Protein 8C73 (pdb70)

Structure (mmCIF, N/CA/C/O backbone):
data_8C73
#
_entry.id   8C73
#
_cell.length_a   64.519
_cell.length_b   66.501
_cell.length_c   205.245
_cell.angle_alpha   90.00
_cell.angle_beta   90.00
_cell.angle_gamma   90.00
#
_symmetry.space_group_name_H-M   'P 21 21 21'
#
loop_
_entity.id
_entity.type
_entity.pdbx_description
1 polymer 'Probable transcriptional regulator'
2 non-polymer "5'-DEOXYADENOSINE"
3 non-polymer COBALAMIN
4 water water
#
loop_
_atom_site.group_PDB
_atom_site.id
_atom_site.type_symbol
_atom_site.label_atom_id
_atom_site.label_alt_id
_atom_site.label_comp_id
_atom_site.label_asym_id
_atom_site.label_entity_id
_atom_site.label_seq_id
_atom_site.pdbx_PDB_ins_code
_atom_site.Cartn_x
_atom_site.Cartn_y
_atom_site.Cartn_z
_atom_site.occupancy
_atom_site.B_iso_or_equiv
_atom_site.auth_seq_id
_atom_site.auth_comp_id
_atom_site.auth_asym_id
_atom_site.auth_atom_id
_atom_site.pdbx_PDB_model_num
ATOM 1 N N . GLU A 1 4 ? 14.359 -7.406 41.450 1.00 52.78 81 GLU A N 1
ATOM 2 C CA . GLU A 1 4 ? 13.436 -6.842 42.476 1.00 63.30 81 GLU A CA 1
ATOM 3 C C . GLU A 1 4 ? 12.364 -7.866 42.861 1.00 63.56 81 GLU A C 1
ATOM 4 O O . GLU A 1 4 ? 11.657 -8.393 41.997 1.00 60.27 81 GLU A O 1
ATOM 10 N N . ASP A 1 5 ? 12.236 -8.116 44.180 1.00 48.75 82 ASP A N 1
ATOM 11 C CA . ASP A 1 5 ? 11.310 -9.119 44.673 1.00 35.76 82 ASP A CA 1
ATOM 12 C C . ASP A 1 5 ? 9.969 -8.427 44.902 1.00 30.20 82 ASP A C 1
ATOM 13 O O . ASP A 1 5 ? 9.744 -7.826 45.959 1.00 30.66 82 ASP A O 1
ATOM 18 N N . LEU A 1 6 ? 9.106 -8.488 43.886 1.00 28.74 83 LEU A N 1
ATOM 19 C CA . LEU A 1 6 ? 7.815 -7.800 43.988 1.00 27.24 83 LEU A CA 1
ATOM 20 C C . LEU A 1 6 ? 6.924 -8.497 45.004 1.00 26.09 83 LEU A C 1
ATOM 21 O O . LEU A 1 6 ? 6.126 -7.828 45.637 1.00 23.61 83 LEU A O 1
ATOM 26 N N . GLY A 1 7 ? 7.066 -9.815 45.172 1.00 28.65 84 GLY A N 1
ATOM 27 C CA . GLY A 1 7 ? 6.184 -10.551 46.082 1.00 25.03 84 GLY A CA 1
ATOM 28 C C . GLY A 1 7 ? 6.437 -10.186 47.546 1.00 25.37 84 GLY A C 1
ATOM 29 O O . GLY A 1 7 ? 5.514 -9.872 48.310 1.00 25.51 84 GLY A O 1
ATOM 30 N N . THR A 1 8 ? 7.711 -10.229 47.966 1.00 27.18 85 THR A N 1
ATOM 31 C CA . THR A 1 8 ? 8.048 -9.763 49.306 1.00 27.58 85 THR A CA 1
ATOM 32 C C . THR A 1 8 ? 7.730 -8.273 49.486 1.00 26.91 85 THR A C 1
ATOM 33 O O . THR A 1 8 ? 7.188 -7.880 50.538 1.00 25.95 85 THR A O 1
ATOM 37 N N . GLY A 1 9 ? 8.027 -7.459 48.458 1.00 23.27 86 GLY A N 1
ATOM 38 C CA . GLY A 1 9 ? 7.794 -6.023 48.504 1.00 26.06 86 GLY A CA 1
ATOM 39 C C . GLY A 1 9 ? 6.287 -5.734 48.666 1.00 25.21 86 GLY A C 1
ATOM 40 O O . GLY A 1 9 ? 5.883 -4.904 49.480 1.00 22.66 86 GLY A O 1
ATOM 41 N N . LEU A 1 10 ? 5.462 -6.467 47.911 1.00 23.62 87 LEU A N 1
ATOM 42 C CA . LEU A 1 10 ? 4.018 -6.227 47.968 1.00 22.52 87 LEU A CA 1
ATOM 43 C C . LEU A 1 10 ? 3.424 -6.682 49.316 1.00 21.01 87 LEU A C 1
ATOM 44 O O . LEU A 1 10 ? 2.638 -5.970 49.952 1.00 21.38 87 LEU A O 1
ATOM 49 N N . LEU A 1 11 ? 3.847 -7.847 49.799 1.00 22.04 88 LEU A N 1
ATOM 50 C CA . LEU A 1 11 ? 3.349 -8.312 51.090 1.00 25.38 88 LEU A CA 1
ATOM 51 C C . LEU A 1 11 ? 3.784 -7.361 52.205 1.00 26.74 88 LEU A C 1
ATOM 52 O O . LEU A 1 11 ? 2.989 -7.054 53.102 1.00 26.47 88 LEU A O 1
ATOM 57 N N . GLU A 1 12 ? 5.052 -6.909 52.170 1.00 24.25 89 GLU A N 1
ATOM 58 C CA . GLU A 1 12 ? 5.512 -5.975 53.187 1.00 25.42 89 GLU A CA 1
ATOM 59 C C . GLU A 1 12 ? 4.734 -4.662 53.164 1.00 24.29 89 GLU A C 1
ATOM 60 O O . GLU A 1 12 ? 4.364 -4.163 54.228 1.00 25.04 89 GLU A O 1
ATOM 66 N N . ALA A 1 13 ? 4.506 -4.119 51.958 1.00 21.56 90 ALA A N 1
ATOM 67 C CA . ALA A 1 13 ? 3.719 -2.891 51.834 1.00 20.13 90 ALA A CA 1
ATOM 68 C C . ALA A 1 13 ? 2.324 -3.093 52.436 1.00 19.93 90 ALA A C 1
ATOM 69 O O . ALA A 1 13 ? 1.850 -2.233 53.173 1.00 22.87 90 ALA A O 1
ATOM 71 N N . LEU A 1 14 ? 1.666 -4.209 52.133 1.00 22.82 91 LEU A N 1
ATOM 72 C CA . LEU A 1 14 ? 0.317 -4.431 52.663 1.00 21.82 91 LEU A CA 1
ATOM 73 C C . LEU A 1 14 ? 0.315 -4.564 54.189 1.00 25.38 91 LEU A C 1
ATOM 74 O O . LEU A 1 14 ? -0.534 -3.959 54.851 1.00 29.56 91 LEU A O 1
ATOM 79 N N . LEU A 1 15 ? 1.316 -5.254 54.748 1.00 25.05 92 LEU A N 1
ATOM 80 C CA . LEU A 1 15 ? 1.354 -5.459 56.193 1.00 27.52 92 LEU A CA 1
ATOM 81 C C . LEU A 1 15 ? 1.647 -4.149 56.935 1.00 28.06 92 LEU A C 1
ATOM 82 O O . LEU A 1 15 ? 1.317 -4.022 58.116 1.00 29.66 92 LEU A O 1
ATOM 87 N N . ARG A 1 16 ? 2.233 -3.151 56.268 1.00 23.69 93 ARG A N 1
ATOM 88 C CA . ARG A 1 16 ? 2.424 -1.891 56.971 1.00 26.21 93 ARG A CA 1
ATOM 89 C C . ARG A 1 16 ? 1.324 -0.870 56.650 1.00 26.04 93 ARG A C 1
ATOM 90 O O . ARG A 1 16 ? 1.456 0.302 57.021 1.00 27.46 93 ARG A O 1
ATOM 98 N N . GLY A 1 17 ? 0.292 -1.311 55.909 1.00 24.58 94 GLY A N 1
ATOM 99 C CA . GLY A 1 17 ? -0.800 -0.425 55.530 1.00 23.73 94 GLY A CA 1
ATOM 100 C C . GLY A 1 17 ? -0.429 0.589 54.453 1.00 28.01 94 GLY A C 1
ATOM 101 O O . GLY A 1 17 ? -1.133 1.601 54.289 1.00 28.75 94 GLY A O 1
ATOM 102 N N . ASP A 1 18 ? 0.641 0.306 53.684 1.00 25.17 95 ASP A N 1
ATOM 103 C CA . ASP A 1 18 ? 1.083 1.225 52.647 1.00 26.39 95 ASP A CA 1
ATOM 104 C C . ASP A 1 18 ? 0.396 0.887 51.328 1.00 25.06 95 ASP A C 1
ATOM 105 O O . ASP A 1 18 ? 0.981 0.320 50.429 1.00 23.29 95 ASP A O 1
ATOM 110 N N . LEU A 1 19 ? -0.854 1.290 51.203 1.00 24.03 96 LEU A N 1
ATOM 111 C CA . LEU A 1 19 ? -1.651 0.898 50.043 1.00 26.68 96 LEU A CA 1
ATOM 112 C C . LEU A 1 19 ? -1.167 1.572 48.762 1.00 26.31 96 LEU A C 1
ATOM 113 O O . LEU A 1 19 ? -1.318 0.993 47.686 1.00 28.96 96 LEU A O 1
ATOM 118 N N . ALA A 1 20 ? -0.628 2.793 48.849 1.00 29.89 97 ALA A N 1
ATOM 119 C CA . ALA A 1 20 ? -0.100 3.434 47.650 1.00 33.09 97 ALA A CA 1
ATOM 120 C C . ALA A 1 20 ? 1.129 2.690 47.119 1.00 29.28 97 ALA A C 1
ATOM 121 O O . ALA A 1 20 ? 1.256 2.478 45.918 1.00 30.35 97 ALA A O 1
ATOM 123 N N . GLY A 1 21 ? 2.042 2.307 48.011 1.00 27.02 98 GLY A N 1
ATOM 124 C CA . GLY A 1 21 ? 3.181 1.506 47.586 1.00 25.86 98 GLY A CA 1
ATOM 125 C C . GLY A 1 21 ? 2.705 0.170 47.015 1.00 26.13 98 GLY A C 1
ATOM 126 O O . GLY A 1 21 ? 3.256 -0.344 46.035 1.00 23.16 98 GLY A O 1
ATOM 127 N N . ALA A 1 22 ? 1.738 -0.445 47.696 1.00 22.57 99 ALA A N 1
ATOM 128 C CA . ALA A 1 22 ? 1.233 -1.738 47.224 1.00 21.21 99 ALA A CA 1
ATOM 129 C C . ALA A 1 22 ? 0.649 -1.593 45.819 1.00 22.02 99 ALA A C 1
ATOM 130 O O . ALA A 1 22 ? 0.889 -2.425 44.957 1.00 22.67 99 ALA A O 1
ATOM 132 N N . GLU A 1 23 ? -0.117 -0.524 45.573 1.00 21.77 100 GLU A N 1
ATOM 133 C CA . GLU A 1 23 ? -0.750 -0.410 44.268 1.00 24.32 100 GLU A CA 1
ATOM 134 C C . GLU A 1 23 ? 0.310 -0.203 43.177 1.00 24.06 100 GLU A C 1
ATOM 135 O O . GLU A 1 23 ? 0.203 -0.758 42.087 1.00 23.26 100 GLU A O 1
ATOM 141 N N . ALA A 1 24 ? 1.332 0.593 43.485 1.00 22.36 101 ALA A N 1
ATOM 142 C CA . ALA A 1 24 ? 2.413 0.806 42.519 1.00 24.23 101 ALA A CA 1
ATOM 143 C C . ALA A 1 24 ? 3.153 -0.495 42.222 1.00 24.13 101 ALA A C 1
ATOM 144 O O . ALA A 1 24 ? 3.506 -0.774 41.076 1.00 23.09 101 ALA A O 1
ATOM 146 N N . LEU A 1 25 ? 3.434 -1.296 43.256 1.00 22.43 102 LEU A N 1
ATOM 147 C CA . LEU A 1 25 ? 4.135 -2.563 43.054 1.00 22.81 102 LEU A CA 1
ATOM 148 C C . LEU A 1 25 ? 3.310 -3.548 42.230 1.00 23.34 102 LEU A C 1
ATOM 149 O O . LEU A 1 25 ? 3.866 -4.248 41.374 1.00 21.90 102 LEU A O 1
ATOM 154 N N . PHE A 1 26 ? 1.994 -3.623 42.496 1.00 21.80 103 PHE A N 1
ATOM 155 C CA . PHE A 1 26 ? 1.165 -4.540 41.709 1.00 23.94 103 PHE A CA 1
ATOM 156 C C . PHE A 1 26 ? 1.229 -4.147 40.220 1.00 23.34 103 PHE A C 1
ATOM 157 O O . PHE A 1 26 ? 1.261 -5.024 39.343 1.00 21.40 103 PHE A O 1
ATOM 165 N N . ARG A 1 27 ? 1.188 -2.821 39.932 1.00 23.01 104 ARG A N 1
ATOM 166 C CA . ARG A 1 27 ? 1.200 -2.351 38.556 1.00 24.52 104 ARG A CA 1
ATOM 167 C C . ARG A 1 27 ? 2.547 -2.664 37.890 1.00 24.86 104 ARG A C 1
ATOM 168 O O . ARG A 1 27 ? 2.587 -2.935 36.689 1.00 23.57 104 ARG A O 1
ATOM 176 N N . ARG A 1 28 ? 3.655 -2.613 38.649 1.00 21.92 105 ARG A N 1
ATOM 177 C CA . ARG A 1 28 ? 4.915 -3.054 38.064 1.00 23.29 105 ARG A CA 1
ATOM 178 C C . ARG A 1 28 ? 4.822 -4.525 37.666 1.00 25.21 105 ARG A C 1
ATOM 179 O O . ARG A 1 28 ? 5.321 -4.936 36.625 1.00 24.24 105 ARG A O 1
ATOM 187 N N . GLY A 1 29 ? 4.177 -5.347 38.516 1.00 23.42 106 GLY A N 1
ATOM 188 C CA . GLY A 1 29 ? 4.030 -6.754 38.182 1.00 21.60 106 GLY A CA 1
ATOM 189 C C . GLY A 1 29 ? 3.127 -6.961 36.973 1.00 23.96 106 GLY A C 1
ATOM 190 O O . GLY A 1 29 ? 3.412 -7.806 36.124 1.00 24.10 106 GLY A O 1
ATOM 191 N N . LEU A 1 30 ? 2.067 -6.145 36.874 1.00 22.24 107 LEU A N 1
ATOM 192 C CA . LEU A 1 30 ? 1.166 -6.242 35.722 1.00 23.39 107 LEU A CA 1
ATOM 193 C C . LEU A 1 30 ? 1.959 -5.934 34.447 1.00 24.71 107 LEU A C 1
ATOM 194 O O . LEU A 1 30 ? 1.832 -6.606 33.445 1.00 24.18 107 LEU A O 1
ATOM 199 N N . ARG A 1 31 ? 2.804 -4.909 34.496 1.00 25.14 108 ARG A N 1
ATOM 200 C CA . ARG A 1 31 ? 3.553 -4.533 33.300 1.00 25.66 108 ARG A CA 1
ATOM 201 C C . ARG A 1 31 ? 4.625 -5.551 32.948 1.00 28.11 108 ARG A C 1
ATOM 202 O O . ARG A 1 31 ? 4.952 -5.742 31.782 1.00 27.83 108 ARG A O 1
ATOM 210 N N . PHE A 1 32 ? 5.211 -6.188 33.952 1.00 24.26 109 PHE A N 1
ATOM 211 C CA . PHE A 1 32 ? 6.267 -7.135 33.651 1.00 26.99 109 PHE A CA 1
ATOM 212 C C . PHE A 1 32 ? 5.684 -8.478 33.223 1.00 27.06 109 PHE A C 1
ATOM 213 O O . PHE A 1 32 ? 6.100 -9.052 32.218 1.00 27.77 109 PHE A O 1
ATOM 221 N N . TRP A 1 33 ? 4.727 -9.010 33.985 1.00 23.89 110 TRP A N 1
ATOM 222 C CA . TRP A 1 33 ? 4.295 -10.377 33.707 1.00 24.09 110 TRP A CA 1
ATOM 223 C C . TRP A 1 33 ? 3.088 -10.413 32.773 1.00 24.66 110 TRP A C 1
ATOM 224 O O . TRP A 1 33 ? 2.743 -11.482 32.273 1.00 25.22 110 TRP A O 1
ATOM 235 N N . GLY A 1 34 ? 2.410 -9.271 32.610 1.00 24.03 111 GLY A N 1
ATOM 236 C CA . GLY A 1 34 ? 1.171 -9.277 31.841 1.00 23.53 111 GLY A CA 1
ATOM 237 C C . GLY A 1 34 ? -0.003 -9.650 32.749 1.00 23.45 111 GLY A C 1
ATOM 238 O O . GLY A 1 34 ? 0.175 -10.053 33.903 1.00 22.67 111 GLY A O 1
ATOM 239 N N . PRO A 1 35 ? -1.228 -9.582 32.224 1.00 25.84 112 PRO A N 1
ATOM 240 C CA . PRO A 1 35 ? -2.432 -9.747 33.048 1.00 30.10 112 PRO A CA 1
ATOM 241 C C . PRO A 1 35 ? -2.580 -11.139 33.660 1.00 32.92 112 PRO A C 1
ATOM 242 O O . PRO A 1 35 ? -2.703 -11.263 34.887 1.00 33.35 112 PRO A O 1
ATOM 246 N N . GLU A 1 36 ? -2.498 -12.197 32.835 1.00 28.07 113 GLU A N 1
ATOM 247 C CA . GLU A 1 36 ? -2.585 -13.545 33.380 1.00 28.87 113 GLU A CA 1
ATOM 248 C C . GLU A 1 36 ? -1.369 -13.805 34.264 1.00 29.89 113 GLU A C 1
ATOM 249 O O . GLU A 1 36 ? -1.500 -14.422 35.322 1.00 26.56 113 GLU A O 1
ATOM 255 N N . GLY A 1 37 ? -0.194 -13.316 33.826 1.00 25.84 114 GLY A N 1
ATOM 256 C CA . GLY A 1 37 ? 1.052 -13.602 34.502 1.00 24.21 114 GLY A CA 1
ATOM 257 C C . GLY A 1 37 ? 1.113 -12.954 35.890 1.00 23.99 114 GLY A C 1
ATOM 258 O O . GLY A 1 37 ? 1.704 -13.541 36.795 1.00 24.52 114 GLY A O 1
ATOM 259 N N . VAL A 1 38 ? 0.598 -11.718 36.041 1.00 21.72 115 VAL A N 1
ATOM 260 C CA . VAL A 1 38 ? 0.715 -11.085 37.344 1.00 22.44 115 VAL A CA 1
ATOM 261 C C . VAL A 1 38 ? -0.093 -11.889 38.364 1.00 22.43 115 VAL A C 1
ATOM 262 O O . VAL A 1 38 ? 0.240 -11.929 39.539 1.00 21.60 115 VAL A O 1
ATOM 266 N N . LEU A 1 39 ? -1.188 -12.500 37.916 1.00 21.07 116 LEU A N 1
ATOM 267 C CA . LEU A 1 39 ? -1.997 -13.300 38.840 1.00 22.21 116 LEU A CA 1
ATOM 268 C C . LEU A 1 39 ? -1.219 -14.546 39.258 1.00 22.65 116 LEU A C 1
ATOM 269 O O . LEU A 1 39 ? -1.173 -14.897 40.454 1.00 24.04 116 LEU A O 1
ATOM 274 N N . GLU A 1 40 ? -0.546 -15.172 38.302 1.00 23.69 117 GLU A N 1
ATOM 275 C CA . GLU A 1 40 ? 0.199 -16.398 38.575 1.00 27.39 117 GLU A CA 1
ATOM 276 C C . GLU A 1 40 ? 1.440 -16.111 39.411 1.00 26.50 117 GLU A C 1
ATOM 277 O O . GLU A 1 40 ? 1.784 -16.890 40.284 1.00 27.55 117 GLU A O 1
ATOM 283 N N . HIS A 1 41 ? 2.170 -15.026 39.111 1.00 21.67 118 HIS A N 1
ATOM 284 C CA . HIS A 1 41 ? 3.488 -14.835 39.700 1.00 26.50 118 HIS A CA 1
ATOM 285 C C . HIS A 1 41 ? 3.470 -13.852 40.868 1.00 24.67 118 HIS A C 1
ATOM 286 O O . HIS A 1 41 ? 4.469 -13.780 41.572 1.00 25.80 118 HIS A O 1
ATOM 293 N N . LEU A 1 42 ? 2.359 -13.124 41.079 1.00 21.65 119 LEU A N 1
ATOM 294 C CA . LEU A 1 42 ? 2.403 -12.155 42.153 1.00 21.22 119 LEU A CA 1
ATOM 295 C C . LEU A 1 42 ? 1.184 -12.300 43.056 1.00 22.21 119 LEU A C 1
ATOM 296 O O . LEU A 1 42 ? 1.346 -12.475 44.265 1.00 21.75 119 LEU A O 1
ATOM 301 N N . LEU A 1 43 ? -0.015 -12.109 42.490 1.00 20.39 120 LEU A N 1
ATOM 302 C CA . LEU A 1 43 ? -1.245 -12.156 43.296 1.00 21.37 120 LEU A CA 1
ATOM 303 C C . LEU A 1 43 ? -1.409 -13.485 44.039 1.00 21.56 120 LEU A C 1
ATOM 304 O O . LEU A 1 43 ? -1.622 -13.498 45.256 1.00 20.50 120 LEU A O 1
ATOM 309 N N . LEU A 1 44 ? -1.330 -14.620 43.320 1.00 20.14 121 LEU A N 1
ATOM 310 C CA . LEU A 1 44 ? -1.526 -15.899 43.988 1.00 21.68 121 LEU A CA 1
ATOM 311 C C . LEU A 1 44 ? -0.407 -16.203 44.981 1.00 22.33 121 LEU A C 1
ATOM 312 O O . LEU A 1 44 ? -0.708 -16.565 46.126 1.00 20.72 121 LEU A O 1
ATOM 317 N N . PRO A 1 45 ? 0.896 -16.036 44.664 1.00 23.42 122 PRO A N 1
ATOM 318 C CA . PRO A 1 45 ? 1.923 -16.270 45.674 1.00 22.03 122 PRO A CA 1
ATOM 319 C C . PRO A 1 45 ? 1.760 -15.430 46.941 1.00 25.26 122 PRO A C 1
ATOM 320 O O . PRO A 1 45 ? 1.974 -15.947 48.046 1.00 24.06 122 PRO A O 1
ATOM 324 N N . VAL A 1 46 ? 1.353 -14.162 46.813 1.00 19.64 123 VAL A N 1
ATOM 325 C CA . VAL A 1 46 ? 1.177 -13.331 47.998 1.00 21.09 123 VAL A CA 1
ATOM 326 C C . VAL A 1 46 ? -0.010 -13.841 48.827 1.00 21.68 123 VAL A C 1
ATOM 327 O O . VAL A 1 46 ? 0.090 -13.940 50.058 1.00 21.98 123 VAL A O 1
ATOM 331 N N . LEU A 1 47 ? -1.157 -14.115 48.177 1.00 19.69 124 LEU A N 1
ATOM 332 C CA . LEU A 1 47 ? -2.292 -14.664 48.937 1.00 20.42 124 LEU A CA 1
ATOM 333 C C . LEU A 1 47 ? -1.903 -15.974 49.640 1.00 22.82 124 LEU A C 1
ATOM 334 O O . LEU A 1 47 ? -2.343 -16.233 50.766 1.00 21.84 124 LEU A O 1
ATOM 339 N N . ARG A 1 48 ? -1.134 -16.829 48.966 1.00 19.44 125 ARG A N 1
ATOM 340 C CA . ARG A 1 48 ? -0.731 -18.084 49.599 1.00 21.38 125 ARG A CA 1
ATOM 341 C C . ARG A 1 48 ? 0.154 -17.819 50.816 1.00 22.19 125 ARG A C 1
ATOM 342 O O . ARG A 1 48 ? -0.065 -18.423 51.882 1.00 24.78 125 ARG A O 1
ATOM 350 N N . GLU A 1 49 ? 1.067 -16.862 50.684 1.00 22.46 126 GLU A N 1
ATOM 351 C CA . GLU A 1 49 ? 1.983 -16.540 51.775 1.00 24.60 126 GLU A CA 1
ATOM 352 C C . GLU A 1 49 ? 1.233 -15.920 52.961 1.00 25.89 126 GLU A C 1
ATOM 353 O O . GLU A 1 49 ? 1.530 -16.227 54.106 1.00 23.32 126 GLU A O 1
ATOM 359 N N . VAL A 1 50 ? 0.255 -15.049 52.673 1.00 22.91 127 VAL A N 1
ATOM 360 C CA . VAL A 1 50 ? -0.593 -14.525 53.740 1.00 23.71 127 VAL A CA 1
ATOM 361 C C . VAL A 1 50 ? -1.259 -15.653 54.513 1.00 22.21 127 VAL A C 1
ATOM 362 O O . VAL A 1 50 ? -1.312 -15.637 55.750 1.00 22.81 127 VAL A O 1
ATOM 366 N N . GLY A 1 51 ? -1.821 -16.604 53.785 1.00 22.14 128 GLY A N 1
ATOM 367 C CA . GLY A 1 51 ? -2.442 -17.745 54.427 1.00 22.78 128 GLY A CA 1
ATOM 368 C C . GLY A 1 51 ? -1.451 -18.542 55.271 1.00 23.87 128 GLY A C 1
ATOM 369 O O . GLY A 1 51 ? -1.764 -18.941 56.388 1.00 22.30 128 GLY A O 1
ATOM 370 N N . GLU A 1 52 ? -0.261 -18.756 54.733 1.00 21.51 129 GLU A N 1
ATOM 371 C CA . GLU A 1 52 ? 0.728 -19.541 55.469 1.00 22.91 129 GLU A CA 1
ATOM 372 C C . GLU A 1 52 ? 1.196 -18.795 56.720 1.00 23.65 129 GLU A C 1
ATOM 373 O O . GLU A 1 52 ? 1.399 -19.441 57.750 1.00 24.38 129 GLU A O 1
ATOM 379 N N . ALA A 1 53 ? 1.398 -17.472 56.623 1.00 23.02 130 ALA A N 1
ATOM 380 C CA . ALA A 1 53 ? 1.783 -16.675 57.784 1.00 22.19 130 ALA A CA 1
ATOM 381 C C . ALA A 1 53 ? 0.699 -16.740 58.863 1.00 23.88 130 ALA A C 1
ATOM 382 O O . ALA A 1 53 ? 1.001 -16.854 60.057 1.00 21.13 130 ALA A O 1
ATOM 384 N N . TRP A 1 54 ? -0.563 -16.693 58.454 1.00 22.77 131 TRP A N 1
ATOM 385 C CA . TRP A 1 54 ? -1.635 -16.777 59.445 1.00 21.71 131 TRP A CA 1
ATOM 386 C C . TRP A 1 54 ? -1.578 -18.164 60.093 1.00 26.62 131 TRP A C 1
ATOM 387 O O . TRP A 1 54 ? -1.681 -18.295 61.332 1.00 25.84 131 TRP A O 1
ATOM 398 N N . HIS A 1 55 ? -1.452 -19.214 59.264 1.00 20.47 132 HIS A N 1
ATOM 399 C CA . HIS A 1 55 ? -1.534 -20.571 59.794 1.00 25.29 132 HIS A CA 1
ATOM 400 C C . HIS A 1 55 ? -0.387 -20.823 60.774 1.00 28.23 132 HIS A C 1
ATOM 401 O O . HIS A 1 55 ? -0.540 -21.642 61.680 1.00 25.40 132 HIS A O 1
ATOM 408 N N . ARG A 1 56 ? 0.768 -20.173 60.543 1.00 24.17 133 ARG A N 1
ATOM 409 C CA . ARG A 1 56 ? 1.956 -20.400 61.358 1.00 26.76 133 ARG A CA 1
ATOM 410 C C . ARG A 1 56 ? 1.811 -19.604 62.657 1.00 27.56 133 ARG A C 1
ATOM 411 O O . ARG A 1 56 ? 2.713 -19.669 63.488 1.00 25.09 133 ARG A O 1
ATOM 419 N N . GLY A 1 57 ? 0.745 -18.797 62.780 1.00 24.53 134 GLY A N 1
ATOM 420 C CA . GLY A 1 57 ? 0.540 -17.979 63.961 1.00 25.52 134 GLY A CA 1
ATOM 421 C C . GLY A 1 57 ? 1.276 -16.637 63.919 1.00 24.00 134 GLY A C 1
ATOM 422 O O . GLY A 1 57 ? 1.231 -15.897 64.898 1.00 25.98 134 GLY A O 1
ATOM 423 N N A GLU A 1 58 ? 1.875 -16.304 62.770 0.50 24.73 135 GLU A N 1
ATOM 424 N N B GLU A 1 58 ? 1.869 -16.305 62.757 0.50 24.59 135 GLU A N 1
ATOM 425 C CA A GLU A 1 58 ? 2.751 -15.144 62.727 0.50 26.20 135 GLU A CA 1
ATOM 426 C CA B GLU A 1 58 ? 2.785 -15.174 62.635 0.50 26.15 135 GLU A CA 1
ATOM 427 C C A GLU A 1 58 ? 1.964 -13.842 62.605 0.50 27.96 135 GLU A C 1
ATOM 428 C C B GLU A 1 58 ? 2.043 -13.844 62.484 0.50 27.88 135 GLU A C 1
ATOM 429 O O A GLU A 1 58 ? 2.377 -12.825 63.159 0.50 30.18 135 GLU A O 1
ATOM 430 O O B GLU A 1 58 ? 2.560 -12.809 62.896 0.50 28.08 135 GLU A O 1
ATOM 441 N N . ILE A 1 59 ? 0.885 -13.855 61.813 1.00 25.81 136 ILE A N 1
ATOM 442 C CA . ILE A 1 59 ? 0.071 -12.637 61.649 1.00 25.98 136 ILE A CA 1
ATOM 443 C C . ILE A 1 59 ? -1.335 -12.956 62.137 1.00 26.97 136 ILE A C 1
ATOM 444 O O . ILE A 1 59 ? -1.756 -14.110 62.102 1.00 29.11 136 ILE A O 1
ATOM 449 N N . GLY A 1 60 ? -2.074 -11.915 62.551 1.00 26.13 137 GLY A N 1
ATOM 450 C CA . GLY A 1 60 ? -3.456 -12.131 62.953 1.00 25.60 137 GLY A CA 1
ATOM 451 C C . GLY A 1 60 ? -4.409 -11.920 61.772 1.00 22.77 137 GLY A C 1
ATOM 452 O O . GLY A 1 60 ? -4.008 -11.642 60.637 1.00 23.52 137 GLY A O 1
ATOM 453 N N . VAL A 1 61 ? -5.698 -12.138 62.046 1.00 22.88 138 VAL A N 1
ATOM 454 C CA . VAL A 1 61 ? -6.750 -12.110 61.042 1.00 21.77 138 VAL A CA 1
ATOM 455 C C . VAL A 1 61 ? -6.864 -10.740 60.361 1.00 22.71 138 VAL A C 1
ATOM 456 O O . VAL A 1 61 ? -7.142 -10.670 59.155 1.00 22.09 138 VAL A O 1
ATOM 460 N N . ALA A 1 62 ? -6.726 -9.649 61.127 1.00 24.01 139 ALA A N 1
ATOM 461 C CA . ALA A 1 62 ? -6.861 -8.309 60.558 1.00 24.67 139 ALA A CA 1
ATOM 462 C C . ALA A 1 62 ? -5.849 -8.065 59.438 1.00 23.44 139 ALA A C 1
ATOM 463 O O . ALA A 1 62 ? -6.199 -7.477 58.425 1.00 23.35 139 ALA A O 1
ATOM 465 N N A GLU A 1 63 ? -4.616 -8.572 59.624 0.50 24.50 140 GLU A N 1
ATOM 466 N N B GLU A 1 63 ? -4.600 -8.529 59.635 0.50 25.01 140 GLU A N 1
ATOM 467 C CA A GLU A 1 63 ? -3.542 -8.402 58.652 0.50 25.89 140 GLU A CA 1
ATOM 468 C CA B GLU A 1 63 ? -3.564 -8.393 58.618 0.50 26.91 140 GLU A CA 1
ATOM 469 C C A GLU A 1 63 ? -3.834 -9.182 57.369 0.50 24.06 140 GLU A C 1
ATOM 470 C C B GLU A 1 63 ? -3.919 -9.161 57.352 0.50 24.79 140 GLU A C 1
ATOM 471 O O A GLU A 1 63 ? -3.645 -8.681 56.259 0.50 24.85 140 GLU A O 1
ATOM 472 O O B GLU A 1 63 ? -3.833 -8.635 56.244 0.50 25.50 140 GLU A O 1
ATOM 483 N N . GLU A 1 64 ? -4.263 -10.443 57.496 1.00 21.36 141 GLU A N 1
ATOM 484 C CA . GLU A 1 64 ? -4.713 -11.181 56.323 1.00 22.10 141 GLU A CA 1
ATOM 485 C C . GLU A 1 64 ? -5.835 -10.404 55.602 1.00 23.65 141 GLU A C 1
ATOM 486 O O . GLU A 1 64 ? -5.814 -10.235 54.378 1.00 25.48 141 GLU A O 1
ATOM 492 N N . HIS A 1 65 ? -6.877 -9.996 56.347 1.00 21.81 142 HIS A N 1
ATOM 493 C CA . HIS A 1 65 ? -8.011 -9.325 55.727 1.00 20.17 142 HIS A CA 1
ATOM 494 C C . HIS A 1 65 ? -7.536 -8.103 54.931 1.00 21.05 142 HIS A C 1
ATOM 495 O O . HIS A 1 65 ? -8.000 -7.875 53.819 1.00 24.02 142 HIS A O 1
ATOM 502 N N . LEU A 1 66 ? -6.631 -7.304 55.489 1.00 20.80 143 LEU A N 1
ATOM 503 C CA . LEU A 1 66 ? -6.128 -6.112 54.798 1.00 23.33 143 LEU A CA 1
ATOM 504 C C . LEU A 1 66 ? -5.515 -6.506 53.441 1.00 25.59 143 LEU A C 1
ATOM 505 O O . LEU A 1 66 ? -5.891 -5.959 52.394 1.00 25.51 143 LEU A O 1
ATOM 510 N N . ALA A 1 67 ? -4.647 -7.532 53.440 1.00 24.74 144 ALA A N 1
ATOM 511 C CA . ALA A 1 67 ? -3.984 -7.924 52.208 1.00 22.69 144 ALA A CA 1
ATOM 512 C C . ALA A 1 67 ? -4.959 -8.533 51.205 1.00 22.51 144 ALA A C 1
ATOM 513 O O . ALA A 1 67 ? -4.916 -8.241 50.006 1.00 23.41 144 ALA A O 1
ATOM 515 N N A SER A 1 68 ? -5.854 -9.397 51.697 0.50 20.95 145 SER A N 1
ATOM 516 N N B SER A 1 68 ? -5.859 -9.414 51.663 0.50 21.21 145 SER A N 1
ATOM 517 C CA A SER A 1 68 ? -6.751 -10.129 50.826 0.50 20.61 145 SER A CA 1
ATOM 518 C CA B SER A 1 68 ? -6.698 -10.092 50.694 0.50 21.30 145 SER A CA 1
ATOM 519 C C A SER A 1 68 ? -7.745 -9.180 50.165 0.50 21.97 145 SER A C 1
ATOM 520 C C B SER A 1 68 ? -7.744 -9.146 50.121 0.50 22.22 145 SER A C 1
ATOM 521 O O A SER A 1 68 ? -8.085 -9.358 48.997 0.50 21.60 145 SER A O 1
ATOM 522 O O B SER A 1 68 ? -8.140 -9.317 48.971 0.50 22.27 145 SER A O 1
ATOM 527 N N . THR A 1 69 ? -8.207 -8.190 50.941 1.00 20.51 146 THR A N 1
ATOM 528 C CA . THR A 1 69 ? -9.205 -7.243 50.459 1.00 23.17 146 THR A CA 1
ATOM 529 C C . THR A 1 69 ? -8.617 -6.407 49.335 1.00 22.84 146 THR A C 1
ATOM 530 O O . THR A 1 69 ? -9.275 -6.130 48.328 1.00 24.49 146 THR A O 1
ATOM 534 N N . PHE A 1 70 ? -7.398 -5.959 49.543 1.00 20.65 147 PHE A N 1
ATOM 535 C CA . PHE A 1 70 ? -6.667 -5.228 48.514 1.00 21.52 147 PHE A CA 1
ATOM 536 C C . PHE A 1 70 ? -6.504 -6.084 47.251 1.00 23.09 147 PHE A C 1
ATOM 537 O O . PHE A 1 70 ? -6.760 -5.614 46.131 1.00 21.85 147 PHE A O 1
ATOM 545 N N . LEU A 1 71 ? -6.072 -7.332 47.381 1.00 19.90 148 LEU A N 1
ATOM 546 C CA . LEU A 1 71 ? -5.799 -8.121 46.148 1.00 20.89 148 LEU A CA 1
ATOM 547 C C . LEU A 1 71 ? -7.099 -8.433 45.388 1.00 22.55 148 LEU A C 1
ATOM 548 O O . LEU A 1 71 ? -7.095 -8.423 44.176 1.00 23.77 148 LEU A O 1
ATOM 553 N N A ARG A 1 72 ? -8.191 -8.655 46.119 0.60 21.03 149 ARG A N 1
ATOM 554 N N B ARG A 1 72 ? -8.192 -8.651 46.119 0.40 22.02 149 ARG A N 1
ATOM 555 C CA A ARG A 1 72 ? -9.502 -8.892 45.459 0.60 24.89 149 ARG A CA 1
ATOM 556 C CA B ARG A 1 72 ? -9.495 -8.890 45.449 0.40 25.15 149 ARG A CA 1
ATOM 557 C C A ARG A 1 72 ? -9.877 -7.659 44.631 0.60 22.46 149 ARG A C 1
ATOM 558 C C B ARG A 1 72 ? -9.868 -7.657 44.623 0.40 22.97 149 ARG A C 1
ATOM 559 O O A ARG A 1 72 ? -10.321 -7.826 43.495 0.60 22.25 149 ARG A O 1
ATOM 560 O O B ARG A 1 72 ? -10.305 -7.822 43.479 0.40 22.65 149 ARG A O 1
ATOM 575 N N . ALA A 1 73 ? -9.603 -6.464 45.161 1.00 21.82 150 ALA A N 1
ATOM 576 C CA . ALA A 1 73 ? -9.906 -5.212 44.431 1.00 21.32 150 ALA A CA 1
ATOM 577 C C . ALA A 1 73 ? -9.076 -5.130 43.144 1.00 23.38 150 ALA A C 1
ATOM 578 O O . ALA A 1 73 ? -9.594 -4.681 42.138 1.00 24.38 150 ALA A O 1
ATOM 580 N N . ARG A 1 74 ? -7.809 -5.532 43.225 1.00 21.39 151 ARG A N 1
ATOM 581 C CA . ARG A 1 74 ? -6.971 -5.490 42.029 1.00 21.58 151 ARG A CA 1
ATOM 582 C C . ARG A 1 74 ? -7.470 -6.486 40.975 1.00 24.91 151 ARG A C 1
ATOM 583 O O . ARG A 1 74 ? -7.443 -6.188 39.762 1.00 26.59 151 ARG A O 1
ATOM 591 N N . LEU A 1 75 ? -7.901 -7.686 41.392 1.00 22.30 152 LEU A N 1
ATOM 592 C CA . LEU A 1 75 ? -8.416 -8.620 40.395 1.00 20.86 152 LEU A CA 1
ATOM 593 C C . LEU A 1 75 ? -9.764 -8.136 39.833 1.00 22.70 152 LEU A C 1
ATOM 594 O O . LEU A 1 75 ? -10.041 -8.287 38.632 1.00 23.96 152 LEU A O 1
ATOM 599 N N . GLN A 1 76 ? -10.621 -7.584 40.695 1.00 23.35 153 GLN A N 1
ATOM 600 C CA . GLN A 1 76 ? -11.875 -7.028 40.177 1.00 26.05 153 GLN A CA 1
ATOM 601 C C . GLN A 1 76 ? -11.652 -5.928 39.130 1.00 26.47 153 GLN A C 1
ATOM 602 O O . GLN A 1 76 ? -12.394 -5.836 38.128 1.00 26.04 153 GLN A O 1
ATOM 608 N N . GLU A 1 77 ? -10.665 -5.060 39.364 1.00 26.96 154 GLU A N 1
ATOM 609 C CA . GLU A 1 77 ? -10.264 -4.046 38.398 1.00 28.53 154 GLU A CA 1
ATOM 610 C C . GLU A 1 77 ? -9.911 -4.694 37.062 1.00 27.30 154 GLU A C 1
ATOM 611 O O . GLU A 1 77 ? -10.351 -4.258 35.996 1.00 24.50 154 GLU A O 1
ATOM 617 N N . LEU A 1 78 ? -9.068 -5.728 37.081 1.00 25.91 155 LEU A N 1
ATOM 618 C CA . LEU A 1 78 ? -8.708 -6.402 35.842 1.00 24.42 155 LEU A CA 1
ATOM 619 C C . LEU A 1 78 ? -9.936 -7.009 35.154 1.00 25.89 155 LEU A C 1
ATOM 620 O O . LEU A 1 78 ? -10.051 -6.985 33.920 1.00 23.20 155 LEU A O 1
ATOM 625 N N . LEU A 1 79 ? -10.800 -7.641 35.948 1.00 23.66 156 LEU A N 1
ATOM 626 C CA . LEU A 1 79 ? -11.966 -8.319 35.411 1.00 25.79 156 LEU A CA 1
ATOM 627 C C . LEU A 1 79 ? -12.867 -7.330 34.654 1.00 22.21 156 LEU A C 1
ATOM 628 O O . LEU A 1 79 ? -13.358 -7.641 33.555 1.00 24.00 156 LEU A O 1
ATOM 633 N N . ASP A 1 80 ? -13.091 -6.153 35.226 1.00 23.54 157 ASP A N 1
ATOM 634 C CA . ASP A 1 80 ? -13.926 -5.127 34.576 1.00 27.18 157 ASP A CA 1
ATOM 635 C C . ASP A 1 80 ? -13.312 -4.572 33.281 1.00 27.21 157 ASP A C 1
ATOM 636 O O . ASP A 1 80 ? -14.031 -4.044 32.429 1.00 28.49 157 ASP A O 1
ATOM 641 N N . LEU A 1 81 ? -11.991 -4.646 33.137 1.00 21.98 158 LEU A N 1
ATOM 642 C CA . LEU A 1 81 ? -11.336 -4.217 31.902 1.00 22.00 158 LEU A CA 1
ATOM 643 C C . LEU A 1 81 ? -11.316 -5.281 30.807 1.00 22.59 158 LEU A C 1
ATOM 644 O O . LEU A 1 81 ? -11.033 -4.955 29.661 1.00 23.88 158 LEU A O 1
ATOM 649 N N . ALA A 1 82 ? -11.617 -6.548 31.114 1.00 21.77 159 ALA A N 1
ATOM 650 C CA . ALA A 1 82 ? -11.673 -7.562 30.066 1.00 20.77 159 ALA A CA 1
ATOM 651 C C . ALA A 1 82 ? -12.920 -7.343 29.193 1.00 23.99 159 ALA A C 1
ATOM 652 O O . ALA A 1 82 ? -13.859 -6.653 29.594 1.00 25.91 159 ALA A O 1
ATOM 654 N N . GLY A 1 83 ? -12.914 -7.833 27.954 1.00 25.03 160 GLY A N 1
ATOM 655 C CA . GLY A 1 83 ? -14.158 -7.855 27.173 1.00 34.45 160 GLY A CA 1
ATOM 656 C C . GLY A 1 83 ? -15.371 -8.490 27.882 1.00 41.43 160 GLY A C 1
ATOM 657 O O . GLY A 1 83 ? -15.227 -9.299 28.806 1.00 34.17 160 GLY A O 1
ATOM 658 N N . PHE A 1 84 ? -16.589 -8.140 27.434 1.00 40.03 161 PHE A N 1
ATOM 659 C CA . PHE A 1 84 ? -17.813 -8.814 27.896 1.00 39.72 161 PHE A CA 1
ATOM 660 C C . PHE A 1 84 ? -18.763 -8.949 26.725 1.00 37.25 161 PHE A C 1
ATOM 661 O O . PHE A 1 84 ? -19.613 -8.100 26.508 1.00 49.29 161 PHE A O 1
ATOM 669 N N . PRO A 1 85 ? -18.621 -10.025 25.944 1.00 37.47 162 PRO A N 1
ATOM 670 C CA . PRO A 1 85 ? -19.449 -10.235 24.762 1.00 38.72 162 PRO A CA 1
ATOM 671 C C . PRO A 1 85 ? -20.937 -10.266 25.104 1.00 40.67 162 PRO A C 1
ATOM 672 O O . PRO A 1 85 ? -21.352 -10.597 26.221 1.00 36.28 162 PRO A O 1
ATOM 676 N N . PRO A 1 86 ? -21.779 -9.923 24.116 1.00 42.75 163 PRO A N 1
ATOM 677 C CA . PRO A 1 86 ? -23.178 -10.340 24.141 1.00 42.26 163 PRO A CA 1
ATOM 678 C C . PRO A 1 86 ? -23.267 -11.865 24.039 1.00 41.43 163 PRO A C 1
ATOM 679 O O . PRO A 1 86 ? -22.284 -12.574 23.752 1.00 41.23 163 PRO A O 1
ATOM 683 N N . GLY A 1 87 ? -24.477 -12.367 24.263 1.00 39.29 164 GLY A N 1
ATOM 684 C CA . GLY A 1 87 ? -24.708 -13.791 24.096 1.00 38.66 164 GLY A CA 1
ATOM 685 C C . GLY A 1 87 ? -24.924 -14.481 25.441 1.00 38.28 164 GLY A C 1
ATOM 686 O O . GLY A 1 87 ? -24.827 -13.848 26.503 1.00 36.39 164 GLY A O 1
ATOM 687 N N . PRO A 1 88 ? -25.269 -15.783 25.428 1.00 37.75 165 PRO A N 1
ATOM 688 C CA . PRO A 1 88 ? -25.665 -16.476 26.658 1.00 35.54 165 PRO A CA 1
ATOM 689 C C . PRO A 1 88 ? -24.496 -16.594 27.627 1.00 30.20 165 PRO A C 1
ATOM 690 O O . PRO A 1 88 ? -23.410 -17.020 27.260 1.00 34.12 165 PRO A O 1
ATOM 694 N N . PRO A 1 89 ? -24.727 -16.200 28.885 1.00 31.03 166 PRO A N 1
ATOM 695 C CA . PRO A 1 89 ? -23.658 -16.092 29.866 1.00 28.51 166 PRO A CA 1
ATOM 696 C C . PRO A 1 89 ? -23.213 -17.427 30.445 1.00 29.38 166 PRO A C 1
ATOM 697 O O . PRO A 1 89 ? -23.825 -18.481 30.275 1.00 27.43 166 PRO A O 1
ATOM 701 N N . VAL A 1 90 ? -22.084 -17.368 31.139 1.00 23.64 167 VAL A N 1
ATOM 702 C CA . VAL A 1 90 ? -21.648 -18.465 31.997 1.00 25.18 167 VAL A CA 1
ATOM 703 C C . VAL A 1 90 ? -21.640 -17.906 33.420 1.00 25.59 167 VAL A C 1
ATOM 704 O O . VAL A 1 90 ? -21.074 -16.832 33.664 1.00 27.44 167 VAL A O 1
ATOM 708 N N . LEU A 1 91 ? -22.313 -18.592 34.350 1.00 21.29 168 LEU A N 1
ATOM 709 C CA . LEU A 1 91 ? -22.394 -18.044 35.706 1.00 21.40 168 LEU A CA 1
ATOM 710 C C . LEU A 1 91 ? -21.272 -18.660 36.539 1.00 21.73 168 LEU A C 1
ATOM 711 O O . LEU A 1 91 ? -21.040 -19.875 36.492 1.00 21.06 168 LEU A O 1
ATOM 716 N N . VAL A 1 92 ? -20.583 -17.804 37.303 1.00 19.77 169 VAL A N 1
ATOM 717 C CA . VAL A 1 92 ? -19.405 -18.257 38.051 1.00 19.12 169 VAL A CA 1
ATOM 718 C C . VAL A 1 92 ? -19.605 -17.889 39.521 1.00 20.80 169 VAL A C 1
ATOM 719 O O . VAL A 1 92 ? -19.906 -16.721 39.832 1.00 19.86 169 VAL A O 1
ATOM 723 N N . THR A 1 93 ? -19.480 -18.898 40.421 1.00 20.31 170 THR A N 1
ATOM 724 C CA . THR A 1 93 ? -19.715 -18.651 41.834 1.00 19.75 170 THR A CA 1
ATOM 725 C C . THR A 1 93 ? -18.945 -19.704 42.621 1.00 20.07 170 THR A C 1
ATOM 726 O O . THR A 1 93 ? -18.076 -20.382 42.066 1.00 21.33 170 THR A O 1
ATOM 730 N N . THR A 1 94 ? -19.260 -19.813 43.927 1.00 19.95 171 THR A N 1
ATOM 731 C CA . THR A 1 94 ? -18.666 -20.855 44.739 1.00 19.73 171 THR A CA 1
ATOM 732 C C . THR A 1 94 ? -19.815 -21.630 45.379 1.00 23.21 171 THR A C 1
ATOM 733 O O . THR A 1 94 ? -20.946 -21.132 45.455 1.00 23.28 171 THR A O 1
ATOM 737 N N . PRO A 1 95 ? -19.573 -22.870 45.849 1.00 23.78 172 PRO A N 1
ATOM 738 C CA . PRO A 1 95 ? -20.649 -23.633 46.480 1.00 22.41 172 PRO A CA 1
ATOM 739 C C . PRO A 1 95 ? -21.172 -22.958 47.738 1.00 23.61 172 PRO A C 1
ATOM 740 O O . PRO A 1 95 ? -20.497 -22.174 48.412 1.00 22.61 172 PRO A O 1
ATOM 744 N N . PRO A 1 96 ? -22.387 -23.316 48.172 1.00 25.48 173 PRO A N 1
ATOM 745 C CA . PRO A 1 96 ? -22.912 -22.811 49.451 1.00 25.36 173 PRO A CA 1
ATOM 746 C C . PRO A 1 96 ? -21.928 -23.189 50.560 1.00 25.75 173 PRO A C 1
ATOM 747 O O . PRO A 1 96 ? -21.419 -24.326 50.623 1.00 26.61 173 PRO A O 1
ATOM 751 N N . GLY A 1 97 ? -21.613 -22.198 51.409 1.00 22.51 174 GLY A N 1
ATOM 752 C CA . GLY A 1 97 ? -20.669 -22.456 52.482 1.00 24.17 174 GLY A CA 1
ATOM 753 C C . GLY A 1 97 ? -19.223 -22.033 52.164 1.00 24.94 174 GLY A C 1
ATOM 754 O O . GLY A 1 97 ? -18.385 -22.014 53.065 1.00 27.49 174 GLY A O 1
ATOM 755 N N . GLU A 1 98 ? -18.929 -21.749 50.897 1.00 22.89 175 GLU A N 1
ATOM 756 C CA . GLU A 1 98 ? -17.580 -21.388 50.470 1.00 21.88 175 GLU A CA 1
ATOM 757 C C . GLU A 1 98 ? -17.473 -19.867 50.374 1.00 23.20 175 GLU A C 1
ATOM 758 O O . GLU A 1 98 ? -18.053 -19.257 49.470 1.00 22.89 175 GLU A O 1
ATOM 764 N N A ARG A 1 99 ? -16.700 -19.270 51.282 0.50 22.36 176 ARG A N 1
ATOM 765 N N B ARG A 1 99 ? -16.726 -19.266 51.305 0.50 22.21 176 ARG A N 1
ATOM 766 C CA A ARG A 1 99 ? -16.610 -17.788 51.334 0.50 22.69 176 ARG A CA 1
ATOM 767 C CA B ARG A 1 99 ? -16.604 -17.816 51.366 0.50 22.41 176 ARG A CA 1
ATOM 768 C C A ARG A 1 99 ? -15.366 -17.280 50.590 0.50 22.86 176 ARG A C 1
ATOM 769 C C B ARG A 1 99 ? -15.374 -17.289 50.617 0.50 22.70 176 ARG A C 1
ATOM 770 O O A ARG A 1 99 ? -15.211 -16.059 50.481 0.50 21.73 176 ARG A O 1
ATOM 771 O O B ARG A 1 99 ? -15.218 -16.065 50.499 0.50 21.70 176 ARG A O 1
ATOM 786 N N . HIS A 1 100 ? -14.502 -18.193 50.151 1.00 21.01 177 HIS A N 1
ATOM 787 C CA . HIS A 1 100 ? -13.301 -17.770 49.438 1.00 23.80 177 HIS A CA 1
ATOM 788 C C . HIS A 1 100 ? -13.647 -17.511 47.978 1.00 25.37 177 HIS A C 1
ATOM 789 O O . HIS A 1 100 ? -14.079 -18.434 47.280 1.00 25.63 177 HIS A O 1
ATOM 796 N N . GLU A 1 101 ? -13.438 -16.274 47.516 1.00 21.72 178 GLU A N 1
ATOM 797 C CA . GLU A 1 101 ? -14.079 -15.926 46.250 1.00 22.59 178 GLU A CA 1
ATOM 798 C C . GLU A 1 101 ? -13.075 -15.730 45.114 1.00 23.98 178 GLU A C 1
ATOM 799 O O . GLU A 1 101 ? -13.476 -15.693 43.936 1.00 20.81 178 GLU A O 1
ATOM 805 N N . ILE A 1 102 ? -11.779 -15.606 45.430 1.00 21.86 179 ILE A N 1
ATOM 806 C CA . ILE A 1 102 ? -10.816 -15.249 44.377 1.00 23.84 179 ILE A CA 1
ATOM 807 C C . ILE A 1 102 ? -10.674 -16.310 43.274 1.00 23.23 179 ILE A C 1
ATOM 808 O O . ILE A 1 102 ? -10.442 -15.974 42.104 1.00 23.45 179 ILE A O 1
ATOM 813 N N . GLY A 1 103 ? -10.775 -17.597 43.634 1.00 22.52 180 GLY A N 1
ATOM 814 C CA . GLY A 1 103 ? -10.763 -18.666 42.637 1.00 20.70 180 GLY A CA 1
ATOM 815 C C . GLY A 1 103 ? -11.885 -18.479 41.608 1.00 23.53 180 GLY A C 1
ATOM 816 O O . GLY A 1 103 ? -11.653 -18.616 40.397 1.00 23.14 180 GLY A O 1
ATOM 817 N N . ALA A 1 104 ? -13.103 -18.173 42.077 1.00 20.89 181 ALA A N 1
ATOM 818 C CA . ALA A 1 104 ? -14.217 -17.938 41.152 1.00 23.60 181 ALA A CA 1
ATOM 819 C C . ALA A 1 104 ? -13.938 -16.699 40.297 1.00 23.54 181 ALA A C 1
ATOM 820 O O . ALA A 1 104 ? -14.266 -16.674 39.121 1.00 22.71 181 ALA A O 1
ATOM 822 N N . MET A 1 105 ? -13.376 -15.637 40.894 1.00 21.96 182 MET A N 1
ATOM 823 C CA . MET A 1 105 ? -13.011 -14.453 40.129 1.00 22.47 182 MET A CA 1
ATOM 824 C C . MET A 1 105 ? -11.991 -14.781 39.056 1.00 20.91 182 MET A C 1
ATOM 825 O O . MET A 1 105 ? -12.085 -14.234 37.963 1.00 21.97 182 MET A O 1
ATOM 830 N N . LEU A 1 106 ? -10.955 -15.569 39.404 1.00 22.39 183 LEU A N 1
ATOM 831 C CA . LEU A 1 106 ? -9.964 -15.977 38.403 1.00 22.25 183 LEU A CA 1
ATOM 832 C C . LEU A 1 106 ? -10.614 -16.746 37.258 1.00 22.25 183 LEU A C 1
ATOM 833 O O . LEU A 1 106 ? -10.248 -16.597 36.086 1.00 21.07 183 LEU A O 1
ATOM 838 N N . ALA A 1 107 ? -11.577 -17.610 37.587 1.00 22.44 184 ALA A N 1
ATOM 839 C CA . ALA A 1 107 ? -12.227 -18.389 36.537 1.00 22.17 184 ALA A CA 1
ATOM 840 C C . ALA A 1 107 ? -12.994 -17.452 35.611 1.00 22.79 184 ALA A C 1
ATOM 841 O O . ALA A 1 107 ? -12.905 -17.575 34.391 1.00 24.90 184 ALA A O 1
ATOM 843 N N . ALA A 1 108 ? -13.741 -16.502 36.185 1.00 23.19 185 ALA A N 1
ATOM 844 C CA . ALA A 1 108 ? -14.450 -15.543 35.362 1.00 21.49 185 ALA A CA 1
ATOM 845 C C . ALA A 1 108 ? -13.454 -14.765 34.484 1.00 22.69 185 ALA A C 1
ATOM 846 O O . ALA A 1 108 ? -13.746 -14.451 33.323 1.00 22.80 185 ALA A O 1
ATOM 848 N N . TYR A 1 109 ? -12.294 -14.415 35.062 1.00 20.67 186 TYR A N 1
ATOM 849 C CA . TYR A 1 109 ? -11.366 -13.576 34.328 1.00 22.91 186 TYR A CA 1
ATOM 850 C C . TYR A 1 109 ? -10.803 -14.310 33.106 1.00 22.15 186 TYR A C 1
ATOM 851 O O . TYR A 1 109 ? -10.774 -13.786 31.976 1.00 23.53 186 TYR A O 1
ATOM 860 N N . HIS A 1 110 ? -10.362 -15.531 33.314 1.00 22.76 187 HIS A N 1
ATOM 861 C CA . HIS A 1 110 ? -9.808 -16.360 32.253 1.00 24.94 187 HIS A CA 1
ATOM 862 C C . HIS A 1 110 ? -10.856 -16.568 31.164 1.00 24.95 187 HIS A C 1
ATOM 863 O O . HIS A 1 110 ? -10.514 -16.545 29.983 1.00 27.69 187 HIS A O 1
ATOM 870 N N . LEU A 1 111 ? -12.115 -16.786 31.560 1.00 24.62 188 LEU A N 1
ATOM 871 C CA . LEU A 1 111 ? -13.194 -16.902 30.579 1.00 24.48 188 LEU A CA 1
ATOM 872 C C . LEU A 1 111 ? -13.388 -15.615 29.773 1.00 24.14 188 LEU A C 1
ATOM 873 O O . LEU A 1 111 ? -13.470 -15.673 28.539 1.00 24.28 188 LEU A O 1
ATOM 878 N N . ARG A 1 112 ? -13.443 -14.459 30.443 1.00 23.98 189 ARG A N 1
ATOM 879 C CA . ARG A 1 112 ? -13.712 -13.206 29.742 1.00 25.75 189 ARG A CA 1
ATOM 880 C C . ARG A 1 112 ? -12.541 -12.853 28.827 1.00 27.13 189 ARG A C 1
ATOM 881 O O . ARG A 1 112 ? -12.753 -12.294 27.745 1.00 27.84 189 ARG A O 1
ATOM 889 N N . ARG A 1 113 ? -11.336 -13.212 29.248 1.00 22.72 190 ARG A N 1
ATOM 890 C CA . ARG A 1 113 ? -10.180 -12.874 28.402 1.00 25.36 190 ARG A CA 1
ATOM 891 C C . ARG A 1 113 ? -10.204 -13.692 27.112 1.00 29.01 190 ARG A C 1
ATOM 892 O O . ARG A 1 113 ? -9.522 -13.326 26.146 1.00 26.05 190 ARG A O 1
ATOM 900 N N . LYS A 1 114 ? -10.977 -14.797 27.088 1.00 27.92 191 LYS A N 1
ATOM 901 C CA . LYS A 1 114 ? -11.175 -15.552 25.845 1.00 30.44 191 LYS A CA 1
ATOM 902 C C . LYS A 1 114 ? -12.546 -15.317 25.218 1.00 30.47 191 LYS A C 1
ATOM 903 O O . LYS A 1 114 ? -13.000 -16.078 24.357 1.00 34.32 191 LYS A O 1
ATOM 909 N N . GLY A 1 115 ? -13.189 -14.214 25.559 1.00 31.99 192 GLY A N 1
ATOM 910 C CA . GLY A 1 115 ? -14.406 -13.828 24.852 1.00 38.15 192 GLY A CA 1
ATOM 911 C C . GLY A 1 115 ? -15.632 -14.635 25.281 1.00 40.52 192 GLY A C 1
ATOM 912 O O . GLY A 1 115 ? -16.565 -14.772 24.510 1.00 43.15 192 GLY A O 1
ATOM 913 N N . VAL A 1 116 ? -15.634 -15.156 26.512 1.00 32.58 193 VAL A N 1
ATOM 914 C CA . VAL A 1 116 ? -16.809 -15.825 27.060 1.00 30.10 193 VAL A CA 1
ATOM 915 C C . VAL A 1 116 ? -17.465 -14.884 28.060 1.00 31.72 193 VAL A C 1
ATOM 916 O O . VAL A 1 116 ? -16.804 -14.348 28.969 1.00 28.05 193 VAL A O 1
ATOM 920 N N . PRO A 1 117 ? -18.774 -14.606 27.922 1.00 27.68 194 PRO A N 1
ATOM 921 C CA . PRO A 1 117 ? -19.440 -13.706 28.840 1.00 28.54 194 PRO A CA 1
ATOM 922 C C . PRO A 1 117 ? -19.673 -14.357 30.199 1.00 29.22 194 PRO A C 1
ATOM 923 O O . PRO A 1 117 ? -20.779 -14.788 30.539 1.00 33.85 194 PRO A O 1
ATOM 927 N N . ALA A 1 118 ? -18.624 -14.382 31.012 1.00 27.38 195 ALA A N 1
ATOM 928 C CA . ALA A 1 118 ? -18.720 -14.949 32.355 1.00 24.95 195 ALA A CA 1
ATOM 929 C C . ALA A 1 118 ? -19.291 -13.906 33.309 1.00 30.17 195 ALA A C 1
ATOM 930 O O . ALA A 1 118 ? -18.721 -12.832 33.472 1.00 32.68 195 ALA A O 1
ATOM 932 N N . LEU A 1 119 ? -20.428 -14.216 33.942 1.00 24.31 196 LEU A N 1
ATOM 933 C CA . LEU A 1 119 ? -21.013 -13.368 34.979 1.00 26.17 196 LEU A CA 1
ATOM 934 C C . LEU A 1 119 ? -20.503 -13.884 36.316 1.00 27.15 196 LEU A C 1
ATOM 935 O O . LEU A 1 119 ? -20.834 -15.005 36.715 1.00 23.57 196 LEU A O 1
ATOM 940 N N . TYR A 1 120 ? -19.743 -13.055 37.031 1.00 27.65 197 TYR A N 1
ATOM 941 C CA . TYR A 1 120 ? -19.279 -13.430 38.355 1.00 23.41 197 TYR A CA 1
ATOM 942 C C . TYR A 1 120 ? -20.332 -13.000 39.370 1.00 22.96 197 TYR A C 1
ATOM 943 O O . TYR A 1 120 ? -20.635 -11.802 39.544 1.00 25.12 197 TYR A O 1
ATOM 952 N N . LEU A 1 121 ? -20.899 -13.965 40.075 1.00 21.92 198 LEU A N 1
ATOM 953 C CA . LEU A 1 121 ? -22.020 -13.658 40.969 1.00 22.11 198 LEU A CA 1
ATOM 954 C C . LEU A 1 121 ? -21.548 -13.211 42.340 1.00 24.36 198 LEU A C 1
ATOM 955 O O . LEU A 1 121 ? -22.363 -12.691 43.102 1.00 29.79 198 LEU A O 1
ATOM 960 N N . GLY A 1 122 ? -20.271 -13.454 42.662 1.00 22.62 199 GLY A N 1
ATOM 961 C CA . GLY A 1 122 ? -19.848 -13.397 44.049 1.00 23.13 199 GLY A CA 1
ATOM 962 C C . GLY A 1 122 ? -19.902 -14.822 44.593 1.00 23.38 199 GLY A C 1
ATOM 963 O O . GLY A 1 122 ? -20.288 -15.752 43.878 1.00 24.58 199 GLY A O 1
ATOM 964 N N . PRO A 1 123 ? -19.472 -15.043 45.844 1.00 23.97 200 PRO A N 1
ATOM 965 C CA . PRO A 1 123 ? -19.474 -16.400 46.391 1.00 22.88 200 PRO A CA 1
ATOM 966 C C . PRO A 1 123 ? -20.783 -16.828 47.061 1.00 24.03 200 PRO A C 1
ATOM 967 O O . PRO A 1 123 ? -21.670 -16.001 47.338 1.00 24.37 200 PRO A O 1
ATOM 971 N N . ASP A 1 124 ? -20.854 -18.145 47.322 1.00 23.24 201 ASP A N 1
ATOM 972 C CA . ASP A 1 124 ? -21.742 -18.761 48.304 1.00 23.00 201 ASP A CA 1
ATOM 973 C C . ASP A 1 124 ? -23.206 -18.657 47.847 1.00 25.65 201 ASP A C 1
ATOM 974 O O . ASP A 1 124 ? -24.036 -17.947 48.474 1.00 25.81 201 ASP A O 1
ATOM 979 N N . THR A 1 125 ? -23.503 -19.284 46.697 1.00 25.17 202 THR A N 1
ATOM 980 C CA . THR A 1 125 ? -24.835 -19.160 46.108 1.00 23.33 202 THR A CA 1
ATOM 981 C C . THR A 1 125 ? -25.610 -20.465 46.321 1.00 22.55 202 THR A C 1
ATOM 982 O O . THR A 1 125 ? -25.145 -21.541 45.927 1.00 23.81 202 THR A O 1
ATOM 986 N N . PRO A 1 126 ? -26.788 -20.423 46.990 1.00 23.44 203 PRO A N 1
ATOM 987 C CA . PRO A 1 126 ? -27.597 -21.639 47.163 1.00 21.77 203 PRO A CA 1
ATOM 988 C C . PRO A 1 126 ? -27.907 -22.229 45.785 1.00 21.43 203 PRO A C 1
ATOM 989 O O . PRO A 1 126 ? -28.240 -21.505 44.840 1.00 21.94 203 PRO A O 1
ATOM 993 N N . LEU A 1 127 ? -27.866 -23.566 45.696 1.00 21.90 204 LEU A N 1
ATOM 994 C CA . LEU A 1 127 ? -28.005 -24.246 44.410 1.00 20.93 204 LEU A CA 1
ATOM 995 C C . LEU A 1 127 ? -29.370 -24.022 43.760 1.00 21.81 204 LEU A C 1
ATOM 996 O O . LEU A 1 127 ? -29.450 -23.876 42.540 1.00 22.70 204 LEU A O 1
ATOM 1001 N N . PRO A 1 128 ? -30.512 -24.048 44.494 1.00 23.51 205 PRO A N 1
ATOM 1002 C CA . PRO A 1 128 ? -31.791 -23.774 43.831 1.00 24.36 205 PRO A CA 1
ATOM 1003 C C . PRO A 1 128 ? -31.803 -22.403 43.136 1.00 25.53 205 PRO A C 1
ATOM 1004 O O . PRO A 1 128 ? -32.242 -22.282 42.016 1.00 21.90 205 PRO A O 1
ATOM 1008 N N . ASP A 1 129 ? -31.285 -21.375 43.800 1.00 23.72 206 ASP A N 1
ATOM 1009 C CA . ASP A 1 129 ? -31.291 -20.019 43.256 1.00 27.03 206 ASP A CA 1
ATOM 1010 C C . ASP A 1 129 ? -30.330 -19.919 42.067 1.00 24.24 206 ASP A C 1
ATOM 1011 O O . ASP A 1 129 ? -30.623 -19.256 41.070 1.00 22.86 206 ASP A O 1
ATOM 1016 N N . LEU A 1 130 ? -29.191 -20.603 42.142 1.00 20.31 207 LEU A N 1
ATOM 1017 C CA . LEU A 1 130 ? -28.271 -20.629 41.019 1.00 20.66 207 LEU A CA 1
ATOM 1018 C C . LEU A 1 130 ? -28.878 -21.293 39.776 1.00 21.51 207 LEU A C 1
ATOM 1019 O O . LEU A 1 130 ? -28.705 -20.791 38.676 1.00 21.29 207 LEU A O 1
ATOM 1024 N N . ARG A 1 131 ? -29.565 -22.435 39.955 1.00 22.64 208 ARG A N 1
ATOM 1025 C CA . ARG A 1 131 ? -30.199 -23.135 38.840 1.00 21.12 208 ARG A CA 1
ATOM 1026 C C . ARG A 1 131 ? -31.285 -22.254 38.209 1.00 21.40 208 ARG A C 1
ATOM 1027 O O . ARG A 1 131 ? -31.418 -22.207 36.986 1.00 23.30 208 ARG A O 1
ATOM 1035 N N . ALA A 1 132 ? -32.105 -21.623 39.056 1.00 21.61 209 ALA A N 1
ATOM 1036 C CA . ALA A 1 132 ? -33.178 -20.764 38.562 1.00 20.82 209 ALA A CA 1
ATOM 1037 C C . ALA A 1 132 ? -32.604 -19.659 37.673 1.00 21.86 209 ALA A C 1
ATOM 1038 O O . ALA A 1 132 ? -33.144 -19.361 36.603 1.00 23.91 209 ALA A O 1
ATOM 1040 N N . LEU A 1 133 ? -31.521 -19.038 38.130 1.00 21.88 210 LEU A N 1
ATOM 1041 C CA . LEU A 1 133 ? -30.987 -17.931 37.341 1.00 23.58 210 LEU A CA 1
ATOM 1042 C C . LEU A 1 133 ? -30.334 -18.455 36.059 1.00 20.26 210 LEU A C 1
ATOM 1043 O O . LEU A 1 133 ? -30.483 -17.859 34.993 1.00 24.74 210 LEU A O 1
ATOM 1048 N N . ALA A 1 134 ? -29.586 -19.543 36.145 1.00 20.46 211 ALA A N 1
ATOM 1049 C CA . ALA A 1 134 ? -28.951 -20.095 34.951 1.00 20.90 211 ALA A CA 1
ATOM 1050 C C . ALA A 1 134 ? -30.008 -20.434 33.889 1.00 24.86 211 ALA A C 1
ATOM 1051 O O . ALA A 1 134 ? -29.826 -20.188 32.703 1.00 23.41 211 ALA A O 1
ATOM 1053 N N . ARG A 1 135 ? -31.135 -20.987 34.332 1.00 22.35 212 ARG A N 1
ATOM 1054 C CA . ARG A 1 135 ? -32.169 -21.341 33.365 1.00 24.05 212 ARG A CA 1
ATOM 1055 C C . ARG A 1 135 ? -32.851 -20.097 32.807 1.00 22.36 212 ARG A C 1
ATOM 1056 O O . ARG A 1 135 ? -33.073 -20.010 31.592 1.00 24.52 212 ARG A O 1
ATOM 1064 N N . ARG A 1 136 ? -33.107 -19.115 33.661 1.00 22.59 213 ARG A N 1
ATOM 1065 C CA . ARG A 1 136 ? -33.793 -17.914 33.182 1.00 25.99 213 ARG A CA 1
ATOM 1066 C C . ARG A 1 136 ? -32.925 -17.173 32.166 1.00 29.83 213 ARG A C 1
ATOM 1067 O O . ARG A 1 136 ? -33.440 -16.661 31.163 1.00 28.31 213 ARG A O 1
ATOM 1075 N N . LEU A 1 137 ? -31.620 -17.066 32.438 1.00 25.16 214 LEU A N 1
ATOM 1076 C CA . LEU A 1 137 ? -30.752 -16.367 31.488 1.00 26.47 214 LEU A CA 1
ATOM 1077 C C . LEU A 1 137 ? -30.306 -17.236 30.327 1.00 24.60 214 LEU A C 1
ATOM 1078 O O . LEU A 1 137 ? -29.608 -16.713 29.459 1.00 26.20 214 LEU A O 1
ATOM 1083 N N . GLY A 1 138 ? -30.643 -18.541 30.317 1.00 25.36 215 GLY A N 1
ATOM 1084 C CA . GLY A 1 138 ? -30.210 -19.402 29.227 1.00 27.53 215 GLY A CA 1
ATOM 1085 C C . GLY A 1 138 ? -28.699 -19.625 29.267 1.00 27.88 215 GLY A C 1
ATOM 1086 O O . GLY A 1 138 ? -28.052 -19.725 28.230 1.00 27.16 215 GLY A O 1
ATOM 1087 N N . ALA A 1 139 ? -28.127 -19.690 30.477 1.00 25.30 216 ALA A N 1
ATOM 1088 C CA . ALA A 1 139 ? -26.696 -19.854 30.651 1.00 23.55 216 ALA A CA 1
ATOM 1089 C C . ALA A 1 139 ? -26.237 -21.151 30.004 1.00 27.48 216 ALA A C 1
ATOM 1090 O O . ALA A 1 139 ? -26.867 -22.212 30.091 1.00 27.76 216 ALA A O 1
ATOM 1092 N N . GLY A 1 140 ? -25.120 -21.074 29.292 1.00 28.15 217 GLY A N 1
ATOM 1093 C CA . GLY A 1 140 ? -24.589 -22.301 28.727 1.00 27.75 217 GLY A CA 1
ATOM 1094 C C . GLY A 1 140 ? -23.791 -23.125 29.733 1.00 28.48 217 GLY A C 1
ATOM 1095 O O . GLY A 1 140 ? -23.549 -24.310 29.511 1.00 27.50 217 GLY A O 1
ATOM 1096 N N . ALA A 1 141 ? -23.384 -22.519 30.842 1.00 25.14 218 ALA A N 1
ATOM 1097 C CA . ALA A 1 141 ? -22.589 -23.292 31.788 1.00 23.73 218 ALA A CA 1
ATOM 1098 C C . ALA A 1 141 ? -22.635 -22.608 33.144 1.00 24.30 218 ALA A C 1
ATOM 1099 O O . ALA A 1 141 ? -22.934 -21.414 33.236 1.00 20.50 218 ALA A O 1
ATOM 1101 N N . VAL A 1 142 ? -22.335 -23.410 34.164 1.00 21.64 219 VAL A N 1
ATOM 1102 C CA . VAL A 1 142 ? -22.104 -22.882 35.505 1.00 23.90 219 VAL A CA 1
ATOM 1103 C C . VAL A 1 142 ? -20.713 -23.339 35.916 1.00 22.26 219 VAL A C 1
ATOM 1104 O O . VAL A 1 142 ? -20.340 -24.496 35.661 1.00 25.24 219 VAL A O 1
ATOM 1108 N N . VAL A 1 143 ? -19.929 -22.422 36.516 1.00 22.70 220 VAL A N 1
ATOM 1109 C CA . VAL A 1 143 ? -18.575 -22.780 36.947 1.00 20.32 220 VAL A CA 1
ATOM 1110 C C . VAL A 1 143 ? -18.509 -22.505 38.437 1.00 21.75 220 VAL A C 1
ATOM 1111 O O . VAL A 1 143 ? -18.869 -21.404 38.887 1.00 21.76 220 VAL A O 1
ATOM 1115 N N . LEU A 1 144 ? -18.052 -23.522 39.192 1.00 21.76 221 LEU A N 1
ATOM 1116 C CA . LEU A 1 144 ? -17.885 -23.372 40.623 1.00 22.33 221 LEU A CA 1
ATOM 1117 C C . LEU A 1 144 ? -16.418 -23.524 41.013 1.00 22.60 221 LEU A C 1
ATOM 1118 O O . LEU A 1 144 ? -15.729 -24.415 40.534 1.00 22.56 221 LEU A O 1
ATOM 1123 N N . SER A 1 145 ? -16.001 -22.667 41.942 1.00 23.07 222 SER A N 1
ATOM 1124 C CA . SER A 1 145 ? -14.692 -22.739 42.571 1.00 24.46 222 SER A CA 1
ATOM 1125 C C . SER A 1 145 ? -14.850 -23.209 44.009 1.00 23.69 222 SER A C 1
ATOM 1126 O O . SER A 1 145 ? -15.523 -22.563 44.808 1.00 23.25 222 SER A O 1
ATOM 1129 N N . ALA A 1 146 ? -14.196 -24.319 44.353 1.00 23.51 223 ALA A N 1
ATOM 1130 C CA . ALA A 1 146 ? -14.202 -24.857 45.700 1.00 24.17 223 ALA A CA 1
ATOM 1131 C C . ALA A 1 146 ? -12.783 -24.776 46.255 1.00 27.29 223 ALA A C 1
ATOM 1132 O O . ALA A 1 146 ? -11.889 -25.486 45.793 1.00 28.13 223 ALA A O 1
ATOM 1134 N N . VAL A 1 147 ? -12.604 -23.916 47.258 1.00 26.89 224 VAL A N 1
ATOM 1135 C CA . VAL A 1 147 ? -11.292 -23.769 47.877 1.00 28.68 224 VAL A CA 1
ATOM 1136 C C . VAL A 1 147 ? -11.113 -24.775 49.010 1.00 29.53 224 VAL A C 1
ATOM 1137 O O . VAL A 1 147 ? -10.054 -25.383 49.158 1.00 29.17 224 VAL A O 1
ATOM 1141 N N A LEU A 1 148 ? -12.152 -24.928 49.830 0.50 30.06 225 LEU A N 1
ATOM 1142 N N B LEU A 1 148 ? -12.172 -24.916 49.815 0.50 29.75 225 LEU A N 1
ATOM 1143 C CA A LEU A 1 148 ? -12.138 -25.953 50.861 0.50 31.25 225 LEU A CA 1
ATOM 1144 C CA B LEU A 1 148 ? -12.256 -25.910 50.876 0.50 31.11 225 LEU A CA 1
ATOM 1145 C C A LEU A 1 148 ? -13.008 -27.111 50.394 0.50 28.96 225 LEU A C 1
ATOM 1146 C C B LEU A 1 148 ? -12.985 -27.132 50.332 0.50 29.09 225 LEU A C 1
ATOM 1147 O O A LEU A 1 148 ? -13.889 -26.939 49.562 0.50 28.28 225 LEU A O 1
ATOM 1148 O O B LEU A 1 148 ? -13.764 -27.025 49.391 0.50 29.77 225 LEU A O 1
ATOM 1157 N N . SER A 1 149 ? -12.728 -28.298 50.938 1.00 29.48 226 SER A N 1
ATOM 1158 C CA . SER A 1 149 ? -13.448 -29.498 50.542 1.00 28.70 226 SER A CA 1
ATOM 1159 C C . SER A 1 149 ? -14.758 -29.699 51.315 1.00 26.97 226 SER A C 1
ATOM 1160 O O . SER A 1 149 ? -15.662 -30.364 50.800 1.00 29.15 226 SER A O 1
ATOM 1163 N N . GLU A 1 150 ? -14.876 -29.135 52.518 1.00 24.68 227 GLU A N 1
ATOM 1164 C CA . GLU A 1 150 ? -16.018 -29.363 53.387 1.00 30.23 227 GLU A CA 1
ATOM 1165 C C . GLU A 1 150 ? -17.322 -28.905 52.735 1.00 30.93 227 GLU A C 1
ATOM 1166 O O . GLU A 1 150 ? -18.311 -29.623 52.818 1.00 27.97 227 GLU A O 1
ATOM 1172 N N . PRO A 1 151 ? -17.413 -27.709 52.087 1.00 27.22 228 PRO A N 1
ATOM 1173 C CA . PRO A 1 151 ? -18.683 -27.332 51.453 1.00 26.76 228 PRO A CA 1
ATOM 1174 C C . PRO A 1 151 ? -19.171 -28.340 50.410 1.00 28.06 228 PRO A C 1
ATOM 1175 O O . PRO A 1 151 ? -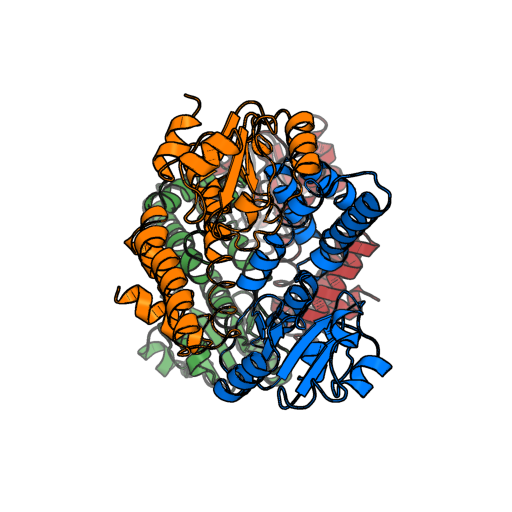20.377 -28.523 50.240 1.00 26.22 228 PRO A O 1
ATOM 1179 N N . LEU A 1 152 ? -18.236 -28.971 49.695 1.00 23.24 229 LEU A N 1
ATOM 1180 C CA . LEU A 1 152 ? -18.608 -29.964 48.703 1.00 27.15 229 LEU A CA 1
ATOM 1181 C C . LEU A 1 152 ? -19.079 -31.228 49.417 1.00 29.19 229 LEU A C 1
ATOM 1182 O O . LEU A 1 152 ? -20.061 -31.838 48.983 1.00 26.78 229 LEU A O 1
ATOM 1187 N N . ARG A 1 153 ? -18.373 -31.619 50.487 1.00 28.07 230 ARG A N 1
ATOM 1188 C CA . ARG A 1 153 ? -18.745 -32.824 51.221 1.00 31.96 230 ARG A CA 1
ATOM 1189 C C . ARG A 1 153 ? -20.163 -32.718 51.805 1.00 32.25 230 ARG A C 1
ATOM 1190 O O . ARG A 1 153 ? -20.840 -33.735 51.959 1.00 35.61 230 ARG A O 1
ATOM 1198 N N . ALA A 1 154 ? -20.606 -31.500 52.180 1.00 32.11 231 ALA A N 1
ATOM 1199 C CA . ALA A 1 154 ? -21.938 -31.247 52.707 1.00 29.48 231 ALA A CA 1
ATOM 1200 C C . ALA A 1 154 ? -23.025 -31.487 51.663 1.00 31.37 231 ALA A C 1
ATOM 1201 O O . ALA A 1 154 ? -24.203 -31.617 52.037 1.00 32.61 231 ALA A O 1
ATOM 1203 N N . LEU A 1 155 ? -22.673 -31.460 50.366 1.00 27.43 232 LEU A N 1
ATOM 1204 C CA . LEU A 1 155 ? -23.723 -31.519 49.346 1.00 25.60 232 LEU A CA 1
ATOM 1205 C C . LEU A 1 155 ? -24.141 -32.965 49.109 1.00 27.54 232 LEU A C 1
ATOM 1206 O O . LEU A 1 155 ? -23.318 -33.883 49.159 1.00 27.41 232 LEU A O 1
ATOM 1211 N N . PRO A 1 156 ? -25.438 -33.221 48.813 1.00 29.76 233 PRO A N 1
ATOM 1212 C CA . PRO A 1 156 ? -25.860 -34.593 48.523 1.00 32.14 233 PRO A CA 1
ATOM 1213 C C . PRO A 1 156 ? -25.322 -35.072 47.176 1.00 29.63 233 PRO A C 1
ATOM 1214 O O . PRO A 1 156 ? -25.004 -34.281 46.268 1.00 29.68 233 PRO A O 1
ATOM 1218 N N . ASP A 1 157 ? -25.255 -36.395 47.015 1.00 30.73 234 ASP A N 1
ATOM 1219 C CA . ASP A 1 157 ? -24.932 -36.929 45.698 1.00 29.24 234 ASP A CA 1
ATOM 1220 C C . ASP A 1 157 ? -25.779 -36.278 44.607 1.00 28.95 234 ASP A C 1
ATOM 1221 O O . ASP A 1 157 ? -26.982 -36.055 44.794 1.00 29.42 234 ASP A O 1
ATOM 1226 N N . GLY A 1 158 ? -25.137 -36.011 43.459 1.00 26.07 235 GLY A N 1
ATOM 1227 C CA . GLY A 1 158 ? -25.791 -35.464 42.284 1.00 30.65 235 GLY A CA 1
ATOM 1228 C C . GLY A 1 158 ? -26.191 -33.986 42.397 1.00 27.90 235 GLY A C 1
ATOM 1229 O O . GLY A 1 158 ? -26.869 -33.486 41.505 1.00 31.54 235 GLY A O 1
ATOM 1230 N N . ALA A 1 159 ? -25.753 -33.280 43.448 1.00 26.51 236 ALA A N 1
ATOM 1231 C CA . ALA A 1 159 ? -26.294 -31.951 43.758 1.00 25.08 236 ALA A CA 1
ATOM 1232 C C . ALA A 1 159 ? -26.059 -30.955 42.616 1.00 25.41 236 ALA A C 1
ATOM 1233 O O . ALA A 1 159 ? -26.831 -29.995 42.473 1.00 29.17 236 ALA A O 1
ATOM 1235 N N . LEU A 1 160 ? -24.969 -31.142 41.849 1.00 23.54 237 LEU A N 1
ATOM 1236 C CA . LEU A 1 160 ? -24.573 -30.137 40.862 1.00 25.71 237 LEU A CA 1
ATOM 1237 C C . LEU A 1 160 ? -25.032 -30.450 39.435 1.00 28.66 237 LEU A C 1
ATOM 1238 O O . LEU A 1 160 ? -24.862 -29.628 38.541 1.00 26.99 237 LEU A O 1
ATOM 1243 N N A LYS A 1 161 ? -25.654 -31.612 39.199 0.50 31.57 238 LYS A N 1
ATOM 1244 N N B LYS A 1 161 ? -25.674 -31.606 39.217 0.50 31.20 238 LYS A N 1
ATOM 1245 C CA A LYS A 1 161 ? -25.803 -32.059 37.818 0.50 32.83 238 LYS A CA 1
ATOM 1246 C CA B LYS A 1 161 ? -25.840 -32.099 37.855 0.50 32.63 238 LYS A CA 1
ATOM 1247 C C A LYS A 1 161 ? -26.827 -31.230 37.039 0.50 30.37 238 LYS A C 1
ATOM 1248 C C B LYS A 1 161 ? -26.841 -31.266 37.051 0.50 30.13 238 LYS A C 1
ATOM 1249 O O A LYS A 1 161 ? -26.698 -31.105 35.828 0.50 33.79 238 LYS A O 1
ATOM 1250 O O B LYS A 1 161 ? -26.707 -31.174 35.839 0.50 33.60 238 LYS A O 1
ATOM 1261 N N . ASP A 1 162 ? -27.820 -30.644 37.718 1.00 29.17 239 ASP A N 1
ATOM 1262 C CA . ASP A 1 162 ? -28.925 -29.978 37.025 1.00 33.51 239 ASP A CA 1
ATOM 1263 C C . ASP A 1 162 ? -28.716 -28.470 36.863 1.00 32.04 239 ASP A C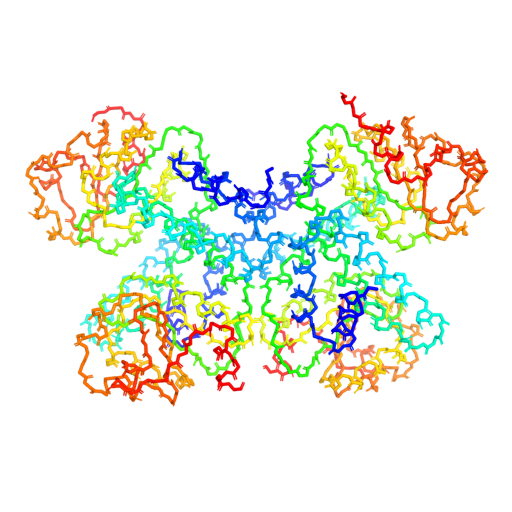 1
ATOM 1264 O O . ASP A 1 162 ? -29.614 -27.789 36.379 1.00 29.20 239 ASP A O 1
ATOM 1269 N N . LEU A 1 163 ? -27.537 -27.927 37.234 1.00 28.50 240 LEU A N 1
ATOM 1270 C CA . LEU A 1 163 ? -27.408 -26.473 37.314 1.00 23.80 240 LEU A CA 1
ATOM 1271 C C . LEU A 1 163 ? -27.407 -25.805 35.938 1.00 27.73 240 LEU A C 1
ATOM 1272 O O . LEU A 1 163 ? -27.892 -24.682 35.809 1.00 30.44 240 LEU A O 1
ATOM 1277 N N . ALA A 1 164 ? -26.856 -26.466 34.923 1.00 25.37 241 ALA A N 1
ATOM 1278 C CA . ALA A 1 164 ? -26.765 -25.907 33.583 1.00 28.60 241 ALA A CA 1
ATOM 1279 C C . ALA A 1 164 ? -26.420 -27.018 32.589 1.00 31.31 241 ALA A C 1
ATOM 1280 O O . ALA A 1 164 ? -26.118 -28.141 32.982 1.00 27.00 241 ALA A O 1
ATOM 1282 N N . PRO A 1 165 ? -26.420 -26.733 31.267 1.00 31.89 242 PRO A N 1
ATOM 1283 C CA . PRO A 1 165 ? -26.019 -27.743 30.289 1.00 34.01 242 PRO A CA 1
ATOM 1284 C C . PRO A 1 165 ? -24.619 -28.283 30.541 1.00 33.73 242 PRO A C 1
ATOM 1285 O O . PRO A 1 165 ? -24.384 -29.479 30.379 1.00 36.06 242 PRO A O 1
ATOM 1289 N N . ARG A 1 166 ? -23.688 -27.420 30.982 1.00 28.18 243 ARG A N 1
ATOM 1290 C CA . ARG A 1 166 ? -22.382 -27.884 31.435 1.00 30.00 243 ARG A CA 1
ATOM 1291 C C . ARG A 1 166 ? -22.165 -27.313 32.838 1.00 28.38 243 ARG A C 1
ATOM 1292 O O . ARG A 1 166 ? -22.477 -26.160 33.093 1.00 28.98 243 ARG A O 1
ATOM 1300 N N . VAL A 1 167 ? -21.638 -28.144 33.737 1.00 23.29 244 VAL A N 1
ATOM 1301 C CA . VAL A 1 167 ? -21.325 -27.701 35.087 1.00 25.72 244 VAL A CA 1
ATOM 1302 C C . VAL A 1 167 ? -19.879 -28.070 35.368 1.00 23.95 244 VAL A C 1
ATOM 1303 O O . VAL A 1 167 ? -19.521 -29.237 35.336 1.00 27.84 244 VAL A O 1
ATOM 1307 N N . PHE A 1 168 ? -19.055 -27.064 35.665 1.00 23.38 245 PHE A N 1
ATOM 1308 C CA . PHE A 1 168 ? -17.634 -27.259 35.864 1.00 23.36 245 PHE A CA 1
ATOM 1309 C C . PHE A 1 168 ? -17.281 -26.958 37.315 1.00 25.67 245 PHE A C 1
ATOM 1310 O O . PHE A 1 168 ? -17.705 -25.941 37.862 1.00 25.79 245 PHE A O 1
ATOM 1318 N N . LEU A 1 169 ? -16.434 -27.809 37.894 1.00 22.95 246 LEU A N 1
ATOM 1319 C CA . LEU A 1 169 ? -16.033 -27.660 39.279 1.00 25.49 246 LEU A CA 1
ATOM 1320 C C . LEU A 1 169 ? -14.516 -27.755 39.316 1.00 26.48 246 LEU A C 1
ATOM 1321 O O . LEU A 1 169 ? -13.940 -28.667 38.741 1.00 26.79 246 LEU A O 1
ATOM 1326 N N . GLY A 1 170 ? -13.877 -26.779 39.981 1.00 24.23 247 GLY A N 1
ATOM 1327 C CA . GLY A 1 170 ? -12.442 -26.883 40.212 1.00 24.70 247 GLY A CA 1
ATOM 1328 C C . GLY A 1 170 ? -12.067 -26.179 41.511 1.00 26.78 247 GLY A C 1
ATOM 1329 O O . GLY A 1 170 ? -12.950 -25.794 42.292 1.00 27.29 247 GLY A O 1
ATOM 1330 N N . GLY A 1 171 ? -10.752 -26.003 41.711 1.00 26.17 248 GLY A N 1
ATOM 1331 C CA . GLY A 1 171 ? -10.199 -25.418 42.922 1.00 26.34 248 GLY A CA 1
ATOM 1332 C C . GLY A 1 171 ? -9.541 -26.474 43.806 1.00 28.75 248 GLY A C 1
ATOM 1333 O O . GLY A 1 171 ? -9.728 -27.678 43.631 1.00 27.12 248 GLY A O 1
ATOM 1334 N N . GLN A 1 172 ? -8.831 -25.999 44.831 1.00 28.06 249 GLN A N 1
ATOM 1335 C CA . GLN A 1 172 ? -8.093 -26.885 45.719 1.00 31.13 249 GLN A CA 1
ATOM 1336 C C . GLN A 1 172 ? -9.012 -27.835 46.469 1.00 28.76 249 GLN A C 1
ATOM 1337 O O . GLN A 1 172 ? -8.606 -28.937 46.818 1.00 30.03 249 GLN A O 1
ATOM 1343 N N . GLY A 1 173 ? -10.248 -27.412 46.740 1.00 26.22 250 GLY A N 1
ATOM 1344 C CA . GLY A 1 173 ? -11.149 -28.253 47.492 1.00 24.92 250 GLY A CA 1
ATOM 1345 C C . GLY A 1 173 ? -11.803 -29.328 46.633 1.00 28.04 250 GLY A C 1
ATOM 1346 O O . GLY A 1 173 ? -12.485 -30.199 47.174 1.00 30.11 250 GLY A O 1
ATOM 1347 N N . ALA A 1 174 ? -11.627 -29.252 45.307 1.00 26.41 251 ALA A N 1
ATOM 1348 C CA . ALA A 1 174 ? -12.323 -30.170 44.410 1.00 27.83 251 ALA A CA 1
ATOM 1349 C C . ALA A 1 174 ? -11.327 -31.193 43.889 1.00 32.75 251 ALA A C 1
ATOM 1350 O O . ALA A 1 174 ? -10.123 -30.966 43.853 1.00 29.55 251 ALA A O 1
ATOM 1352 N N . GLY A 1 175 ? -11.872 -32.323 43.468 1.00 33.70 252 GLY A N 1
ATOM 1353 C CA . GLY A 1 175 ? -11.071 -33.363 42.858 1.00 30.52 252 GLY A CA 1
ATOM 1354 C C . GLY A 1 175 ? -11.990 -34.175 41.962 1.00 31.66 252 GLY A C 1
ATOM 1355 O O . GLY A 1 175 ? -13.216 -33.998 41.973 1.00 30.67 252 GLY A O 1
ATOM 1356 N N . PRO A 1 176 ? -11.429 -35.042 41.109 1.00 31.35 253 PRO A N 1
ATOM 1357 C CA . PRO A 1 176 ? -12.252 -35.794 40.159 1.00 31.55 253 PRO A CA 1
ATOM 1358 C C . PRO A 1 176 ? -13.324 -36.681 40.792 1.00 32.68 253 PRO A C 1
ATOM 1359 O O . PRO A 1 176 ? -14.432 -36.756 40.259 1.00 31.88 253 PRO A O 1
ATOM 1363 N N . GLU A 1 177 ? -13.032 -37.302 41.948 1.00 32.32 254 GLU A N 1
ATOM 1364 C CA . GLU A 1 177 ? -14.013 -38.202 42.546 1.00 36.47 254 GLU A CA 1
ATOM 1365 C C . GLU A 1 177 ? -15.188 -37.403 43.114 1.00 35.79 254 GLU A C 1
ATOM 1366 O O . GLU A 1 177 ? -16.344 -37.792 42.989 1.00 34.51 254 GLU A O 1
ATOM 1372 N N . GLU A 1 178 ? -14.885 -36.268 43.764 1.00 31.37 255 GLU A N 1
ATOM 1373 C CA . GLU A 1 178 ? -15.939 -35.429 44.305 1.00 31.70 255 GLU A CA 1
ATOM 1374 C C . GLU A 1 178 ? -16.796 -34.853 43.175 1.00 30.75 255 GLU A C 1
ATOM 1375 O O . GLU A 1 178 ? -18.023 -34.774 43.300 1.00 33.89 255 GLU A O 1
ATOM 1381 N N . ALA A 1 179 ? -16.160 -34.405 42.091 1.00 27.56 256 ALA A N 1
ATOM 1382 C CA . ALA A 1 179 ? -16.897 -33.911 40.936 1.00 28.16 256 ALA A CA 1
ATOM 1383 C C . ALA A 1 179 ? -17.827 -34.994 40.394 1.00 30.71 256 ALA A C 1
ATOM 1384 O O . ALA A 1 179 ? -18.970 -34.709 40.035 1.00 30.02 256 ALA A O 1
ATOM 1386 N N . ARG A 1 180 ? -17.325 -36.231 40.318 1.00 31.06 257 ARG A N 1
ATOM 1387 C CA . ARG A 1 180 ? -18.166 -37.341 39.859 1.00 31.81 257 ARG A CA 1
ATOM 1388 C C . ARG A 1 180 ? -19.366 -37.587 40.789 1.00 28.64 257 ARG A C 1
ATOM 1389 O O . ARG A 1 180 ? -20.483 -37.788 40.315 1.00 32.10 257 ARG A O 1
ATOM 1397 N N . ARG A 1 181 ? -19.149 -37.595 42.104 1.00 27.28 258 ARG A N 1
ATOM 1398 C CA . ARG A 1 181 ? -20.220 -37.812 43.052 1.00 29.71 258 ARG A CA 1
ATOM 1399 C C . ARG A 1 181 ? -21.291 -36.723 42.883 1.00 30.88 258 ARG A C 1
ATOM 1400 O O . ARG A 1 181 ? -22.481 -37.000 42.951 1.00 31.32 258 ARG A O 1
ATOM 1408 N N . LEU A 1 182 ? -20.870 -35.470 42.656 1.00 26.66 259 LEU A N 1
ATOM 1409 C CA . LEU A 1 182 ? -21.812 -34.352 42.595 1.00 23.86 259 LEU A CA 1
ATOM 1410 C C . LEU A 1 182 ? -22.372 -34.112 41.195 1.00 25.25 259 LEU A C 1
ATOM 1411 O O . LEU A 1 182 ? -23.277 -33.317 41.015 1.00 28.82 259 LEU A O 1
ATOM 1416 N N . GLY A 1 183 ? -21.841 -34.792 40.180 1.00 29.18 260 GLY A N 1
ATOM 1417 C CA . GLY A 1 183 ? -22.393 -34.658 38.839 1.00 31.22 260 GLY A CA 1
ATOM 1418 C C . GLY A 1 183 ? -21.830 -33.490 38.037 1.00 32.32 260 GLY A C 1
ATOM 1419 O O . GLY A 1 183 ? -22.507 -32.985 37.149 1.00 32.54 260 GLY A O 1
ATOM 1420 N N . ALA A 1 184 ? -20.604 -33.042 38.369 1.00 29.61 261 ALA A N 1
ATOM 1421 C CA . ALA A 1 184 ? -19.992 -31.952 37.625 1.00 28.51 261 ALA A CA 1
ATOM 1422 C C . ALA A 1 184 ? -18.813 -32.500 36.823 1.00 29.83 261 ALA A C 1
ATOM 1423 O O . ALA A 1 184 ? -18.318 -33.576 37.103 1.00 29.95 261 ALA A O 1
ATOM 1425 N N . GLU A 1 185 ? -18.369 -31.744 35.830 1.00 26.37 262 GLU A N 1
ATOM 1426 C CA . GLU A 1 185 ? -17.100 -32.007 35.147 1.00 29.04 262 GLU A CA 1
ATOM 1427 C C . GLU A 1 185 ? -15.964 -31.349 35.917 1.00 29.06 262 GLU A C 1
ATOM 1428 O O . GLU A 1 185 ? -15.981 -30.137 36.160 1.00 28.21 262 GLU A O 1
ATOM 1434 N N . TYR A 1 186 ? -14.974 -32.150 36.305 1.00 27.22 263 TYR A N 1
ATOM 1435 C CA . TYR A 1 186 ? -13.819 -31.633 37.037 1.00 27.93 263 TYR A CA 1
ATOM 1436 C C . TYR A 1 186 ? -12.863 -30.967 36.058 1.00 29.71 263 TYR A C 1
ATOM 1437 O O . TYR A 1 186 ? -12.560 -31.514 35.011 1.00 32.55 263 TYR A O 1
ATOM 1446 N N A MET A 1 187 ? -12.373 -29.780 36.423 0.50 29.84 264 MET A N 1
ATOM 1447 N N B MET A 1 187 ? -12.370 -29.781 36.425 0.50 30.16 264 MET A N 1
ATOM 1448 C CA A MET A 1 187 ? -11.437 -29.049 35.580 0.50 32.98 264 MET A CA 1
ATOM 1449 C CA B MET A 1 187 ? -11.444 -29.033 35.583 0.50 33.56 264 MET A CA 1
ATOM 1450 C C A MET A 1 187 ? -10.260 -28.615 36.445 0.50 34.51 264 MET A C 1
ATOM 1451 C C B MET A 1 187 ? -10.260 -28.611 36.445 0.50 34.85 264 MET A C 1
ATOM 1452 O O A MET A 1 187 ? -10.458 -27.992 37.484 0.50 34.54 264 MET A O 1
ATOM 1453 O O B MET A 1 187 ? -10.451 -27.991 37.488 0.50 34.80 264 MET A O 1
ATOM 1462 N N . GLU A 1 188 ? -9.046 -28.943 35.998 1.00 42.50 265 GLU A N 1
ATOM 1463 C CA . GLU A 1 188 ? -7.824 -28.660 36.757 1.00 48.88 265 GLU A CA 1
ATOM 1464 C C . GLU A 1 188 ? -7.284 -27.246 36.508 1.00 48.46 265 GLU A C 1
ATOM 1465 O O . GLU A 1 188 ? -6.887 -26.566 37.458 1.00 60.77 265 GLU A O 1
ATOM 1471 N N A ASP A 1 189 ? -7.287 -26.808 35.245 0.50 41.41 266 ASP A N 1
ATOM 1472 N N B ASP A 1 189 ? -7.285 -26.813 35.239 0.50 40.64 266 ASP A N 1
ATOM 1473 C CA A ASP A 1 189 ? -6.555 -25.616 34.846 0.50 50.76 266 ASP A CA 1
ATOM 1474 C CA B ASP A 1 189 ? -6.554 -25.625 34.823 0.50 49.49 266 ASP A CA 1
ATOM 1475 C C A ASP A 1 189 ? -7.541 -24.572 34.334 0.50 45.84 266 ASP A C 1
ATOM 1476 C C B ASP A 1 189 ? -7.538 -24.572 34.324 0.50 45.15 266 ASP A C 1
ATOM 1477 O O A ASP A 1 189 ? -8.473 -24.900 33.601 0.50 45.88 266 ASP A O 1
ATOM 1478 O O B ASP A 1 189 ? -8.465 -24.896 33.585 0.50 45.32 266 ASP A O 1
ATOM 1487 N N . LEU A 1 190 ? -7.315 -23.312 34.727 1.00 38.74 267 LEU A N 1
ATOM 1488 C CA . LEU A 1 190 ? -8.174 -22.207 34.331 1.00 36.72 267 LEU A CA 1
ATOM 1489 C C . LEU A 1 190 ? -8.155 -22.028 32.819 1.00 45.41 267 LEU A C 1
ATOM 1490 O O . LEU A 1 190 ? -9.196 -21.721 32.228 1.00 45.55 267 LEU A O 1
ATOM 1495 N N . LYS A 1 191 ? -6.969 -22.199 32.215 1.00 53.43 268 LYS A N 1
ATOM 1496 C CA . LYS A 1 191 ? -6.758 -22.059 30.779 1.00 66.23 268 LYS A CA 1
ATOM 1497 C C . LYS A 1 191 ? -7.615 -23.054 29.991 1.00 68.98 268 LYS A C 1
ATOM 1498 O O . LYS A 1 191 ? -7.976 -22.811 28.839 1.00 77.54 268 LYS A O 1
ATOM 1500 N N . GLY A 1 192 ? -7.924 -24.199 30.601 1.00 69.49 269 GLY A N 1
ATOM 1501 C CA . GLY A 1 192 ? -8.738 -25.206 29.936 1.00 62.68 269 GLY A CA 1
ATOM 1502 C C . GLY A 1 192 ? -10.244 -24.925 29.968 1.00 64.89 269 GLY A C 1
ATOM 1503 O O . GLY A 1 192 ? -11.010 -25.647 29.327 1.00 56.92 269 GLY A O 1
ATOM 1504 N N . LEU A 1 193 ? -10.676 -23.881 30.696 1.00 55.81 270 LEU A N 1
ATOM 1505 C CA . LEU A 1 193 ? -12.103 -23.657 30.840 1.00 51.04 270 LEU A CA 1
ATOM 1506 C C . LEU A 1 193 ? -12.701 -23.175 29.530 1.00 39.99 270 LEU A C 1
ATOM 1507 O O . LEU A 1 193 ? -13.668 -23.746 29.051 1.00 40.21 270 LEU A O 1
ATOM 1512 N N . ALA A 1 194 ? -12.138 -22.087 28.977 1.00 41.90 271 ALA A N 1
ATOM 1513 C CA . ALA A 1 194 ? -12.664 -21.517 27.749 1.00 46.11 271 ALA A CA 1
ATOM 1514 C C . ALA A 1 194 ? -12.624 -22.571 26.646 1.00 42.16 271 ALA A C 1
ATOM 1515 O O . ALA A 1 194 ? -13.575 -22.694 25.888 1.00 49.62 271 ALA A O 1
ATOM 1517 N N . GLU A 1 195 ? -11.516 -23.315 26.596 1.00 50.48 272 GLU A N 1
ATOM 1518 C CA . GLU A 1 195 ? -11.322 -24.379 25.622 1.00 54.96 272 GLU A CA 1
ATOM 1519 C C . GLU A 1 195 ? -12.438 -25.405 25.741 1.00 50.91 272 GLU A C 1
ATOM 1520 O O . GLU A 1 195 ? -13.056 -25.769 24.745 1.00 49.70 272 GLU A O 1
ATOM 1526 N N . ALA A 1 196 ? -12.637 -25.893 26.966 1.00 42.83 273 ALA A N 1
ATOM 1527 C CA . ALA A 1 196 ? -13.662 -26.887 27.228 1.00 43.88 273 ALA A CA 1
ATOM 1528 C C . ALA A 1 196 ? -15.036 -26.403 26.758 1.00 50.81 273 ALA A C 1
ATOM 1529 O O . ALA A 1 196 ? -15.885 -27.215 26.378 1.00 57.73 273 ALA A O 1
ATOM 1531 N N . LEU A 1 197 ? -15.254 -25.086 26.739 1.00 45.80 274 LEU A N 1
ATOM 1532 C CA . LEU A 1 197 ? -16.450 -24.575 26.077 1.00 55.48 274 LEU A CA 1
ATOM 1533 C C . LEU A 1 197 ? -16.099 -24.322 24.606 1.00 68.19 274 LEU A C 1
ATOM 1534 O O . LEU A 1 197 ? -16.454 -25.178 23.783 1.00 78.91 274 LEU A O 1
ATOM 1539 N N . TRP A 1 198 ? -15.250 -23.427 24.277 0.00 30.00 275 TRP A N 1
ATOM 1540 C CA . TRP A 1 198 ? -14.634 -23.221 22.936 0.00 30.00 275 TRP A CA 1
ATOM 1541 C C . TRP A 1 198 ? -13.932 -21.835 22.891 0.00 30.00 275 TRP A C 1
ATOM 1542 O O . TRP A 1 198 ? -14.439 -20.922 22.226 0.00 30.00 275 TRP A O 1
ATOM 1544 N N . GLU B 1 4 ? -36.508 5.648 42.132 1.00 86.86 81 GLU B N 1
ATOM 1545 C CA . GLU B 1 4 ? -35.741 6.388 41.092 1.00 75.83 81 GLU B CA 1
ATOM 1546 C C . GLU B 1 4 ? -35.892 5.666 39.760 1.00 71.03 81 GLU B C 1
ATOM 1547 O O . GLU B 1 4 ? -35.876 4.433 39.701 1.00 68.44 81 GLU B O 1
ATOM 1553 N N . ASP B 1 5 ? -36.028 6.453 38.690 1.00 59.37 82 ASP B N 1
ATOM 1554 C CA . ASP B 1 5 ? -36.183 5.873 37.369 1.00 60.44 82 ASP B CA 1
ATOM 1555 C C . ASP B 1 5 ? -34.882 5.199 36.944 1.00 53.37 82 ASP B C 1
ATOM 1556 O O . ASP B 1 5 ? -34.899 4.067 36.446 1.00 45.28 82 ASP B O 1
ATOM 1561 N N . LEU B 1 6 ? -33.755 5.897 37.151 1.00 50.11 83 LEU B N 1
ATOM 1562 C CA . LEU B 1 6 ? -32.459 5.344 36.780 1.00 45.19 83 LEU B CA 1
ATOM 1563 C C . LEU B 1 6 ? -32.135 4.115 37.638 1.00 37.21 83 LEU B C 1
ATOM 1564 O O . LEU B 1 6 ? -31.543 3.159 37.136 1.00 36.27 83 LEU B O 1
ATOM 1569 N N . GLY B 1 7 ? -32.532 4.153 38.921 1.00 36.06 84 GLY B N 1
ATOM 1570 C CA . GLY B 1 7 ? -32.339 3.049 39.863 1.00 36.57 84 GLY B CA 1
ATOM 1571 C C . GLY B 1 7 ? -33.062 1.772 39.416 1.00 38.79 84 GLY B C 1
ATOM 1572 O O . GLY B 1 7 ? -32.492 0.672 39.372 1.00 33.11 84 GLY B O 1
ATOM 1573 N N . THR B 1 8 ? -34.326 1.933 39.017 1.00 39.47 85 THR B N 1
ATOM 1574 C CA . THR B 1 8 ? -35.089 0.814 38.476 1.00 37.41 85 THR B CA 1
ATOM 1575 C C . THR B 1 8 ? -34.437 0.272 37.206 1.00 29.14 85 THR B C 1
ATOM 1576 O O . THR B 1 8 ? -34.381 -0.935 36.994 1.00 27.87 85 THR B O 1
ATOM 1580 N N . GLY B 1 9 ? -33.977 1.164 36.322 1.00 28.73 86 GLY B N 1
ATOM 1581 C CA . GLY B 1 9 ? -33.365 0.708 35.085 1.00 28.91 86 GLY B CA 1
ATOM 1582 C C . GLY B 1 9 ? -32.064 -0.068 35.334 1.00 26.88 86 GLY B C 1
ATOM 1583 O O . GLY B 1 9 ? -31.764 -1.028 34.632 1.00 27.49 86 GLY B O 1
ATOM 1584 N N . LEU B 1 10 ? -31.258 0.405 36.302 1.00 25.85 87 LEU B N 1
ATOM 1585 C CA . LEU B 1 10 ? -30.016 -0.276 36.633 1.00 27.67 87 LEU B CA 1
ATOM 1586 C C . LEU B 1 10 ? -30.325 -1.696 37.108 1.00 28.51 87 LEU B C 1
ATOM 1587 O O . LEU B 1 10 ? -29.706 -2.655 36.636 1.00 27.47 87 LEU B O 1
ATOM 1592 N N . LEU B 1 11 ? -31.244 -1.810 38.065 1.00 27.42 88 LEU B N 1
ATOM 1593 C CA . LEU B 1 11 ? -31.562 -3.127 38.615 1.00 31.51 88 LEU B CA 1
ATOM 1594 C C . LEU B 1 11 ? -32.114 -4.026 37.510 1.00 29.57 88 LEU B C 1
ATOM 1595 O O . LEU B 1 11 ? -31.730 -5.178 37.389 1.00 28.50 88 LEU B O 1
ATOM 1600 N N . GLU B 1 12 ? -32.984 -3.483 36.657 1.00 30.95 89 GLU B N 1
ATOM 1601 C CA . GLU B 1 12 ? -33.483 -4.283 35.540 1.00 29.65 89 GLU B CA 1
ATOM 1602 C C . GLU B 1 12 ? -32.360 -4.786 34.635 1.00 27.98 89 GLU B C 1
ATOM 1603 O O . GLU B 1 12 ? -32.396 -5.938 34.189 1.00 30.27 89 GLU B O 1
ATOM 1609 N N . ALA B 1 13 ? -31.379 -3.915 34.309 1.00 25.10 90 ALA B N 1
ATOM 1610 C CA . ALA B 1 13 ? -30.240 -4.357 33.528 1.00 30.37 90 ALA B CA 1
ATOM 1611 C C . ALA B 1 13 ? -29.474 -5.453 34.275 1.00 31.28 90 ALA B C 1
ATOM 1612 O O . ALA B 1 13 ? -29.079 -6.440 33.663 1.00 33.83 90 ALA B O 1
ATOM 1614 N N . LEU B 1 14 ? -29.275 -5.285 35.592 1.00 27.74 91 LEU B N 1
ATOM 1615 C CA . LEU B 1 14 ? -28.517 -6.317 36.317 1.00 27.29 91 LEU B CA 1
ATOM 1616 C C . LEU B 1 14 ? -29.271 -7.660 36.281 1.00 30.95 91 LEU B C 1
ATOM 1617 O O . LEU B 1 14 ? -28.659 -8.696 36.004 1.00 35.11 91 LEU B O 1
ATOM 1622 N N . LEU B 1 15 ? -30.595 -7.621 36.472 1.00 30.80 92 LEU B N 1
ATOM 1623 C CA . LEU B 1 15 ? -31.382 -8.858 36.456 1.00 35.80 92 LEU B CA 1
ATOM 1624 C C . LEU B 1 15 ? -31.388 -9.582 35.097 1.00 37.13 92 LEU B C 1
ATOM 1625 O O . LEU B 1 15 ? -31.677 -10.768 35.054 1.00 37.76 92 LEU B O 1
ATOM 1630 N N . ARG B 1 16 ? -31.162 -8.871 33.982 1.00 33.05 93 ARG B N 1
ATOM 1631 C CA . ARG B 1 16 ? -31.022 -9.441 32.644 1.00 33.55 93 ARG B CA 1
ATOM 1632 C C . ARG B 1 16 ? -29.603 -9.975 32.395 1.00 35.45 93 ARG B C 1
ATOM 1633 O O . ARG B 1 16 ? -29.325 -10.473 31.305 1.00 33.01 93 ARG B O 1
ATOM 1641 N N . GLY B 1 17 ? -28.680 -9.815 33.350 1.00 35.85 94 GLY B N 1
ATOM 1642 C CA . GLY B 1 17 ? -27.284 -10.166 33.107 1.00 32.54 94 GLY B CA 1
ATOM 1643 C C . GLY B 1 17 ? -26.586 -9.233 32.118 1.00 35.81 94 GLY B C 1
ATOM 1644 O O . GLY B 1 17 ? -25.523 -9.568 31.573 1.00 34.97 94 GLY B O 1
ATOM 1645 N N . ASP B 1 18 ? -27.193 -8.060 31.872 1.00 34.29 95 ASP B N 1
ATOM 1646 C CA . ASP B 1 18 ? -26.634 -7.079 30.941 1.00 36.05 95 ASP B CA 1
ATOM 1647 C C . ASP B 1 18 ? -25.634 -6.202 31.693 1.00 31.99 95 ASP B C 1
ATOM 1648 O O . ASP B 1 18 ? -25.922 -5.041 32.017 1.00 32.79 95 ASP B O 1
ATOM 1653 N N . LEU B 1 19 ? -24.444 -6.764 31.955 1.00 30.97 96 LEU B N 1
ATOM 1654 C CA . LEU B 1 19 ? -23.477 -6.025 32.768 1.00 32.83 96 LEU B CA 1
ATOM 1655 C C . LEU B 1 19 ? -23.022 -4.772 32.017 1.00 32.23 96 LEU B C 1
ATOM 1656 O O . LEU B 1 19 ? -22.767 -3.739 32.638 1.00 33.81 96 LEU B O 1
ATOM 1661 N N . ALA B 1 20 ? -22.923 -4.857 30.681 1.00 30.12 97 ALA B N 1
ATOM 1662 C CA . ALA B 1 20 ? -22.514 -3.687 29.908 1.00 37.61 97 ALA B CA 1
ATOM 1663 C C . ALA B 1 20 ? -23.557 -2.573 30.023 1.00 33.67 97 ALA B C 1
ATOM 1664 O O . ALA B 1 20 ? -23.200 -1.408 30.147 1.00 34.95 97 ALA B O 1
ATOM 1666 N N . GLY B 1 21 ? -24.848 -2.926 29.946 1.00 31.15 98 GLY B N 1
ATOM 1667 C CA . GLY B 1 21 ? -25.904 -1.924 30.063 1.00 30.20 98 GLY B CA 1
ATOM 1668 C C . GLY B 1 21 ? -25.977 -1.352 31.481 1.00 32.42 98 GLY B C 1
ATOM 1669 O O . GLY B 1 21 ? -26.219 -0.154 31.665 1.00 31.04 98 GLY B O 1
ATOM 1670 N N . ALA B 1 22 ? -25.730 -2.206 32.482 1.00 26.68 99 ALA B N 1
ATOM 1671 C CA . ALA B 1 22 ? -25.713 -1.758 33.864 1.00 26.90 99 ALA B CA 1
ATOM 1672 C C . ALA B 1 22 ? -24.568 -0.782 34.093 1.00 26.75 99 ALA B C 1
ATOM 1673 O O . ALA B 1 22 ? -24.778 0.227 34.746 1.00 25.57 99 ALA B O 1
ATOM 1675 N N A GLU B 1 23 ? -23.373 -1.087 33.568 0.50 27.80 100 GLU B N 1
ATOM 1676 N N B GLU B 1 23 ? -23.379 -1.106 33.572 0.50 28.29 100 GLU B N 1
ATOM 1677 C CA A GLU B 1 23 ? -22.255 -0.170 33.749 0.50 29.52 100 GLU B CA 1
ATOM 1678 C CA B GLU B 1 23 ? -22.236 -0.213 33.700 0.50 30.63 100 GLU B CA 1
ATOM 1679 C C A GLU B 1 23 ? -22.562 1.179 33.088 0.50 31.65 100 GLU B C 1
ATOM 1680 C C B GLU B 1 23 ? -22.547 1.153 33.079 0.50 32.05 100 GLU B C 1
ATOM 1681 O O A GLU B 1 23 ? -22.288 2.223 33.672 0.50 30.93 100 GLU B O 1
ATOM 1682 O O B GLU B 1 23 ? -22.269 2.184 33.686 0.50 30.49 100 GLU B O 1
ATOM 1693 N N . ALA B 1 24 ? -23.155 1.150 31.884 1.00 31.82 101 ALA B N 1
ATOM 1694 C CA . ALA B 1 24 ? -23.487 2.395 31.188 1.00 34.81 101 ALA B CA 1
ATOM 1695 C C . ALA B 1 24 ? -24.447 3.244 32.022 1.00 35.00 101 ALA B C 1
ATOM 1696 O O . ALA B 1 24 ? -24.287 4.461 32.117 1.00 33.22 101 ALA B O 1
ATOM 1698 N N . LEU B 1 25 ? -25.447 2.606 32.649 1.00 30.77 102 LEU B N 1
ATOM 1699 C CA . LEU B 1 25 ? -26.375 3.354 33.486 1.00 28.77 102 LEU B CA 1
ATOM 1700 C C . LEU B 1 25 ? -25.676 3.895 34.717 1.00 26.96 102 LEU B C 1
ATOM 1701 O O . LEU B 1 25 ? -25.973 4.994 35.150 1.00 27.49 102 LEU B O 1
ATOM 1706 N N . PHE B 1 26 ? -24.786 3.101 35.324 1.00 23.97 103 PHE B N 1
ATOM 1707 C CA . PHE B 1 26 ? -24.120 3.607 36.506 1.00 25.99 103 PHE B CA 1
ATOM 1708 C C . PHE B 1 26 ? -23.233 4.809 36.137 1.00 25.34 103 PHE B C 1
ATOM 1709 O O . PHE B 1 26 ? -23.201 5.795 36.879 1.00 29.57 103 PHE B O 1
ATOM 1717 N N . ARG B 1 27 ? -22.478 4.687 35.045 1.00 26.34 104 ARG B N 1
ATOM 1718 C CA . ARG B 1 27 ? -21.584 5.771 34.587 1.00 26.02 104 ARG B CA 1
ATOM 1719 C C . ARG B 1 27 ? -22.376 7.053 34.267 1.00 27.82 104 ARG B C 1
ATOM 1720 O O . ARG B 1 27 ? -21.920 8.159 34.557 1.00 29.57 104 ARG B O 1
ATOM 1728 N N . ARG B 1 28 ? -23.588 6.894 33.725 1.00 28.59 105 ARG B N 1
ATOM 1729 C CA . ARG B 1 28 ? -24.451 8.040 33.470 1.00 33.13 105 ARG B CA 1
ATOM 1730 C C . ARG B 1 28 ? -24.875 8.699 34.777 1.00 32.56 105 ARG B C 1
ATOM 1731 O O . ARG B 1 28 ? -24.906 9.926 34.888 1.00 31.18 105 ARG B O 1
ATOM 1739 N N . GLY B 1 29 ? -25.226 7.902 35.785 1.00 27.83 106 GLY B N 1
ATOM 1740 C CA . GLY B 1 29 ? -25.532 8.464 37.085 1.00 27.30 106 GLY B CA 1
ATOM 1741 C C . GLY B 1 29 ? -24.326 9.164 37.693 1.00 30.42 106 GLY B C 1
ATOM 1742 O O . GLY B 1 29 ? -24.475 10.179 38.367 1.00 31.51 106 GLY B O 1
ATOM 1743 N N . LEU B 1 30 ? -23.122 8.600 37.487 1.00 30.64 107 LEU B N 1
ATOM 1744 C CA . LEU B 1 30 ? -21.916 9.239 38.015 1.00 31.86 107 LEU B CA 1
ATOM 1745 C C . LEU B 1 30 ? -21.711 10.593 37.315 1.00 34.79 107 LEU B C 1
ATOM 1746 O O . LEU B 1 30 ? -21.373 11.565 37.974 1.00 36.95 107 LEU B O 1
ATOM 1751 N N . ARG B 1 31 ? -21.857 10.642 35.984 1.00 30.98 108 ARG B N 1
ATOM 1752 C CA . ARG B 1 31 ? -21.702 11.896 35.255 1.00 35.98 108 ARG B CA 1
ATOM 1753 C C . ARG B 1 31 ? -22.750 12.913 35.704 1.00 37.30 108 ARG B C 1
ATOM 1754 O O . ARG B 1 31 ? -22.450 14.111 35.827 1.00 39.26 108 ARG B O 1
ATOM 1762 N N . PHE B 1 32 ? -23.976 12.450 35.962 1.00 35.77 109 PHE B N 1
ATOM 1763 C CA . PHE B 1 32 ? -25.060 13.374 36.276 1.00 38.16 109 PHE B CA 1
ATOM 1764 C C . PHE B 1 32 ? -25.015 13.862 37.728 1.00 42.18 109 PHE B C 1
ATOM 1765 O O . PHE B 1 32 ? -25.201 15.051 37.990 1.00 39.25 109 PHE B O 1
ATOM 1773 N N . TRP B 1 33 ? -24.783 12.952 38.683 1.00 35.63 110 TRP B N 1
ATOM 1774 C CA . TRP B 1 33 ? -24.843 13.294 40.093 1.00 35.67 110 TRP B CA 1
ATOM 1775 C C . TRP B 1 33 ? -23.476 13.435 40.745 1.00 34.53 110 TRP B C 1
ATOM 1776 O O . TRP B 1 33 ? -23.411 13.972 41.843 1.00 37.73 110 TRP B O 1
ATOM 1787 N N . GLY B 1 34 ? -22.415 12.927 40.123 1.00 30.57 111 GLY B N 1
ATOM 1788 C CA . GLY B 1 34 ? -21.137 12.913 40.819 1.00 34.03 111 GLY B CA 1
ATOM 1789 C C . GLY B 1 34 ? -21.070 11.735 41.799 1.00 35.43 111 GLY B C 1
ATOM 1790 O O . GLY B 1 34 ? -22.036 10.984 41.979 1.00 33.36 111 GLY B O 1
ATOM 1791 N N . PRO B 1 35 ? -19.919 11.536 42.461 1.00 36.57 112 PRO B N 1
ATOM 1792 C CA . PRO B 1 35 ? -19.744 10.378 43.348 1.00 39.57 112 PRO B CA 1
ATOM 1793 C C . PRO B 1 35 ? -20.677 10.280 44.554 1.00 40.58 112 PRO B C 1
ATOM 1794 O O . PRO B 1 35 ? -21.292 9.229 44.762 1.00 39.65 112 PRO B O 1
ATOM 1798 N N . GLU B 1 36 ? -20.787 11.354 45.349 1.00 35.50 113 GLU B N 1
ATOM 1799 C CA . GLU B 1 36 ? -21.678 11.318 46.499 1.00 42.48 113 GLU B CA 1
ATOM 1800 C C . GLU B 1 36 ? -23.116 11.162 46.033 1.00 44.02 113 GLU B C 1
ATOM 1801 O O . GLU B 1 36 ? -23.906 10.424 46.644 1.00 42.74 113 GLU B O 1
ATOM 1807 N N . GLY B 1 37 ? -23.455 11.893 44.961 1.00 36.88 114 GLY B N 1
ATOM 1808 C CA . GLY B 1 37 ? -24.808 11.852 44.447 1.00 36.92 114 GLY B CA 1
ATOM 1809 C C . GLY B 1 37 ? -25.172 10.434 44.018 1.00 40.65 114 GLY B C 1
ATOM 1810 O O . GLY B 1 37 ? -26.274 9.962 44.292 1.00 36.96 114 GLY B O 1
ATOM 1811 N N . VAL B 1 38 ? -24.240 9.750 43.329 1.00 33.45 115 VAL B N 1
ATOM 1812 C CA . VAL B 1 38 ? -24.602 8.478 42.748 1.00 29.63 115 VAL B CA 1
ATOM 1813 C C . VAL B 1 38 ? -24.765 7.426 43.849 1.00 26.22 115 VAL B C 1
ATOM 1814 O O . VAL B 1 38 ? -25.538 6.479 43.704 1.00 28.65 115 VAL B O 1
ATOM 1818 N N . LEU B 1 39 ? -24.030 7.581 44.954 1.00 29.04 116 LEU B N 1
ATOM 1819 C CA . LEU B 1 39 ? -24.213 6.647 46.064 1.00 29.26 116 LEU B CA 1
ATOM 1820 C C . LEU B 1 39 ? -25.604 6.812 46.677 1.00 34.05 116 LEU B C 1
ATOM 1821 O O . LEU B 1 39 ? -26.336 5.835 46.822 1.00 27.35 116 LEU B O 1
ATOM 1826 N N . GLU B 1 40 ? -25.999 8.054 46.973 1.00 31.28 117 GLU B N 1
ATOM 1827 C CA . GLU B 1 40 ? -27.257 8.258 47.683 1.00 32.95 117 GLU B CA 1
ATOM 1828 C C . GLU B 1 40 ? -28.452 8.021 46.762 1.00 32.68 117 GLU B C 1
ATOM 1829 O O . GLU B 1 40 ? -29.495 7.557 47.219 1.00 32.75 117 GLU B O 1
ATOM 1831 N N . HIS B 1 41 ? -28.331 8.352 45.475 1.00 34.30 118 HIS B N 1
ATOM 1832 C CA . HIS B 1 41 ? -29.507 8.262 44.622 1.00 43.55 118 HIS B CA 1
ATOM 1833 C C . HIS B 1 41 ? -29.529 6.996 43.772 1.00 40.05 118 HIS B C 1
ATOM 1834 O O . HIS B 1 41 ? -30.530 6.725 43.124 1.00 41.34 118 HIS B O 1
ATOM 1841 N N . LEU B 1 42 ? -28.431 6.221 43.746 1.00 34.78 119 LEU B N 1
ATOM 1842 C CA . LEU B 1 42 ? -28.435 5.084 42.838 1.00 28.50 119 LEU B CA 1
ATOM 1843 C C . LEU B 1 42 ? -27.956 3.796 43.526 1.00 32.30 119 LEU B C 1
ATOM 1844 O O . LEU B 1 42 ? -28.707 2.815 43.627 1.00 29.85 119 LEU B O 1
ATOM 1849 N N . LEU B 1 43 ? -26.714 3.797 44.044 1.00 28.77 120 LEU B N 1
ATOM 1850 C CA . LEU B 1 43 ? -26.156 2.570 44.608 1.00 26.51 120 LEU B CA 1
ATOM 1851 C C . LEU B 1 43 ? -26.940 2.129 45.837 1.00 24.33 120 LEU B C 1
ATOM 1852 O O . LEU B 1 43 ? -27.337 0.971 45.929 1.00 28.15 120 LEU B O 1
ATOM 1857 N N . LEU B 1 44 ? -27.174 3.044 46.788 1.00 26.18 121 LEU B N 1
ATOM 1858 C CA . LEU B 1 44 ? -27.823 2.667 48.040 1.00 27.46 121 LEU B CA 1
ATOM 1859 C C . LEU B 1 44 ? -29.281 2.275 47.816 1.00 26.43 121 LEU B C 1
ATOM 1860 O O . LEU B 1 44 ? -29.736 1.287 48.372 1.00 25.19 121 LEU B O 1
ATOM 1865 N N . PRO B 1 45 ? -30.091 3.039 47.053 1.00 27.65 122 PRO B N 1
ATOM 1866 C CA . PRO B 1 45 ? -31.477 2.621 46.806 1.00 27.27 122 PRO B CA 1
ATOM 1867 C C . PRO B 1 45 ? -31.584 1.266 46.104 1.00 25.18 122 PRO B C 1
ATOM 1868 O O . PRO B 1 45 ? -32.497 0.521 46.424 1.00 27.15 122 PRO B O 1
ATOM 1872 N N . VAL B 1 46 ? -30.661 0.929 45.189 1.00 25.77 123 VAL B N 1
ATOM 1873 C CA . VAL B 1 46 ? -30.704 -0.376 44.524 1.00 26.71 123 VAL B CA 1
ATOM 1874 C C . VAL B 1 46 ? -30.435 -1.511 45.527 1.00 24.77 123 VAL B C 1
ATOM 1875 O O . VAL B 1 46 ? -31.147 -2.511 45.541 1.00 25.10 123 VAL B O 1
ATOM 1879 N N . LEU B 1 47 ? -29.429 -1.351 46.415 1.00 22.00 124 LEU B N 1
ATOM 1880 C CA . LEU B 1 47 ? -29.161 -2.377 47.420 1.00 23.83 124 LEU B CA 1
ATOM 1881 C C . LEU B 1 47 ? -30.349 -2.561 48.348 1.00 25.34 124 LEU B C 1
ATOM 1882 O O . LEU B 1 47 ? -30.710 -3.681 48.707 1.00 24.80 124 LEU B O 1
ATOM 1887 N N . ARG B 1 48 ? -30.969 -1.459 48.784 1.00 24.28 125 ARG B N 1
ATOM 1888 C CA . ARG B 1 48 ? -32.093 -1.598 49.698 1.00 24.57 125 ARG B CA 1
ATOM 1889 C C . ARG B 1 48 ? -33.214 -2.350 48.992 1.00 24.47 125 ARG B C 1
ATOM 1890 O O . ARG B 1 48 ? -33.836 -3.223 49.593 1.00 26.43 125 ARG B O 1
ATOM 1898 N N . GLU B 1 49 ? -33.457 -2.014 47.725 1.00 25.49 126 GLU B N 1
ATOM 1899 C CA . GLU B 1 49 ? -34.568 -2.632 46.994 1.00 27.30 126 GLU B CA 1
ATOM 1900 C C . GLU B 1 49 ? -34.296 -4.115 46.783 1.00 26.81 126 GLU B C 1
ATOM 1901 O O . GLU B 1 49 ? -35.186 -4.952 46.917 1.00 28.34 126 GLU B O 1
ATOM 1907 N N . VAL B 1 50 ? -33.075 -4.444 46.376 1.00 27.41 127 VAL B N 1
ATOM 1908 C CA . VAL B 1 50 ? -32.705 -5.841 46.205 1.00 26.82 127 VAL B CA 1
ATOM 1909 C C . VAL B 1 50 ? -33.027 -6.633 47.477 1.00 26.50 127 VAL B C 1
ATOM 1910 O O . VAL B 1 50 ? -33.515 -7.765 47.428 1.00 26.70 127 VAL B O 1
ATOM 1914 N N . GLY B 1 51 ? -32.734 -6.047 48.640 1.00 25.32 128 GLY B N 1
ATOM 1915 C CA . GLY B 1 51 ? -32.976 -6.747 49.882 1.00 25.47 128 GLY B CA 1
ATOM 1916 C C . GLY B 1 51 ? -34.460 -6.955 50.122 1.00 24.37 128 GLY B C 1
ATOM 1917 O O . GLY B 1 51 ? -34.881 -8.026 50.535 1.00 26.06 128 GLY B O 1
ATOM 1918 N N . GLU B 1 52 ? -35.250 -5.896 49.898 1.00 27.27 129 GLU B N 1
ATOM 1919 C CA . GLU B 1 52 ? -36.689 -6.005 50.140 1.00 27.49 129 GLU B CA 1
ATOM 1920 C C . GLU B 1 52 ? -37.315 -6.986 49.153 1.00 25.36 129 GLU B C 1
ATOM 1921 O O . GLU B 1 52 ? -38.170 -7.803 49.538 1.00 29.59 129 GLU B O 1
ATOM 1927 N N . ALA B 1 53 ? -36.904 -6.929 47.891 1.00 26.42 130 ALA B N 1
ATOM 1928 C CA . ALA B 1 53 ? -37.450 -7.817 46.869 1.00 26.07 130 ALA B CA 1
ATOM 1929 C C . ALA B 1 53 ? -37.093 -9.279 47.178 1.00 27.98 130 ALA B C 1
ATOM 1930 O O . ALA B 1 53 ? -37.900 -10.185 46.972 1.00 29.77 130 ALA B O 1
ATOM 1932 N N . TRP B 1 54 ? -35.875 -9.531 47.698 1.00 26.67 131 TRP B N 1
ATOM 1933 C CA . TRP B 1 54 ? -35.573 -10.896 48.129 1.00 24.39 131 TRP B CA 1
ATOM 1934 C C . TRP B 1 54 ? -36.514 -11.287 49.279 1.00 26.27 131 TRP B C 1
ATOM 1935 O O . TRP B 1 54 ? -37.059 -12.379 49.304 1.00 25.71 131 TRP B O 1
ATOM 1946 N N . HIS B 1 55 ? -36.667 -10.413 50.276 1.00 26.56 132 HIS B N 1
ATOM 1947 C CA . HIS B 1 55 ? -37.498 -10.744 51.435 1.00 28.08 132 HIS B CA 1
ATOM 1948 C C . HIS B 1 55 ? -38.937 -11.048 50.998 1.00 29.39 132 HIS B C 1
ATOM 1949 O O . HIS B 1 55 ? -39.554 -11.924 51.582 1.00 32.23 132 HIS B O 1
ATOM 1956 N N . ARG B 1 56 ? -39.433 -10.360 49.971 1.00 30.92 133 ARG B N 1
ATOM 1957 C CA . ARG B 1 56 ? -40.780 -10.597 49.443 1.00 31.28 133 ARG B CA 1
ATOM 1958 C C . ARG B 1 56 ? -40.814 -11.784 48.491 1.00 38.80 133 ARG B C 1
ATOM 1959 O O . ARG B 1 56 ? -41.883 -12.126 47.997 1.00 39.50 133 ARG B O 1
ATOM 1967 N N . GLY B 1 57 ? -39.664 -12.426 48.235 1.00 37.65 134 GLY B N 1
ATOM 1968 C CA . GLY B 1 57 ? -39.700 -13.597 47.374 1.00 33.50 134 GLY B CA 1
ATOM 1969 C C . GLY B 1 57 ? -39.813 -13.247 45.893 1.00 33.29 134 GLY B C 1
ATOM 1970 O O . GLY B 1 57 ? -40.117 -14.122 45.083 1.00 34.19 134 GLY B O 1
ATOM 1971 N N . GLU B 1 58 ? -39.526 -11.990 45.525 1.00 30.23 135 GLU B N 1
ATOM 1972 C CA . GLU B 1 58 ? -39.625 -11.579 44.127 1.00 33.29 135 GLU B CA 1
ATOM 1973 C C . GLU B 1 58 ? -38.337 -11.826 43.339 1.00 33.51 135 GLU B C 1
ATOM 1974 O O . GLU B 1 58 ? -38.378 -11.900 42.110 1.00 35.72 135 GLU B O 1
ATOM 1980 N N . ILE B 1 59 ? -37.198 -11.870 44.031 1.00 29.72 136 ILE B N 1
ATOM 1981 C CA . ILE B 1 59 ? -35.958 -12.290 43.380 1.00 29.38 136 ILE B CA 1
ATOM 1982 C C . ILE B 1 59 ? -35.282 -13.351 44.234 1.00 27.07 136 ILE B C 1
ATOM 1983 O O . ILE B 1 59 ? -35.522 -13.441 45.450 1.00 29.21 136 ILE B O 1
ATOM 1988 N N . GLY B 1 60 ? -34.370 -14.092 43.580 1.00 28.58 137 GLY B N 1
ATOM 1989 C CA . GLY B 1 60 ? -33.634 -15.154 44.248 1.00 27.07 137 GLY B CA 1
ATOM 1990 C C . GLY B 1 60 ? -32.279 -14.642 44.738 1.00 26.93 137 GLY B C 1
ATOM 1991 O O . GLY B 1 60 ? -31.858 -13.494 44.473 1.00 25.57 137 GLY B O 1
ATOM 1992 N N . VAL B 1 61 ? -31.597 -15.521 45.455 1.00 23.93 138 VAL B N 1
ATOM 1993 C CA . VAL B 1 61 ? -30.325 -15.163 46.053 1.00 27.54 138 VAL B CA 1
ATOM 1994 C C . VAL B 1 61 ? -29.287 -14.896 44.960 1.00 26.75 138 VAL B C 1
ATOM 1995 O O . VAL B 1 61 ? -28.427 -14.015 45.131 1.00 25.74 138 VAL B O 1
ATOM 1999 N N . ALA B 1 62 ? -29.308 -15.676 43.853 1.00 25.41 139 ALA B N 1
ATOM 2000 C CA . ALA B 1 62 ? -28.269 -15.475 42.841 1.00 25.26 139 ALA B CA 1
ATOM 2001 C C . ALA B 1 62 ? -28.377 -14.079 42.226 1.00 26.22 139 ALA B C 1
ATOM 2002 O O . ALA B 1 62 ? -27.364 -13.467 41.869 1.00 25.17 139 ALA B O 1
ATOM 2004 N N A GLU B 1 63 ? -29.616 -13.582 42.108 0.50 24.70 140 GLU B N 1
ATOM 2005 N N B GLU B 1 63 ? -29.616 -13.585 42.091 0.50 25.15 140 GLU B N 1
ATOM 2006 C CA A GLU B 1 63 ? -29.864 -12.257 41.542 0.50 25.78 140 GLU B CA 1
ATOM 2007 C CA B GLU B 1 63 ? -29.836 -12.247 41.545 0.50 26.65 140 GLU B CA 1
ATOM 2008 C C A GLU B 1 63 ? -29.374 -11.139 42.467 0.50 23.89 140 GLU B C 1
ATOM 2009 C C B GLU B 1 63 ? -29.329 -11.149 42.478 0.50 24.44 140 GLU B C 1
ATOM 2010 O O A GLU B 1 63 ? -28.779 -10.158 42.004 0.50 25.48 140 GLU B O 1
ATOM 2011 O O B GLU B 1 63 ? -28.692 -10.191 42.026 0.50 25.88 140 GLU B O 1
ATOM 2022 N N . GLU B 1 64 ? -29.618 -11.273 43.775 1.00 23.08 141 GLU B N 1
ATOM 2023 C CA . GLU B 1 64 ? -29.082 -10.314 44.732 1.00 24.04 141 GLU B CA 1
ATOM 2024 C C . GLU B 1 64 ? -27.554 -10.351 44.648 1.00 24.89 141 GLU B C 1
ATOM 2025 O O . GLU B 1 64 ? -26.926 -9.311 44.614 1.00 24.05 141 GLU B O 1
ATOM 2031 N N . HIS B 1 65 ? -26.978 -11.572 44.630 1.00 21.66 142 HIS B N 1
ATOM 2032 C CA . HIS B 1 65 ? -25.530 -11.696 44.604 1.00 24.17 142 HIS B CA 1
ATOM 2033 C C . HIS B 1 65 ? -24.956 -10.939 43.406 1.00 24.63 142 HIS B C 1
ATOM 2034 O O . HIS B 1 65 ? -24.047 -10.143 43.566 1.00 23.00 142 HIS B O 1
ATOM 2041 N N A LEU B 1 66 ? -25.510 -11.183 42.216 0.50 24.41 143 LEU B N 1
ATOM 2042 N N B LEU B 1 66 ? -25.521 -11.172 42.219 0.50 24.16 143 LEU B N 1
ATOM 2043 C CA A LEU B 1 66 ? -25.060 -10.502 41.010 0.50 26.22 143 LEU B CA 1
ATOM 2044 C CA B LEU B 1 66 ? -25.068 -10.514 40.999 0.50 25.75 143 LEU B CA 1
ATOM 2045 C C A LEU B 1 66 ? -25.082 -8.986 41.222 0.50 26.36 143 LEU B C 1
ATOM 2046 C C B LEU B 1 66 ? -25.108 -8.991 41.165 0.50 26.06 143 LEU B C 1
ATOM 2047 O O A LEU B 1 66 ? -24.086 -8.296 40.959 0.50 24.75 143 LEU B O 1
ATOM 2048 O O B LEU B 1 66 ? -24.138 -8.299 40.819 0.50 24.69 143 LEU B O 1
ATOM 2057 N N . ALA B 1 67 ? -26.219 -8.469 41.719 1.00 24.53 144 ALA B N 1
ATOM 2058 C CA . ALA B 1 67 ? -26.358 -7.026 41.893 1.00 26.50 144 ALA B CA 1
ATOM 2059 C C . ALA B 1 67 ? -25.372 -6.486 42.935 1.00 23.11 144 ALA B C 1
ATOM 2060 O O . ALA B 1 67 ? -24.734 -5.447 42.716 1.00 24.10 144 ALA B O 1
ATOM 2062 N N . SER B 1 68 ? -25.290 -7.130 44.098 1.00 23.05 145 SER B N 1
ATOM 2063 C CA A SER B 1 68 ? -24.436 -6.658 45.179 0.50 25.14 145 SER B CA 1
ATOM 2064 C CA B SER B 1 68 ? -24.449 -6.566 45.135 0.50 26.13 145 SER B CA 1
ATOM 2065 C C . SER B 1 68 ? -22.966 -6.683 44.789 1.00 24.61 145 SER B C 1
ATOM 2066 O O . SER B 1 68 ? -22.200 -5.790 45.130 1.00 24.85 145 SER B O 1
ATOM 2071 N N . THR B 1 69 ? -22.567 -7.744 44.085 1.00 25.04 146 THR B N 1
ATOM 2072 C CA . THR B 1 69 ? -21.185 -7.886 43.638 1.00 22.80 146 THR B CA 1
ATOM 2073 C C . THR B 1 69 ? -20.825 -6.779 42.656 1.00 23.53 146 THR B C 1
ATOM 2074 O O . THR B 1 69 ? -19.715 -6.227 42.673 1.00 23.13 146 THR B O 1
ATOM 2078 N N . PHE B 1 70 ? -21.758 -6.459 41.756 1.00 22.72 147 PHE B N 1
ATOM 2079 C CA . PHE B 1 70 ? -21.571 -5.375 40.811 1.00 22.84 147 PHE B CA 1
ATOM 2080 C C . PHE B 1 70 ? -21.405 -4.054 41.551 1.00 20.83 147 PHE B C 1
ATOM 2081 O O . PHE B 1 70 ? -20.459 -3.297 41.285 1.00 22.41 147 PHE B O 1
ATOM 2089 N N . LEU B 1 71 ? -22.280 -3.778 42.517 1.00 21.95 148 LEU B N 1
ATOM 2090 C CA . LEU B 1 71 ? -22.250 -2.461 43.210 1.00 21.99 148 LEU B CA 1
ATOM 2091 C C . LEU B 1 71 ? -21.010 -2.315 44.102 1.00 22.68 148 LEU B C 1
ATOM 2092 O O . LEU B 1 71 ? -20.463 -1.235 44.190 1.00 21.81 148 LEU B O 1
ATOM 2097 N N A ARG B 1 72 ? -20.561 -3.419 44.702 0.50 25.20 149 ARG B N 1
ATOM 2098 N N B ARG B 1 72 ? -20.561 -3.419 44.701 0.50 25.94 149 ARG B N 1
ATOM 2099 C CA A ARG B 1 72 ? -19.332 -3.377 45.536 0.50 25.21 149 ARG B CA 1
ATOM 2100 C CA B ARG B 1 72 ? -19.331 -3.370 45.533 0.50 26.72 149 ARG B CA 1
ATOM 2101 C C A ARG B 1 72 ? -18.150 -2.991 44.643 0.50 24.01 149 ARG B C 1
ATOM 2102 C C B ARG B 1 72 ? -18.152 -2.984 44.639 0.50 24.65 149 ARG B C 1
ATOM 2103 O O A ARG B 1 72 ? -17.316 -2.194 45.070 0.50 24.71 149 ARG B O 1
ATOM 2104 O O B ARG B 1 72 ? -17.319 -2.183 45.062 0.50 24.96 149 ARG B O 1
ATOM 2119 N N . ALA B 1 73 ? -18.104 -3.543 43.429 1.00 22.44 150 ALA B N 1
ATOM 2120 C CA . ALA B 1 73 ? -17.017 -3.213 42.485 1.00 24.47 150 ALA B CA 1
ATOM 2121 C C . ALA B 1 73 ? -17.084 -1.728 42.126 1.00 25.08 150 ALA B C 1
ATOM 2122 O O . ALA B 1 73 ? -16.040 -1.095 41.991 1.00 25.76 150 ALA B O 1
ATOM 2124 N N . ARG B 1 74 ? -18.296 -1.221 41.973 1.00 23.29 151 ARG B N 1
ATOM 2125 C CA . ARG B 1 74 ? -18.445 0.221 41.674 1.00 25.97 151 ARG B CA 1
ATOM 2126 C C . ARG B 1 74 ? -17.947 1.031 42.878 1.00 24.74 151 ARG B C 1
ATOM 2127 O O . ARG B 1 74 ? -17.292 2.042 42.671 1.00 26.10 151 ARG B O 1
ATOM 2135 N N . LEU B 1 75 ? -18.305 0.602 44.083 1.00 25.45 152 LEU B N 1
ATOM 2136 C CA . LEU B 1 75 ? -17.898 1.401 45.233 1.00 23.88 152 LEU B CA 1
ATOM 2137 C C . LEU B 1 75 ? -16.386 1.289 45.434 1.00 25.27 152 LEU B C 1
ATOM 2138 O O . LEU B 1 75 ? -15.734 2.264 45.820 1.00 26.97 152 LEU B O 1
ATOM 2143 N N . GLN B 1 76 ? -15.831 0.103 45.164 1.00 23.30 153 GLN B N 1
ATOM 2144 C CA . GLN B 1 76 ? -14.381 -0.071 45.240 1.00 28.87 153 GLN B CA 1
ATOM 2145 C C . GLN B 1 76 ? -13.686 0.908 44.305 1.00 28.74 153 GLN B C 1
ATOM 2146 O O . GLN B 1 76 ? -12.677 1.514 44.677 1.00 29.07 153 GLN B O 1
ATOM 2152 N N . GLU B 1 77 ? -14.267 1.126 43.121 1.00 27.49 154 GLU B N 1
ATOM 2153 C CA . GLU B 1 77 ? -13.670 2.072 42.183 1.00 34.18 154 GLU B CA 1
ATOM 2154 C C . GLU B 1 77 ? -13.662 3.473 42.768 1.00 31.43 154 GLU B C 1
ATOM 2155 O O . GLU B 1 77 ? -12.675 4.198 42.631 1.00 30.60 154 GLU B O 1
ATOM 2161 N N . LEU B 1 78 ? -14.756 3.848 43.443 1.00 28.95 155 LEU B N 1
ATOM 2162 C CA . LEU B 1 78 ? -14.869 5.178 44.041 1.00 28.73 155 LEU B CA 1
ATOM 2163 C C . LEU B 1 78 ? -13.911 5.320 45.219 1.00 26.50 155 LEU B C 1
ATOM 2164 O O . LEU B 1 78 ? -13.312 6.383 45.369 1.00 27.06 155 LEU B O 1
ATOM 2169 N N . LEU B 1 79 ? -13.729 4.239 45.997 1.00 24.98 156 LEU B N 1
ATOM 2170 C CA . LEU B 1 79 ? -12.754 4.233 47.082 1.00 29.99 156 LEU B CA 1
ATOM 2171 C C . LEU B 1 79 ? -11.346 4.512 46.566 1.00 27.40 156 LEU B C 1
ATOM 2172 O O . LEU B 1 79 ? -10.599 5.271 47.190 1.00 30.95 156 LEU B O 1
ATOM 2177 N N . ASP B 1 80 ? -10.987 3.893 45.449 1.00 30.68 157 ASP B N 1
ATOM 2178 C CA . ASP B 1 80 ? -9.676 4.064 44.839 1.00 35.55 157 ASP B CA 1
ATOM 2179 C C . ASP B 1 80 ? -9.519 5.461 44.254 1.00 43.49 157 ASP B C 1
ATOM 2180 O O . ASP B 1 80 ? -8.440 6.048 44.322 1.00 48.95 157 ASP B O 1
ATOM 2185 N N . LEU B 1 81 ? -10.611 5.982 43.692 1.00 37.21 158 LEU B N 1
ATOM 2186 C CA . LEU B 1 81 ? -10.673 7.333 43.162 1.00 39.36 158 LEU B CA 1
ATOM 2187 C C . LEU B 1 81 ? -10.571 8.361 44.287 1.00 47.67 158 LEU B C 1
ATOM 2188 O O . LEU B 1 81 ? -9.976 9.419 44.075 1.00 48.42 158 LEU B O 1
ATOM 2193 N N . ALA B 1 82 ? -11.121 8.059 45.481 1.00 41.11 159 ALA B N 1
ATOM 2194 C CA . ALA B 1 82 ? -11.087 8.997 46.604 1.00 40.19 159 ALA B CA 1
ATOM 2195 C C . ALA B 1 82 ? -9.661 9.211 47.120 1.00 49.41 159 ALA B C 1
ATOM 2196 O O . ALA B 1 82 ? -9.381 10.192 47.825 1.00 48.53 159 ALA B O 1
ATOM 2198 N N . GLY B 1 83 ? -8.760 8.291 46.775 1.00 45.24 160 GLY B N 1
ATOM 2199 C CA . GLY B 1 83 ? -7.390 8.442 47.215 1.00 51.84 160 GLY B CA 1
ATOM 2200 C C . GLY B 1 83 ? -7.189 7.832 48.596 1.00 58.20 160 GLY B C 1
ATOM 2201 O O . GLY B 1 83 ? -8.109 7.787 49.410 1.00 50.35 160 GLY B O 1
ATOM 2202 N N . PHE B 1 84 ? -5.966 7.361 48.840 1.00 57.60 161 PHE B N 1
ATOM 2203 C CA . PHE B 1 84 ? -5.578 6.923 50.173 1.00 51.46 161 PHE B CA 1
ATOM 2204 C C . PHE B 1 84 ? -4.381 7.737 50.639 1.00 44.51 161 PHE B C 1
ATOM 2205 O O . PHE B 1 84 ? -3.257 7.524 50.170 1.00 40.63 161 PHE B O 1
ATOM 2213 N N . PRO B 1 85 ? -4.599 8.709 51.540 1.00 44.13 162 PRO B N 1
ATOM 2214 C CA . PRO B 1 85 ? -3.515 9.567 51.992 1.00 51.66 162 PRO B CA 1
ATOM 2215 C C . PRO B 1 85 ? -2.569 8.776 52.891 1.00 45.14 162 PRO B C 1
ATOM 2216 O O . PRO B 1 85 ? -2.912 7.709 53.405 1.00 46.18 162 PRO B O 1
ATOM 2220 N N . PRO B 1 86 ? -1.325 9.237 53.083 1.00 35.33 163 PRO B N 1
ATOM 2221 C CA . PRO B 1 86 ? -0.461 8.589 54.060 1.00 32.41 163 PRO B CA 1
ATOM 2222 C C . PRO B 1 86 ? -0.794 9.182 55.434 1.00 32.11 163 PRO B C 1
ATOM 2223 O O . PRO B 1 86 ? -1.723 9.985 55.589 1.00 36.85 163 PRO B O 1
ATOM 2227 N N . GLY B 1 87 ? -0.049 8.809 56.446 1.00 40.14 164 GLY B N 1
ATOM 2228 C CA . GLY B 1 87 ? -0.425 9.305 57.759 1.00 36.61 164 GLY B CA 1
ATOM 2229 C C . GLY B 1 87 ? -1.069 8.195 58.583 1.00 34.44 164 GLY B C 1
ATOM 2230 O O . GLY B 1 87 ? -1.490 7.166 58.028 1.00 30.71 164 GLY B O 1
ATOM 2231 N N . PRO B 1 88 ? -1.140 8.372 59.921 1.00 30.49 165 PRO B N 1
ATOM 2232 C CA . PRO B 1 88 ? -1.615 7.310 60.813 1.00 30.10 165 PRO B CA 1
ATOM 2233 C C . PRO B 1 88 ? -3.041 6.915 60.418 1.00 29.20 165 PRO B C 1
ATOM 2234 O O . PRO B 1 88 ? -3.924 7.764 60.290 1.00 29.35 165 PRO B O 1
ATOM 2238 N N . PRO B 1 89 ? -3.309 5.610 60.218 1.00 27.75 166 PRO B N 1
ATOM 2239 C CA . PRO B 1 89 ? -4.559 5.201 59.580 1.00 24.90 166 PRO B CA 1
ATOM 2240 C C . PRO B 1 89 ? -5.751 5.087 60.535 1.00 24.80 166 PRO B C 1
ATOM 2241 O O . PRO B 1 89 ? -5.607 5.140 61.745 1.00 26.76 166 PRO B O 1
ATOM 2245 N N . VAL B 1 90 ? -6.947 5.068 59.936 1.00 22.82 167 VAL B N 1
ATOM 2246 C CA . VAL B 1 90 ? -8.179 4.662 60.612 1.00 24.11 167 VAL B CA 1
ATOM 2247 C C . VAL B 1 90 ? -8.594 3.303 60.033 1.00 23.74 167 VAL B C 1
ATOM 2248 O O . VAL B 1 90 ? -8.746 3.163 58.818 1.00 26.87 167 VAL B O 1
ATOM 2252 N N . LEU B 1 91 ? -8.780 2.309 60.899 1.00 21.87 168 LEU B N 1
ATOM 2253 C CA . LEU B 1 91 ? -9.122 0.978 60.410 1.00 21.91 168 LEU B CA 1
ATOM 2254 C C . LEU B 1 91 ? -10.638 0.864 60.346 1.00 23.35 168 LEU B C 1
ATOM 2255 O O . LEU B 1 91 ? -11.317 1.185 61.331 1.00 23.51 168 LEU B O 1
ATOM 2260 N N . VAL B 1 92 ? -11.147 0.369 59.207 1.00 20.78 169 VAL B N 1
ATOM 2261 C CA . VAL B 1 92 ? -12.595 0.299 59.006 1.00 21.15 169 VAL B CA 1
ATOM 2262 C C . VAL B 1 92 ? -12.972 -1.152 58.706 1.00 22.11 169 VAL B C 1
ATOM 2263 O O . VAL B 1 92 ? -12.424 -1.762 57.782 1.00 22.04 169 VAL B O 1
ATOM 2267 N N . THR B 1 93 ? -13.940 -1.695 59.455 1.00 18.14 170 THR B N 1
ATOM 2268 C CA . THR B 1 93 ? -14.350 -3.082 59.267 1.00 21.12 170 THR B CA 1
ATOM 2269 C C . THR B 1 93 ? -15.743 -3.254 59.864 1.00 19.65 170 THR B C 1
ATOM 2270 O O . THR B 1 93 ? -16.500 -2.279 59.984 1.00 19.27 170 THR B O 1
ATOM 2274 N N . THR B 1 94 ? -16.138 -4.518 60.054 1.00 20.39 171 THR B N 1
ATOM 2275 C CA . THR B 1 94 ? -17.437 -4.792 60.644 1.00 20.94 171 THR B CA 1
ATOM 2276 C C . THR B 1 94 ? -17.174 -5.705 61.843 1.00 22.58 171 THR B C 1
ATOM 2277 O O . THR B 1 94 ? -16.131 -6.398 61.920 1.00 22.86 171 THR B O 1
ATOM 2281 N N . PRO B 1 95 ? -18.137 -5.814 62.781 1.00 21.28 172 PRO B N 1
ATOM 2282 C CA . PRO B 1 95 ? -17.958 -6.676 63.946 1.00 22.87 172 PRO B CA 1
ATOM 2283 C C . PRO B 1 95 ? -17.852 -8.146 63.549 1.00 20.67 172 PRO B C 1
ATOM 2284 O O . PRO B 1 95 ? -18.287 -8.557 62.476 1.00 23.79 172 PRO B O 1
ATOM 2288 N N . PRO B 1 96 ? -17.301 -9.007 64.427 1.00 22.34 173 PRO B N 1
ATOM 2289 C CA . PRO B 1 96 ? -17.284 -10.449 64.175 1.00 25.01 173 PRO B CA 1
ATOM 2290 C C . PRO B 1 96 ? -18.685 -10.992 63.869 1.00 24.14 173 PRO B C 1
ATOM 2291 O O . PRO B 1 96 ? -19.648 -10.688 64.597 1.00 24.02 173 PRO B O 1
ATOM 2295 N N . GLY B 1 97 ? -18.801 -11.740 62.756 1.00 21.89 174 GLY B N 1
ATOM 2296 C CA . GLY B 1 97 ? -20.081 -12.309 62.373 1.00 22.62 174 GLY B CA 1
ATOM 2297 C C . GLY B 1 97 ? -20.931 -11.398 61.475 1.00 24.89 174 GLY B C 1
ATOM 2298 O O . GLY B 1 97 ? -22.029 -11.786 61.046 1.00 26.29 174 GLY B O 1
ATOM 2299 N N . GLU B 1 98 ? -20.447 -10.185 61.195 1.00 21.41 175 GLU B N 1
ATOM 2300 C CA . GLU B 1 98 ? -21.158 -9.282 60.298 1.00 19.53 175 GLU B CA 1
ATOM 2301 C C . GLU B 1 98 ? -20.507 -9.457 58.919 1.00 19.78 175 GLU B C 1
ATOM 2302 O O . GLU B 1 98 ? -19.386 -8.967 58.691 1.00 23.02 175 GLU B O 1
ATOM 2308 N N . ARG B 1 99 ? -21.252 -10.045 57.980 1.00 19.63 176 ARG B N 1
ATOM 2309 C CA . ARG B 1 99 ? -20.741 -10.226 56.624 1.00 22.44 176 ARG B CA 1
ATOM 2310 C C . ARG B 1 99 ? -21.205 -9.197 55.591 1.00 21.94 176 ARG B C 1
ATOM 2311 O O . ARG B 1 99 ? -20.766 -9.274 54.427 1.00 21.37 176 ARG B O 1
ATOM 2319 N N . HIS B 1 100 ? -22.059 -8.239 55.983 1.00 21.07 177 HIS B N 1
ATOM 2320 C CA . HIS B 1 100 ? -22.393 -7.168 55.047 1.00 21.36 177 HIS B CA 1
ATOM 2321 C C . HIS B 1 100 ? -21.291 -6.113 55.092 1.00 19.46 177 HIS B C 1
ATOM 2322 O O . HIS B 1 100 ? -21.085 -5.478 56.121 1.00 22.99 177 HIS B O 1
ATOM 2329 N N . GLU B 1 101 ? -20.633 -5.893 53.958 1.00 19.33 178 GLU B N 1
ATOM 2330 C CA . GLU B 1 101 ? -19.429 -5.066 54.019 1.00 21.52 178 GLU B CA 1
ATOM 2331 C C . GLU B 1 101 ? -19.625 -3.675 53.432 1.00 23.48 178 GLU B C 1
ATOM 2332 O O . GLU B 1 101 ? -18.728 -2.815 53.569 1.00 21.41 178 GLU B O 1
ATOM 2338 N N . ILE B 1 102 ? -20.723 -3.445 52.692 1.00 21.67 179 ILE B N 1
ATOM 2339 C CA . ILE B 1 102 ? -20.776 -2.192 51.949 1.00 23.29 179 ILE B CA 1
ATOM 2340 C C . ILE B 1 102 ? -20.902 -0.953 52.841 1.00 23.80 179 ILE B C 1
ATOM 2341 O O . ILE B 1 102 ? -20.380 0.111 52.506 1.00 22.42 179 ILE B O 1
ATOM 2346 N N . GLY B 1 103 ? -21.505 -1.106 54.027 1.00 22.74 180 GLY B N 1
ATOM 2347 C CA . GLY B 1 103 ? -21.579 0.016 54.965 1.00 23.58 180 GLY B CA 1
ATOM 2348 C C . GLY B 1 103 ? -20.176 0.415 55.442 1.00 21.18 180 GLY B C 1
ATOM 2349 O O . GLY B 1 103 ? -19.846 1.590 55.498 1.00 21.90 180 GLY B O 1
ATOM 2350 N N . ALA B 1 104 ? -19.339 -0.583 55.700 1.00 20.23 181 ALA B N 1
ATOM 2351 C CA . ALA B 1 104 ? -17.942 -0.310 56.042 1.00 20.94 181 ALA B CA 1
ATOM 2352 C C . ALA B 1 104 ? -17.240 0.410 54.886 1.00 19.43 181 ALA B C 1
ATOM 2353 O O . ALA B 1 104 ? -16.495 1.368 55.106 1.00 19.55 181 ALA B O 1
ATOM 2355 N N . MET B 1 105 ? -17.463 -0.059 53.645 1.00 20.79 182 MET B N 1
ATOM 2356 C CA . MET B 1 105 ? -16.800 0.555 52.484 1.00 21.80 182 MET B CA 1
ATOM 2357 C C . MET B 1 105 ? -17.234 2.008 52.336 1.00 23.31 182 MET B C 1
ATOM 2358 O O . MET B 1 105 ? -16.409 2.882 52.029 1.00 23.25 182 MET B O 1
ATOM 2363 N N . LEU B 1 106 ? -18.530 2.257 52.558 1.00 22.72 183 LEU B N 1
ATOM 2364 C CA A LEU B 1 106 ? -19.068 3.607 52.479 0.50 24.91 183 LEU B CA 1
ATOM 2365 C CA B LEU B 1 106 ? -19.066 3.614 52.474 0.50 24.49 183 LEU B CA 1
ATOM 2366 C C . LEU B 1 106 ? -18.445 4.512 53.543 1.00 23.49 183 LEU B C 1
ATOM 2367 O O . LEU B 1 106 ? -18.131 5.677 53.278 1.00 23.62 183 LEU B O 1
ATOM 2376 N N . ALA B 1 107 ? -18.308 3.992 54.777 1.00 23.16 184 ALA B N 1
ATOM 2377 C CA . ALA B 1 107 ? -17.653 4.768 55.818 1.00 26.08 184 ALA B CA 1
ATOM 2378 C C . ALA B 1 107 ? -16.219 5.133 55.406 1.00 24.97 184 ALA B C 1
ATOM 2379 O O . ALA B 1 107 ? -15.790 6.291 55.536 1.00 25.64 184 ALA B O 1
ATOM 2381 N N . ALA B 1 108 ? -15.464 4.156 54.896 1.00 24.56 185 ALA B N 1
ATOM 2382 C CA . ALA B 1 108 ? -14.108 4.392 54.428 1.00 24.37 185 ALA B CA 1
ATOM 2383 C C . ALA B 1 108 ? -14.105 5.433 53.310 1.00 26.58 185 ALA B C 1
ATOM 2384 O O . ALA B 1 108 ? -13.238 6.305 53.247 1.00 25.65 185 ALA B O 1
ATOM 2386 N N . TYR B 1 109 ? -15.076 5.347 52.402 1.00 22.42 186 TYR B N 1
ATOM 2387 C CA . TYR B 1 109 ? -15.108 6.287 51.309 1.00 27.25 186 TYR B CA 1
ATOM 2388 C C . TYR B 1 109 ? -15.293 7.710 51.828 1.00 26.91 186 TYR B C 1
ATOM 2389 O O . TYR B 1 109 ? -14.578 8.607 51.414 1.00 28.68 186 TYR B O 1
ATOM 2398 N N . HIS B 1 110 ? -16.273 7.919 52.706 1.00 25.40 187 HIS B N 1
ATOM 2399 C CA . HIS B 1 110 ? -16.563 9.254 53.223 1.00 29.29 187 HIS B CA 1
ATOM 2400 C C . HIS B 1 110 ? -15.357 9.796 53.995 1.00 28.84 187 HIS B C 1
ATOM 2401 O O . HIS B 1 110 ? -15.040 10.970 53.877 1.00 30.46 187 HIS B O 1
ATOM 2408 N N . LEU B 1 111 ? -14.687 8.938 54.772 1.00 26.66 188 LEU B N 1
ATOM 2409 C CA . LEU B 1 111 ? -13.497 9.372 55.490 1.00 27.63 188 LEU B CA 1
ATOM 2410 C C . LEU B 1 111 ? -12.420 9.796 54.483 1.00 32.97 188 LEU B C 1
ATOM 2411 O O . LEU B 1 111 ? -11.824 10.864 54.616 1.00 36.00 188 LEU B O 1
ATOM 2416 N N . ARG B 1 112 ? -12.154 8.953 53.487 1.00 27.07 189 ARG B N 1
ATOM 2417 C CA . ARG B 1 112 ? -11.096 9.249 52.527 1.00 30.06 189 ARG B CA 1
ATOM 2418 C C . ARG B 1 112 ? -11.403 10.550 51.791 1.00 38.66 189 ARG B C 1
ATOM 2419 O O . ARG B 1 112 ? -10.485 11.318 51.503 1.00 38.17 189 ARG B O 1
ATOM 2427 N N . ARG B 1 113 ? -12.691 10.820 51.534 1.00 32.81 190 ARG B N 1
ATOM 2428 C CA . ARG B 1 113 ? -13.051 12.085 50.896 1.00 38.16 190 ARG B CA 1
ATOM 2429 C C . ARG B 1 113 ? -12.629 13.288 51.733 1.00 38.03 190 ARG B C 1
ATOM 2430 O O . ARG B 1 113 ? -12.455 14.355 51.171 1.00 46.75 190 ARG B O 1
ATOM 2438 N N . LYS B 1 114 ? -12.500 13.128 53.050 1.00 40.10 191 LYS B N 1
ATOM 2439 C CA . LYS B 1 114 ? -12.044 14.182 53.940 1.00 42.60 191 LYS B CA 1
ATOM 2440 C C . LYS B 1 114 ? -10.549 14.054 54.264 1.00 47.89 191 LYS B C 1
ATOM 2441 O O . LYS B 1 114 ? -10.095 14.575 55.289 1.00 56.01 191 LYS B O 1
ATOM 2447 N N . GLY B 1 115 ? -9.785 13.342 53.431 1.00 41.33 192 GLY B N 1
ATOM 2448 C CA . GLY B 1 115 ? -8.354 13.206 53.680 1.00 44.94 192 GLY B CA 1
ATOM 2449 C C . GLY B 1 115 ? -7.940 12.243 54.797 1.00 42.67 192 GLY B C 1
ATOM 2450 O O . GLY B 1 115 ? -6.746 12.162 55.117 1.00 42.67 192 GLY B O 1
ATOM 2451 N N . VAL B 1 116 ? -8.873 11.462 55.352 1.00 36.12 193 VAL B N 1
ATOM 2452 C CA . VAL B 1 116 ? -8.521 10.517 56.410 1.00 33.90 193 VAL B CA 1
ATOM 2453 C C . VAL B 1 116 ? -7.996 9.233 55.769 1.00 32.28 193 VAL B C 1
ATOM 2454 O O . VAL B 1 116 ? -8.600 8.712 54.827 1.00 31.60 193 VAL B O 1
ATOM 2458 N N . PRO B 1 117 ? -6.832 8.693 56.204 1.00 31.78 194 PRO B N 1
ATOM 2459 C CA . PRO B 1 117 ? -6.342 7.427 55.669 1.00 30.46 194 PRO B CA 1
ATOM 2460 C C . PRO B 1 117 ? -7.137 6.226 56.202 1.00 28.12 194 PRO B C 1
ATOM 2461 O O . PRO B 1 117 ? -6.693 5.468 57.070 1.00 30.04 194 PRO B O 1
ATOM 2465 N N . ALA B 1 118 ? -8.340 6.060 55.655 1.00 27.44 195 ALA B N 1
ATOM 2466 C CA . ALA B 1 118 ? -9.240 5.012 56.133 1.00 27.41 195 ALA B CA 1
ATOM 2467 C C . ALA B 1 118 ? -8.870 3.702 55.450 1.00 27.58 195 ALA B C 1
ATOM 2468 O O . ALA B 1 118 ? -9.121 3.524 54.258 1.00 31.89 195 ALA B O 1
ATOM 2470 N N . LEU B 1 119 ? -8.224 2.804 56.201 1.00 25.31 196 LEU B N 1
ATOM 2471 C CA . LEU B 1 119 ? -7.786 1.518 55.669 1.00 24.56 196 LEU B CA 1
ATOM 2472 C C . LEU B 1 119 ? -8.970 0.566 55.782 1.00 23.78 196 LEU B C 1
ATOM 2473 O O . LEU B 1 119 ? -9.391 0.223 56.871 1.00 27.21 196 LEU B O 1
ATOM 2478 N N . TYR B 1 120 ? -9.516 0.148 54.653 1.00 25.15 197 TYR B N 1
ATOM 2479 C CA . TYR B 1 120 ? -10.663 -0.759 54.662 1.00 22.96 197 TYR B CA 1
ATOM 2480 C C . TYR B 1 120 ? -10.203 -2.217 54.727 1.00 24.67 197 TYR B C 1
ATOM 2481 O O . TYR B 1 120 ? -9.501 -2.687 53.829 1.00 26.57 197 TYR B O 1
ATOM 2490 N N . LEU B 1 121 ? -10.571 -2.950 55.791 1.00 22.13 198 LEU B N 1
ATOM 2491 C CA . LEU B 1 121 ? -10.022 -4.297 55.984 1.00 23.10 198 LEU B CA 1
ATOM 2492 C C . LEU B 1 121 ? -10.872 -5.373 55.320 1.00 26.47 198 LEU B C 1
ATOM 2493 O O . LEU B 1 121 ? -10.437 -6.509 55.284 1.00 31.63 198 LEU B O 1
ATOM 2498 N N . GLY B 1 122 ? -12.059 -5.026 54.815 1.00 23.79 199 GLY B N 1
ATOM 2499 C CA . GLY B 1 122 ? -13.080 -6.017 54.530 1.00 21.40 199 GLY B CA 1
ATOM 2500 C C . GLY B 1 122 ? -13.836 -6.311 55.828 1.00 20.49 199 GLY B C 1
ATOM 2501 O O . GLY B 1 122 ? -13.560 -5.716 56.885 1.00 22.30 199 GLY B O 1
ATOM 2502 N N . PRO B 1 123 ? -14.852 -7.186 55.771 1.00 21.08 200 PRO B N 1
ATOM 2503 C CA . PRO B 1 123 ? -15.716 -7.443 56.924 1.00 21.93 200 PRO B CA 1
ATOM 2504 C C . PRO B 1 123 ? -15.212 -8.496 57.901 1.00 24.98 200 PRO B C 1
ATOM 2505 O O . PRO B 1 123 ? -14.300 -9.265 57.575 1.00 22.60 200 PRO B O 1
ATOM 2509 N N . ASP B 1 124 ? -15.817 -8.490 59.104 1.00 23.88 201 ASP B N 1
ATOM 2510 C CA . ASP B 1 124 ? -15.855 -9.650 59.998 1.00 25.00 201 ASP B CA 1
ATOM 2511 C C . ASP B 1 124 ? -14.469 -9.924 60.614 1.00 24.55 201 ASP B C 1
ATOM 2512 O O . ASP B 1 124 ? -13.781 -10.898 60.268 1.00 25.43 201 ASP B O 1
ATOM 2517 N N . THR B 1 125 ? -14.016 -9.004 61.455 1.00 22.98 202 THR B N 1
ATOM 2518 C CA . THR B 1 125 ? -12.675 -9.067 62.009 1.00 23.11 202 THR B CA 1
ATOM 2519 C C . THR B 1 125 ? -12.781 -9.347 63.500 1.00 23.29 202 THR B C 1
ATOM 2520 O O . THR B 1 125 ? -13.379 -8.564 64.229 1.00 23.49 202 THR B O 1
ATOM 2524 N N . PRO B 1 126 ? -12.125 -10.414 64.000 1.00 21.63 203 PRO B N 1
ATOM 2525 C CA . PRO B 1 126 ? -12.063 -10.639 65.436 1.00 21.60 203 PRO B CA 1
ATOM 2526 C C . PRO B 1 126 ? -11.456 -9.468 66.183 1.00 23.02 203 PRO B C 1
ATOM 2527 O O . PRO B 1 126 ? -10.501 -8.835 65.720 1.00 22.02 203 PRO B O 1
ATOM 2531 N N . LEU B 1 127 ? -12.048 -9.164 67.352 1.00 24.20 204 LEU B N 1
ATOM 2532 C CA . LEU B 1 127 ? -11.648 -7.975 68.089 1.00 22.50 204 LEU B CA 1
ATOM 2533 C C . LEU B 1 127 ? -10.193 -7.980 68.522 1.00 21.07 204 LEU B C 1
ATOM 2534 O O . LEU B 1 127 ? -9.557 -6.933 68.428 1.00 23.60 204 LEU B O 1
ATOM 2539 N N . PRO B 1 128 ? -9.622 -9.059 69.114 1.00 22.77 205 PRO B N 1
ATOM 2540 C CA . PRO B 1 128 ? -8.245 -8.961 69.572 1.00 24.60 205 PRO B CA 1
ATOM 2541 C C . PRO B 1 128 ? -7.293 -8.753 68.399 1.00 25.52 205 PRO B C 1
ATOM 2542 O O . PRO B 1 128 ? -6.326 -8.008 68.545 1.00 21.76 205 PRO B O 1
ATOM 2546 N N . ASP B 1 129 ? -7.629 -9.315 67.230 1.00 22.15 206 ASP B N 1
ATOM 2547 C CA . ASP B 1 129 ? -6.770 -9.156 66.054 1.00 23.98 206 ASP B CA 1
ATOM 2548 C C . ASP B 1 129 ? -6.866 -7.731 65.526 1.00 23.80 206 ASP B C 1
ATOM 2549 O O . ASP B 1 129 ? -5.872 -7.145 65.092 1.00 24.83 206 ASP B O 1
ATOM 2554 N N . LEU B 1 130 ? -8.060 -7.146 65.580 1.00 22.28 207 LEU B N 1
ATOM 2555 C CA . LEU B 1 130 ? -8.239 -5.735 65.151 1.00 23.33 207 LEU B CA 1
ATOM 2556 C C . LEU B 1 130 ? -7.432 -4.803 66.070 1.00 23.52 207 LEU B C 1
ATOM 2557 O O . LEU B 1 130 ? -6.760 -3.904 65.582 1.00 20.75 207 LEU B O 1
ATOM 2562 N N . ARG B 1 131 ? -7.526 -5.054 67.370 1.00 22.08 208 ARG B N 1
ATOM 2563 C CA . ARG B 1 131 ? -6.808 -4.202 68.349 1.00 24.22 208 ARG B CA 1
ATOM 2564 C C . ARG B 1 131 ? -5.297 -4.312 68.136 1.00 22.96 208 ARG B C 1
ATOM 2565 O O . ARG B 1 131 ? -4.613 -3.303 68.237 1.00 24.01 208 ARG B O 1
ATOM 2573 N N . ALA B 1 132 ? -4.828 -5.521 67.854 1.00 23.70 209 ALA B N 1
ATOM 2574 C CA . ALA B 1 132 ? -3.374 -5.731 67.673 1.00 25.39 209 ALA B CA 1
ATOM 2575 C C . ALA B 1 132 ? -2.911 -4.954 66.439 1.00 23.79 209 ALA B C 1
ATOM 2576 O O . ALA B 1 132 ? -1.854 -4.348 66.477 1.00 28.78 209 ALA B O 1
ATOM 2578 N N . LEU B 1 133 ? -3.703 -5.020 65.377 1.00 23.33 210 LEU B N 1
ATOM 2579 C CA . LEU B 1 133 ? -3.301 -4.303 64.158 1.00 21.52 210 LEU B CA 1
ATOM 2580 C C . LEU B 1 133 ? -3.356 -2.792 64.353 1.00 22.62 210 LEU B C 1
ATOM 2581 O O . LEU B 1 133 ? -2.443 -2.072 63.923 1.00 23.51 210 LEU B O 1
ATOM 2586 N N . ALA B 1 134 ? -4.410 -2.293 65.023 1.00 22.75 211 ALA B N 1
ATOM 2587 C CA . ALA B 1 134 ? -4.503 -0.875 65.331 1.00 22.27 211 ALA B CA 1
ATOM 2588 C C . ALA B 1 134 ? -3.287 -0.424 66.150 1.00 22.26 211 ALA B C 1
ATOM 2589 O O . ALA B 1 134 ? -2.712 0.643 65.897 1.00 25.23 211 ALA B O 1
ATOM 2591 N N . ARG B 1 135 ? -2.902 -1.221 67.153 1.00 23.13 212 ARG B N 1
ATOM 2592 C CA . ARG B 1 135 ? -1.767 -0.835 67.980 1.00 26.79 212 ARG B CA 1
ATOM 2593 C C . ARG B 1 135 ? -0.473 -0.788 67.162 1.00 28.20 212 ARG B C 1
ATOM 2594 O O . ARG B 1 135 ? 0.275 0.201 67.236 1.00 29.56 212 ARG B O 1
ATOM 2602 N N . ARG B 1 136 ? -0.221 -1.846 66.377 1.00 28.94 213 ARG B N 1
ATOM 2603 C CA . ARG B 1 136 ? 1.020 -1.922 65.611 1.00 29.30 213 ARG B CA 1
ATOM 2604 C C . ARG B 1 136 ? 1.136 -0.808 64.579 1.00 29.11 213 ARG B C 1
ATOM 2605 O O . ARG B 1 136 ? 2.228 -0.268 64.390 1.00 26.94 213 ARG B O 1
ATOM 2613 N N . LEU B 1 137 ? 0.046 -0.468 63.877 1.00 23.17 214 LEU B N 1
ATOM 2614 C CA . LEU B 1 137 ? 0.077 0.590 62.877 1.00 25.75 214 LEU B CA 1
ATOM 2615 C C . LEU B 1 137 ? -0.053 1.999 63.469 1.00 27.33 214 LEU B C 1
ATOM 2616 O O . LEU B 1 137 ? -0.041 2.959 62.702 1.00 29.39 214 LEU B O 1
ATOM 2621 N N . GLY B 1 138 ? -0.260 2.145 64.779 1.00 27.25 215 GLY B N 1
ATOM 2622 C CA . GLY B 1 138 ? -0.446 3.490 65.324 1.00 28.04 215 GLY B CA 1
ATOM 2623 C C . GLY B 1 138 ? -1.757 4.119 64.827 1.00 27.44 215 GLY B C 1
ATOM 2624 O O . GLY B 1 138 ? -1.831 5.317 64.563 1.00 27.37 215 GLY B O 1
ATOM 2625 N N . ALA B 1 139 ? -2.783 3.291 64.587 1.00 25.82 216 ALA B N 1
ATOM 2626 C CA . ALA B 1 139 ? -4.040 3.836 64.085 1.00 24.19 216 ALA B CA 1
ATOM 2627 C C . ALA B 1 139 ? -4.682 4.748 65.131 1.00 24.44 216 ALA B C 1
ATOM 2628 O O . ALA B 1 139 ? -4.779 4.391 66.304 1.00 28.28 216 ALA B O 1
ATOM 2630 N N . GLY B 1 140 ? -5.218 5.874 64.675 1.00 23.49 217 GLY B N 1
ATOM 2631 C CA . GLY B 1 140 ? -5.880 6.782 65.597 1.00 29.20 217 GLY B CA 1
ATOM 2632 C C . GLY B 1 140 ? -7.321 6.346 65.917 1.00 30.68 217 GLY B C 1
ATOM 2633 O O . GLY B 1 140 ? -7.857 6.725 66.958 1.00 27.49 217 GLY B O 1
ATOM 2634 N N . ALA B 1 141 ? -7.927 5.497 65.073 1.00 24.45 218 ALA B N 1
ATOM 2635 C CA . ALA B 1 141 ? -9.320 5.141 65.340 1.00 23.61 218 ALA B CA 1
ATOM 2636 C C . ALA B 1 141 ? -9.626 3.820 64.640 1.00 25.95 218 ALA B C 1
ATOM 2637 O O . ALA B 1 141 ? -8.926 3.402 63.689 1.00 24.45 218 ALA B O 1
ATOM 2639 N N . VAL B 1 142 ? -10.676 3.191 65.164 1.00 22.40 219 VAL B N 1
ATOM 2640 C CA . VAL B 1 142 ? -11.309 2.067 64.489 1.00 22.64 219 VAL B CA 1
ATOM 2641 C C . VAL B 1 142 ? -12.741 2.490 64.214 1.00 23.31 219 VAL B C 1
ATOM 2642 O O . VAL B 1 142 ? -13.358 3.108 65.085 1.00 24.24 219 VAL B O 1
ATOM 2646 N N . VAL B 1 143 ? -13.301 2.076 63.058 1.00 22.52 220 VAL B N 1
ATOM 2647 C CA . VAL B 1 143 ? -14.688 2.399 62.686 1.00 21.90 220 VAL B CA 1
ATOM 2648 C C . VAL B 1 143 ? -15.353 1.086 62.311 1.00 22.59 220 VAL B C 1
ATOM 2649 O O . VAL B 1 143 ? -14.807 0.314 61.512 1.00 23.85 220 VAL B O 1
ATOM 2653 N N . LEU B 1 144 ? -16.469 0.781 62.970 1.00 21.30 221 LEU B N 1
ATOM 2654 C CA . LEU B 1 144 ? -17.236 -0.435 62.674 1.00 20.14 221 LEU B CA 1
ATOM 2655 C C . LEU B 1 144 ? -18.611 -0.076 62.112 1.00 22.24 221 LEU B C 1
ATOM 2656 O O . LEU B 1 144 ? -19.341 0.755 62.671 1.00 22.16 221 LEU B O 1
ATOM 2661 N N . SER B 1 145 ? -19.015 -0.860 61.097 1.00 23.51 222 SER B N 1
ATOM 2662 C CA . SER B 1 145 ? -20.330 -0.785 60.494 1.00 23.02 222 SER B CA 1
ATOM 2663 C C . SER B 1 145 ? -21.096 -2.036 60.900 1.00 23.35 222 SER B C 1
ATOM 2664 O O . SER B 1 145 ? -20.649 -3.159 60.654 1.00 24.66 222 SER B O 1
ATOM 2667 N N . ALA B 1 146 ? -22.217 -1.844 61.602 1.00 20.16 223 ALA B N 1
ATOM 2668 C CA . ALA B 1 146 ? -23.084 -2.967 61.940 1.00 20.49 223 ALA B CA 1
ATOM 2669 C C . ALA B 1 146 ? -24.377 -2.822 61.150 1.00 24.96 223 ALA B C 1
ATOM 2670 O O . ALA B 1 146 ? -25.091 -1.844 61.329 1.00 26.91 223 ALA B O 1
ATOM 2672 N N . VAL B 1 147 ? -24.684 -3.837 60.355 1.00 23.74 224 VAL B N 1
ATOM 2673 C CA . VAL B 1 147 ? -25.871 -3.833 59.528 1.00 22.20 224 VAL B CA 1
ATOM 2674 C C . VAL B 1 147 ? -26.938 -4.638 60.256 1.00 25.84 224 VAL B C 1
ATOM 2675 O O . VAL B 1 147 ? -28.082 -4.183 60.388 1.00 26.74 224 VAL B O 1
ATOM 2679 N N . LEU B 1 148 ? -26.571 -5.832 60.737 1.00 22.00 225 LEU B N 1
ATOM 2680 C CA . LEU B 1 148 ? -27.401 -6.609 61.654 1.00 24.91 225 LEU B CA 1
ATOM 2681 C C . LEU B 1 148 ? -27.156 -6.170 63.096 1.00 25.15 225 LEU B C 1
ATOM 2682 O O . LEU B 1 148 ? -26.044 -5.748 63.456 1.00 23.54 225 LEU B O 1
ATOM 2687 N N . SER B 1 149 ? -28.177 -6.345 63.952 1.00 23.40 226 SER B N 1
ATOM 2688 C CA . SER B 1 149 ? -27.980 -6.068 65.377 1.00 24.00 226 SER B CA 1
ATOM 2689 C C . SER B 1 149 ? -27.406 -7.269 66.144 1.00 23.50 226 SER B C 1
ATOM 2690 O O . SER B 1 149 ? -26.763 -7.071 67.194 1.00 23.86 226 SER B O 1
ATOM 2693 N N . GLU B 1 150 ? -27.667 -8.493 65.687 1.00 24.05 227 GLU B N 1
ATOM 2694 C CA . GLU B 1 150 ? -27.264 -9.681 66.449 1.00 25.87 227 GLU B CA 1
ATOM 2695 C C . GLU B 1 150 ? -25.757 -9.765 66.725 1.00 23.45 227 GLU B C 1
ATOM 2696 O O . GLU B 1 150 ? -25.346 -10.081 67.852 1.00 22.32 227 GLU B O 1
ATOM 2702 N N . PRO B 1 151 ? -24.846 -9.498 65.754 1.00 23.65 228 PRO B N 1
ATOM 2703 C CA . PRO B 1 151 ? -23.422 -9.459 66.092 1.00 23.49 228 PRO B CA 1
ATOM 2704 C C . PRO B 1 151 ? -23.032 -8.523 67.233 1.00 25.23 228 PRO B C 1
ATOM 2705 O O . PRO B 1 151 ? -22.096 -8.843 67.960 1.00 24.50 228 PRO B O 1
ATOM 2709 N N . LEU B 1 152 ? -23.726 -7.382 67.421 1.00 20.06 229 LEU B N 1
ATOM 2710 C CA . LEU B 1 152 ? -23.422 -6.505 68.540 1.00 23.05 229 LEU B CA 1
ATOM 2711 C C . LEU B 1 152 ? -23.983 -7.089 69.843 1.00 22.75 229 LEU B C 1
ATOM 2712 O O . LEU B 1 152 ? -23.357 -6.999 70.896 1.00 21.57 229 LEU B O 1
ATOM 2717 N N . ARG B 1 153 ? -25.186 -7.640 69.773 1.00 23.96 230 ARG B N 1
ATOM 2718 C CA . ARG B 1 153 ? -25.803 -8.223 70.957 1.00 25.77 230 ARG B CA 1
ATOM 2719 C C . ARG B 1 153 ? -24.912 -9.334 71.506 1.00 26.97 230 ARG B C 1
ATOM 2720 O O . ARG B 1 153 ? -24.857 -9.541 72.726 1.00 27.47 230 ARG B O 1
ATOM 2728 N N . ALA B 1 154 ? -24.188 -10.029 70.610 1.00 26.92 231 ALA B N 1
ATOM 2729 C CA . ALA B 1 154 ? -23.398 -11.161 71.091 1.00 26.28 231 ALA B CA 1
ATOM 2730 C C . ALA B 1 154 ? -22.116 -10.733 71.809 1.00 22.43 231 ALA B C 1
ATOM 2731 O O . ALA B 1 154 ? -21.441 -11.607 72.360 1.00 26.79 231 ALA B O 1
ATOM 2733 N N . LEU B 1 155 ? -21.719 -9.470 71.731 1.00 22.22 232 LEU B N 1
ATOM 2734 C CA . LEU B 1 155 ? -20.450 -9.011 72.310 1.00 20.11 232 LEU B CA 1
ATOM 2735 C C . LEU B 1 155 ? -20.668 -8.649 73.775 1.00 24.03 232 LEU B C 1
ATOM 2736 O O . LEU B 1 155 ? -21.719 -8.160 74.172 1.00 24.12 232 LEU B O 1
ATOM 2741 N N . PRO B 1 156 ? -19.657 -8.915 74.619 1.00 23.30 233 PRO B N 1
ATOM 2742 C CA . PRO B 1 156 ? -19.739 -8.593 76.032 1.00 23.42 233 PRO B CA 1
ATOM 2743 C C . PRO B 1 156 ? -19.638 -7.087 76.255 1.00 24.23 233 PRO B C 1
ATOM 2744 O O . PRO B 1 156 ? -19.113 -6.348 75.431 1.00 22.48 233 PRO B O 1
ATOM 2748 N N . ASP B 1 157 ? -20.172 -6.645 77.401 1.00 22.78 234 ASP B N 1
ATOM 2749 C CA . ASP B 1 157 ? -20.080 -5.225 77.733 1.00 26.37 234 ASP B CA 1
ATOM 2750 C C . ASP B 1 157 ? -18.633 -4.723 77.642 1.00 26.46 234 ASP B C 1
ATOM 2751 O O . ASP B 1 157 ? -17.675 -5.389 78.067 1.00 26.07 234 ASP B O 1
ATOM 2756 N N . GLY B 1 158 ? -18.479 -3.535 77.048 1.00 24.20 235 GLY B N 1
ATOM 2757 C CA . GLY B 1 158 ? -17.207 -2.847 76.945 1.00 23.93 235 GLY B CA 1
ATOM 2758 C C . GLY B 1 158 ? -16.239 -3.470 75.914 1.00 22.42 235 GLY B C 1
ATOM 2759 O O . GLY B 1 158 ? -15.091 -3.056 75.866 1.00 23.41 235 GLY B O 1
ATOM 2760 N N . ALA B 1 159 ? -16.722 -4.375 75.053 1.00 23.19 236 ALA B N 1
ATOM 2761 C CA . ALA B 1 159 ? -15.859 -5.099 74.102 1.00 20.96 236 ALA B CA 1
ATOM 2762 C C . ALA B 1 159 ? -15.181 -4.183 73.107 1.00 22.64 236 ALA B C 1
ATOM 2763 O O . ALA B 1 159 ? -14.109 -4.520 72.579 1.00 25.17 236 ALA B O 1
ATOM 2765 N N . LEU B 1 160 ? -15.850 -3.079 72.766 1.00 21.90 237 LEU B N 1
ATOM 2766 C CA . LEU B 1 160 ? -15.316 -2.195 71.738 1.00 21.29 237 LEU B CA 1
ATOM 2767 C C . LEU B 1 160 ? -14.480 -1.056 72.308 1.00 27.97 237 LEU B C 1
ATOM 2768 O O . LEU B 1 160 ? -13.920 -0.290 71.542 1.00 30.10 237 LEU B O 1
ATOM 2773 N N . LYS B 1 161 ? -14.400 -0.911 73.625 1.00 25.14 238 LYS B N 1
ATOM 2774 C CA . LYS B 1 161 ? -13.918 0.340 74.194 1.00 26.90 238 LYS B CA 1
ATOM 2775 C C . LYS B 1 161 ? -12.439 0.620 73.926 1.00 31.50 238 LYS B C 1
ATOM 2776 O O . LYS B 1 161 ? -12.052 1.781 73.892 1.00 33.88 238 LYS B O 1
ATOM 2782 N N . ASP B 1 162 ? -11.604 -0.421 73.841 1.00 29.11 239 ASP B N 1
ATOM 2783 C CA . ASP B 1 162 ? -10.159 -0.203 73.831 1.00 33.61 239 ASP B CA 1
ATOM 2784 C C . ASP B 1 162 ? -9.503 -0.657 72.518 1.00 34.45 239 ASP B C 1
ATOM 2785 O O . ASP B 1 162 ? -8.302 -0.909 72.484 1.00 31.54 239 ASP B O 1
ATOM 2790 N N . LEU B 1 163 ? -10.265 -0.763 71.420 1.00 30.33 240 LEU B N 1
ATOM 2791 C CA . LEU B 1 163 ? -9.679 -1.273 70.180 1.00 25.79 240 LEU B CA 1
ATOM 2792 C C . LEU B 1 163 ? -8.636 -0.311 69.614 1.00 27.04 240 LEU B C 1
ATOM 2793 O O . LEU B 1 163 ? -7.732 -0.735 68.903 1.00 25.36 240 LEU B O 1
ATOM 2798 N N . ALA B 1 164 ? -8.795 0.989 69.884 1.00 26.37 241 ALA B N 1
ATOM 2799 C CA . ALA B 1 164 ? -7.951 2.049 69.355 1.00 26.42 241 ALA B CA 1
ATOM 2800 C C . ALA B 1 164 ? -8.204 3.275 70.236 1.00 27.25 241 ALA B C 1
ATOM 2801 O O . ALA B 1 164 ? -9.112 3.255 71.073 1.00 27.93 241 ALA B O 1
ATOM 2803 N N . PRO B 1 165 ? -7.443 4.374 70.091 1.00 26.80 242 PRO B N 1
ATOM 2804 C CA . PRO B 1 165 ? -7.706 5.561 70.910 1.00 29.24 242 PRO B CA 1
ATOM 2805 C C . PRO B 1 165 ? -9.152 6.053 70.835 1.00 31.71 242 PRO B C 1
ATOM 2806 O O . PRO B 1 165 ? -9.723 6.442 71.857 1.00 31.78 242 PRO B O 1
ATOM 2810 N N . ARG B 1 166 ? -9.748 6.032 69.633 1.00 29.30 243 ARG B N 1
ATOM 2811 C CA . ARG B 1 166 ? -11.175 6.323 69.478 1.00 27.05 243 ARG B CA 1
ATOM 2812 C C . ARG B 1 166 ? -11.788 5.141 68.717 1.00 27.35 243 ARG B C 1
ATOM 2813 O O . ARG B 1 166 ? -11.159 4.586 67.803 1.00 26.36 243 ARG B O 1
ATOM 2821 N N . VAL B 1 167 ? -13.010 4.772 69.093 1.00 25.01 244 VAL B N 1
ATOM 2822 C CA . VAL B 1 167 ? -13.724 3.672 68.449 1.00 25.41 244 VAL B CA 1
ATOM 2823 C C . VAL B 1 167 ? -15.116 4.178 68.100 1.00 25.16 244 VAL B C 1
ATOM 2824 O O . VAL B 1 167 ? -15.853 4.626 68.987 1.00 25.23 244 VAL B O 1
ATOM 2828 N N . PHE B 1 168 ? -15.473 4.081 66.818 1.00 22.55 245 PHE B N 1
ATOM 2829 C CA . PHE B 1 168 ? -16.740 4.604 66.327 1.00 23.51 245 PHE B CA 1
ATOM 2830 C C . PHE B 1 168 ? -17.598 3.453 65.821 1.00 26.82 245 PHE B C 1
ATOM 2831 O O . PHE B 1 168 ? -17.072 2.508 65.234 1.00 24.93 245 PHE B O 1
ATOM 2839 N N . LEU B 1 169 ? -18.923 3.565 66.037 1.00 23.09 246 LEU B N 1
ATOM 2840 C CA . LEU B 1 169 ? -19.844 2.494 65.637 1.00 22.35 246 LEU B CA 1
ATOM 2841 C C . LEU B 1 169 ? -21.086 3.121 65.009 1.00 23.53 246 LEU B C 1
ATOM 2842 O O . LEU B 1 169 ? -21.674 4.074 65.550 1.00 23.98 246 LEU B O 1
ATOM 2847 N N . GLY B 1 170 ? -21.477 2.591 63.853 1.00 22.77 247 GLY B N 1
ATOM 2848 C CA . GLY B 1 170 ? -22.703 3.073 63.232 1.00 23.35 247 GLY B CA 1
ATOM 2849 C C . GLY B 1 170 ? -23.303 1.971 62.364 1.00 23.94 247 GLY B C 1
ATOM 2850 O O . GLY B 1 170 ? -22.827 0.826 62.380 1.00 24.12 247 GLY B O 1
ATOM 2851 N N . GLY B 1 171 ? -24.271 2.348 61.540 1.00 23.49 248 GLY B N 1
ATOM 2852 C CA . GLY B 1 171 ? -24.986 1.356 60.736 1.00 22.94 248 GLY B CA 1
ATOM 2853 C C . GLY B 1 171 ? -26.364 1.063 61.319 1.00 23.13 248 GLY B C 1
ATOM 2854 O O . GLY B 1 171 ? -26.630 1.321 62.493 1.00 22.07 248 GLY B O 1
ATOM 2855 N N . GLN B 1 172 ? -27.227 0.477 60.482 1.00 24.36 249 GLN B N 1
ATOM 2856 C CA . GLN B 1 172 ? -28.598 0.220 60.885 1.00 28.37 249 GLN B CA 1
ATOM 2857 C C . GLN B 1 172 ? -28.695 -0.755 62.059 1.00 29.55 249 GLN B C 1
ATOM 2858 O O . GLN B 1 172 ? -29.663 -0.705 62.818 1.00 27.20 249 GLN B O 1
ATOM 2864 N N . GLY B 1 173 ? -27.711 -1.635 62.241 1.00 22.54 250 GLY B N 1
ATOM 2865 C CA . GLY B 1 173 ? -27.819 -2.553 63.363 1.00 23.90 250 GLY B CA 1
ATOM 2866 C C . GLY B 1 173 ? -27.298 -1.976 64.690 1.00 25.52 250 GLY B C 1
ATOM 2867 O O . GLY B 1 173 ? -27.467 -2.608 65.722 1.00 26.49 250 GLY B O 1
ATOM 2868 N N . ALA B 1 174 ? -26.714 -0.764 64.667 1.00 22.35 251 ALA B N 1
ATOM 2869 C CA . ALA B 1 174 ? -26.228 -0.105 65.864 1.00 22.34 251 ALA B CA 1
ATOM 2870 C C . ALA B 1 174 ? -27.265 0.920 66.359 1.00 24.51 251 ALA B C 1
ATOM 2871 O O . ALA B 1 174 ? -27.988 1.536 65.577 1.00 26.23 251 ALA B O 1
ATOM 2873 N N . GLY B 1 175 ? -27.217 1.193 67.653 1.00 26.30 252 GLY B N 1
ATOM 2874 C CA . GLY B 1 175 ? -27.994 2.292 68.229 1.00 25.62 252 GLY B CA 1
ATOM 2875 C C . GLY B 1 175 ? -27.188 2.888 69.373 1.00 27.87 252 GLY B C 1
ATOM 2876 O O . GLY B 1 175 ? -26.206 2.313 69.818 1.00 28.35 252 GLY B O 1
ATOM 2877 N N . PRO B 1 176 ? -27.598 4.057 69.895 1.00 24.88 253 PRO B N 1
ATOM 2878 C CA . PRO B 1 176 ? -26.869 4.727 70.965 1.00 26.61 253 PRO B CA 1
ATOM 2879 C C . PRO B 1 176 ? -26.675 3.873 72.225 1.00 24.07 253 PRO B C 1
ATOM 2880 O O . PRO B 1 176 ? -25.602 3.889 72.825 1.00 27.89 253 PRO B O 1
ATOM 2884 N N . GLU B 1 177 ? -27.701 3.139 72.617 1.00 25.90 254 GLU B N 1
ATOM 2885 C CA . GLU B 1 177 ? -27.656 2.384 73.862 1.00 28.92 254 GLU B CA 1
ATOM 2886 C C . GLU B 1 177 ? -26.702 1.189 73.743 1.00 29.18 254 GLU B C 1
ATOM 2887 O O . GLU B 1 177 ? -25.933 0.895 74.679 1.00 26.88 254 GLU B O 1
ATOM 2889 N N . GLU B 1 178 ? -26.747 0.498 72.593 1.00 26.15 255 GLU B N 1
ATOM 2890 C CA . GLU B 1 178 ? -25.804 -0.593 72.367 1.00 26.33 255 GLU B CA 1
ATOM 2891 C C . GLU B 1 178 ? -24.371 -0.077 72.246 1.00 27.96 255 GLU B C 1
ATOM 2892 O O . GLU B 1 178 ? -23.431 -0.696 72.762 1.00 24.13 255 GLU B O 1
ATOM 2898 N N . ALA B 1 179 ? -24.181 1.070 71.576 1.00 24.41 256 ALA B N 1
ATOM 2899 C CA . ALA B 1 179 ? -22.846 1.643 71.539 1.00 23.56 256 ALA B CA 1
ATOM 2900 C C . ALA B 1 179 ? -22.320 1.944 72.946 1.00 27.21 256 ALA B C 1
ATOM 2901 O O . ALA B 1 179 ? -21.170 1.633 73.280 1.00 25.83 256 ALA B O 1
ATOM 2903 N N . ARG B 1 180 ? -23.161 2.530 73.804 1.00 24.41 257 ARG B N 1
ATOM 2904 C CA . ARG B 1 180 ? -22.741 2.808 75.172 1.00 27.34 257 ARG B CA 1
ATOM 2905 C C . ARG B 1 180 ? -22.382 1.518 75.916 1.00 21.86 257 ARG B C 1
ATOM 2906 O O . ARG B 1 180 ? -21.359 1.467 76.599 1.00 26.80 257 ARG B O 1
ATOM 2914 N N . ARG B 1 181 ? -23.185 0.477 75.779 1.00 22.17 258 ARG B N 1
ATOM 2915 C CA . ARG B 1 181 ? -22.961 -0.793 76.454 1.00 21.41 258 ARG B CA 1
ATOM 2916 C C . ARG B 1 181 ? -21.596 -1.335 76.007 1.00 26.11 258 ARG B C 1
ATOM 2917 O O . ARG B 1 181 ? -20.836 -1.882 76.815 1.00 23.59 258 ARG B O 1
ATOM 2925 N N . LEU B 1 182 ? -21.274 -1.176 74.714 1.00 22.01 259 LEU B N 1
ATOM 2926 C CA . LEU B 1 182 ? -20.069 -1.776 74.155 1.00 23.67 259 LEU B CA 1
ATOM 2927 C C . LEU B 1 182 ? -18.826 -0.902 74.314 1.00 25.53 259 LEU B C 1
ATOM 2928 O O . LEU B 1 182 ? -17.700 -1.389 74.140 1.00 25.52 259 LEU B O 1
ATOM 2933 N N . GLY B 1 183 ? -19.015 0.371 74.668 1.00 25.22 260 GLY B N 1
ATOM 2934 C CA . GLY B 1 183 ? -17.936 1.314 74.901 1.00 24.31 260 GLY B CA 1
ATOM 2935 C C . GLY B 1 183 ? -17.464 2.036 73.641 1.00 26.16 260 GLY B C 1
ATOM 2936 O O . GLY B 1 183 ? -16.375 2.602 73.648 1.00 29.65 260 GLY B O 1
ATOM 2937 N N . ALA B 1 184 ? -18.304 2.084 72.599 1.00 23.98 261 ALA B N 1
ATOM 2938 C CA . ALA B 1 184 ? -17.949 2.769 71.354 1.00 22.38 261 ALA B CA 1
ATOM 2939 C C . ALA B 1 184 ? -18.663 4.127 71.277 1.00 21.92 261 ALA B C 1
ATOM 2940 O O . ALA B 1 184 ? -19.674 4.316 71.936 1.00 25.47 261 ALA B O 1
ATOM 2942 N N . GLU B 1 185 ? -18.122 5.052 70.482 1.00 21.75 262 GLU B N 1
ATOM 2943 C CA . GLU B 1 185 ? -18.835 6.303 70.216 1.00 24.87 262 GLU B CA 1
ATOM 2944 C C . GLU B 1 185 ? -19.819 6.064 69.084 1.00 25.02 262 GLU B C 1
ATOM 2945 O O . GLU B 1 185 ? -19.422 5.777 67.955 1.00 25.49 262 GLU B O 1
ATOM 2951 N N . TYR B 1 186 ? -21.108 6.203 69.388 1.00 24.05 263 TYR B N 1
ATOM 2952 C CA . TYR B 1 186 ? -22.100 5.998 68.341 1.00 23.27 263 TYR B CA 1
ATOM 2953 C C . TYR B 1 186 ? -22.094 7.180 67.370 1.00 25.15 263 TYR B C 1
ATOM 2954 O O . TYR B 1 186 ? -22.095 8.366 67.772 1.00 26.71 263 TYR B O 1
ATOM 2963 N N . MET B 1 187 ? -22.135 6.880 66.074 1.00 23.39 264 MET B N 1
ATOM 2964 C CA . MET B 1 187 ? -22.155 7.906 65.052 1.00 22.90 264 MET B CA 1
ATOM 2965 C C . MET B 1 187 ? -23.517 7.817 64.352 1.00 25.71 264 MET B C 1
ATOM 2966 O O . MET B 1 187 ? -23.879 6.798 63.768 1.00 24.94 264 MET B O 1
ATOM 2971 N N . GLU B 1 188 ? -24.294 8.903 64.468 1.00 26.45 265 GLU B N 1
ATOM 2972 C CA . GLU B 1 188 ? -25.654 8.937 63.915 1.00 29.17 265 GLU B CA 1
ATOM 2973 C C . GLU B 1 188 ? -25.646 8.741 62.402 1.00 28.60 265 GLU B C 1
ATOM 2974 O O . GLU B 1 188 ? -26.590 8.183 61.829 1.00 27.14 265 GLU B O 1
ATOM 2980 N N . ASP B 1 189 ? -24.634 9.311 61.741 1.00 26.37 266 ASP B N 1
ATOM 2981 C CA . ASP B 1 189 ? -24.591 9.245 60.291 1.00 25.54 266 ASP B CA 1
ATOM 2982 C C . ASP B 1 189 ? -23.172 9.472 59.818 1.00 26.92 266 ASP B C 1
ATOM 2983 O O . ASP B 1 189 ? -22.289 9.862 60.601 1.00 28.00 266 ASP B O 1
ATOM 2988 N N . LEU B 1 190 ? -22.979 9.229 58.519 1.00 29.77 267 LEU B N 1
ATOM 2989 C CA . LEU B 1 190 ? -21.661 9.246 57.906 1.00 35.26 267 LEU B CA 1
ATOM 2990 C C . LEU B 1 190 ? -21.018 10.621 58.009 1.00 39.54 267 LEU B C 1
ATOM 2991 O O . LEU B 1 190 ? -19.805 10.720 58.175 1.00 43.87 267 LEU B O 1
ATOM 2996 N N . LYS B 1 191 ? -21.815 11.696 57.958 1.00 40.73 268 LYS B N 1
ATOM 2997 C CA . LYS B 1 191 ? -21.210 13.016 58.078 1.00 43.23 268 LYS B CA 1
ATOM 2998 C C . LYS B 1 191 ? -20.809 13.324 59.522 1.00 42.55 268 LYS B C 1
ATOM 2999 O O . LYS B 1 191 ? -19.871 14.086 59.755 1.00 47.08 268 LYS B O 1
ATOM 3005 N N . GLY B 1 192 ? -21.539 12.780 60.507 1.00 33.66 269 GLY B N 1
ATOM 3006 C CA . GLY B 1 192 ? -21.125 12.889 61.894 1.00 32.07 269 GLY B CA 1
ATOM 3007 C C . GLY B 1 192 ? -19.794 12.146 62.116 1.00 35.84 269 GLY B C 1
ATOM 3008 O O . GLY B 1 192 ? -18.931 12.618 62.854 1.00 37.26 269 GLY B O 1
ATOM 3009 N N . LEU B 1 193 ? -19.617 10.997 61.437 1.00 33.32 270 LEU B N 1
ATOM 3010 C CA . LEU B 1 193 ? -18.373 10.234 61.522 1.00 30.89 270 LEU B CA 1
ATOM 3011 C C . LEU B 1 193 ? -17.238 11.033 60.880 1.00 37.81 270 LEU B C 1
ATOM 3012 O O . LEU B 1 193 ? -16.176 11.219 61.488 1.00 39.04 270 LEU B O 1
ATOM 3017 N N . ALA B 1 194 ? -17.455 11.470 59.634 1.00 36.97 271 A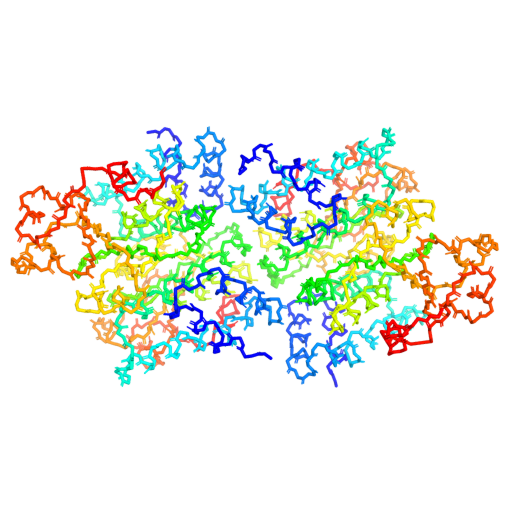LA B N 1
ATOM 3018 C CA . ALA B 1 194 ? -16.436 12.244 58.934 1.00 45.64 271 ALA B CA 1
ATOM 3019 C C . ALA B 1 194 ? -16.061 13.491 59.743 1.00 39.13 271 ALA B C 1
ATOM 3020 O O . ALA B 1 194 ? -14.876 13.810 59.886 1.00 51.71 271 ALA B O 1
ATOM 3022 N N . GLU B 1 195 ? -17.061 14.170 60.313 1.00 39.02 272 GLU B N 1
ATOM 3023 C CA . GLU B 1 195 ? -16.814 15.357 61.112 1.00 39.53 272 GLU B CA 1
ATOM 3024 C C . GLU B 1 195 ? -15.900 15.040 62.292 1.00 48.05 272 GLU B C 1
ATOM 3025 O O . GLU B 1 195 ? -14.933 15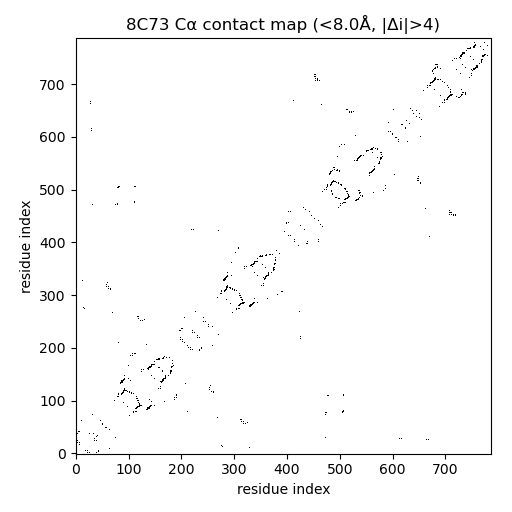.765 62.518 1.00 50.48 272 GLU B O 1
ATOM 3027 N N . ALA B 1 196 ? -16.231 13.986 63.059 1.00 43.05 273 ALA B N 1
ATOM 3028 C CA . ALA B 1 196 ? -15.545 13.708 64.314 1.00 44.80 273 ALA B CA 1
ATOM 3029 C C . ALA B 1 196 ? -14.061 13.402 64.096 1.00 39.60 273 ALA B C 1
ATOM 3030 O O . ALA B 1 196 ? -13.282 13.616 65.010 1.00 47.86 273 ALA B O 1
ATOM 3032 N N . LEU B 1 197 ? -13.672 12.902 62.903 1.00 46.68 274 LEU B N 1
ATOM 3033 C CA . LEU B 1 197 ? -12.334 12.367 62.650 1.00 39.46 274 LEU B CA 1
ATOM 3034 C C . LEU B 1 197 ? -11.507 13.250 61.716 1.00 44.64 274 LEU B C 1
ATOM 3035 O O . LEU B 1 197 ? -10.292 13.046 61.626 1.00 46.13 274 LEU B O 1
ATOM 3040 N N . TRP B 1 198 ? -12.133 14.201 60.996 1.00 47.98 275 TRP B N 1
ATOM 3041 C CA . TRP B 1 198 ? -11.383 15.121 60.140 1.00 48.23 275 TRP B CA 1
ATOM 3042 C C . TRP B 1 198 ? -10.329 15.793 61.035 1.00 53.29 275 TRP B C 1
ATOM 3043 O O . TRP B 1 198 ? -10.693 16.179 62.145 1.00 50.41 275 TRP B O 1
ATOM 3054 N N . LEU B 1 199 ? -9.039 15.795 60.628 1.00 46.75 276 LEU B N 1
ATOM 3055 C CA . LEU B 1 199 ? -7.928 16.344 61.414 1.00 53.75 276 LEU B CA 1
ATOM 3056 C C . LEU B 1 199 ? -7.955 17.873 61.476 1.00 51.35 276 LEU B C 1
ATOM 3057 O O . LEU B 1 199 ? -7.928 18.421 62.582 1.00 43.99 276 LEU B O 1
ATOM 3062 N N . PRO B 1 200 ? -7.887 18.603 60.325 1.00 55.22 277 PRO B N 1
ATOM 3063 C CA . PRO B 1 200 ? -7.610 20.047 60.331 1.00 53.70 277 PRO B CA 1
ATOM 3064 C C . PRO B 1 200 ? -8.842 20.967 60.419 1.00 55.01 277 PRO B C 1
ATOM 3065 O O . PRO B 1 200 ? -8.689 22.094 59.969 1.00 55.16 277 PRO B O 1
ATOM 3069 N N . VAL C 1 1 ? -9.164 17.389 42.028 1.00 42.37 78 VAL C N 1
ATOM 3070 C CA . VAL C 1 1 ? -9.526 18.000 40.711 1.00 47.52 78 VAL C CA 1
ATOM 3071 C C . VAL C 1 1 ? -10.880 17.440 40.263 1.00 41.38 78 VAL C C 1
ATOM 3072 O O . VAL C 1 1 ? -11.151 16.243 40.392 1.00 48.45 78 VAL C O 1
ATOM 3076 N N . ARG C 1 2 ? -11.686 18.314 39.678 1.00 38.76 79 ARG C N 1
ATOM 3077 C CA . ARG C 1 2 ? -13.002 17.920 39.200 1.00 46.24 79 ARG C CA 1
ATOM 3078 C C . ARG C 1 2 ? -12.843 17.110 37.919 1.00 44.00 79 ARG C C 1
ATOM 3079 O O . ARG C 1 2 ? -11.922 17.339 37.134 1.00 37.14 79 ARG C O 1
ATOM 3082 N N . PRO C 1 3 ? -13.765 16.168 37.631 1.00 41.75 80 PRO C N 1
ATOM 3083 C CA . PRO C 1 3 ? -13.738 15.479 36.343 1.00 41.98 80 PRO C CA 1
ATOM 3084 C C . PRO C 1 3 ? -13.731 16.451 35.162 1.00 40.01 80 PRO C C 1
ATOM 3085 O O . PRO C 1 3 ? -13.031 16.219 34.177 1.00 36.35 80 PRO C O 1
ATOM 3089 N N . GLU C 1 4 ? -14.511 17.543 35.237 1.00 36.46 81 GLU C N 1
ATOM 3090 C CA . GLU C 1 4 ? -14.538 18.447 34.097 1.00 41.71 81 GLU C CA 1
ATOM 3091 C C . GLU C 1 4 ? -13.184 19.150 33.903 1.00 40.78 81 GLU C C 1
ATOM 3092 O O . GLU C 1 4 ? -12.984 19.791 32.878 1.00 39.08 81 GLU C O 1
ATOM 3098 N N . ASP C 1 5 ? -12.272 19.065 34.885 1.00 39.37 82 ASP C N 1
ATOM 3099 C CA . ASP C 1 5 ? -10.974 19.714 34.743 1.00 39.90 82 ASP C CA 1
ATOM 3100 C C . ASP C 1 5 ? -9.842 18.732 34.438 1.00 35.26 82 ASP C C 1
ATOM 3101 O O . ASP C 1 5 ? -8.685 19.153 34.383 1.00 29.98 82 ASP C O 1
ATOM 3106 N N . LEU C 1 6 ? -10.144 17.432 34.312 1.00 27.97 83 LEU C N 1
ATOM 3107 C CA . LEU C 1 6 ? -9.085 16.459 34.052 1.00 26.15 83 LEU C CA 1
ATOM 3108 C C . LEU C 1 6 ? -8.436 16.695 32.684 1.00 25.63 83 LEU C C 1
ATOM 3109 O O . LEU C 1 6 ? -7.251 16.427 32.515 1.00 26.77 83 LEU C O 1
ATOM 3114 N N . GLY C 1 7 ? -9.215 17.126 31.677 1.00 25.83 84 GLY C N 1
ATOM 3115 C CA . GLY C 1 7 ? -8.610 17.324 30.363 1.00 26.33 84 GLY C CA 1
ATOM 3116 C C . GLY C 1 7 ? -7.554 18.430 30.365 1.00 26.94 84 GLY C C 1
ATOM 3117 O O . GLY C 1 7 ? -6.444 18.249 29.848 1.00 26.91 84 GLY C O 1
ATOM 3118 N N . THR C 1 8 ? -7.900 19.578 30.957 1.00 28.75 85 THR C N 1
ATOM 3119 C CA . THR C 1 8 ? -6.951 20.678 31.056 1.00 29.17 85 THR C CA 1
ATOM 3120 C C . THR C 1 8 ? -5.759 20.254 31.915 1.00 27.87 85 THR C C 1
ATOM 3121 O O . THR C 1 8 ? -4.611 20.548 31.575 1.00 26.98 85 THR C O 1
ATOM 3125 N N . GLY C 1 9 ? -6.051 19.556 33.027 1.00 24.66 86 GLY C N 1
ATOM 3126 C CA . GLY C 1 9 ? -4.979 19.072 33.904 1.00 23.13 86 GLY C CA 1
ATOM 3127 C C . GLY C 1 9 ? -4.041 18.105 33.186 1.00 22.28 86 GLY C C 1
ATOM 3128 O O . GLY C 1 9 ? -2.811 18.160 33.379 1.00 25.67 86 GLY C O 1
ATOM 3129 N N . LEU C 1 10 ? -4.613 17.166 32.411 1.00 21.21 87 LEU C N 1
ATOM 3130 C CA . LEU C 1 10 ? -3.784 16.190 31.706 1.00 21.80 87 LEU C CA 1
ATOM 3131 C C . LEU C 1 10 ? -2.874 16.897 30.698 1.00 24.24 87 LEU C C 1
ATOM 3132 O O . LEU C 1 10 ? -1.672 16.594 30.606 1.00 22.88 87 LEU C O 1
ATOM 3137 N N . LEU C 1 11 ? -3.442 17.845 29.937 1.00 23.35 88 LEU C N 1
ATOM 3138 C CA . LEU C 1 11 ? -2.623 18.524 28.936 1.00 26.34 88 LEU C CA 1
ATOM 3139 C C . LEU C 1 11 ? -1.520 19.355 29.613 1.00 25.34 88 LEU C C 1
ATOM 3140 O O . LEU C 1 11 ? -0.365 19.316 29.186 1.00 26.67 88 LEU C O 1
ATOM 3145 N N . GLU C 1 12 ? -1.831 20.019 30.737 1.00 25.39 89 GLU C N 1
ATOM 3146 C CA . GLU C 1 12 ? -0.806 20.775 31.466 1.00 24.85 89 GLU C CA 1
ATOM 3147 C C . GLU C 1 12 ? 0.289 19.844 31.998 1.00 24.23 89 GLU C C 1
ATOM 3148 O O . GLU C 1 12 ? 1.471 20.194 32.000 1.00 27.54 89 GLU C O 1
ATOM 3151 N N . ALA C 1 13 ? -0.103 18.666 32.494 1.00 22.73 90 ALA C N 1
ATOM 3152 C CA . ALA C 1 13 ? 0.886 17.707 32.951 1.00 23.54 90 ALA C CA 1
ATOM 3153 C C . ALA C 1 13 ? 1.808 17.310 31.792 1.00 25.02 90 ALA C C 1
ATOM 3154 O O . ALA C 1 13 ? 3.045 17.304 31.959 1.00 24.18 90 ALA C O 1
ATOM 3156 N N . LEU C 1 14 ? 1.221 16.990 30.627 1.00 21.52 91 LEU C N 1
ATOM 3157 C CA . LEU C 1 14 ? 2.058 16.583 29.491 1.00 23.57 91 LEU C CA 1
ATOM 3158 C C . LEU C 1 14 ? 2.962 17.740 29.029 1.00 30.45 91 LEU C C 1
ATOM 3159 O O . LEU C 1 14 ? 4.130 17.515 28.719 1.00 30.36 91 LEU C O 1
ATOM 3164 N N . LEU C 1 15 ? 2.443 18.971 29.057 1.00 33.20 92 LEU C N 1
ATOM 3165 C CA . LEU C 1 15 ? 3.204 20.118 28.573 1.00 33.87 92 LEU C CA 1
ATOM 3166 C C . LEU C 1 15 ? 4.382 20.448 29.492 1.00 34.31 92 LEU C C 1
ATOM 3167 O O . LEU C 1 15 ? 5.330 21.116 29.054 1.00 33.52 92 LEU C O 1
ATOM 3172 N N . ARG C 1 16 ? 4.363 19.990 30.753 1.00 27.40 93 ARG C N 1
ATOM 3173 C CA . ARG C 1 16 ? 5.521 20.183 31.621 1.00 28.03 93 ARG C CA 1
ATOM 3174 C C . ARG C 1 16 ? 6.394 18.937 31.708 1.00 26.52 93 ARG C C 1
ATOM 3175 O O . ARG C 1 16 ? 7.310 18.865 32.522 1.00 29.87 93 ARG C O 1
ATOM 3183 N N . GLY C 1 17 ? 6.102 17.958 30.861 1.00 25.13 94 GLY C N 1
ATOM 3184 C CA . GLY C 1 17 ? 6.898 16.740 30.763 1.00 28.97 94 GLY C CA 1
ATOM 3185 C C . GLY C 1 17 ? 6.673 15.821 31.954 1.00 33.94 94 GLY C C 1
ATOM 3186 O O . GLY C 1 17 ? 7.522 14.977 32.253 1.00 32.09 94 GLY C O 1
ATOM 3187 N N . ASP C 1 18 ? 5.550 16.022 32.672 1.00 28.89 95 ASP C N 1
ATOM 3188 C CA . ASP C 1 18 ? 5.301 15.201 33.849 1.00 25.91 95 ASP C CA 1
ATOM 3189 C C . ASP C 1 18 ? 4.444 13.995 33.458 1.00 25.37 95 ASP C C 1
ATOM 3190 O O . ASP C 1 18 ? 3.201 13.994 33.615 1.00 28.22 95 ASP C O 1
ATOM 3195 N N . LEU C 1 19 ? 5.104 12.959 32.963 1.00 22.55 96 LEU C N 1
ATOM 3196 C CA . LEU C 1 19 ? 4.331 11.846 32.429 1.00 24.73 96 LEU C CA 1
ATOM 3197 C C . LEU C 1 19 ? 3.802 10.964 33.567 1.00 25.56 96 LEU C C 1
ATOM 3198 O O . LEU C 1 19 ? 2.793 10.278 33.391 1.00 22.88 96 LEU C O 1
ATOM 3203 N N . ALA C 1 20 ? 4.454 10.958 34.738 1.00 21.65 97 ALA C N 1
ATOM 3204 C CA . ALA C 1 20 ? 3.901 10.152 35.833 1.00 26.32 97 ALA C CA 1
ATOM 3205 C C . ALA C 1 20 ? 2.584 10.748 36.341 1.00 24.98 97 ALA C C 1
ATOM 3206 O O . ALA C 1 20 ? 1.599 10.030 36.608 1.00 22.64 97 ALA C O 1
ATOM 3208 N N . GLY C 1 21 ? 2.551 12.069 36.440 1.00 22.42 98 GLY C N 1
ATOM 3209 C CA . GLY C 1 21 ? 1.332 12.746 36.858 1.00 23.15 98 GLY C CA 1
ATOM 3210 C C . GLY C 1 21 ? 0.263 12.627 35.766 1.00 23.07 98 GLY C C 1
ATOM 3211 O O . GLY C 1 21 ? -0.907 12.443 36.102 1.00 22.34 98 GLY C O 1
ATOM 3212 N N . ALA C 1 22 ? 0.671 12.701 34.477 1.00 21.01 99 ALA C N 1
ATOM 3213 C CA . ALA C 1 22 ? -0.294 12.485 33.395 1.00 20.43 99 ALA C CA 1
ATOM 3214 C C . ALA C 1 22 ? -0.906 11.086 33.500 1.00 20.10 99 ALA C C 1
ATOM 3215 O O . ALA C 1 22 ? -2.097 10.900 33.274 1.00 20.96 99 ALA C O 1
ATOM 321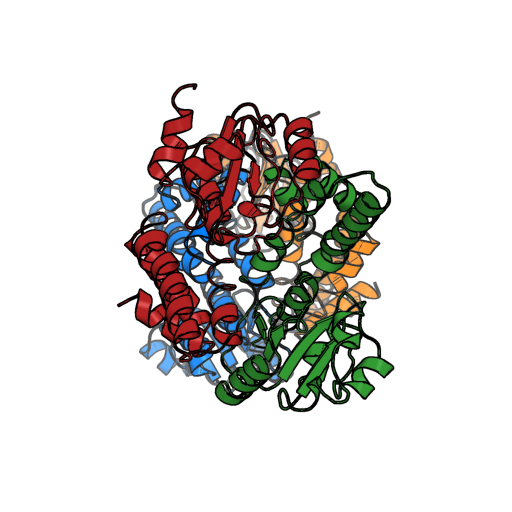7 N N . GLU C 1 23 ? -0.097 10.073 33.846 1.00 19.57 100 GLU C N 1
ATOM 3218 C CA . GLU C 1 23 ? -0.670 8.746 33.951 1.00 21.69 100 GLU C CA 1
ATOM 3219 C C . GLU C 1 23 ? -1.684 8.688 35.085 1.00 23.17 100 GLU C C 1
ATOM 3220 O O . GLU C 1 23 ? -2.684 7.995 34.960 1.00 21.34 100 GLU C O 1
ATOM 3226 N N . ALA C 1 24 ? -1.384 9.345 36.209 1.00 21.79 101 ALA C N 1
ATOM 3227 C CA . ALA C 1 24 ? -2.309 9.347 37.331 1.00 21.22 101 ALA C CA 1
ATOM 3228 C C . ALA C 1 24 ? -3.613 10.026 36.955 1.00 22.13 101 ALA C C 1
ATOM 3229 O O . ALA C 1 24 ? -4.694 9.561 37.341 1.00 20.85 101 ALA C O 1
ATOM 3231 N N . LEU C 1 25 ? -3.512 11.166 36.244 1.00 20.49 102 LEU C N 1
ATOM 3232 C CA . LEU C 1 25 ? -4.737 11.849 35.835 1.00 20.59 102 LEU C CA 1
ATOM 3233 C C . LEU C 1 25 ? -5.549 10.981 34.876 1.00 21.45 102 LEU C C 1
ATOM 3234 O O . LEU C 1 25 ? -6.782 10.924 34.975 1.00 20.83 102 LEU C O 1
ATOM 3239 N N . PHE C 1 26 ? -4.864 10.316 33.937 1.00 21.50 103 PHE C N 1
ATOM 3240 C CA . PHE C 1 26 ? -5.557 9.410 33.021 1.00 20.04 103 PHE C CA 1
ATOM 3241 C C . PHE C 1 26 ? -6.281 8.299 33.790 1.00 21.28 103 PHE C C 1
ATOM 3242 O O . PHE C 1 26 ? -7.433 7.974 33.470 1.00 20.88 103 PHE C O 1
ATOM 3250 N N A ARG C 1 27 ? -5.580 7.656 34.740 0.50 20.98 104 ARG C N 1
ATOM 3251 N N B ARG C 1 27 ? -5.602 7.702 34.785 0.50 20.91 104 ARG C N 1
ATOM 3252 C CA A ARG C 1 27 ? -6.164 6.558 35.506 0.50 20.96 104 ARG C CA 1
ATOM 3253 C CA B ARG C 1 27 ? -6.199 6.641 35.593 0.50 20.82 104 ARG C CA 1
ATOM 3254 C C A ARG C 1 27 ? -7.368 7.058 36.302 0.50 22.91 104 ARG C C 1
ATOM 3255 C C B ARG C 1 27 ? -7.410 7.171 36.363 0.50 23.27 104 ARG C C 1
ATOM 3256 O O A ARG C 1 27 ? -8.328 6.322 36.497 0.50 20.68 104 ARG C O 1
ATOM 3257 O O B ARG C 1 27 ? -8.404 6.469 36.511 0.50 20.46 104 ARG C O 1
ATOM 3272 N N A ARG C 1 28 ? -7.327 8.308 36.765 0.50 21.84 105 ARG C N 1
ATOM 3273 N N B ARG C 1 28 ? -7.341 8.407 36.841 0.50 22.55 105 ARG C N 1
ATOM 3274 C CA A ARG C 1 28 ? -8.505 8.870 37.480 0.50 21.38 105 ARG C CA 1
ATOM 3275 C CA B ARG C 1 28 ? -8.543 8.963 37.508 0.50 24.34 105 ARG C CA 1
ATOM 3276 C C A ARG C 1 28 ? -9.679 8.962 36.495 0.50 22.97 105 ARG C C 1
ATOM 3277 C C B ARG C 1 28 ? -9.696 8.976 36.497 0.50 24.22 105 ARG C C 1
ATOM 3278 O O A ARG C 1 28 ? -10.781 8.531 36.847 0.50 23.49 105 ARG C O 1
ATOM 3279 O O B ARG C 1 28 ? -10.806 8.580 36.856 0.50 24.00 105 ARG C O 1
ATOM 3294 N N . GLY C 1 29 ? -9.403 9.398 35.266 1.00 21.75 106 GLY C N 1
ATOM 3295 C CA . GLY C 1 29 ? -10.450 9.443 34.254 1.00 21.93 106 GLY C CA 1
ATOM 3296 C C . GLY C 1 29 ? -11.040 8.054 33.980 1.00 22.01 106 GLY C C 1
ATOM 3297 O O . GLY C 1 29 ? -12.257 7.894 33.773 1.00 23.05 106 GLY C O 1
ATOM 3298 N N . LEU C 1 30 ? -10.164 7.054 33.902 1.00 20.29 107 LEU C N 1
ATOM 3299 C CA . LEU C 1 30 ? -10.593 5.677 33.680 1.00 23.39 107 LEU C CA 1
ATOM 3300 C C . LEU C 1 30 ? -11.527 5.206 34.808 1.00 22.33 107 LEU C C 1
ATOM 3301 O O . LEU C 1 30 ? -12.509 4.512 34.557 1.00 20.99 107 LEU C O 1
ATOM 3306 N N . ARG C 1 31 ? -11.180 5.516 36.054 1.00 22.50 108 ARG C N 1
ATOM 3307 C CA . ARG C 1 31 ? -11.961 5.038 37.193 1.00 23.78 108 ARG C CA 1
ATOM 3308 C C . ARG C 1 31 ? -13.302 5.754 37.242 1.00 28.27 108 ARG C C 1
ATOM 3309 O O . ARG C 1 31 ? -14.282 5.177 37.704 1.00 29.24 108 ARG C O 1
ATOM 3317 N N . PHE C 1 32 ? -13.329 7.002 36.795 1.00 24.99 109 PHE C N 1
ATOM 3318 C CA . PHE C 1 32 ? -14.557 7.790 36.867 1.00 26.90 109 PHE C CA 1
ATOM 3319 C C . PHE C 1 32 ? -15.476 7.491 35.684 1.00 27.64 109 PHE C C 1
ATOM 3320 O O . PHE C 1 32 ? -16.675 7.255 35.851 1.00 28.49 109 PHE C O 1
ATOM 3328 N N . TRP C 1 33 ? -14.935 7.550 34.475 1.00 25.24 110 TRP C N 1
ATOM 3329 C CA A TRP C 1 33 ? -15.750 7.418 33.276 0.85 24.44 110 TRP C CA 1
ATOM 3330 C CA B TRP C 1 33 ? -15.750 7.420 33.274 0.15 25.21 110 TRP C CA 1
ATOM 3331 C C . TRP C 1 33 ? -15.866 5.978 32.779 1.00 24.91 110 TRP C C 1
ATOM 3332 O O . TRP C 1 33 ? -16.726 5.695 31.941 1.00 25.35 110 TRP C O 1
ATOM 3353 N N . GLY C 1 34 ? -15.002 5.077 33.265 1.00 21.27 111 GLY C N 1
ATOM 3354 C CA . GLY C 1 34 ? -14.937 3.724 32.723 1.00 23.46 111 GLY C CA 1
ATOM 3355 C C . GLY C 1 34 ? -14.054 3.702 31.474 1.00 24.73 111 GLY C C 1
ATOM 3356 O O . GLY C 1 34 ? -13.582 4.742 31.023 1.00 24.51 111 GLY C O 1
ATOM 3357 N N . PRO C 1 35 ? -13.768 2.512 30.926 1.00 25.77 112 PRO C N 1
ATOM 3358 C CA . PRO C 1 35 ? -12.869 2.387 29.777 1.00 24.46 112 PRO C CA 1
ATOM 3359 C C . PRO C 1 35 ? -13.309 3.096 28.495 1.00 27.28 112 PRO C C 1
ATOM 3360 O O . PRO C 1 35 ? -12.597 3.958 27.985 1.00 27.87 112 PRO C O 1
ATOM 3364 N N . GLU C 1 36 ? -14.511 2.784 27.991 1.00 27.38 113 GLU C N 1
ATOM 3365 C CA . GLU C 1 36 ? -15.024 3.503 26.830 1.00 28.71 113 GLU C CA 1
ATOM 3366 C C . GLU C 1 36 ? -15.179 4.993 27.140 1.00 25.93 113 GLU C C 1
ATOM 3367 O O . GLU C 1 36 ? -14.852 5.852 26.313 1.00 28.00 113 GLU C O 1
ATOM 3373 N N . GLY C 1 37 ? -15.636 5.308 28.355 1.00 26.54 114 GLY C N 1
ATOM 3374 C CA . GLY C 1 37 ? -15.926 6.688 28.696 1.00 26.51 114 GLY C CA 1
ATOM 3375 C C . GLY C 1 37 ? -14.666 7.543 28.781 1.00 23.11 114 GLY C C 1
ATOM 3376 O O . GLY C 1 37 ? -14.713 8.703 28.397 1.00 25.53 114 GLY C O 1
ATOM 3377 N N . VAL C 1 38 ? -13.550 6.989 29.305 1.00 22.71 115 VAL C N 1
ATOM 3378 C CA . VAL C 1 38 ? -12.374 7.852 29.418 1.00 21.98 115 VAL C CA 1
ATOM 3379 C C . VAL C 1 38 ? -11.832 8.149 28.013 1.00 25.43 115 VAL C C 1
ATOM 3380 O O . VAL C 1 38 ? -11.283 9.221 27.773 1.00 21.87 115 VAL C O 1
ATOM 3384 N N . LEU C 1 39 ? -12.018 7.223 27.073 1.00 22.59 116 LEU C N 1
ATOM 3385 C CA . LEU C 1 39 ? -11.588 7.495 25.709 1.00 26.38 116 LEU C CA 1
ATOM 3386 C C . LEU C 1 39 ? -12.452 8.617 25.118 1.00 28.85 116 LEU C C 1
ATOM 3387 O O . LEU C 1 39 ? -11.932 9.514 24.456 1.00 26.58 116 LEU C O 1
ATOM 3392 N N . GLU C 1 40 ? -13.762 8.541 25.349 1.00 28.50 117 GLU C N 1
ATOM 3393 C CA . GLU C 1 40 ? -14.688 9.526 24.821 1.00 32.27 117 GLU C CA 1
ATOM 3394 C C . GLU C 1 40 ? -14.538 10.879 25.531 1.00 29.29 117 GLU C C 1
ATOM 3395 O O . GLU C 1 40 ? -14.611 11.910 24.876 1.00 30.22 117 GLU C O 1
ATOM 3401 N N . HIS C 1 41 ? -14.345 10.890 26.852 1.00 25.79 118 HIS C N 1
ATOM 3402 C CA . HIS C 1 41 ? -14.446 12.132 27.614 1.00 27.28 118 HIS C CA 1
ATOM 3403 C C . HIS C 1 41 ? -13.084 12.726 27.936 1.00 27.38 118 HIS C C 1
ATOM 3404 O O . HIS C 1 41 ? -13.024 13.899 28.307 1.00 27.03 118 HIS C O 1
ATOM 3411 N N . LEU C 1 42 ? -11.994 11.962 27.755 1.00 23.56 119 LEU C N 1
ATOM 3412 C CA . LEU C 1 42 ? -10.697 12.529 28.111 1.00 22.88 119 LEU C CA 1
ATOM 3413 C C . LEU C 1 42 ? -9.705 12.407 26.947 1.00 23.26 119 LEU C C 1
ATOM 3414 O O . LEU C 1 42 ? -9.130 13.402 26.506 1.00 25.26 119 LEU C O 1
ATOM 3419 N N . LEU C 1 43 ? -9.475 11.178 26.438 1.00 22.12 120 LEU C N 1
ATOM 3420 C CA . LEU C 1 43 ? -8.457 10.993 25.401 1.00 22.10 120 LEU C CA 1
ATOM 3421 C C . LEU C 1 43 ? -8.809 11.798 24.141 1.00 25.30 120 LEU C C 1
ATOM 3422 O O . LEU C 1 43 ? -7.990 12.554 23.625 1.00 23.63 120 LEU C O 1
ATOM 3427 N N . LEU C 1 44 ? -10.023 11.609 23.602 1.00 23.29 121 LEU C N 1
ATOM 3428 C CA . LEU C 1 44 ? -10.400 12.298 22.367 1.00 25.38 121 LEU C CA 1
ATOM 3429 C C . LEU C 1 44 ? -10.431 13.817 22.530 1.00 24.66 121 LEU C C 1
ATOM 3430 O O . LEU C 1 44 ? -9.903 14.537 21.682 1.00 26.10 121 LEU C O 1
ATOM 3435 N N . PRO C 1 45 ? -11.021 14.405 23.595 1.00 25.15 122 PRO C N 1
ATOM 3436 C CA . PRO C 1 45 ? -10.997 15.856 23.719 1.00 26.84 122 PRO C CA 1
ATOM 3437 C C . PRO C 1 45 ? -9.601 16.455 23.879 1.00 27.84 122 PRO C C 1
ATOM 3438 O O . PRO C 1 45 ? -9.312 17.488 23.301 1.00 27.58 122 PRO C O 1
ATOM 3442 N N . VAL C 1 46 ? -8.709 15.757 24.591 1.00 24.04 123 VAL C N 1
ATOM 3443 C CA . VAL C 1 46 ? -7.340 16.265 24.691 1.00 24.68 123 VAL C CA 1
ATOM 3444 C C . VAL C 1 46 ? -6.687 16.220 23.318 1.00 24.30 123 VAL C C 1
ATOM 3445 O O . VAL C 1 46 ? -6.053 17.196 22.928 1.00 23.38 123 VAL C O 1
ATOM 3449 N N . LEU C 1 47 ? -6.867 15.102 22.581 1.00 22.00 124 LEU C N 1
ATOM 3450 C CA . LEU C 1 47 ? -6.231 15.032 21.264 1.00 25.66 124 LEU C CA 1
ATOM 3451 C C . LEU C 1 47 ? -6.755 16.145 20.340 1.00 27.53 124 LEU C C 1
ATOM 3452 O O . LEU C 1 47 ? -5.970 16.733 19.597 1.00 26.56 124 LEU C O 1
ATOM 3457 N N . ARG C 1 48 ? -8.063 16.399 20.379 1.00 26.07 125 ARG C N 1
ATOM 3458 C CA . ARG C 1 48 ? -8.632 17.469 19.559 1.00 29.69 125 ARG C CA 1
ATOM 3459 C C . ARG C 1 48 ? -8.056 18.841 19.926 1.00 27.41 125 ARG C C 1
ATOM 3460 O O . ARG C 1 48 ? -7.721 19.618 19.036 1.00 30.19 125 ARG C O 1
ATOM 3468 N N . GLU C 1 49 ? -7.907 19.115 21.228 1.00 26.36 126 GLU C N 1
ATOM 3469 C CA . GLU C 1 49 ? -7.370 20.377 21.695 1.00 29.40 126 GLU C CA 1
ATOM 3470 C C . GLU C 1 49 ? -5.876 20.501 21.359 1.00 28.23 126 GLU C C 1
ATOM 3471 O O . GLU C 1 49 ? -5.406 21.592 21.031 1.00 28.80 126 GLU C O 1
ATOM 3477 N N . VAL C 1 50 ? -5.117 19.391 21.426 1.00 26.05 127 VAL C N 1
ATOM 3478 C CA . VAL C 1 50 ? -3.734 19.419 20.979 1.00 25.72 127 VAL C CA 1
ATOM 3479 C C . VAL C 1 50 ? -3.689 19.873 19.518 1.00 30.06 127 VAL C C 1
ATOM 3480 O O . VAL C 1 50 ? -2.848 20.699 19.148 1.00 27.63 127 VAL C O 1
ATOM 3484 N N . GLY C 1 51 ? -4.591 19.337 18.680 1.00 28.24 128 GLY C N 1
ATOM 3485 C CA . GLY C 1 51 ? -4.577 19.758 17.281 1.00 29.31 128 GLY C CA 1
ATOM 3486 C C . GLY C 1 51 ? -4.898 21.258 17.131 1.00 31.39 128 GLY C C 1
ATOM 3487 O O . GLY C 1 51 ? -4.285 21.950 16.324 1.00 29.33 128 GLY C O 1
ATOM 3488 N N . GLU C 1 52 ? -5.859 21.755 17.910 1.00 28.94 129 GLU C N 1
ATOM 3489 C CA . GLU C 1 52 ? -6.273 23.150 17.816 1.00 30.61 129 GLU C CA 1
ATOM 3490 C C . GLU C 1 52 ? -5.171 24.069 18.341 1.00 30.04 129 GLU C C 1
ATOM 3491 O O . GLU C 1 52 ? -4.916 25.119 17.744 1.00 34.51 129 GLU C O 1
ATOM 3497 N N . ALA C 1 53 ? -4.521 23.684 19.447 1.00 26.73 130 ALA C N 1
ATOM 3498 C CA . ALA C 1 53 ? -3.407 24.444 20.001 1.00 27.86 130 ALA C CA 1
ATOM 3499 C C . ALA C 1 53 ? -2.285 24.540 18.967 1.00 32.65 130 ALA C C 1
ATOM 3500 O O . ALA C 1 53 ? -1.695 25.608 18.796 1.00 33.07 130 ALA C O 1
ATOM 3502 N N . TRP C 1 54 ? -1.955 23.409 18.325 1.00 26.43 131 TRP C N 1
ATOM 3503 C CA . TRP C 1 54 ? -0.936 23.411 17.281 1.00 27.60 131 TRP C CA 1
ATOM 3504 C C . TRP C 1 54 ? -1.325 24.325 16.120 1.00 32.84 131 TRP C C 1
ATOM 3505 O O . TRP C 1 54 ? -0.487 25.093 15.619 1.00 32.48 131 TRP C O 1
ATOM 3516 N N . HIS C 1 55 ? -2.578 24.240 15.681 1.00 30.30 132 HIS C N 1
ATOM 3517 C CA . HIS C 1 55 ? -3.027 25.042 14.549 1.00 34.00 132 HIS C CA 1
ATOM 3518 C C . HIS C 1 55 ? -2.974 26.540 14.870 1.00 38.22 132 HIS C C 1
ATOM 3519 O O . HIS C 1 55 ? -2.602 27.344 14.013 1.00 43.97 132 HIS C O 1
ATOM 3526 N N . ARG C 1 56 ? -3.328 26.912 16.106 1.00 37.87 133 ARG C N 1
ATOM 3527 C CA . ARG C 1 56 ? -3.284 28.304 16.560 1.00 40.70 133 ARG C CA 1
ATOM 3528 C C . ARG C 1 56 ? -1.850 28.770 16.792 1.00 40.43 133 ARG C C 1
ATOM 3529 O O . ARG C 1 56 ? -1.619 29.946 17.037 1.00 45.93 133 ARG C O 1
ATOM 3537 N N . GLY C 1 57 ? -0.880 27.853 16.748 1.00 39.66 134 GLY C N 1
ATOM 3538 C CA . GLY C 1 57 ? 0.510 28.210 16.990 1.00 38.24 134 GLY C CA 1
ATOM 3539 C C . GLY C 1 57 ? 0.844 28.334 18.476 1.00 40.09 134 GLY C C 1
ATOM 3540 O O . GLY C 1 57 ? 1.882 28.888 18.820 1.00 40.24 134 GLY C O 1
ATOM 3541 N N . GLU C 1 58 ? -0.007 27.797 19.359 1.00 34.69 135 GLU C N 1
ATOM 3542 C CA . GLU C 1 58 ? 0.248 27.872 20.791 1.00 34.82 135 GLU C CA 1
ATOM 3543 C C . GLU C 1 58 ? 1.249 26.822 21.284 1.00 35.81 135 GLU C C 1
ATOM 3544 O O . GLU C 1 58 ? 1.958 27.064 22.264 1.00 36.53 135 GLU C O 1
ATOM 3550 N N . ILE C 1 59 ? 1.289 25.657 20.628 1.00 31.30 136 ILE C N 1
ATOM 3551 C CA . ILE C 1 59 ? 2.287 24.634 20.949 1.00 28.77 136 ILE C CA 1
ATOM 3552 C C . ILE C 1 59 ? 2.908 24.222 19.627 1.00 27.66 136 ILE C C 1
ATOM 3553 O O . ILE C 1 59 ? 2.322 24.446 18.569 1.00 29.10 136 ILE C O 1
ATOM 3558 N N . GLY C 1 60 ? 4.027 23.514 19.700 1.00 24.80 137 GLY C N 1
ATOM 3559 C CA . GLY C 1 60 ? 4.662 23.064 18.484 1.00 25.51 137 GLY C CA 1
ATOM 3560 C C . GLY C 1 60 ? 4.452 21.564 18.262 1.00 26.07 137 GLY C C 1
ATOM 3561 O O . GLY C 1 60 ? 3.722 20.884 19.007 1.00 24.93 137 GLY C O 1
ATOM 3562 N N . VAL C 1 61 ? 5.118 21.063 17.229 1.00 25.21 138 VAL C N 1
ATOM 3563 C CA . VAL C 1 61 ? 4.917 19.682 16.825 1.00 25.36 138 VAL C CA 1
ATOM 3564 C C . VAL C 1 61 ? 5.445 18.708 17.889 1.00 24.93 138 VAL C C 1
ATOM 3565 O O . VAL C 1 61 ? 4.859 17.620 18.088 1.00 22.48 138 VAL C O 1
ATOM 3569 N N . ALA C 1 62 ? 6.554 19.061 18.573 1.00 24.20 139 ALA C N 1
ATOM 3570 C CA . ALA C 1 62 ? 7.112 18.124 19.539 1.00 22.62 139 ALA C CA 1
ATOM 3571 C C . ALA C 1 62 ? 6.179 17.952 20.747 1.00 21.96 139 ALA C C 1
ATOM 3572 O O . ALA C 1 62 ? 6.092 16.854 21.303 1.00 23.77 139 ALA C O 1
ATOM 3574 N N . GLU C 1 63 ? 5.458 19.016 21.112 1.00 22.61 140 GLU C N 1
ATOM 3575 C CA . GLU C 1 63 ? 4.487 18.955 22.195 1.00 25.05 140 GLU C CA 1
ATOM 3576 C C . GLU C 1 63 ? 3.332 18.030 21.822 1.00 24.53 140 GLU C C 1
ATOM 3577 O O . GLU C 1 63 ? 2.902 17.221 22.644 1.00 23.54 140 GLU C O 1
ATOM 3583 N N . GLU C 1 64 ? 2.817 18.172 20.590 1.00 22.76 141 GLU C N 1
ATOM 3584 C CA . GLU C 1 64 ? 1.782 17.246 20.127 1.00 21.89 141 GLU C CA 1
ATOM 3585 C C . GLU C 1 64 ? 2.313 15.800 20.116 1.00 21.61 141 GLU C C 1
ATOM 3586 O O . GLU C 1 64 ? 1.619 14.878 20.603 1.00 23.09 141 GLU C O 1
ATOM 3592 N N . HIS C 1 65 ? 3.513 15.587 19.556 1.00 21.83 142 HIS C N 1
ATOM 3593 C CA . HIS C 1 65 ? 4.118 14.275 19.509 1.00 24.40 142 HIS C CA 1
ATOM 3594 C C . HIS C 1 65 ? 4.145 13.642 20.905 1.00 25.53 142 HIS C C 1
ATOM 3595 O O . HIS C 1 65 ? 3.729 12.497 21.077 1.00 22.34 142 HIS C O 1
ATOM 3602 N N A LEU C 1 66 ? 4.641 14.388 21.910 0.50 23.70 143 LEU C N 1
ATOM 3603 N N B LEU C 1 66 ? 4.631 14.409 21.888 0.50 23.75 143 LEU C N 1
ATOM 3604 C CA A LEU C 1 66 ? 4.746 13.840 23.261 0.50 22.86 143 LEU C CA 1
ATOM 3605 C CA B LEU C 1 66 ? 4.752 13.907 23.247 0.50 23.33 143 LEU C CA 1
ATOM 3606 C C A LEU C 1 66 ? 3.356 13.420 23.750 0.50 23.01 143 LEU C C 1
ATOM 3607 C C B LEU C 1 66 ? 3.382 13.461 23.767 0.50 23.48 143 LEU C C 1
ATOM 3608 O O A LEU C 1 66 ? 3.189 12.316 24.280 0.50 23.62 143 LEU C O 1
ATOM 3609 O O B LEU C 1 66 ? 3.250 12.373 24.334 0.50 24.99 143 LEU C O 1
ATOM 3618 N N . ALA C 1 67 ? 2.348 14.273 23.523 1.00 20.61 144 ALA C N 1
ATOM 3619 C CA . ALA C 1 67 ? 0.998 13.982 23.994 1.00 22.68 144 ALA C CA 1
ATOM 3620 C C . ALA C 1 67 ? 0.349 12.818 23.263 1.00 24.70 144 ALA C C 1
ATOM 3621 O O . ALA C 1 67 ? -0.253 11.966 23.905 1.00 22.49 144 ALA C O 1
ATOM 3623 N N A SER C 1 68 ? 0.470 12.750 21.922 0.50 24.93 145 SER C N 1
ATOM 3624 N N B SER C 1 68 ? 0.489 12.765 21.923 0.50 24.50 145 SER C N 1
ATOM 3625 C CA A SER C 1 68 ? -0.206 11.659 21.234 0.50 22.84 145 SER C CA 1
ATOM 3626 C CA B SER C 1 68 ? -0.132 11.691 21.160 0.50 22.60 145 SER C CA 1
ATOM 3627 C C A SER C 1 68 ? 0.514 10.328 21.473 0.50 23.83 145 SER C C 1
ATOM 3628 C C B SER C 1 68 ? 0.520 10.350 21.487 0.50 23.54 145 SER C C 1
ATOM 3629 O O A SER C 1 68 ? -0.125 9.267 21.495 0.50 22.39 145 SER C O 1
ATOM 3630 O O B SER C 1 68 ? -0.155 9.317 21.579 0.50 22.60 145 SER C O 1
ATOM 3635 N N . THR C 1 69 ? 1.847 10.374 21.627 1.00 20.99 146 THR C N 1
ATOM 3636 C CA . THR C 1 69 ? 2.595 9.163 21.942 1.00 22.75 146 THR C CA 1
ATOM 3637 C C . THR C 1 69 ? 2.151 8.629 23.308 1.00 22.92 146 THR C C 1
ATOM 3638 O O . THR C 1 69 ? 1.921 7.435 23.495 1.00 23.13 146 THR C O 1
ATOM 3642 N N . PHE C 1 70 ? 2.041 9.532 24.286 1.00 20.32 147 PHE C N 1
ATOM 3643 C CA . PHE C 1 70 ? 1.525 9.151 25.593 1.00 20.48 147 PHE C CA 1
ATOM 3644 C C . PHE C 1 70 ? 0.117 8.551 25.490 1.00 21.93 147 PHE C C 1
ATOM 3645 O O . PHE C 1 70 ? -0.142 7.490 26.060 1.00 20.03 147 PHE C O 1
ATOM 3653 N N . LEU C 1 71 ? -0.779 9.202 24.743 1.00 19.40 148 LEU C N 1
ATOM 3654 C CA . LEU C 1 71 ? -2.167 8.748 24.763 1.00 21.00 148 LEU C CA 1
ATOM 3655 C C . LEU C 1 71 ? -2.324 7.440 24.002 1.00 22.04 148 LEU C C 1
ATOM 3656 O O . LEU C 1 71 ? -3.150 6.613 24.374 1.00 20.48 148 LEU C O 1
ATOM 3661 N N A ARG C 1 72 ? -1.497 7.229 22.971 0.50 21.97 149 ARG C N 1
ATOM 3662 N N B ARG C 1 72 ? -1.510 7.238 22.955 0.50 23.15 149 ARG C N 1
ATOM 3663 C CA A ARG C 1 72 ? -1.499 5.958 22.263 0.50 20.63 149 ARG C CA 1
ATOM 3664 C CA B ARG C 1 72 ? -1.471 5.956 22.266 0.50 22.83 149 ARG C CA 1
ATOM 3665 C C A ARG C 1 72 ? -1.066 4.824 23.203 0.50 23.51 149 ARG C C 1
ATOM 3666 C C B ARG C 1 72 ? -1.098 4.839 23.240 0.50 24.75 149 ARG C C 1
ATOM 3667 O O A ARG C 1 72 ? -1.627 3.732 23.166 0.50 22.31 149 ARG C O 1
ATOM 3668 O O B ARG C 1 72 ? -1.713 3.776 23.245 0.50 22.77 149 ARG C O 1
ATOM 3683 N N . ALA C 1 73 ? -0.108 5.097 24.105 1.00 21.70 150 ALA C N 1
ATOM 3684 C CA . ALA C 1 73 ? 0.322 4.085 25.059 1.00 21.45 150 ALA C CA 1
ATOM 3685 C C . ALA C 1 73 ? -0.805 3.752 26.052 1.00 22.20 150 ALA C C 1
ATOM 3686 O O . ALA C 1 73 ? -0.947 2.592 26.495 1.00 23.68 150 ALA C O 1
ATOM 3688 N N . ARG C 1 74 ? -1.572 4.761 26.452 1.00 21.44 151 ARG C N 1
ATOM 3689 C CA . ARG C 1 74 ? -2.666 4.525 27.401 1.00 22.34 151 ARG C CA 1
ATOM 3690 C C . ARG C 1 74 ? -3.774 3.694 26.754 1.00 23.84 151 ARG C C 1
ATOM 3691 O O . ARG C 1 74 ? -4.362 2.798 27.387 1.00 23.37 151 ARG C O 1
ATOM 3699 N N . LEU C 1 75 ? -4.049 3.967 25.477 1.00 20.78 152 LEU C N 1
ATOM 3700 C CA . LEU C 1 75 ? -5.036 3.150 24.761 1.00 22.77 152 LEU C CA 1
ATOM 3701 C C . LEU C 1 75 ? -4.526 1.723 24.533 1.00 23.45 152 LEU C C 1
ATOM 3702 O O . LEU C 1 75 ? -5.291 0.765 24.622 1.00 23.75 152 LEU C O 1
ATOM 3707 N N . GLN C 1 76 ? -3.238 1.585 24.208 1.00 25.25 153 GLN C N 1
ATOM 3708 C CA . GLN C 1 76 ? -2.670 0.262 24.030 1.00 26.47 153 GLN C CA 1
ATOM 3709 C C . GLN C 1 76 ? -2.823 -0.555 25.320 1.00 24.37 153 GLN C C 1
ATOM 3710 O O . GLN C 1 76 ? -3.085 -1.762 25.259 1.00 26.72 153 GLN C O 1
ATOM 3716 N N . GLU C 1 77 ? -2.572 0.072 26.475 1.00 28.24 154 GLU C N 1
ATOM 3717 C CA . GLU C 1 77 ? -2.736 -0.601 27.757 1.00 26.90 154 GLU C CA 1
ATOM 3718 C C . GLU C 1 77 ? -4.157 -1.162 27.893 1.00 26.77 154 GLU C C 1
ATOM 3719 O O . GLU C 1 77 ? -4.327 -2.328 28.289 1.00 25.05 154 GLU C O 1
ATOM 3725 N N . LEU C 1 78 ? -5.169 -0.339 27.562 1.00 21.95 155 LEU C N 1
ATOM 3726 C CA . LEU C 1 78 ? -6.540 -0.813 27.630 1.00 24.54 155 LEU C CA 1
ATOM 3727 C C . LEU C 1 78 ? -6.750 -1.951 26.636 1.00 23.40 155 LEU C C 1
ATOM 3728 O O . LEU C 1 78 ? -7.422 -2.937 26.969 1.00 22.79 155 LEU C O 1
ATOM 3733 N N . LEU C 1 79 ? -6.228 -1.809 25.417 1.00 23.26 156 LEU C N 1
ATOM 3734 C CA A LEU C 1 79 ? -6.361 -2.841 24.392 0.50 25.62 156 LEU C CA 1
ATOM 3735 C CA B LEU C 1 79 ? -6.397 -2.843 24.406 0.50 24.71 156 LEU C CA 1
ATOM 3736 C C . LEU C 1 79 ? -5.816 -4.173 24.898 1.00 25.35 156 LEU C C 1
ATOM 3737 O O . LEU C 1 79 ? -6.464 -5.211 24.753 1.00 25.90 156 LEU C O 1
ATOM 3746 N N . ASP C 1 80 ? -4.627 -4.143 25.508 1.00 25.79 157 ASP C N 1
ATOM 3747 C CA . ASP C 1 80 ? -3.989 -5.349 26.009 1.00 29.96 157 ASP C CA 1
ATOM 3748 C C . ASP C 1 80 ? -4.787 -6.021 27.131 1.00 27.38 157 ASP C C 1
ATOM 3749 O O . ASP C 1 80 ? -4.726 -7.244 27.283 1.00 30.81 157 ASP C O 1
ATOM 3754 N N . LEU C 1 81 ? -5.528 -5.238 27.907 1.00 26.03 158 LEU C N 1
ATOM 3755 C CA . LEU C 1 81 ? -6.310 -5.772 29.003 1.00 22.72 158 LEU C CA 1
ATOM 3756 C C . LEU C 1 81 ? -7.659 -6.345 28.555 1.00 22.92 158 LEU C C 1
ATOM 3757 O O . LEU C 1 81 ? -8.271 -7.089 29.311 1.00 23.69 158 LEU C O 1
ATOM 3762 N N A ALA C 1 82 ? -8.120 -6.003 27.348 0.50 21.60 159 ALA C N 1
ATOM 3763 N N B ALA C 1 82 ? -8.113 -6.023 27.338 0.50 22.80 159 ALA C N 1
ATOM 3764 C CA A ALA C 1 82 ? -9.407 -6.519 26.886 0.50 22.32 159 ALA C CA 1
ATOM 3765 C CA B ALA C 1 82 ? -9.361 -6.600 26.843 0.50 25.14 159 ALA C CA 1
ATOM 3766 C C A ALA C 1 82 ? -9.290 -7.998 26.521 0.50 24.51 159 ALA C C 1
ATOM 3767 C C B ALA C 1 82 ? -9.133 -8.059 26.437 0.50 29.83 159 ALA C C 1
ATOM 3768 O O A ALA C 1 82 ? -8.205 -8.509 26.239 0.50 27.08 159 ALA C O 1
ATOM 3769 O O B ALA C 1 82 ? -8.047 -8.436 26.012 0.50 31.71 159 ALA C O 1
ATOM 3772 N N A GLY C 1 83 ? -10.436 -8.679 26.441 0.50 25.27 160 GLY C N 1
ATOM 3773 N N B GLY C 1 83 ? -10.148 -8.922 26.497 0.50 35.13 160 GLY C N 1
ATOM 3774 C CA A GLY C 1 83 ? -10.462 -9.977 25.761 0.50 36.90 160 GLY C CA 1
ATOM 3775 C CA B GLY C 1 83 ? -9.844 -10.233 25.918 0.50 47.55 160 GLY C CA 1
ATOM 3776 C C A GLY C 1 83 ? -9.597 -10.146 24.483 0.50 42.99 160 GLY C C 1
ATOM 3777 C C B GLY C 1 83 ? -9.445 -10.172 24.427 0.50 52.08 160 GLY C C 1
ATOM 3778 O O A GLY C 1 83 ? -8.975 -9.205 23.929 0.50 33.14 160 GLY C O 1
ATOM 3779 O O B GLY C 1 83 ? -10.091 -9.440 23.667 0.50 36.62 160 GLY C O 1
ATOM 3780 N N A PHE C 1 84 ? -9.516 -11.419 24.041 0.50 35.62 161 PHE C N 1
ATOM 3781 N N B PHE C 1 84 ? -8.376 -10.907 24.010 0.50 47.61 161 PHE C N 1
ATOM 3782 C CA A PHE C 1 84 ? -9.102 -11.780 22.683 0.50 42.64 161 PHE C CA 1
ATOM 3783 C CA B PHE C 1 84 ? -8.197 -11.272 22.596 0.50 43.72 161 PHE C CA 1
ATOM 3784 C C A PHE C 1 84 ? -9.545 -13.208 22.426 0.50 42.24 161 PHE C C 1
ATOM 3785 C C B PHE C 1 84 ? -8.662 -12.705 22.366 0.50 36.02 161 PHE C C 1
ATOM 3786 O O A PHE C 1 84 ? -8.815 -14.157 22.701 0.50 46.83 161 PHE C O 1
ATOM 3787 O O B PHE C 1 84 ? -7.868 -13.632 22.547 0.50 33.40 161 PHE C O 1
ATOM 3802 N N A PRO C 1 85 ? -10.780 -13.376 21.926 0.50 42.08 162 PRO C N 1
ATOM 3803 N N B PRO C 1 85 ? -9.929 -12.924 21.937 0.50 35.14 162 PRO C N 1
ATOM 3804 C CA A PRO C 1 85 ? -11.326 -14.693 21.618 0.50 47.38 162 PRO C CA 1
ATOM 3805 C CA B PRO C 1 85 ? -10.489 -14.274 21.838 0.50 37.04 162 PRO C CA 1
ATOM 3806 C C A PRO C 1 85 ? -10.514 -15.357 20.515 0.50 49.26 162 PRO C C 1
ATOM 3807 C C B PRO C 1 85 ? -9.986 -15.089 20.644 0.50 39.10 162 PRO C C 1
ATOM 3808 O O A PRO C 1 85 ? -9.907 -14.674 19.694 0.50 49.45 162 PRO C O 1
ATOM 3809 O O B PRO C 1 85 ? -9.323 -14.556 19.757 0.50 34.64 162 PRO C O 1
ATOM 3816 N N A PRO C 1 86 ? -10.434 -16.707 20.510 0.50 51.43 163 PRO C N 1
ATOM 3817 N N B PRO C 1 86 ? -10.252 -16.419 20.606 0.50 45.24 163 PRO C N 1
ATOM 3818 C CA A PRO C 1 86 ? -10.084 -17.446 19.301 0.50 48.14 163 PRO C CA 1
ATOM 3819 C CA B PRO C 1 86 ? -10.101 -17.209 19.381 0.50 42.95 163 PRO C CA 1
ATOM 3820 C C A PRO C 1 86 ? -11.137 -17.107 18.251 0.50 42.87 163 PRO C C 1
ATOM 3821 C C B PRO C 1 86 ? -11.186 -16.888 18.352 0.50 40.08 163 PRO C C 1
ATOM 3822 O O A PRO C 1 86 ? -12.107 -16.413 18.538 0.50 43.18 163 PRO C O 1
ATOM 3823 O O B PRO C 1 86 ? -12.138 -16.173 18.646 0.50 42.62 163 PRO C O 1
ATOM 3830 N N A GLY C 1 87 ? -10.949 -17.591 17.025 0.50 42.00 164 GLY C N 1
ATOM 3831 N N B GLY C 1 87 ? -11.037 -17.409 17.131 0.50 40.29 164 GLY C N 1
ATOM 3832 C CA A GLY C 1 87 ? -11.964 -17.331 16.023 0.50 43.02 164 GLY C CA 1
ATOM 3833 C CA B GLY C 1 87 ? -12.040 -17.161 16.109 0.50 41.01 164 GLY C CA 1
ATOM 3834 C C A GLY C 1 87 ? -11.446 -16.420 14.918 0.50 43.25 164 GLY C C 1
ATOM 3835 C C B GLY C 1 87 ? -11.469 -16.369 14.936 0.50 42.17 164 GLY C C 1
ATOM 3836 O O A GLY C 1 87 ? -10.416 -15.765 15.079 0.50 43.52 164 GLY C O 1
ATOM 3837 O O B GLY C 1 87 ? -10.413 -15.748 15.065 0.50 42.94 164 GLY C O 1
ATOM 3838 N N . PRO C 1 88 ? -12.137 -16.394 13.761 1.00 45.34 165 PRO C N 1
ATOM 3839 C CA . PRO C 1 88 ? -11.675 -15.644 12.590 1.00 44.38 165 PRO C CA 1
ATOM 3840 C C . PRO C 1 88 ? -11.530 -14.151 12.864 1.00 38.06 165 PRO C C 1
ATOM 3841 O O . PRO C 1 88 ? -12.465 -13.505 13.330 1.00 36.03 165 PRO C O 1
ATOM 3845 N N . PRO C 1 89 ? -10.349 -13.582 12.575 1.00 38.65 166 PRO C N 1
ATOM 3846 C CA . PRO C 1 89 ? -10.051 -12.210 12.992 1.00 35.32 166 PRO C CA 1
ATOM 3847 C C . PRO C 1 89 ? -10.729 -11.117 12.170 1.00 34.12 166 PRO C C 1
ATOM 3848 O O . PRO C 1 89 ? -11.227 -11.341 11.074 1.00 30.43 166 PRO C O 1
ATOM 3852 N N . VAL C 1 90 ? -10.791 -9.917 12.752 1.00 32.34 167 VAL C N 1
ATOM 3853 C CA . VAL C 1 90 ? -11.125 -8.700 12.028 1.00 29.73 167 VAL C CA 1
ATOM 3854 C C . VAL C 1 90 ? -9.838 -7.876 11.946 1.00 31.13 167 VAL C C 1
ATOM 3855 O O . VAL C 1 90 ? -9.186 -7.646 12.958 1.00 30.74 167 VAL C O 1
ATOM 3859 N N . LEU C 1 91 ? -9.422 -7.492 10.728 1.00 26.33 168 LEU C N 1
ATOM 3860 C CA . LEU C 1 91 ? -8.175 -6.750 10.589 1.00 28.37 168 LEU C CA 1
ATOM 3861 C C . LEU C 1 91 ? -8.507 -5.265 10.632 1.00 27.11 168 LEU C C 1
ATOM 3862 O O . LEU C 1 91 ? -9.444 -4.795 9.960 1.00 26.16 168 LEU C O 1
ATOM 3867 N N . VAL C 1 92 ? -7.750 -4.518 11.455 1.00 24.88 169 VAL C N 1
ATOM 3868 C CA . VAL C 1 92 ? -8.065 -3.112 11.656 1.00 24.38 169 VAL C CA 1
ATOM 3869 C C . VAL C 1 92 ? -6.811 -2.304 11.283 1.00 24.83 169 VAL C C 1
ATOM 3870 O O . VAL C 1 92 ? -5.702 -2.569 11.774 1.00 24.46 169 VAL C O 1
ATOM 3874 N N . THR C 1 93 ? -6.987 -1.307 10.420 1.00 24.34 170 THR C N 1
ATOM 3875 C CA . THR C 1 93 ? -5.855 -0.505 9.981 1.00 22.06 170 THR C CA 1
ATOM 3876 C C . THR C 1 93 ? -6.368 0.831 9.442 1.00 21.52 170 THR C C 1
ATOM 3877 O O . THR C 1 93 ? -7.490 1.217 9.720 1.00 24.15 170 THR C O 1
ATOM 3881 N N . THR C 1 94 ? -5.483 1.567 8.741 1.00 24.10 171 THR C N 1
ATOM 3882 C CA . THR C 1 94 ? -5.866 2.828 8.088 1.00 24.87 171 THR C CA 1
ATOM 3883 C C . THR C 1 94 ? -5.506 2.734 6.606 1.00 23.21 171 THR C C 1
ATOM 3884 O O . THR C 1 94 ? -4.666 1.921 6.222 1.00 24.23 171 THR C O 1
ATOM 3888 N N . PRO C 1 95 ? -6.173 3.524 5.730 1.00 27.61 172 PRO C N 1
ATOM 3889 C CA . PRO C 1 95 ? -5.879 3.479 4.303 1.00 27.13 172 PRO C CA 1
ATOM 3890 C C . PRO C 1 95 ? -4.421 3.856 4.031 1.00 31.02 172 PRO C C 1
ATOM 38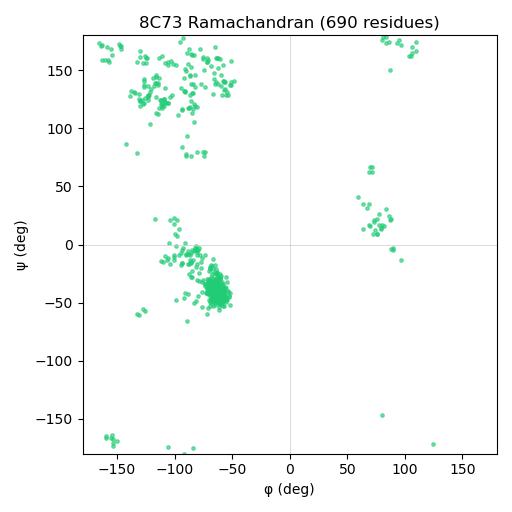91 O O . PRO C 1 95 ? -3.731 4.470 4.852 1.00 24.74 172 PRO C O 1
ATOM 3895 N N . PRO C 1 96 ? -3.896 3.469 2.856 1.00 27.92 173 PRO C N 1
ATOM 3896 C CA . PRO C 1 96 ? -2.550 3.879 2.447 1.00 28.36 173 PRO C CA 1
ATOM 3897 C C . PRO C 1 96 ? -2.416 5.405 2.507 1.00 27.39 173 PRO C C 1
ATOM 3898 O O . PRO C 1 96 ? -3.310 6.148 2.102 1.00 27.60 173 PRO C O 1
ATOM 3902 N N . GLY C 1 97 ? -1.341 5.871 3.145 1.00 26.97 174 GLY C N 1
ATOM 3903 C CA . GLY C 1 97 ? -1.099 7.300 3.284 1.00 26.72 174 GLY C CA 1
ATOM 3904 C C . GLY C 1 97 ? -1.749 7.924 4.519 1.00 26.95 174 GLY C C 1
ATOM 3905 O O . GLY C 1 97 ? -1.569 9.101 4.748 1.00 27.79 174 GLY C O 1
ATOM 3906 N N . GLU C 1 98 ? -2.531 7.166 5.299 1.00 23.05 175 GLU C N 1
ATOM 3907 C CA . GLU C 1 98 ? -3.095 7.705 6.526 1.00 23.90 175 GLU C CA 1
ATOM 3908 C C . GLU C 1 98 ? -2.213 7.304 7.725 1.00 21.91 175 GLU C C 1
ATOM 3909 O O . GLU C 1 98 ? -2.100 6.111 8.036 1.00 24.81 175 GLU C O 1
ATOM 3915 N N A ARG C 1 99 ? -1.587 8.289 8.382 0.50 24.52 176 ARG C N 1
ATOM 3916 N N B ARG C 1 99 ? -1.582 8.288 8.380 0.50 24.41 176 ARG C N 1
ATOM 3917 C CA A ARG C 1 99 ? -0.668 7.988 9.481 0.50 23.56 176 ARG C CA 1
ATOM 3918 C CA B ARG C 1 99 ? -0.669 7.987 9.484 0.50 23.44 176 ARG C CA 1
ATOM 3919 C C A ARG C 1 99 ? -1.315 8.225 10.850 0.50 23.88 176 ARG C C 1
ATOM 3920 C C B ARG C 1 99 ? -1.321 8.214 10.851 0.50 23.85 176 ARG C C 1
ATOM 3921 O O A ARG C 1 99 ? -0.685 7.943 11.869 0.50 25.76 176 ARG C O 1
ATOM 3922 O O B ARG C 1 99 ? -0.687 7.935 11.870 0.50 25.78 176 ARG C O 1
ATOM 3937 N N . HIS C 1 100 ? -2.544 8.758 10.881 1.00 22.50 177 HIS C N 1
ATOM 3938 C CA . HIS C 1 100 ? -3.264 8.909 12.152 1.00 21.64 177 HIS C CA 1
ATOM 3939 C C . HIS C 1 100 ? -3.793 7.546 12.552 1.00 25.74 177 HIS C C 1
ATOM 3940 O O . HIS C 1 100 ? -4.644 7.014 11.848 1.00 27.45 177 HIS C O 1
ATOM 3947 N N . GLU C 1 101 ? -3.274 6.959 13.641 1.00 21.70 178 GLU C N 1
ATOM 3948 C CA . GLU C 1 101 ? -3.655 5.584 13.933 1.00 22.19 178 GLU C CA 1
ATOM 3949 C C . GLU C 1 101 ? -4.642 5.410 15.094 1.00 22.69 178 GLU C C 1
ATOM 3950 O O . GLU C 1 101 ? -5.191 4.309 15.277 1.00 23.60 178 GLU C O 1
ATOM 3956 N N . ILE C 1 102 ? -4.881 6.464 15.890 1.00 21.13 179 ILE C N 1
ATOM 3957 C CA . ILE C 1 102 ? -5.637 6.293 17.123 1.00 24.98 179 ILE C CA 1
ATOM 3958 C C . ILE C 1 102 ? -7.086 5.886 16.869 1.00 26.89 179 ILE C C 1
ATOM 3959 O O . ILE C 1 102 ? -7.632 5.104 17.659 1.00 24.43 179 ILE C O 1
ATOM 3964 N N . GLY C 1 103 ? -7.715 6.404 15.785 1.00 26.02 180 GLY C N 1
ATOM 3965 C CA . GLY C 1 103 ? -9.048 5.947 15.403 1.00 26.13 180 GLY C CA 1
ATOM 3966 C C . GLY C 1 103 ? -9.140 4.436 15.156 1.00 25.91 180 GLY C C 1
ATOM 3967 O O . GLY C 1 103 ? -10.086 3.776 15.614 1.00 24.68 180 GLY C O 1
ATOM 3968 N N . ALA C 1 104 ? -8.163 3.881 14.416 1.00 22.34 181 ALA C N 1
ATOM 3969 C CA . ALA C 1 104 ? -8.091 2.455 14.188 1.00 24.54 181 ALA C CA 1
ATOM 3970 C C . ALA C 1 104 ? -7.915 1.705 15.525 1.00 23.20 181 ALA C C 1
ATOM 3971 O O . ALA C 1 104 ? -8.569 0.716 15.776 1.00 23.44 181 ALA C O 1
ATOM 3973 N N . MET C 1 105 ? -7.061 2.210 16.404 1.00 22.99 182 MET C N 1
ATOM 3974 C CA . MET C 1 105 ? -6.894 1.561 17.707 1.00 22.50 182 MET C CA 1
ATOM 3975 C C . MET C 1 105 ? -8.201 1.574 18.501 1.00 22.28 182 MET C C 1
ATOM 3976 O O . MET C 1 105 ? -8.552 0.586 19.167 1.00 23.52 182 MET C O 1
ATOM 3981 N N . LEU C 1 106 ? -8.938 2.681 18.426 1.00 23.52 183 LEU C N 1
ATOM 3982 C CA . LEU C 1 106 ? -10.195 2.770 19.152 1.00 25.30 183 LEU C CA 1
ATOM 3983 C C . LEU C 1 106 ? -11.206 1.781 18.573 1.00 24.47 183 LEU C C 1
ATOM 3984 O O . LEU C 1 106 ? -11.963 1.177 19.316 1.00 23.97 183 LEU C O 1
ATOM 3989 N N . ALA C 1 107 ? -11.263 1.662 17.240 1.00 24.83 184 ALA C N 1
ATOM 3990 C CA . ALA C 1 107 ? -12.149 0.667 16.642 1.00 22.68 184 ALA C CA 1
ATOM 3991 C C . ALA C 1 107 ? -11.772 -0.757 17.095 1.00 23.33 184 ALA C C 1
ATOM 3992 O O . ALA C 1 107 ? -12.651 -1.563 17.427 1.00 25.38 184 ALA C O 1
ATOM 3994 N N . ALA C 1 108 ? -10.479 -1.077 17.109 1.00 22.64 185 ALA C N 1
ATOM 3995 C CA . ALA C 1 108 ? -10.040 -2.390 17.574 1.00 22.95 185 ALA C CA 1
ATOM 3996 C C . ALA C 1 108 ? -10.457 -2.577 19.036 1.00 23.11 185 ALA C C 1
ATOM 3997 O O . ALA C 1 108 ? -10.887 -3.663 19.434 1.00 25.49 185 ALA C O 1
ATOM 3999 N N . TYR C 1 109 ? -10.325 -1.524 19.835 1.00 22.77 186 TYR C N 1
ATOM 4000 C CA . TYR C 1 109 ? -10.661 -1.659 21.251 1.00 23.42 186 TYR C CA 1
ATOM 4001 C C . TYR C 1 109 ? -12.173 -1.857 21.436 1.00 23.59 186 TYR C C 1
ATOM 4002 O O . TYR C 1 109 ? -12.587 -2.712 22.201 1.00 22.82 186 TYR C O 1
ATOM 4011 N N . HIS C 1 110 ? -13.007 -1.113 20.699 1.00 22.54 187 HIS C N 1
ATOM 4012 C CA . HIS C 1 110 ? -14.436 -1.308 20.834 1.00 25.61 187 HIS C CA 1
ATOM 4013 C C . HIS C 1 110 ? -14.837 -2.728 20.424 1.00 27.07 187 HIS C C 1
ATOM 4014 O O . HIS C 1 110 ? -15.734 -3.306 21.064 1.00 28.29 187 HIS C O 1
ATOM 4021 N N . LEU C 1 111 ? -14.149 -3.304 19.445 1.00 24.97 188 LEU C N 1
ATOM 4022 C CA . LEU C 1 111 ? -14.505 -4.662 18.959 1.00 28.43 188 LEU C CA 1
ATOM 4023 C C . LEU C 1 111 ? -14.070 -5.727 19.972 1.00 25.44 188 LEU C C 1
ATOM 4024 O O . LEU C 1 111 ? -14.880 -6.560 20.335 1.00 24.49 188 LEU C O 1
ATOM 4029 N N A ARG C 1 112 ? -12.885 -5.547 20.556 0.50 26.52 189 ARG C N 1
ATOM 4030 N N B ARG C 1 112 ? -12.883 -5.551 20.553 0.50 26.66 189 ARG C N 1
ATOM 4031 C CA A ARG C 1 112 ? -12.361 -6.557 21.512 0.50 27.54 189 ARG C CA 1
ATOM 4032 C CA B ARG C 1 112 ? -12.360 -6.554 21.516 0.50 27.82 189 ARG C CA 1
ATOM 4033 C C A ARG C 1 112 ? -13.139 -6.481 22.833 0.50 26.97 189 ARG C C 1
ATOM 4034 C C B ARG C 1 112 ? -13.157 -6.486 22.824 0.50 27.00 189 ARG C C 1
ATOM 4035 O O A ARG C 1 112 ? -13.428 -7.540 23.391 0.50 27.72 189 ARG C O 1
ATOM 4036 O O B ARG C 1 112 ? -13.435 -7.544 23.392 0.50 27.71 189 ARG C O 1
ATOM 4051 N N . ARG C 1 113 ? -13.700 -5.310 23.138 1.00 23.39 190 ARG C N 1
ATOM 4052 C CA . ARG C 1 113 ? -14.499 -5.158 24.374 1.00 24.94 190 ARG C CA 1
ATOM 4053 C C . ARG C 1 113 ? -15.808 -5.927 24.199 1.00 29.91 190 ARG C C 1
ATOM 4054 O O . ARG C 1 113 ? -16.417 -6.289 25.203 1.00 28.22 190 ARG C O 1
ATOM 4062 N N . LYS C 1 114 ? -16.214 -6.125 22.954 1.00 26.53 191 LYS C N 1
ATOM 4063 C CA . LYS C 1 114 ? -17.424 -6.915 22.710 1.00 33.54 191 LYS C CA 1
ATOM 4064 C C . LYS C 1 114 ? -17.094 -8.349 22.285 1.00 33.20 191 LYS C C 1
ATOM 4065 O O . LYS C 1 114 ? -17.932 -9.068 21.751 1.00 32.77 191 LYS C O 1
ATOM 4071 N N . GLY C 1 115 ? -15.864 -8.793 22.529 1.00 34.54 192 GLY C N 1
ATOM 4072 C CA . GLY C 1 115 ? -15.476 -10.170 22.260 1.00 36.74 192 GLY C CA 1
ATOM 4073 C C . GLY C 1 115 ? -15.155 -10.482 20.797 1.00 44.41 192 GLY C C 1
ATOM 4074 O O . GLY C 1 115 ? -15.103 -11.658 20.438 1.00 41.53 192 GLY C O 1
ATOM 4075 N N . VAL C 1 116 ? -14.964 -9.450 19.956 1.00 34.48 193 VAL C N 1
ATOM 4076 C CA . VAL C 1 116 ? -14.570 -9.682 18.570 1.00 31.48 193 VAL C CA 1
ATOM 4077 C C . VAL C 1 116 ? -13.049 -9.693 18.439 1.00 33.77 193 VAL C C 1
ATOM 4078 O O . VAL C 1 116 ? -12.347 -8.847 19.022 1.00 32.82 193 VAL C O 1
ATOM 4082 N N . PRO C 1 117 ? -12.442 -10.691 17.767 1.00 29.28 194 PRO C N 1
ATOM 4083 C CA . PRO C 1 117 ? -10.989 -10.757 17.744 1.00 31.33 194 PRO C CA 1
ATOM 4084 C C . PRO C 1 117 ? -10.365 -9.809 16.719 1.00 36.25 194 PRO C C 1
ATOM 4085 O O . PRO C 1 117 ? -9.943 -10.239 15.638 1.00 34.05 194 PRO C O 1
ATOM 4089 N N . ALA C 1 118 ? -10.284 -8.531 17.112 1.00 32.85 195 ALA C N 1
ATOM 4090 C CA . ALA C 1 118 ? -9.734 -7.470 16.273 1.00 29.80 195 ALA C CA 1
ATOM 4091 C C . ALA C 1 118 ? -8.218 -7.498 16.341 1.00 33.09 195 ALA C C 1
ATOM 4092 O O . ALA C 1 118 ? -7.631 -7.346 17.419 1.00 33.08 195 ALA C O 1
ATOM 4094 N N . LEU C 1 119 ? -7.585 -7.735 15.186 1.00 29.76 196 LEU C N 1
ATOM 4095 C CA . LEU C 1 119 ? -6.139 -7.649 15.059 1.00 28.86 196 LEU C CA 1
ATOM 4096 C C . LEU C 1 119 ? -5.791 -6.252 14.580 1.00 28.86 196 LEU C C 1
ATOM 4097 O O . LEU C 1 119 ? -6.145 -5.871 13.470 1.00 27.42 196 LEU C O 1
ATOM 4102 N N . TYR C 1 120 ? -5.079 -5.506 15.425 1.00 30.09 197 TYR C N 1
ATOM 4103 C CA . TYR C 1 120 ? -4.667 -4.154 15.077 1.00 28.01 197 TYR C CA 1
ATOM 4104 C C . TYR C 1 120 ? -3.343 -4.212 14.330 1.00 26.46 197 TYR C C 1
ATOM 4105 O O . TYR C 1 120 ? -2.311 -4.644 14.865 1.00 29.15 197 TYR C O 1
ATOM 4114 N N . LEU C 1 121 ? -3.352 -3.759 13.063 1.00 24.23 198 LEU C N 1
ATOM 4115 C CA . LEU C 1 121 ? -2.162 -3.904 12.241 1.00 25.58 198 LEU C CA 1
ATOM 4116 C C . LEU C 1 121 ? -1.213 -2.727 12.405 1.00 31.40 198 LEU C C 1
ATOM 4117 O O . LEU C 1 121 ? -0.069 -2.833 11.997 1.00 34.20 198 LEU C O 1
ATOM 4122 N N . GLY C 1 122 ? -1.707 -1.616 12.952 1.00 28.12 199 GLY C N 1
ATOM 4123 C CA . GLY C 1 122 ? -0.966 -0.375 12.785 1.00 27.79 199 GLY C CA 1
ATOM 4124 C C . GLY C 1 122 ? -1.511 0.335 11.553 1.00 26.44 199 GLY C C 1
ATOM 4125 O O . GLY C 1 122 ? -2.391 -0.192 10.858 1.00 30.96 199 GLY C O 1
ATOM 4126 N N . PRO C 1 123 ? -1.050 1.574 11.292 1.00 25.59 200 PRO C N 1
ATOM 4127 C CA . PRO C 1 123 ? -1.587 2.382 10.207 1.00 25.58 200 PRO C CA 1
ATOM 4128 C C . PRO C 1 123 ? -0.962 2.040 8.853 1.00 25.55 200 PRO C C 1
ATOM 4129 O O . PRO C 1 123 ? 0.109 1.406 8.775 1.00 25.60 200 PRO C O 1
ATOM 4133 N N . ASP C 1 124 ? -1.658 2.487 7.804 1.00 23.49 201 ASP C N 1
ATOM 4134 C CA . ASP C 1 124 ? -1.028 2.710 6.496 1.00 25.30 201 ASP C CA 1
ATOM 4135 C C . ASP C 1 124 ? -0.621 1.396 5.821 1.00 26.66 201 ASP C C 1
ATOM 4136 O O . ASP C 1 124 ? 0.555 1.124 5.642 1.00 27.84 201 ASP C O 1
ATOM 4141 N N . THR C 1 125 ? -1.605 0.568 5.441 1.00 28.33 202 THR C N 1
ATOM 4142 C CA . THR C 1 125 ? -1.349 -0.755 4.914 1.00 27.50 202 THR C CA 1
ATOM 4143 C C . THR C 1 125 ? -1.731 -0.785 3.437 1.00 27.33 202 THR C C 1
ATOM 4144 O O . THR C 1 125 ? -2.863 -0.461 3.081 1.00 28.91 202 THR C O 1
ATOM 4148 N N . PRO C 1 126 ? -0.794 -1.090 2.525 1.00 29.11 203 PRO C N 1
ATOM 4149 C CA . PRO C 1 126 ? -1.165 -1.160 1.113 1.00 26.92 203 PRO C CA 1
ATOM 4150 C C . PRO C 1 126 ? -2.272 -2.194 0.896 1.00 29.90 203 PRO C C 1
ATOM 4151 O O . PRO C 1 126 ? -2.303 -3.246 1.552 1.00 28.08 203 PRO C O 1
ATOM 4155 N N . LEU C 1 127 ? -3.214 -1.860 0.005 1.00 27.27 204 LEU C N 1
ATOM 4156 C CA . LEU C 1 127 ? -4.440 -2.648 -0.135 1.00 27.12 204 LEU C CA 1
ATOM 4157 C C . LEU C 1 127 ? -4.171 -4.080 -0.612 1.00 32.18 204 LEU C C 1
ATOM 4158 O O . LEU C 1 127 ? -4.879 -4.985 -0.162 1.00 30.99 204 LEU C O 1
ATOM 4163 N N . PRO C 1 128 ? -3.254 -4.361 -1.577 1.00 34.67 205 PRO C N 1
ATOM 4164 C CA . PRO C 1 128 ? -3.007 -5.750 -1.973 1.00 34.82 205 PRO C CA 1
ATOM 4165 C C . PRO C 1 128 ? -2.515 -6.622 -0.815 1.00 36.89 205 PRO C C 1
ATOM 4166 O O . PRO C 1 128 ? -2.958 -7.752 -0.669 1.00 33.78 205 PRO C O 1
ATOM 4170 N N . ASP C 1 129 ? -1.600 -6.090 0.003 1.00 33.07 206 ASP C N 1
ATOM 4171 C CA . ASP C 1 129 ? -1.091 -6.830 1.144 1.00 33.51 206 ASP C CA 1
ATOM 4172 C C . ASP C 1 129 ? -2.195 -7.028 2.191 1.00 29.08 206 ASP C C 1
ATOM 4173 O O . ASP C 1 129 ? -2.266 -8.074 2.823 1.00 29.71 206 ASP C O 1
ATOM 4178 N N . LEU C 1 130 ? -3.057 -6.019 2.393 1.00 26.28 207 LEU C N 1
ATOM 4179 C CA . LEU C 1 130 ? -4.169 -6.149 3.329 1.00 27.66 207 LEU C CA 1
ATOM 4180 C C . LEU C 1 130 ? -5.126 -7.239 2.850 1.00 33.12 207 LEU C C 1
ATOM 4181 O O . LEU C 1 130 ? -5.560 -8.083 3.650 1.00 28.87 207 LEU C O 1
ATOM 4186 N N . ARG C 1 131 ? -5.458 -7.209 1.549 1.00 30.29 208 ARG C N 1
ATOM 4187 C CA . ARG C 1 131 ? -6.329 -8.240 0.980 1.00 34.14 208 ARG C CA 1
ATOM 4188 C C . ARG C 1 131 ? -5.726 -9.642 1.130 1.00 30.47 208 ARG C C 1
ATOM 4189 O O . ARG C 1 131 ? -6.425 -10.595 1.477 1.00 34.78 208 ARG C O 1
ATOM 4197 N N . ALA C 1 132 ? -4.429 -9.778 0.875 1.00 30.73 209 ALA C N 1
ATOM 4198 C CA . ALA C 1 132 ? -3.752 -11.064 0.921 1.00 32.27 209 ALA C CA 1
ATOM 4199 C C . ALA C 1 132 ? -3.831 -11.638 2.341 1.00 38.89 209 ALA C C 1
ATOM 4200 O O . ALA C 1 132 ? -4.122 -12.830 2.539 1.00 33.68 209 ALA C O 1
ATOM 4202 N N . LEU C 1 133 ? -3.542 -10.796 3.345 1.00 32.00 210 LEU C N 1
ATOM 4203 C CA . LEU C 1 133 ? -3.586 -11.279 4.720 1.00 30.83 210 LEU C CA 1
ATOM 4204 C C . LEU C 1 133 ? -5.006 -11.656 5.133 1.00 31.71 210 LEU C C 1
ATOM 4205 O O . LEU C 1 133 ? -5.193 -12.690 5.794 1.00 37.14 210 LEU C O 1
ATOM 4210 N N . ALA C 1 134 ? -6.008 -10.833 4.770 1.00 27.96 211 ALA C N 1
ATOM 4211 C CA . ALA C 1 134 ? -7.394 -11.102 5.141 1.00 28.13 211 ALA C CA 1
ATOM 4212 C C . ALA C 1 134 ? -7.822 -12.468 4.590 1.00 33.91 211 ALA C C 1
ATOM 4213 O O . ALA C 1 134 ? -8.420 -13.284 5.296 1.00 34.78 211 ALA C O 1
ATOM 4215 N N . ARG C 1 135 ? -7.460 -12.716 3.331 1.00 34.30 212 ARG C N 1
ATOM 4216 C CA . ARG C 1 135 ? -7.812 -13.954 2.659 1.00 38.97 212 ARG C CA 1
ATOM 4217 C C . ARG C 1 135 ? -7.118 -15.116 3.369 1.00 37.24 212 ARG C C 1
ATOM 4218 O O . ARG C 1 135 ? -7.752 -16.121 3.659 1.00 42.54 212 ARG C O 1
ATOM 4226 N N . ARG C 1 136 ? -5.824 -14.977 3.643 1.00 35.78 213 ARG C N 1
ATOM 4227 C CA . ARG C 1 136 ? -5.057 -16.056 4.240 1.00 36.74 213 ARG C CA 1
ATOM 4228 C C . ARG C 1 136 ? -5.551 -16.399 5.650 1.00 44.48 213 ARG C C 1
ATOM 4229 O O . ARG C 1 136 ? -5.728 -17.573 5.969 1.00 43.97 213 ARG C O 1
ATOM 4237 N N . LEU C 1 137 ? -5.803 -15.392 6.502 1.00 33.86 214 LEU C N 1
ATOM 4238 C CA . LEU C 1 137 ? -6.283 -15.671 7.851 1.00 33.42 214 LEU C CA 1
ATOM 4239 C C . LEU C 1 137 ? -7.774 -15.997 7.874 1.00 35.83 214 LEU C C 1
ATOM 4240 O O . LEU C 1 137 ? -8.331 -16.277 8.934 1.00 40.56 214 LEU C O 1
ATOM 4245 N N . GLY C 1 138 ? -8.461 -15.936 6.736 1.00 35.68 215 GLY C N 1
ATOM 4246 C CA . GLY C 1 138 ? -9.908 -16.091 6.764 1.00 37.74 215 GLY C CA 1
ATOM 4247 C C . GLY C 1 138 ? -10.596 -15.034 7.624 1.00 42.14 215 GLY C C 1
ATOM 4248 O O . GLY C 1 138 ? -11.566 -15.327 8.325 1.00 34.26 215 GLY C O 1
ATOM 4249 N N . ALA C 1 139 ? -10.123 -13.779 7.520 1.00 38.65 216 ALA C N 1
ATOM 4250 C CA . ALA C 1 139 ? -10.716 -12.696 8.282 1.00 37.34 216 ALA C CA 1
ATOM 4251 C C . ALA C 1 139 ? -12.173 -12.480 7.890 1.00 37.74 216 ALA C C 1
ATOM 4252 O O . ALA C 1 139 ? -12.519 -12.468 6.714 1.00 34.47 216 ALA C O 1
ATOM 4254 N N . GLY C 1 140 ? -13.021 -12.258 8.895 1.00 33.35 217 GLY C N 1
ATOM 4255 C CA . GLY C 1 140 ? -14.415 -11.987 8.622 1.00 38.33 217 GLY C CA 1
ATOM 4256 C C . GLY C 1 140 ? -14.639 -10.559 8.140 1.00 38.65 217 GLY C C 1
ATOM 4257 O O . GLY C 1 140 ? -15.676 -10.266 7.549 1.00 36.67 217 GLY C O 1
ATOM 4258 N N . ALA C 1 141 ? -13.685 -9.647 8.420 1.00 34.46 218 ALA C N 1
ATOM 4259 C CA . ALA C 1 141 ? -13.928 -8.264 8.037 1.00 29.73 218 ALA C CA 1
ATOM 4260 C C . ALA C 1 141 ? -12.611 -7.487 8.047 1.00 30.25 218 ALA C C 1
ATOM 4261 O O . ALA C 1 141 ? -11.622 -7.948 8.638 1.00 28.76 218 ALA C O 1
ATOM 4263 N N . VAL C 1 142 ? -12.616 -6.372 7.304 1.00 29.83 219 VAL C N 1
ATOM 4264 C CA . VAL C 1 142 ? -11.563 -5.374 7.399 1.00 30.86 219 VAL C CA 1
ATOM 4265 C C . VAL C 1 142 ? -12.202 -4.069 7.871 1.00 29.12 219 VAL C C 1
ATOM 4266 O O . VAL C 1 142 ? -13.272 -3.680 7.417 1.00 28.03 219 VAL C O 1
ATOM 4270 N N . VAL C 1 143 ? -11.541 -3.378 8.818 1.00 25.23 220 VAL C N 1
ATOM 4271 C CA . VAL C 1 143 ? -12.081 -2.138 9.343 1.00 24.82 220 VAL C CA 1
ATOM 4272 C C . VAL C 1 143 ? -11.003 -1.065 9.111 1.00 25.91 220 VAL C C 1
ATOM 4273 O O . VAL C 1 143 ? -9.854 -1.279 9.488 1.00 26.98 220 VAL C O 1
ATOM 4277 N N . LEU C 1 144 ? -11.390 0.012 8.428 1.00 23.86 221 LEU C N 1
ATOM 4278 C CA . LEU C 1 144 ? -10.484 1.126 8.152 1.00 26.38 221 LEU C CA 1
ATOM 4279 C C . LEU C 1 144 ? -10.956 2.403 8.836 1.00 26.19 221 LEU C C 1
ATOM 4280 O O . LEU C 1 144 ? -12.130 2.766 8.785 1.00 26.35 221 LEU C O 1
ATOM 4285 N N . SER C 1 145 ? -9.974 3.143 9.388 1.00 22.94 222 SER C N 1
ATOM 4286 C CA . SER C 1 145 ? -10.212 4.432 9.993 1.00 24.33 222 SER C CA 1
ATOM 4287 C C . SER C 1 145 ? -9.529 5.471 9.127 1.00 26.21 222 SER C C 1
ATOM 4288 O O . SER C 1 145 ? -8.328 5.371 8.902 1.00 27.82 222 SER C O 1
ATOM 4291 N N . ALA C 1 146 ? -10.303 6.463 8.675 1.00 26.12 223 ALA C N 1
ATOM 4292 C CA . ALA C 1 146 ? -9.776 7.542 7.860 1.00 29.56 223 ALA C CA 1
ATOM 4293 C C . ALA C 1 146 ? -9.942 8.841 8.632 1.00 27.25 223 ALA C C 1
ATOM 4294 O O . ALA C 1 146 ? -11.064 9.311 8.861 1.00 28.27 223 ALA C O 1
ATOM 4296 N N . VAL C 1 147 ? -8.813 9.444 9.040 1.00 24.68 224 VAL C N 1
ATOM 4297 C CA . VAL C 1 147 ? -8.901 10.718 9.750 1.00 25.27 224 VAL C CA 1
ATOM 4298 C C . VAL C 1 147 ? -8.831 11.887 8.753 1.00 25.43 224 VAL C C 1
ATOM 4299 O O . VAL C 1 147 ? -9.574 12.859 8.875 1.00 27.42 224 VAL C O 1
ATOM 4303 N N . LEU C 1 148 ? -7.941 11.773 7.767 1.00 25.91 225 LEU C N 1
ATOM 4304 C CA . LEU C 1 148 ? -7.916 12.695 6.632 1.00 29.44 225 LEU C CA 1
ATOM 4305 C C . LEU C 1 148 ? -8.829 12.203 5.503 1.00 26.71 225 LEU C C 1
ATOM 4306 O O . LEU C 1 148 ? -9.007 10.999 5.333 1.00 28.52 225 LEU C O 1
ATOM 4311 N N . SER C 1 149 ? -9.302 13.145 4.665 1.00 29.78 226 SER C N 1
ATOM 4312 C CA . SER C 1 149 ? -10.016 12.751 3.449 1.00 27.99 226 SER C CA 1
ATOM 4313 C C . SER C 1 149 ? -9.084 12.452 2.266 1.00 25.22 226 SER C C 1
ATOM 4314 O O . SER C 1 149 ? -9.460 11.694 1.370 1.00 27.14 226 SER C O 1
ATOM 4317 N N . GLU C 1 150 ? -7.912 13.071 2.211 1.00 24.39 227 GLU C N 1
ATOM 4318 C CA . GLU C 1 150 ? -6.995 12.953 1.084 1.00 24.00 227 GLU C CA 1
ATOM 4319 C C . GLU C 1 150 ? -6.634 11.515 0.754 1.00 27.33 227 GLU C C 1
ATOM 4320 O O . GLU C 1 150 ? -6.542 11.166 -0.434 1.00 27.45 227 GLU C O 1
ATOM 4326 N N . PRO C 1 151 ? -6.277 10.639 1.726 1.00 24.72 228 PRO C N 1
ATOM 4327 C CA . PRO C 1 151 ? -5.903 9.268 1.364 1.00 24.78 228 PRO C CA 1
ATOM 4328 C C . PRO C 1 151 ? -7.061 8.499 0.698 1.00 24.29 228 PRO C C 1
ATOM 4329 O O . PRO C 1 151 ? -6.804 7.701 -0.198 1.00 29.94 228 PRO C O 1
ATOM 4333 N N . LEU C 1 152 ? -8.300 8.766 1.118 1.00 24.21 229 LEU C N 1
ATOM 4334 C CA . LEU C 1 152 ? -9.465 8.160 0.457 1.00 26.61 229 LEU C CA 1
ATOM 4335 C C . LEU C 1 152 ? -9.619 8.714 -0.958 1.00 31.64 229 LEU C C 1
ATOM 4336 O O . LEU C 1 152 ? -9.966 7.965 -1.880 1.00 30.61 229 LEU C O 1
ATOM 4341 N N . ARG C 1 153 ? -9.383 10.020 -1.101 1.00 30.92 230 ARG C N 1
ATOM 4342 C CA . ARG C 1 153 ? -9.539 10.730 -2.373 1.00 31.76 230 ARG C CA 1
ATOM 4343 C C . ARG C 1 153 ? -8.527 10.171 -3.374 1.00 31.80 230 ARG C C 1
ATOM 4344 O O . ARG C 1 153 ? -8.761 10.170 -4.582 1.00 29.01 230 ARG C O 1
ATOM 4352 N N . ALA C 1 154 ? -7.379 9.690 -2.884 1.00 26.99 231 ALA C N 1
ATOM 4353 C CA . ALA C 1 154 ? -6.347 9.152 -3.749 1.00 27.00 231 ALA C CA 1
ATOM 4354 C C . ALA C 1 154 ? -6.651 7.736 -4.239 1.00 29.39 231 ALA C C 1
ATOM 4355 O O . ALA C 1 154 ? -5.886 7.211 -5.040 1.00 32.82 231 ALA C O 1
ATOM 4357 N N . LEU C 1 155 ? -7.685 7.077 -3.703 1.00 27.71 232 LEU C N 1
ATOM 4358 C CA . LEU C 1 155 ? -7.922 5.684 -4.097 1.00 30.85 232 LEU C CA 1
ATOM 4359 C C . LEU C 1 155 ? -8.888 5.660 -5.286 1.00 30.55 232 LEU C C 1
ATOM 4360 O O . LEU C 1 155 ? -9.822 6.449 -5.319 1.00 28.53 232 LEU C O 1
ATOM 4365 N N . PRO C 1 156 ? -8.716 4.734 -6.250 1.00 33.60 233 PRO C N 1
ATOM 4366 C CA . PRO C 1 156 ? -9.656 4.637 -7.375 1.00 36.42 233 PRO C CA 1
ATOM 4367 C C . PRO C 1 156 ? -10.975 3.989 -6.965 1.00 38.73 233 PRO C C 1
ATOM 4368 O O . PRO C 1 156 ? -11.085 3.337 -5.919 1.00 30.50 233 PRO C O 1
ATOM 4372 N N . ASP C 1 157 ? -12.012 4.236 -7.774 1.00 35.06 234 ASP C N 1
ATOM 4373 C CA . ASP C 1 157 ? -13.336 3.710 -7.487 1.00 34.76 234 ASP C CA 1
ATOM 4374 C C . ASP C 1 157 ? -13.268 2.214 -7.216 1.00 30.33 234 ASP C C 1
ATOM 4375 O O . ASP C 1 157 ? -12.532 1.487 -7.890 1.00 35.49 234 ASP C O 1
ATOM 4380 N N . GLY C 1 158 ? -14.049 1.786 -6.217 1.00 34.99 235 GLY C N 1
ATOM 4381 C CA . GLY C 1 158 ? -14.135 0.378 -5.845 1.00 34.57 235 GLY C CA 1
ATOM 4382 C C . GLY C 1 158 ? -12.862 -0.204 -5.215 1.00 36.85 235 GLY C C 1
ATOM 4383 O O . GLY C 1 158 ? -12.752 -1.421 -5.104 1.00 37.38 235 GLY C O 1
ATOM 4384 N N . ALA C 1 159 ? -11.930 0.630 -4.735 1.00 33.80 236 ALA C N 1
ATOM 4385 C CA . ALA C 1 159 ? -10.654 0.096 -4.252 1.00 32.58 236 ALA C CA 1
ATOM 4386 C C . ALA C 1 159 ? -10.832 -0.778 -3.000 1.00 29.40 236 ALA C C 1
ATOM 4387 O O . ALA C 1 159 ? -10.031 -1.696 -2.762 1.00 33.61 236 ALA C O 1
ATOM 4389 N N . LEU C 1 160 ? -11.833 -0.481 -2.172 1.00 31.77 237 LEU C N 1
ATOM 4390 C CA . LEU C 1 160 ? -11.970 -1.221 -0.917 1.00 31.34 237 LEU C CA 1
ATOM 4391 C C . LEU C 1 160 ? -12.897 -2.433 -1.031 1.00 39.03 237 LEU C C 1
ATOM 4392 O O . LEU C 1 160 ? -13.066 -3.150 -0.052 1.00 35.37 237 LEU C O 1
ATOM 4397 N N . LYS C 1 161 ? -13.514 -2.662 -2.197 1.00 41.70 238 LYS C N 1
ATOM 4398 C CA . LYS C 1 161 ? -14.663 -3.560 -2.264 1.00 40.14 238 LYS C CA 1
ATOM 4399 C C . LYS C 1 161 ? -14.290 -5.005 -1.918 1.00 42.94 238 LYS C C 1
ATOM 4400 O O . LYS C 1 161 ? -15.034 -5.689 -1.205 1.00 49.56 238 LYS C O 1
ATOM 4403 N N . ASP C 1 162 ? -13.158 -5.495 -2.426 1.00 39.43 239 ASP C N 1
ATOM 4404 C CA . ASP C 1 162 ? -12.875 -6.924 -2.312 1.00 54.55 239 ASP C CA 1
ATOM 4405 C C . ASP C 1 162 ? -11.892 -7.266 -1.178 1.00 50.69 239 ASP C C 1
ATOM 4406 O O . ASP C 1 162 ? -11.271 -8.322 -1.217 1.00 40.94 239 ASP C O 1
ATOM 4408 N N . LEU C 1 163 ? -11.751 -6.410 -0.152 1.00 42.15 240 LEU C N 1
ATOM 4409 C CA . LEU C 1 163 ? -10.675 -6.629 0.812 1.00 42.90 240 LEU C CA 1
ATOM 4410 C C . LEU C 1 163 ? -10.941 -7.842 1.702 1.00 38.36 240 LEU C C 1
ATOM 4411 O O . LEU C 1 163 ? -10.009 -8.517 2.115 1.00 40.43 240 LEU C O 1
ATOM 4416 N N . ALA C 1 164 ? -12.211 -8.065 2.041 1.00 37.20 241 ALA C N 1
ATOM 4417 C CA . ALA C 1 164 ? -12.636 -9.095 2.972 1.00 35.51 241 ALA C CA 1
ATOM 4418 C C . ALA C 1 164 ? -14.131 -9.274 2.771 1.00 37.41 241 ALA C C 1
ATOM 4419 O O . ALA C 1 164 ? -14.748 -8.476 2.084 1.00 38.90 241 ALA C O 1
ATOM 4421 N N . PRO C 1 165 ? -14.770 -10.294 3.379 1.00 40.30 242 PRO C N 1
ATOM 4422 C CA . PRO C 1 165 ? -16.216 -10.442 3.255 1.00 38.45 242 PRO C CA 1
ATOM 4423 C C . PRO C 1 165 ? -17.033 -9.226 3.701 1.00 41.12 242 PRO C C 1
ATOM 4424 O O . PRO C 1 165 ? -18.052 -8.930 3.099 1.00 40.53 242 PRO C O 1
ATOM 4428 N N . ARG C 1 166 ? -16.610 -8.508 4.752 1.00 34.64 243 ARG C N 1
ATOM 4429 C CA . ARG C 1 166 ? -17.206 -7.215 5.074 1.00 31.50 243 ARG C CA 1
ATOM 4430 C C . ARG C 1 166 ? -16.057 -6.197 5.162 1.00 32.69 243 ARG C C 1
ATOM 4431 O O . ARG C 1 166 ? -14.958 -6.551 5.608 1.00 31.77 243 ARG C O 1
ATOM 4439 N N . VAL C 1 167 ? -16.308 -4.981 4.654 1.00 34.80 244 VAL C N 1
ATOM 4440 C CA . VAL C 1 167 ? -15.326 -3.903 4.708 1.00 31.46 244 VAL C CA 1
ATOM 4441 C C . VAL C 1 167 ? -16.016 -2.670 5.270 1.00 32.20 244 VAL C C 1
ATOM 4442 O O . VAL C 1 167 ? -16.981 -2.172 4.707 1.00 33.36 244 VAL C O 1
ATOM 4446 N N . PHE C 1 168 ? -15.515 -2.173 6.411 1.00 30.64 245 PHE C N 1
ATOM 4447 C CA . PHE C 1 168 ? -16.138 -1.037 7.080 1.00 27.81 245 PHE C CA 1
ATOM 4448 C C . PHE C 1 168 ? -15.186 0.148 7.028 1.00 30.41 245 PHE C C 1
ATOM 4449 O O . PHE C 1 168 ? -13.990 -0.042 7.251 1.00 30.50 245 PHE C O 1
ATOM 4457 N N . LEU C 1 169 ? -15.758 1.342 6.864 1.00 29.42 246 LE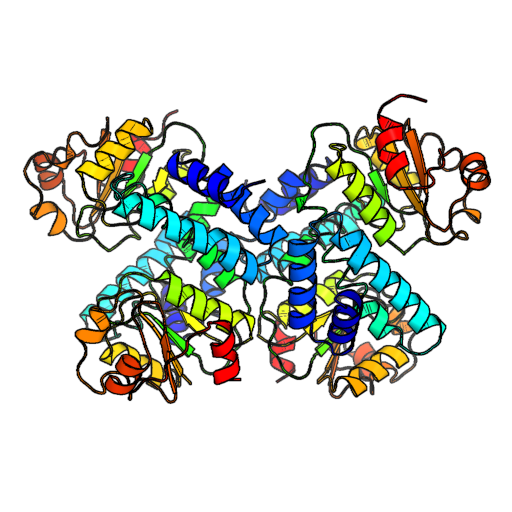U C N 1
ATOM 4458 C CA . LEU C 1 169 ? -14.973 2.581 6.774 1.00 27.36 246 LEU C CA 1
ATOM 4459 C C . LEU C 1 169 ? -15.635 3.645 7.632 1.00 29.71 246 LEU C C 1
ATOM 4460 O O . LEU C 1 169 ? -16.842 3.858 7.586 1.00 34.33 246 LEU C O 1
ATOM 4465 N N . GLY C 1 170 ? -14.822 4.305 8.455 1.00 28.01 247 GLY C N 1
ATOM 4466 C CA . GLY C 1 170 ? -15.320 5.349 9.325 1.00 26.07 247 GLY C CA 1
ATOM 4467 C C . GLY C 1 170 ? -14.178 6.322 9.607 1.00 27.32 247 GLY C C 1
ATOM 4468 O O . GLY C 1 170 ? -13.086 6.171 9.044 1.00 25.91 247 GLY C O 1
ATOM 4469 N N . GLY C 1 171 ? -14.456 7.269 10.503 1.00 27.46 248 GLY C N 1
ATOM 4470 C CA . GLY C 1 171 ? -13.505 8.297 10.873 1.00 29.95 248 GLY C CA 1
ATOM 4471 C C . GLY C 1 171 ? -13.898 9.632 10.257 1.00 31.48 248 GLY C C 1
ATOM 4472 O O . GLY C 1 171 ? -14.720 9.700 9.327 1.00 32.17 248 GLY C O 1
ATOM 4473 N N . GLN C 1 172 ? -13.280 10.684 10.791 1.00 32.59 249 GLN C N 1
ATOM 4474 C CA . GLN C 1 172 ? -13.652 12.051 10.436 1.00 33.05 249 GLN C CA 1
ATOM 4475 C C . GLN C 1 172 ? -13.375 12.317 8.954 1.00 32.70 249 GLN C C 1
ATOM 4476 O O . GLN C 1 172 ? -13.991 13.206 8.370 1.00 31.01 249 GLN C O 1
ATOM 4482 N N . GLY C 1 173 ? -12.493 11.524 8.326 1.00 30.12 250 GLY C N 1
ATOM 4483 C CA . GLY C 1 173 ? -12.178 11.745 6.918 1.00 30.37 250 GLY C CA 1
ATOM 4484 C C . GLY C 1 173 ? -13.099 11.017 5.935 1.00 35.86 250 GLY C C 1
ATOM 4485 O O . GLY C 1 173 ? -12.956 11.171 4.720 1.00 32.35 250 GLY C O 1
ATOM 4486 N N . ALA C 1 174 ? -14.010 10.184 6.455 1.00 30.67 251 ALA C N 1
ATOM 4487 C CA . ALA C 1 174 ? -14.898 9.360 5.642 1.00 29.91 251 ALA C CA 1
ATOM 4488 C C . ALA C 1 174 ? -16.320 9.927 5.669 1.00 33.07 251 ALA C C 1
ATOM 4489 O O . ALA C 1 174 ? -16.745 10.590 6.622 1.00 35.94 251 ALA C O 1
ATOM 4491 N N . GLY C 1 175 ? -17.058 9.616 4.605 1.00 34.30 252 GLY C N 1
ATOM 4492 C CA . GLY C 1 175 ? -18.487 9.880 4.561 1.00 34.48 252 GLY C CA 1
ATOM 4493 C C . GLY C 1 175 ? -19.202 8.798 3.758 1.00 40.36 252 GLY C C 1
ATOM 4494 O O . GLY C 1 175 ? -18.579 7.936 3.116 1.00 35.09 252 GLY C O 1
ATOM 4495 N N . PRO C 1 176 ? -20.551 8.789 3.788 1.00 43.35 253 PRO C N 1
ATOM 4496 C CA . PRO C 1 176 ? -21.308 7.769 3.057 1.00 39.80 253 PRO C CA 1
ATOM 4497 C C . PRO C 1 176 ? -21.022 7.752 1.558 1.00 38.93 253 PRO C C 1
ATOM 4498 O O . PRO C 1 176 ? -20.846 6.677 0.983 1.00 41.51 253 PRO C O 1
ATOM 4502 N N . GLU C 1 177 ? -20.905 8.934 0.939 1.00 38.97 254 GLU C N 1
ATOM 4503 C CA . GLU C 1 177 ? -20.681 8.990 -0.506 1.00 40.78 254 GLU C CA 1
ATOM 4504 C C . GLU C 1 177 ? -19.312 8.405 -0.843 1.00 39.62 254 GLU C C 1
ATOM 4505 O O . GLU C 1 177 ? -19.165 7.678 -1.825 1.00 38.30 254 GLU C O 1
ATOM 4511 N N . GLU C 1 178 ? -18.305 8.725 -0.020 1.00 37.28 255 GLU C N 1
ATOM 4512 C CA . GLU C 1 178 ? -16.972 8.236 -0.310 1.00 36.55 255 GLU C CA 1
ATOM 4513 C C . GLU C 1 178 ? -16.882 6.729 -0.051 1.00 30.83 255 GLU C C 1
ATOM 4514 O O . GLU C 1 178 ? -16.229 6.003 -0.797 1.00 36.56 255 GLU C O 1
ATOM 4520 N N . ALA C 1 179 ? -17.552 6.245 0.998 1.00 32.36 256 ALA C N 1
ATOM 4521 C CA . ALA C 1 179 ? -17.611 4.815 1.256 1.00 33.02 256 ALA C CA 1
ATOM 4522 C C . ALA C 1 179 ? -18.247 4.081 0.066 1.00 31.98 256 ALA C C 1
ATOM 4523 O O . ALA C 1 179 ? -17.743 3.048 -0.365 1.00 34.73 256 ALA C O 1
ATOM 4525 N N . ARG C 1 180 ? -19.336 4.636 -0.480 1.00 39.28 257 ARG C N 1
ATOM 4526 C CA . ARG C 1 180 ? -20.022 4.008 -1.608 1.00 39.14 257 ARG C CA 1
ATOM 4527 C C . ARG C 1 180 ? -19.120 3.953 -2.836 1.00 35.61 257 ARG C C 1
ATOM 4528 O O . ARG C 1 180 ? -19.022 2.922 -3.487 1.00 35.78 257 ARG C O 1
ATOM 4536 N N . ARG C 1 181 ? -18.435 5.064 -3.148 1.00 32.18 258 ARG C N 1
ATOM 4537 C CA . ARG C 1 181 ? -17.520 5.105 -4.276 1.00 28.98 258 ARG C CA 1
ATOM 4538 C C . ARG C 1 181 ? -16.442 4.039 -4.168 1.00 31.91 258 ARG C C 1
ATOM 4539 O O . ARG C 1 181 ? -16.048 3.466 -5.183 1.00 33.63 258 ARG C O 1
ATOM 4547 N N . LEU C 1 182 ? -15.927 3.807 -2.928 1.00 31.80 259 LEU C N 1
ATOM 4548 C CA . LEU C 1 182 ? -14.794 2.900 -2.732 1.00 31.22 259 LEU C CA 1
ATOM 4549 C C . LEU C 1 182 ? -15.247 1.459 -2.488 1.00 31.89 259 LEU C C 1
ATOM 4550 O O . LEU C 1 182 ? -14.415 0.560 -2.434 1.00 33.54 259 LEU C O 1
ATOM 4555 N N . GLY C 1 183 ? -16.551 1.239 -2.319 1.00 34.40 260 GLY C N 1
ATOM 4556 C CA . GLY C 1 183 ? -17.048 -0.127 -2.159 1.00 38.02 260 GLY C CA 1
ATOM 4557 C C . GLY C 1 183 ? -17.037 -0.615 -0.705 1.00 38.64 260 GLY C C 1
ATOM 4558 O O . GLY C 1 183 ? -17.028 -1.834 -0.471 1.00 38.42 260 GLY C O 1
ATOM 4559 N N . ALA C 1 184 ? -17.028 0.330 0.249 1.00 35.60 261 ALA C N 1
ATOM 4560 C CA . ALA C 1 184 ? -16.975 0.006 1.673 1.00 41.28 261 ALA C CA 1
ATOM 4561 C C . ALA C 1 184 ? -18.329 0.295 2.303 1.00 36.08 261 ALA C C 1
ATOM 4562 O O . ALA C 1 184 ? -19.087 1.124 1.821 1.00 37.06 261 ALA C O 1
ATOM 4564 N N . GLU C 1 185 ? -18.623 -0.364 3.425 1.00 37.30 262 GLU C N 1
ATOM 4565 C CA . GLU C 1 185 ? -19.771 0.030 4.227 1.00 35.94 262 GLU C CA 1
ATOM 4566 C C . GLU C 1 185 ? -19.354 1.162 5.159 1.00 37.74 262 GLU C C 1
ATOM 4567 O O . GLU C 1 185 ? -18.358 1.059 5.870 1.00 38.31 262 GLU C O 1
ATOM 4573 N N . TYR C 1 186 ? -20.142 2.226 5.182 1.00 38.13 263 TYR C N 1
ATOM 4574 C CA . TYR C 1 186 ? -19.861 3.362 6.047 1.00 38.98 263 TYR C CA 1
ATOM 4575 C C . TYR C 1 186 ? -20.411 3.121 7.447 1.00 41.52 263 TYR C C 1
ATOM 4576 O O . TYR C 1 186 ? -21.532 2.655 7.614 1.00 38.28 263 TYR C O 1
ATOM 4585 N N . MET C 1 187 ? -19.631 3.482 8.469 1.00 37.99 264 MET C N 1
ATOM 4586 C CA . MET C 1 187 ? -20.130 3.392 9.836 1.00 38.24 264 MET C CA 1
ATOM 4587 C C . MET C 1 187 ? -19.686 4.631 10.593 1.00 41.38 264 MET C C 1
ATOM 4588 O O . MET C 1 187 ? -18.501 4.954 10.585 1.00 38.68 264 MET C O 1
ATOM 4593 N N . GLU C 1 188 ? -20.646 5.310 11.235 1.00 42.90 265 GLU C N 1
ATOM 4594 C CA . GLU C 1 188 ? -20.388 6.584 11.890 1.00 49.24 265 GLU C CA 1
ATOM 4595 C C . GLU C 1 188 ? -19.927 6.390 13.336 1.00 47.28 265 GLU C C 1
ATOM 4596 O O . GLU C 1 188 ? -19.005 7.069 13.784 1.00 58.83 265 GLU C O 1
ATOM 4599 N N . ASP C 1 189 ? -20.582 5.474 14.061 1.00 48.43 266 ASP C N 1
ATOM 4600 C CA . ASP C 1 189 ? -20.383 5.282 15.492 1.00 52.39 266 ASP C CA 1
ATOM 4601 C C . ASP C 1 189 ? -19.629 3.976 15.757 1.00 48.65 266 ASP C C 1
ATOM 4602 O O . ASP C 1 189 ? -19.940 2.936 15.189 1.00 48.04 266 ASP C O 1
ATOM 4604 N N . LEU C 1 190 ? -18.630 4.043 16.643 1.00 44.41 267 LEU C N 1
ATOM 4605 C CA . LEU C 1 190 ? -17.807 2.896 17.014 1.00 42.06 267 LEU C CA 1
ATOM 4606 C C . LEU C 1 190 ? -18.658 1.846 17.721 1.00 53.56 267 LEU C C 1
ATOM 4607 O O . LEU C 1 190 ? -18.374 0.654 17.602 1.00 48.79 267 LEU C O 1
ATOM 4612 N N . LYS C 1 191 ? -19.675 2.306 18.471 1.00 57.57 268 LYS C N 1
ATOM 4613 C CA . LYS C 1 191 ? -20.548 1.427 19.237 1.00 67.49 268 LYS C CA 1
ATOM 4614 C C . LYS C 1 191 ? -21.312 0.496 18.292 1.00 65.30 268 LYS C C 1
ATOM 4615 O O . LYS C 1 191 ? -21.615 -0.641 18.647 1.00 78.91 268 LYS C O 1
ATOM 4617 N N . GLY C 1 192 ? -21.601 0.969 17.077 1.00 58.93 269 GLY C N 1
ATOM 4618 C CA . GLY C 1 192 ? -22.365 0.184 16.120 1.00 53.20 269 GLY C CA 1
ATOM 4619 C C . GLY C 1 192 ? -21.535 -0.826 15.327 1.00 50.68 269 GLY C C 1
ATOM 4620 O O . GLY C 1 192 ? -22.099 -1.596 14.562 1.00 51.57 269 GLY C O 1
ATOM 4621 N N . LEU C 1 193 ? -20.201 -0.834 15.477 1.00 50.32 270 LEU C N 1
ATOM 4622 C CA . LEU C 1 193 ? -19.372 -1.706 14.646 1.00 44.35 270 LEU C CA 1
ATOM 4623 C C . LEU C 1 193 ? -19.581 -3.171 15.011 1.00 41.93 270 LEU C C 1
ATOM 4624 O O . LEU C 1 193 ? -19.774 -4.020 14.138 1.00 43.55 270 LEU C O 1
ATOM 4629 N N . ALA C 1 194 ? -19.430 -3.495 16.306 1.00 43.83 271 ALA C N 1
ATOM 4630 C CA . ALA C 1 194 ? -19.556 -4.884 16.724 1.00 47.22 271 ALA C CA 1
ATOM 4631 C C . ALA C 1 194 ? -20.977 -5.386 16.444 1.00 42.95 271 ALA C C 1
ATOM 4632 O O . ALA C 1 194 ? -21.151 -6.531 16.047 1.00 43.25 271 ALA C O 1
ATOM 4634 N N . GLU C 1 195 ? -21.963 -4.499 16.601 1.00 46.00 272 GLU C N 1
ATOM 4635 C CA . GLU C 1 195 ? -23.352 -4.852 16.349 1.00 55.63 272 GLU C CA 1
ATOM 4636 C C . GLU C 1 195 ? -23.474 -5.315 14.908 1.00 48.70 272 GLU C C 1
ATOM 4637 O O . GLU C 1 195 ? -24.063 -6.348 14.629 1.00 46.86 272 GLU C O 1
ATOM 4643 N N . ALA C 1 196 ? -22.882 -4.530 14.005 1.00 45.59 273 ALA C N 1
ATOM 4644 C CA . ALA C 1 196 ? -22.999 -4.766 12.574 1.00 47.55 273 ALA C CA 1
ATOM 4645 C C . ALA C 1 196 ? -22.254 -6.030 12.172 1.00 55.33 273 ALA C C 1
ATOM 4646 O O . ALA C 1 196 ? -22.721 -6.747 11.298 1.00 62.24 273 ALA C O 1
ATOM 4648 N N . LEU C 1 197 ? -21.101 -6.285 12.772 1.00 54.53 274 LEU C N 1
ATOM 4649 C CA . LEU C 1 197 ? -20.317 -7.458 12.320 1.00 62.64 274 LEU C CA 1
ATOM 4650 C C . LEU C 1 197 ? -21.240 -8.676 12.331 1.00 65.17 274 LEU C C 1
ATOM 4651 O O . LEU C 1 197 ? -21.326 -9.353 11.296 1.00 62.68 274 LEU C O 1
ATOM 4656 N N . TRP C 1 198 ? -21.908 -8.920 13.462 0.00 30.00 275 TRP C N 1
ATOM 4657 C CA . TRP C 1 198 ? -22.838 -10.074 13.582 0.00 30.00 275 TRP C CA 1
ATOM 4658 C C . TRP C 1 198 ? -23.936 -9.736 14.596 0.00 30.00 275 TRP C C 1
ATOM 4659 O O . TRP C 1 198 ? -23.573 -9.220 15.672 0.00 30.00 275 TRP C O 1
ATOM 4661 N N . ASP D 1 5 ? 14.840 -21.158 20.059 1.00 71.71 82 ASP D N 1
ATOM 4662 C CA . ASP D 1 5 ? 13.610 -21.447 19.271 1.00 76.97 82 ASP D CA 1
ATOM 4663 C C . ASP D 1 5 ? 12.476 -20.463 19.566 1.00 67.78 82 ASP D C 1
ATOM 4664 O O . ASP D 1 5 ? 11.424 -20.556 18.941 1.00 57.79 82 ASP D O 1
ATOM 4669 N N . LEU D 1 6 ? 12.656 -19.564 20.543 1.00 62.57 83 LEU D N 1
ATOM 4670 C CA . LEU D 1 6 ? 11.579 -18.661 20.931 1.00 56.73 83 LEU D CA 1
ATOM 4671 C C . LEU D 1 6 ? 11.328 -17.602 19.855 1.00 53.20 83 LEU D C 1
ATOM 4672 O O . LEU D 1 6 ? 10.173 -17.287 19.581 1.00 49.43 83 LEU D O 1
ATOM 4677 N N . GLY D 1 7 ? 12.405 -17.081 19.239 1.00 50.24 84 GLY D N 1
ATOM 4678 C CA . GLY D 1 7 ? 12.306 -16.118 18.147 1.00 48.03 84 GLY D CA 1
ATOM 4679 C C . GLY D 1 7 ? 11.451 -16.635 16.994 1.00 49.13 84 GLY D C 1
ATOM 4680 O O . GLY D 1 7 ? 10.563 -15.939 16.489 1.00 48.47 84 GLY D O 1
ATOM 4681 N N . THR D 1 8 ? 11.707 -17.888 16.600 1.00 43.04 85 THR D N 1
ATOM 4682 C CA . THR D 1 8 ? 11.000 -18.488 15.485 1.00 44.85 85 THR D CA 1
ATOM 4683 C C . THR D 1 8 ? 9.531 -18.727 15.834 1.00 39.45 85 THR D C 1
ATOM 4684 O O . THR D 1 8 ? 8.642 -18.498 15.013 1.00 40.34 85 THR D O 1
ATOM 4688 N N . GLY D 1 9 ? 9.273 -19.197 17.057 1.00 34.81 86 GLY D N 1
ATOM 4689 C CA . GLY D 1 9 ? 7.904 -19.408 17.490 1.00 37.96 86 GLY D CA 1
ATOM 4690 C C . GLY D 1 9 ? 7.128 -18.087 17.581 1.00 32.34 86 GLY D C 1
ATOM 4691 O O . GLY D 1 9 ? 5.935 -18.055 17.279 1.00 33.81 86 GLY D O 1
ATOM 4692 N N . LEU D 1 10 ? 7.795 -17.015 18.026 1.00 38.29 87 LEU D N 1
ATOM 4693 C CA . LEU D 1 10 ? 7.091 -15.740 18.171 1.00 36.94 87 LEU D CA 1
ATOM 4694 C C . LEU D 1 10 ? 6.638 -15.221 16.803 1.00 35.51 87 LEU D C 1
ATOM 4695 O O . LEU D 1 10 ? 5.483 -14.829 16.633 1.00 36.95 87 LEU D O 1
ATOM 4700 N N . LEU D 1 11 ? 7.547 -15.229 15.828 1.00 39.15 88 LEU D N 1
ATOM 4701 C CA . LEU D 1 11 ? 7.197 -14.815 14.474 1.00 40.83 88 LEU D CA 1
ATOM 4702 C C . LEU D 1 11 ? 6.080 -15.686 13.895 1.00 42.18 88 LEU D C 1
ATOM 4703 O O . LEU D 1 11 ? 5.120 -15.156 13.329 1.00 38.40 88 LEU D O 1
ATOM 4708 N N . GLU D 1 12 ? 6.194 -17.018 14.047 1.00 41.78 89 GLU D N 1
ATOM 4709 C CA . GLU D 1 12 ? 5.161 -17.925 13.551 1.00 38.87 89 GLU D CA 1
ATOM 4710 C C . GLU D 1 12 ? 3.799 -17.646 14.187 1.00 37.50 89 GLU D C 1
ATOM 4711 O O . GLU D 1 12 ? 2.780 -17.643 13.502 1.00 40.00 89 GLU D O 1
ATOM 4717 N N . ALA D 1 13 ? 3.765 -17.427 15.508 1.00 35.73 90 ALA D N 1
ATOM 4718 C CA . ALA D 1 13 ? 2.500 -17.084 16.148 1.00 36.65 90 ALA D CA 1
ATOM 4719 C C . ALA D 1 13 ? 1.958 -15.763 15.578 1.00 36.73 90 ALA D C 1
ATOM 4720 O O . ALA D 1 13 ? 0.749 -15.651 15.359 1.00 37.50 90 ALA D O 1
ATOM 4722 N N . LEU D 1 14 ? 2.844 -14.778 15.360 1.00 35.96 91 LEU D N 1
ATOM 4723 C CA . LEU D 1 14 ? 2.388 -13.489 14.842 1.00 40.63 91 LEU D CA 1
ATOM 4724 C C . LEU D 1 14 ? 1.788 -13.662 13.441 1.00 43.36 91 LEU D C 1
ATOM 4725 O O . LEU D 1 14 ? 0.710 -13.129 13.160 1.00 44.32 91 LEU D O 1
ATOM 4730 N N . LEU D 1 15 ? 2.442 -14.473 12.595 1.00 42.20 92 LEU D N 1
ATOM 4731 C CA . LEU D 1 15 ? 1.997 -14.679 11.222 1.00 43.61 92 LEU D CA 1
ATOM 4732 C C . LEU D 1 15 ? 0.684 -15.461 11.120 1.00 44.81 92 LEU D C 1
ATOM 4733 O O . LEU D 1 15 ? 0.007 -15.363 10.097 1.00 48.20 92 LEU D O 1
ATOM 4738 N N . ARG D 1 16 ? 0.301 -16.197 12.169 1.00 47.33 93 ARG D N 1
ATOM 4739 C CA . ARG D 1 16 ? -1.005 -16.850 12.199 1.00 43.20 93 ARG D CA 1
ATOM 4740 C C . ARG D 1 16 ? -2.096 -15.915 12.738 1.00 40.20 93 ARG D C 1
ATOM 4741 O O . ARG D 1 16 ? -3.260 -16.286 12.733 1.00 44.54 93 ARG D O 1
ATOM 4749 N N . GLY D 1 17 ? -1.726 -14.746 13.278 1.00 40.81 94 GLY D N 1
ATOM 4750 C CA . GLY D 1 17 ? -2.692 -13.897 13.963 1.00 39.85 94 GLY D CA 1
ATOM 4751 C C . GLY D 1 17 ? -3.050 -14.431 15.346 1.00 42.48 94 GLY D C 1
ATOM 4752 O O . GLY D 1 17 ? -4.114 -14.114 15.888 1.00 40.51 94 GLY D O 1
ATOM 4753 N N . ASP D 1 18 ? -2.156 -15.261 15.897 1.00 39.99 95 ASP D N 1
ATOM 4754 C CA . ASP D 1 18 ? -2.337 -15.835 17.220 1.00 44.60 95 ASP D CA 1
ATOM 4755 C C . ASP D 1 18 ? -1.704 -14.881 18.227 1.00 42.17 95 ASP D C 1
ATOM 4756 O O . ASP D 1 18 ? -0.609 -15.119 18.730 1.00 37.77 95 ASP D O 1
ATOM 4761 N N . LEU D 1 19 ? -2.411 -13.779 18.506 1.00 45.42 96 LEU D N 1
ATOM 4762 C CA . LEU D 1 19 ? -1.869 -12.721 19.356 1.00 44.48 96 LEU D CA 1
ATOM 4763 C C . LEU D 1 19 ? -1.678 -13.209 20.795 1.00 36.46 96 LEU D C 1
ATOM 4764 O O . LEU D 1 19 ? -0.706 -12.852 21.453 1.00 36.32 96 LEU D O 1
ATOM 4769 N N . ALA D 1 20 ? -2.627 -14.003 21.301 1.00 37.36 97 ALA D N 1
ATOM 4770 C CA . ALA D 1 20 ? -2.485 -14.553 22.636 1.00 35.88 97 ALA D CA 1
ATOM 4771 C C . ALA D 1 20 ? -1.246 -15.447 22.705 1.00 36.74 97 ALA D C 1
ATOM 4772 O O . ALA D 1 20 ? -0.489 -15.377 23.671 1.00 38.63 97 ALA D O 1
ATOM 4774 N N . GLY D 1 21 ? -1.056 -16.292 21.690 1.00 35.06 98 GLY D N 1
ATOM 4775 C CA . GLY D 1 21 ? 0.116 -17.159 21.656 1.00 39.22 98 GLY D CA 1
ATOM 4776 C C . GLY D 1 21 ? 1.417 -16.365 21.593 1.00 35.24 98 GLY D C 1
ATOM 4777 O O . GLY D 1 21 ? 2.392 -16.686 22.293 1.00 35.84 98 GLY D O 1
ATOM 4778 N N . ALA D 1 22 ? 1.427 -15.315 20.755 1.00 32.72 99 ALA D N 1
ATOM 4779 C CA . ALA D 1 22 ? 2.583 -14.433 20.695 1.00 31.84 99 ALA D CA 1
ATOM 4780 C C . ALA D 1 22 ? 2.882 -13.793 22.057 1.00 30.24 99 ALA D C 1
ATOM 4781 O O . ALA D 1 22 ? 4.033 -13.716 22.470 1.00 33.39 99 ALA D O 1
ATOM 4783 N N . GLU D 1 23 ? 1.857 -13.274 22.733 1.00 35.40 100 GLU D N 1
ATOM 4784 C CA . GLU D 1 23 ? 2.044 -12.631 24.031 1.00 39.79 100 GLU D CA 1
ATOM 4785 C C . GLU D 1 23 ? 2.662 -13.619 25.025 1.00 36.15 100 GLU D C 1
ATOM 4786 O O . GLU D 1 23 ? 3.628 -13.301 25.727 1.00 34.40 100 GLU D O 1
ATOM 4792 N N . ALA D 1 24 ? 2.101 -14.831 25.073 1.00 35.29 101 ALA D N 1
ATOM 4793 C CA . ALA D 1 24 ? 2.616 -15.866 25.953 1.00 40.89 101 ALA D CA 1
ATOM 4794 C C . ALA D 1 24 ? 4.090 -16.147 25.655 1.00 42.05 101 ALA D C 1
ATOM 4795 O O . ALA D 1 24 ? 4.891 -16.303 26.573 1.00 38.93 101 ALA D O 1
ATOM 4797 N N . LEU D 1 25 ? 4.459 -16.213 24.371 1.00 35.39 102 LEU D N 1
ATOM 4798 C CA . LEU D 1 25 ? 5.856 -16.457 24.043 1.00 38.03 102 LEU D CA 1
ATOM 4799 C C . LEU D 1 25 ? 6.740 -15.299 24.471 1.00 34.74 102 LEU D C 1
ATOM 4800 O O . LEU D 1 25 ? 7.821 -15.528 24.985 1.00 34.07 102 LEU D O 1
ATOM 4805 N N . PHE D 1 26 ? 6.299 -14.054 24.236 1.00 32.86 103 PHE D N 1
ATOM 4806 C CA . PHE D 1 26 ? 7.086 -12.921 24.675 1.00 32.77 103 PHE D CA 1
ATOM 4807 C C . PHE D 1 26 ? 7.255 -12.931 26.191 1.00 34.07 103 PHE D C 1
ATOM 4808 O O . PHE D 1 26 ? 8.337 -12.639 26.687 1.00 32.71 103 PHE D O 1
ATOM 4816 N N . ARG D 1 27 ? 6.178 -13.226 26.920 1.00 32.91 104 ARG D N 1
ATOM 4817 C CA . ARG D 1 27 ? 6.228 -13.211 28.383 1.00 33.18 104 ARG D CA 1
ATOM 4818 C C . ARG D 1 27 ? 7.225 -14.265 28.880 1.00 35.00 104 ARG D C 1
ATOM 4819 O O . ARG D 1 27 ? 7.998 -13.991 29.797 1.00 34.09 104 ARG D O 1
ATOM 4827 N N . ARG D 1 28 ? 7.245 -15.427 28.222 1.00 35.03 105 ARG D N 1
ATOM 4828 C CA . ARG D 1 28 ? 8.199 -16.479 28.542 1.00 38.46 105 ARG D CA 1
ATOM 4829 C C . ARG D 1 28 ? 9.635 -16.006 28.349 1.00 42.40 105 ARG D C 1
ATOM 4830 O O . ARG D 1 28 ? 10.483 -16.196 29.226 1.00 39.24 105 ARG D O 1
ATOM 4838 N N . GLY D 1 29 ? 9.930 -15.391 27.194 1.00 36.06 106 GLY D N 1
ATOM 4839 C CA . GLY D 1 29 ? 11.256 -14.821 27.015 1.00 34.76 106 GLY D CA 1
ATOM 4840 C C . GLY D 1 29 ? 11.592 -13.763 28.067 1.00 37.77 106 GLY D C 1
ATOM 4841 O O . GLY D 1 29 ? 12.740 -13.635 28.499 1.00 39.48 106 GLY D O 1
ATOM 4842 N N . LEU D 1 30 ? 10.594 -12.970 28.475 1.00 35.06 107 LEU D N 1
ATOM 4843 C CA . LEU D 1 30 ? 10.847 -11.921 29.446 1.00 37.71 107 LEU D CA 1
ATOM 4844 C C . LEU D 1 30 ? 11.241 -12.561 30.778 1.00 46.17 107 LEU D C 1
ATOM 4845 O O . LEU D 1 30 ? 12.133 -12.048 31.454 1.00 41.37 107 LEU D O 1
ATOM 4850 N N . ARG D 1 31 ? 10.596 -13.681 31.129 1.00 44.01 108 ARG D N 1
ATOM 4851 C CA . ARG D 1 31 ? 10.879 -14.359 32.385 1.00 46.87 108 ARG D CA 1
ATOM 4852 C C . ARG D 1 31 ? 12.220 -15.081 32.315 1.00 52.26 108 ARG D C 1
ATOM 4853 O O . ARG D 1 31 ? 12.904 -15.171 33.325 1.00 59.20 108 ARG D O 1
ATOM 4861 N N . PHE D 1 32 ? 12.584 -15.610 31.141 1.00 44.73 109 PHE D N 1
ATOM 4862 C CA . PHE D 1 32 ? 13.840 -16.336 31.015 1.00 49.01 109 PHE D CA 1
ATOM 4863 C C . PHE D 1 32 ? 15.047 -15.404 30.961 1.00 50.85 109 PHE D C 1
ATOM 4864 O O . PHE D 1 32 ? 15.988 -15.575 31.728 1.00 49.87 109 PHE D O 1
ATOM 4872 N N . TRP D 1 33 ? 15.031 -14.427 30.043 1.00 46.73 110 TRP D N 1
ATOM 4873 C CA . TRP D 1 33 ? 16.178 -13.562 29.813 1.00 44.62 110 TRP D CA 1
ATOM 4874 C C . TRP D 1 33 ? 16.117 -12.266 30.618 1.00 46.76 110 TRP D C 1
ATOM 4875 O O . TRP D 1 33 ? 17.106 -11.545 30.707 1.00 45.73 110 TRP D O 1
ATOM 4886 N N . GLY D 1 34 ? 14.941 -11.905 31.151 1.00 43.07 111 GLY D N 1
ATOM 4887 C CA . GLY D 1 34 ? 14.801 -10.610 31.786 1.00 40.81 111 GLY D CA 1
ATOM 4888 C C . GLY D 1 34 ? 14.578 -9.532 30.729 1.00 41.28 111 GLY D C 1
ATOM 4889 O O . GLY D 1 34 ? 14.539 -9.829 29.531 1.00 43.56 111 GLY D O 1
ATOM 4890 N N . PRO D 1 35 ?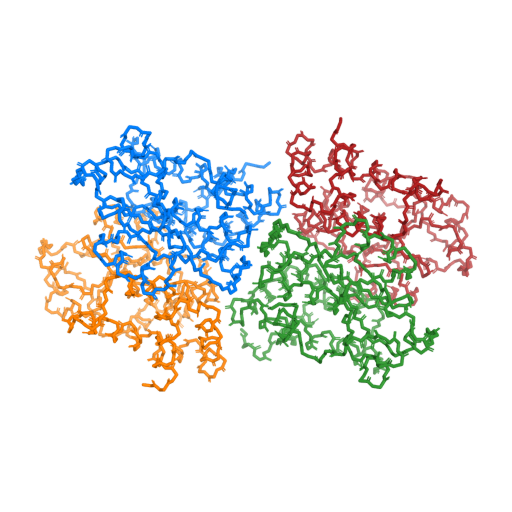 14.403 -8.261 31.143 1.00 46.82 112 PRO D N 1
ATOM 4891 C CA . PRO D 1 35 ? 14.091 -7.201 30.184 1.00 53.23 112 PRO D CA 1
ATOM 4892 C C . PRO D 1 35 ? 15.155 -7.014 29.100 1.00 58.74 112 PRO D C 1
ATOM 4893 O O . PRO D 1 35 ? 14.833 -7.070 27.910 1.00 59.44 112 PRO D O 1
ATOM 4897 N N A GLU D 1 36 ? 16.415 -6.845 29.518 0.50 57.15 113 GLU D N 1
ATOM 4898 N N B GLU D 1 36 ? 16.414 -6.819 29.514 0.50 55.14 113 GLU D N 1
ATOM 4899 C CA A GLU D 1 36 ? 17.519 -6.574 28.609 0.50 53.40 113 GLU D CA 1
ATOM 4900 C CA B GLU D 1 36 ? 17.495 -6.572 28.571 0.50 49.83 113 GLU D CA 1
ATOM 4901 C C A GLU D 1 36 ? 17.694 -7.734 27.629 0.50 52.47 113 GLU D C 1
ATOM 4902 C C B GLU D 1 36 ? 17.656 -7.743 27.608 0.50 50.63 113 GLU D C 1
ATOM 4903 O O A GLU D 1 36 ? 17.870 -7.523 26.431 0.50 52.46 113 GLU D O 1
ATOM 4904 O O B GLU D 1 36 ? 17.800 -7.542 26.405 0.50 50.73 113 GLU D O 1
ATOM 4915 N N . GLY D 1 37 ? 17.625 -8.967 28.143 1.00 47.03 114 GLY D N 1
ATOM 4916 C CA . GLY D 1 37 ? 17.865 -10.140 27.322 1.00 44.11 114 GLY D CA 1
ATOM 4917 C C . GLY D 1 37 ? 16.739 -10.425 26.337 1.00 47.01 114 GLY D C 1
ATOM 4918 O O . GLY D 1 37 ? 16.973 -10.971 25.260 1.00 40.26 114 GLY D O 1
ATOM 4919 N N . VAL D 1 38 ? 15.493 -10.086 26.711 1.00 41.34 115 VAL D N 1
ATOM 4920 C CA . VAL D 1 38 ? 14.419 -10.350 25.769 1.00 38.50 115 VAL D CA 1
ATOM 4921 C C . VAL D 1 38 ? 14.575 -9.461 24.523 1.00 32.05 115 VAL D C 1
ATOM 4922 O O . VAL D 1 38 ? 14.197 -9.867 23.426 1.00 36.66 115 VAL D O 1
ATOM 4926 N N . LEU D 1 39 ? 15.132 -8.264 24.677 1.00 36.36 116 LEU D N 1
ATOM 4927 C CA . LEU D 1 39 ? 15.298 -7.370 23.537 1.00 39.67 116 LEU D CA 1
ATOM 4928 C C . LEU D 1 39 ? 16.365 -7.922 22.590 1.00 43.74 116 LEU D C 1
ATOM 4929 O O . LEU D 1 39 ? 16.130 -8.043 21.382 1.00 39.52 116 LEU D O 1
ATOM 4934 N N . GLU D 1 40 ? 17.513 -8.322 23.155 1.00 44.71 117 GLU D N 1
ATOM 4935 C CA . GLU D 1 40 ? 18.610 -8.865 22.358 1.00 46.70 117 GLU D CA 1
ATOM 4936 C C . GLU D 1 40 ? 18.232 -10.200 21.703 1.00 42.17 117 GLU D C 1
ATOM 4937 O O . GLU D 1 40 ? 18.575 -10.450 20.555 1.00 41.30 117 GLU D O 1
ATOM 4943 N N . HIS D 1 41 ? 17.571 -11.097 22.435 1.00 40.61 118 HIS D N 1
ATOM 4944 C CA . HIS D 1 41 ? 17.345 -12.444 21.923 1.00 43.65 118 HIS D CA 1
ATOM 4945 C C . HIS D 1 41 ? 16.004 -12.630 21.234 1.00 44.62 118 HIS D C 1
ATOM 4946 O O . HIS D 1 41 ? 15.843 -13.585 20.481 1.00 48.96 118 HIS D O 1
ATOM 4953 N N . LEU D 1 42 ? 15.036 -11.731 21.456 1.00 39.48 119 LEU D N 1
ATOM 4954 C CA . LEU D 1 42 ? 13.717 -12.001 20.904 1.00 36.35 119 LEU D CA 1
ATOM 4955 C C . LEU D 1 42 ? 13.225 -10.820 20.048 1.00 39.31 119 LEU D C 1
ATOM 4956 O O . LEU D 1 42 ? 12.949 -10.988 18.865 1.00 42.20 119 LEU D O 1
ATOM 4961 N N . LEU D 1 43 ? 13.141 -9.616 20.625 1.00 35.74 120 LEU D N 1
ATOM 4962 C CA . LEU D 1 43 ? 12.504 -8.498 19.927 1.00 36.01 120 LEU D CA 1
ATOM 4963 C C . LEU D 1 43 ? 13.309 -8.068 18.702 1.00 32.80 120 LEU D C 1
ATOM 4964 O O . LEU D 1 43 ? 12.755 -7.931 17.601 1.00 30.84 120 LEU D O 1
ATOM 4969 N N . LEU D 1 44 ? 14.616 -7.880 18.888 1.00 29.13 121 LEU D N 1
ATOM 4970 C CA . LEU D 1 44 ? 15.464 -7.402 17.799 1.00 33.36 121 LEU D CA 1
ATOM 4971 C C . LEU D 1 44 ? 15.619 -8.426 16.678 1.00 35.04 121 LEU D C 1
ATOM 4972 O O . LEU D 1 44 ? 15.490 -8.067 15.502 1.00 34.03 121 LEU D O 1
ATOM 4977 N N . PRO D 1 45 ? 15.896 -9.721 16.956 1.00 37.03 122 PRO D N 1
ATOM 4978 C CA . PRO D 1 45 ? 15.999 -10.692 15.861 1.00 34.99 122 PRO D CA 1
ATOM 4979 C C . PRO D 1 45 ? 14.705 -10.859 15.081 1.00 35.29 122 PRO D C 1
ATOM 4980 O O . PRO D 1 45 ? 14.754 -11.034 13.875 1.00 37.71 122 PRO D O 1
ATOM 4984 N N . VAL D 1 46 ? 13.544 -10.791 15.755 1.00 33.65 123 VAL D N 1
ATOM 4985 C CA . VAL D 1 46 ? 12.288 -10.882 15.035 1.00 32.80 123 VAL D CA 1
ATOM 4986 C C . VAL D 1 46 ? 12.100 -9.717 14.058 1.00 34.22 123 VAL D C 1
ATOM 4987 O O . VAL D 1 46 ? 11.711 -9.908 12.902 1.00 33.91 123 VAL D O 1
ATOM 4991 N N . LEU D 1 47 ? 12.357 -8.490 14.521 1.00 35.36 124 LEU D N 1
ATOM 4992 C CA . LEU D 1 47 ? 12.196 -7.321 13.657 1.00 33.96 124 LEU D CA 1
ATOM 4993 C C . LEU D 1 47 ? 13.144 -7.417 12.457 1.00 32.59 124 LEU D C 1
ATOM 4994 O O . LEU D 1 47 ? 12.759 -7.111 11.326 1.00 34.88 124 LEU D O 1
ATOM 4999 N N . ARG D 1 48 ? 14.392 -7.795 12.711 1.00 31.87 125 ARG D N 1
ATOM 5000 C CA . ARG D 1 48 ? 15.347 -7.922 11.618 1.00 41.24 125 ARG D CA 1
ATOM 5001 C C . ARG D 1 48 ? 14.880 -8.977 10.613 1.00 39.44 125 ARG D C 1
ATOM 5002 O O . ARG D 1 48 ? 14.870 -8.707 9.410 1.00 37.77 125 ARG D O 1
ATOM 5010 N N . GLU D 1 49 ? 14.439 -10.148 11.109 1.00 37.07 126 GLU D N 1
ATOM 5011 C CA . GLU D 1 49 ? 13.963 -11.218 10.231 1.00 38.76 126 GLU D CA 1
ATOM 5012 C C . GLU D 1 49 ? 12.714 -10.775 9.467 1.00 39.83 126 GLU D C 1
ATOM 5013 O O . GLU D 1 49 ? 12.507 -11.141 8.309 1.00 40.73 126 GLU D O 1
ATOM 5019 N N . VAL D 1 50 ? 11.845 -10.012 10.130 1.00 36.27 127 VAL D N 1
ATOM 5020 C CA . VAL D 1 50 ? 10.652 -9.492 9.491 1.00 33.45 127 VAL D CA 1
ATOM 5021 C C . VAL D 1 50 ? 11.024 -8.652 8.262 1.00 34.57 127 VAL D C 1
ATOM 5022 O O . VAL D 1 50 ? 10.415 -8.798 7.202 1.00 34.23 127 VAL D O 1
ATOM 5026 N N . GLY D 1 51 ? 12.023 -7.771 8.405 1.00 33.25 128 GLY D N 1
ATOM 5027 C CA . GLY D 1 51 ? 12.488 -6.983 7.272 1.00 35.16 128 GLY D CA 1
ATOM 5028 C C . GLY D 1 51 ? 13.079 -7.844 6.147 1.00 38.86 128 GLY D C 1
ATOM 5029 O O . GLY D 1 51 ? 12.775 -7.612 4.977 1.00 37.65 128 GLY D O 1
ATOM 5030 N N . GLU D 1 52 ? 13.888 -8.841 6.513 1.00 40.05 129 GLU D N 1
ATOM 5031 C CA . GLU D 1 52 ? 14.537 -9.707 5.534 1.00 41.99 129 GLU D CA 1
ATOM 5032 C C . GLU D 1 52 ? 13.491 -10.504 4.763 1.00 42.96 129 GLU D C 1
ATOM 5033 O O . GLU D 1 52 ? 13.587 -10.660 3.548 1.00 47.30 129 GLU D O 1
ATOM 5039 N N . ALA D 1 53 ? 12.490 -11.031 5.480 1.00 38.89 130 ALA D N 1
ATOM 5040 C CA . ALA D 1 53 ? 11.436 -11.799 4.832 1.00 40.42 130 ALA D CA 1
ATOM 5041 C C . ALA D 1 53 ? 10.662 -10.911 3.861 1.00 41.31 130 ALA D C 1
ATOM 5042 O O . ALA D 1 53 ? 10.320 -11.336 2.762 1.00 38.27 130 ALA D O 1
ATOM 5044 N N . TRP D 1 54 ? 10.376 -9.664 4.259 1.00 37.16 131 TRP D N 1
ATOM 5045 C CA . TRP D 1 54 ? 9.668 -8.771 3.353 1.00 39.36 131 TRP D CA 1
ATOM 5046 C C . TRP D 1 54 ? 10.524 -8.466 2.118 1.00 40.98 131 TRP D C 1
ATOM 5047 O O . TRP D 1 54 ? 10.004 -8.444 1.002 1.00 40.61 131 TRP D O 1
ATOM 5058 N N . HIS D 1 55 ? 11.823 -8.210 2.307 1.00 43.06 132 HIS D N 1
ATOM 5059 C CA . HIS D 1 55 ? 12.680 -7.862 1.182 1.00 51.10 132 HIS D CA 1
ATOM 5060 C C . HIS D 1 55 ? 12.718 -9.027 0.191 1.00 49.61 132 HIS D C 1
ATOM 5061 O O . HIS D 1 55 ? 12.717 -8.808 -1.022 1.00 45.46 132 HIS D O 1
ATOM 5068 N N . ARG D 1 56 ? 12.719 -10.251 0.725 1.00 47.58 133 ARG D N 1
ATOM 5069 C CA . ARG D 1 56 ? 12.786 -11.451 -0.104 1.00 57.19 133 ARG D CA 1
ATOM 5070 C C . ARG D 1 56 ? 11.417 -11.808 -0.691 1.00 53.84 133 ARG D C 1
ATOM 5071 O O . ARG D 1 56 ? 11.311 -12.746 -1.476 1.00 59.73 133 ARG D O 1
ATOM 5079 N N . GLY D 1 57 ? 10.364 -11.079 -0.320 1.00 47.45 134 GLY D N 1
ATOM 5080 C CA . GLY D 1 57 ? 9.031 -11.310 -0.872 1.00 43.85 134 GLY D CA 1
ATOM 5081 C C . GLY D 1 57 ? 8.303 -12.490 -0.233 1.00 47.68 134 GLY D C 1
ATOM 5082 O O . GLY D 1 57 ? 7.256 -12.909 -0.735 1.00 49.16 134 GLY D O 1
ATOM 5083 N N . GLU D 1 58 ? 8.824 -12.985 0.900 1.00 44.36 135 GLU D N 1
ATOM 5084 C CA . GLU D 1 58 ? 8.196 -14.104 1.591 1.00 46.36 135 GLU D CA 1
ATOM 5085 C C . GLU D 1 58 ? 6.988 -13.679 2.425 1.00 47.40 135 GLU D C 1
ATOM 5086 O O . GLU D 1 58 ? 6.070 -14.479 2.599 1.00 43.51 135 GLU D O 1
ATOM 5092 N N . ILE D 1 59 ? 6.999 -12.446 2.967 1.00 41.28 136 ILE D N 1
ATOM 5093 C CA . ILE D 1 59 ? 5.823 -11.938 3.664 1.00 40.60 136 ILE D CA 1
ATOM 5094 C C . ILE D 1 59 ? 5.483 -10.580 3.071 1.00 38.14 136 ILE D C 1
ATOM 5095 O O . ILE D 1 59 ? 6.340 -9.896 2.512 1.00 42.09 136 ILE D O 1
ATOM 5100 N N . GLY D 1 60 ? 4.218 -10.211 3.226 1.00 36.52 137 GLY D N 1
ATOM 5101 C CA . GLY D 1 60 ? 3.719 -8.951 2.728 1.00 35.31 137 GLY D CA 1
ATOM 5102 C C . GLY D 1 60 ? 3.812 -7.859 3.789 1.00 36.67 137 GLY D C 1
ATOM 5103 O O . GLY D 1 60 ? 4.207 -8.087 4.941 1.00 30.85 137 GLY D O 1
ATOM 5104 N N . VAL D 1 61 ? 3.363 -6.667 3.394 1.00 35.59 138 VAL D N 1
ATOM 5105 C CA . VAL D 1 61 ? 3.472 -5.504 4.258 1.00 31.92 138 VAL D CA 1
ATOM 5106 C C . VAL D 1 61 ? 2.554 -5.655 5.476 1.00 31.45 138 VAL D C 1
ATOM 5107 O O . VAL D 1 61 ? 2.962 -5.298 6.584 1.00 30.56 138 VAL D O 1
ATOM 5111 N N . ALA D 1 62 ? 1.338 -6.188 5.291 1.00 29.05 139 ALA D N 1
ATOM 5112 C CA . ALA D 1 62 ? 0.409 -6.355 6.401 1.00 28.10 139 ALA D CA 1
ATOM 5113 C C . ALA D 1 62 ? 1.013 -7.248 7.488 1.00 31.32 139 ALA D C 1
ATOM 5114 O O . ALA D 1 62 ? 0.759 -7.027 8.668 1.00 27.90 139 ALA D O 1
ATOM 5116 N N . GLU D 1 63 ? 1.786 -8.277 7.101 1.00 33.98 140 GLU D N 1
ATOM 5117 C CA . GLU D 1 63 ? 2.394 -9.161 8.097 1.00 32.32 140 GLU D CA 1
ATOM 5118 C C . GLU D 1 63 ? 3.498 -8.478 8.903 1.00 30.97 140 GLU D C 1
ATOM 5119 O O . GLU D 1 63 ? 3.554 -8.639 10.124 1.00 32.78 140 GLU D O 1
ATOM 5125 N N . GLU D 1 64 ? 4.369 -7.725 8.232 1.00 26.89 141 GLU D N 1
ATOM 5126 C CA . GLU D 1 64 ? 5.356 -6.932 8.945 1.00 28.50 141 GLU D CA 1
ATOM 5127 C C . GLU D 1 64 ? 4.643 -5.989 9.917 1.00 27.92 141 GLU D C 1
ATOM 5128 O O . GLU D 1 64 ? 5.068 -5.843 11.065 1.00 26.93 141 GLU D O 1
ATOM 5134 N N . HIS D 1 65 ? 3.605 -5.300 9.422 1.00 27.11 142 HIS D N 1
ATOM 5135 C CA . HIS D 1 65 ? 2.873 -4.332 10.240 1.00 27.94 142 HIS D CA 1
ATOM 5136 C C . HIS D 1 65 ? 2.353 -5.007 11.509 1.00 30.17 142 HIS D C 1
ATOM 5137 O O . HIS D 1 65 ? 2.502 -4.483 12.613 1.00 29.71 142 HIS D O 1
ATOM 5144 N N . LEU D 1 66 ? 1.744 -6.189 11.350 1.00 29.64 143 LEU D N 1
ATOM 5145 C CA . LEU D 1 66 ? 1.199 -6.877 12.511 1.00 31.84 143 LEU D CA 1
ATOM 5146 C C . LEU D 1 66 ? 2.299 -7.131 13.541 1.00 30.91 143 LEU D C 1
ATOM 5147 O O . LEU D 1 66 ? 2.113 -6.878 14.731 1.00 32.34 143 LEU D O 1
ATOM 5152 N N . ALA D 1 67 ? 3.453 -7.603 13.084 1.00 31.49 144 ALA D N 1
ATOM 5153 C CA . ALA D 1 67 ? 4.567 -7.954 13.955 1.00 32.97 144 ALA D CA 1
ATOM 5154 C C . ALA D 1 67 ? 5.195 -6.740 14.633 1.00 30.02 144 ALA D C 1
ATOM 5155 O O . ALA D 1 67 ? 5.441 -6.767 15.834 1.00 30.88 144 ALA D O 1
ATOM 5157 N N A SER D 1 68 ? 5.483 -5.693 13.848 0.50 28.65 145 SER D N 1
ATOM 5158 N N B SER D 1 68 ? 5.478 -5.684 13.858 0.50 27.93 145 SER D N 1
ATOM 5159 C CA A SER D 1 68 ? 6.138 -4.505 14.373 0.50 28.43 145 SER D CA 1
ATOM 5160 C CA B SER D 1 68 ? 6.167 -4.528 14.413 0.50 27.22 145 SER D CA 1
ATOM 5161 C C A SER D 1 68 ? 5.228 -3.800 15.372 0.50 27.64 145 SER D C 1
ATOM 5162 C C B SER D 1 68 ? 5.242 -3.743 15.343 0.50 27.51 145 SER D C 1
ATOM 5163 O O A SER D 1 68 ? 5.700 -3.336 16.410 0.50 27.21 145 SER D O 1
ATOM 5164 O O B SER D 1 68 ? 5.718 -3.165 16.320 0.50 28.03 145 SER D O 1
ATOM 5169 N N . THR D 1 69 ? 3.938 -3.731 15.037 1.00 26.30 146 THR D N 1
ATOM 5170 C CA . THR D 1 69 ? 2.968 -3.062 15.897 1.00 27.12 146 THR D CA 1
ATOM 5171 C C . THR D 1 69 ? 2.919 -3.778 17.248 1.00 29.25 146 THR D C 1
ATOM 5172 O O . THR D 1 69 ? 2.901 -3.143 18.310 1.00 27.69 146 THR D O 1
ATOM 5176 N N . PHE D 1 70 ? 2.911 -5.107 17.208 1.00 25.40 147 PHE D N 1
ATOM 5177 C CA . PHE D 1 70 ? 2.952 -5.899 18.444 1.00 28.75 147 PHE D CA 1
ATOM 5178 C C . PHE D 1 70 ? 4.233 -5.615 19.229 1.00 27.36 147 PHE D C 1
ATOM 5179 O O . PHE D 1 70 ? 4.200 -5.331 20.430 1.00 29.16 147 PHE D O 1
ATOM 5187 N N . LEU D 1 71 ? 5.387 -5.656 18.549 1.00 25.52 148 LEU D N 1
ATOM 5188 C CA . LEU D 1 71 ? 6.639 -5.504 19.269 1.00 25.45 148 LEU D CA 1
ATOM 5189 C C . LEU D 1 71 ? 6.798 -4.093 19.821 1.00 27.79 148 LEU D C 1
ATOM 5190 O O . LEU D 1 71 ? 7.323 -3.930 20.920 1.00 25.22 148 LEU D O 1
ATOM 5195 N N A ARG D 1 72 ? 6.335 -3.092 19.066 0.50 27.58 149 ARG D N 1
ATOM 5196 N N B ARG D 1 72 ? 6.344 -3.085 19.065 0.50 27.58 149 ARG D N 1
ATOM 5197 C CA A ARG D 1 72 ? 6.391 -1.714 19.529 0.50 28.74 149 ARG D CA 1
ATOM 5198 C CA B ARG D 1 72 ? 6.401 -1.712 19.548 0.50 28.69 149 ARG D CA 1
ATOM 5199 C C A ARG D 1 72 ? 5.564 -1.556 20.803 0.50 29.37 149 ARG D C 1
ATOM 5200 C C B ARG D 1 72 ? 5.576 -1.576 20.824 0.50 29.43 149 ARG D C 1
ATOM 5201 O O A ARG D 1 72 ? 5.971 -0.848 21.718 0.50 30.97 149 ARG D O 1
ATOM 5202 O O B ARG D 1 72 ? 5.996 -0.905 21.762 0.50 31.20 149 ARG D O 1
ATOM 5217 N N . ALA D 1 73 ? 4.400 -2.208 20.860 1.00 24.52 150 ALA D N 1
ATOM 5218 C CA . ALA D 1 73 ? 3.569 -2.162 22.057 1.00 27.06 150 ALA D CA 1
ATOM 5219 C C . ALA D 1 73 ? 4.285 -2.772 23.267 1.00 30.83 150 ALA D C 1
ATOM 5220 O O . ALA D 1 73 ? 4.241 -2.191 24.357 1.00 29.92 150 ALA D O 1
ATOM 5222 N N A ARG D 1 74 ? 4.929 -3.931 23.070 0.50 27.95 151 ARG D N 1
ATOM 5223 N N B ARG D 1 74 ? 4.954 -3.916 23.071 0.50 28.49 151 ARG D N 1
ATOM 5224 C CA A ARG D 1 74 ? 5.674 -4.591 24.132 0.50 29.07 151 ARG D CA 1
ATOM 5225 C CA B ARG D 1 74 ? 5.667 -4.580 24.152 0.50 30.11 151 ARG D CA 1
ATOM 5226 C C A ARG D 1 74 ? 6.783 -3.674 24.647 0.50 28.62 151 ARG D C 1
ATOM 5227 C C B ARG D 1 74 ? 6.828 -3.719 24.649 0.50 29.13 151 ARG D C 1
ATOM 5228 O O A ARG D 1 74 ? 6.994 -3.574 25.854 0.50 29.60 151 ARG D O 1
ATOM 5229 O O B ARG D 1 74 ? 7.119 -3.707 25.845 0.50 29.28 151 ARG D O 1
ATOM 5244 N N . LEU D 1 75 ? 7.505 -3.015 23.734 1.00 27.76 152 LEU D N 1
ATOM 5245 C CA . LEU D 1 75 ? 8.620 -2.186 24.165 1.00 28.88 152 LEU D CA 1
ATOM 5246 C C . LEU D 1 75 ? 8.129 -0.926 24.906 1.00 26.90 152 LEU D C 1
ATOM 5247 O O . LEU D 1 75 ? 8.764 -0.489 25.867 1.00 26.81 152 LEU D O 1
ATOM 5252 N N . GLN D 1 76 ? 7.026 -0.332 24.458 1.00 27.77 153 GLN D N 1
ATOM 5253 C CA . GLN D 1 76 ? 6.510 0.855 25.149 1.00 27.43 153 GLN D CA 1
ATOM 5254 C C . GLN D 1 76 ? 6.123 0.458 26.575 1.00 26.49 153 GLN D C 1
ATOM 5255 O O . GLN D 1 76 ? 6.280 1.225 27.524 1.00 29.40 153 GLN D O 1
ATOM 5261 N N . GLU D 1 77 ? 5.654 -0.766 26.737 1.00 28.90 154 GLU D N 1
ATOM 5262 C CA . GLU D 1 77 ? 5.279 -1.213 28.070 1.00 33.12 154 GLU D CA 1
ATOM 5263 C C . GLU D 1 77 ? 6.516 -1.362 28.961 1.00 29.38 154 GLU D C 1
ATOM 5264 O O . GLU D 1 77 ? 6.489 -0.972 30.127 1.00 27.67 154 GLU D O 1
ATOM 5270 N N . LEU D 1 78 ? 7.617 -1.909 28.423 1.00 28.67 155 LEU D N 1
ATOM 5271 C CA . LEU D 1 78 ? 8.884 -1.945 29.153 1.00 27.42 155 LEU D CA 1
ATOM 5272 C C . LEU D 1 78 ? 9.418 -0.541 29.450 1.00 26.41 155 LEU D C 1
ATOM 5273 O O . LEU D 1 78 ? 10.018 -0.307 30.502 1.00 27.16 155 LEU D O 1
ATOM 5278 N N . LEU D 1 79 ? 9.228 0.399 28.505 1.00 26.22 156 LEU D N 1
ATOM 5279 C CA A LEU D 1 79 ? 9.635 1.788 28.701 0.50 26.04 156 LEU D CA 1
ATOM 5280 C CA B LEU D 1 79 ? 9.649 1.777 28.710 0.50 25.12 156 LEU D CA 1
ATOM 5281 C C . LEU D 1 79 ? 8.930 2.375 29.920 1.00 28.58 156 LEU D C 1
ATOM 5282 O O . LEU D 1 79 ? 9.576 2.965 30.801 1.00 26.65 156 LEU D O 1
ATOM 5291 N N . ASP D 1 80 ? 7.598 2.218 29.957 1.00 27.04 157 ASP D N 1
ATOM 5292 C CA . ASP D 1 80 ? 6.824 2.770 31.054 1.00 30.50 157 ASP D CA 1
ATOM 5293 C C . ASP D 1 80 ? 7.256 2.133 32.377 1.00 31.00 157 ASP D C 1
ATOM 5294 O O . ASP D 1 80 ? 7.289 2.801 33.410 1.00 32.96 157 ASP D O 1
ATOM 5299 N N . LEU D 1 81 ? 7.509 0.831 32.350 1.00 27.45 158 LEU D N 1
ATOM 5300 C CA . LEU D 1 81 ? 7.956 0.087 33.516 1.00 31.26 158 LEU D CA 1
ATOM 5301 C C . LEU D 1 81 ? 9.253 0.683 34.059 1.00 33.73 158 LEU D C 1
ATOM 5302 O O . LEU D 1 81 ? 9.444 0.748 35.273 1.00 34.75 158 LEU D O 1
ATOM 5307 N N . ALA D 1 82 ? 10.159 1.114 33.168 1.00 27.44 159 ALA D N 1
ATOM 5308 C CA . ALA D 1 82 ? 11.443 1.643 33.623 1.00 30.38 159 ALA D CA 1
ATOM 5309 C C . ALA D 1 82 ? 11.279 2.968 34.381 1.00 33.13 159 ALA D C 1
ATOM 5310 O O . ALA D 1 82 ? 12.152 3.366 35.137 1.00 34.24 159 ALA D O 1
ATOM 5312 N N . GLY D 1 83 ? 10.212 3.717 34.111 1.00 33.77 160 GLY D N 1
ATOM 5313 C CA . GLY D 1 83 ? 9.766 4.781 34.992 1.00 34.70 160 GLY D CA 1
ATOM 5314 C C . GLY D 1 83 ? 10.535 6.088 34.851 1.00 33.84 160 GLY D C 1
ATOM 5315 O O . GLY D 1 83 ? 10.958 6.450 33.765 1.00 34.91 160 GLY D O 1
ATOM 5316 N N . PHE D 1 84 ? 10.691 6.809 35.974 1.00 36.31 161 PHE D N 1
ATOM 5317 C CA . PHE D 1 84 ? 10.996 8.233 35.908 1.00 35.14 161 PHE D CA 1
ATOM 5318 C C . PHE D 1 84 ? 12.137 8.587 36.848 1.00 37.45 161 PHE D C 1
ATOM 5319 O O . PHE D 1 84 ? 11.900 9.118 37.932 1.00 40.45 161 PHE D O 1
ATOM 5327 N N . PRO D 1 85 ? 13.391 8.315 36.443 1.00 35.66 162 PRO D N 1
ATOM 5328 C CA . PRO D 1 85 ? 14.542 8.669 37.268 1.00 40.08 162 PRO D CA 1
ATOM 5329 C C . PRO D 1 85 ? 14.487 10.178 37.463 1.00 39.33 162 PRO D C 1
ATOM 5330 O O . PRO D 1 85 ? 14.019 10.903 36.601 1.00 36.41 162 PRO D O 1
ATOM 5334 N N . PRO D 1 86 ? 14.904 10.706 38.627 1.00 53.59 163 PRO D N 1
ATOM 5335 C CA . PRO D 1 86 ? 14.810 12.148 38.853 1.00 55.09 163 PRO D CA 1
ATOM 5336 C C . PRO D 1 86 ? 15.735 12.941 37.925 1.00 44.94 163 PRO D C 1
ATOM 5337 O O . PRO D 1 86 ? 16.772 12.449 37.489 1.00 43.32 163 PRO D O 1
ATOM 5341 N N . GLY D 1 87 ? 15.290 14.148 37.557 1.00 52.28 164 GLY D N 1
ATOM 5342 C CA . GLY D 1 87 ? 16.164 15.115 36.908 1.00 51.84 164 GLY D CA 1
ATOM 5343 C C . GLY D 1 87 ? 15.671 15.632 35.554 1.00 46.75 164 GLY D C 1
ATOM 5344 O O . GLY D 1 87 ? 14.538 15.397 35.132 1.00 50.69 164 GLY D O 1
ATOM 5345 N N . PRO D 1 88 ? 16.530 16.396 34.852 1.00 49.20 165 PRO D N 1
ATOM 5346 C CA . PRO D 1 88 ? 16.116 17.114 33.649 1.00 48.36 165 PRO D CA 1
ATOM 5347 C C . PRO D 1 88 ? 16.033 16.123 32.496 1.00 36.98 165 PRO D C 1
ATOM 5348 O O . PRO D 1 88 ? 16.866 15.231 32.331 1.00 39.57 165 PRO D O 1
ATOM 5352 N N . PRO D 1 89 ? 14.988 16.236 31.670 1.00 36.39 166 PRO D N 1
ATOM 5353 C CA . PRO D 1 89 ? 14.716 15.201 30.681 1.00 32.02 166 PRO D CA 1
ATOM 5354 C C . PRO D 1 89 ? 15.779 15.143 29.587 1.00 29.87 166 PRO D C 1
ATOM 5355 O O . PRO D 1 89 ? 16.468 16.111 29.297 1.00 30.76 166 PRO D O 1
ATOM 5359 N N . VAL D 1 90 ? 15.923 13.957 29.005 1.00 26.45 167 VAL D N 1
ATOM 5360 C CA . VAL D 1 90 ? 16.631 13.782 27.748 1.00 23.94 167 VAL D CA 1
ATOM 5361 C C . VAL D 1 90 ? 15.557 13.413 26.724 1.00 24.31 167 VAL D C 1
ATOM 5362 O O . VAL D 1 90 ? 14.807 12.466 26.936 1.00 27.64 167 VAL D O 1
ATOM 5366 N N . LEU D 1 91 ? 15.403 14.240 25.691 1.00 22.87 168 LEU D N 1
ATOM 5367 C CA . LEU D 1 91 ? 14.345 14.019 24.708 1.00 20.63 168 LEU D CA 1
ATOM 5368 C C . LEU D 1 91 ? 14.876 13.046 23.649 1.00 22.00 168 LEU D C 1
ATOM 5369 O O . LEU D 1 91 ? 15.993 13.205 23.176 1.00 23.23 168 LEU D O 1
ATOM 5374 N N . VAL D 1 92 ? 14.036 12.075 23.227 1.00 22.11 169 VAL D N 1
ATOM 5375 C CA . VAL D 1 92 ? 14.484 11.043 22.290 1.00 24.12 169 VAL D CA 1
ATOM 5376 C C . VAL D 1 92 ? 13.440 10.961 21.171 1.00 24.47 169 VAL D C 1
ATOM 5377 O O . VAL D 1 92 ? 12.245 10.873 21.452 1.00 21.46 169 VAL D O 1
ATOM 5381 N N . THR D 1 93 ? 13.904 11.102 19.918 1.00 22.74 170 THR D N 1
ATOM 5382 C CA . THR D 1 93 ? 13.005 11.029 18.777 1.00 22.85 170 THR D CA 1
ATOM 5383 C C . THR D 1 93 ? 13.832 10.580 17.565 1.00 24.08 170 THR D C 1
ATOM 5384 O O . THR D 1 93 ? 14.915 10.011 17.732 1.00 20.92 170 THR D O 1
ATOM 5388 N N . THR D 1 94 ? 13.259 10.772 16.369 1.00 24.16 171 THR D N 1
ATOM 5389 C CA . THR D 1 94 ? 13.959 10.478 15.122 1.00 23.67 171 THR D CA 1
ATOM 5390 C C . THR D 1 94 ? 13.963 11.740 14.278 1.00 22.72 171 THR D C 1
ATOM 5391 O O . THR D 1 94 ? 13.142 12.641 14.471 1.00 21.85 171 THR D O 1
ATOM 5395 N N . PRO D 1 95 ? 14.874 11.840 13.285 1.00 23.54 172 PRO D N 1
ATOM 5396 C CA . PRO D 1 95 ? 14.915 13.015 12.430 1.00 24.32 172 PRO D CA 1
ATOM 5397 C C . PRO D 1 95 ? 13.617 13.153 11.635 1.00 24.04 172 PRO D C 1
ATOM 5398 O O . PRO D 1 95 ? 12.872 12.188 11.412 1.00 24.73 172 PRO D O 1
ATOM 5402 N N . PRO D 1 96 ? 13.337 14.365 11.131 1.00 25.94 173 PRO D N 1
ATOM 5403 C CA . PRO D 1 96 ? 12.206 14.567 10.247 1.00 26.37 173 PRO D CA 1
ATOM 5404 C C . PRO D 1 96 ? 12.300 13.632 9.045 1.00 26.20 173 PRO D C 1
ATOM 5405 O O . PRO D 1 96 ? 13.358 13.490 8.433 1.00 27.98 173 PRO D O 1
ATOM 5409 N N . GLY D 1 97 ? 11.175 12.971 8.715 1.00 24.77 174 GLY D N 1
ATOM 5410 C CA . GLY D 1 97 ? 11.229 12.022 7.598 1.00 25.45 174 GLY D CA 1
ATOM 5411 C C . GLY D 1 97 ? 11.613 10.585 7.998 1.00 26.71 174 GLY D C 1
ATOM 5412 O O . GLY D 1 97 ? 11.566 9.682 7.156 1.00 28.54 174 GLY D O 1
ATOM 5413 N N . GLU D 1 98 ? 11.960 10.349 9.279 1.00 24.30 175 GLU D N 1
ATOM 5414 C CA . GLU D 1 98 ? 12.309 9.003 9.734 1.00 21.33 175 GLU D CA 1
ATOM 5415 C C . GLU D 1 98 ? 11.123 8.426 10.498 1.00 24.24 175 GLU D C 1
ATOM 5416 O O . GLU D 1 98 ? 10.775 8.905 11.581 1.00 25.49 175 GLU D O 1
ATOM 5422 N N A ARG D 1 99 ? 10.495 7.393 9.926 0.50 23.98 176 ARG D N 1
ATOM 5423 N N B ARG D 1 99 ? 10.497 7.392 9.922 0.50 24.41 176 ARG D N 1
ATOM 5424 C CA A ARG D 1 99 ? 9.289 6.835 10.529 0.50 25.32 176 ARG D CA 1
ATOM 5425 C CA B ARG D 1 99 ? 9.283 6.824 10.500 0.50 26.33 176 ARG D CA 1
ATOM 5426 C C A ARG D 1 99 ? 9.570 5.581 11.359 0.50 25.97 176 ARG D C 1
ATOM 5427 C C B ARG D 1 99 ? 9.555 5.535 11.284 0.50 26.84 176 ARG D C 1
ATOM 5428 O O A ARG D 1 99 ? 8.656 5.073 12.011 0.50 26.04 176 ARG D O 1
ATOM 5429 O O B ARG D 1 99 ? 8.620 4.945 11.824 0.50 27.22 176 ARG D O 1
ATOM 5444 N N . HIS D 1 100 ? 10.810 5.077 11.331 1.00 27.56 177 HIS D N 1
ATOM 5445 C CA . HIS D 1 100 ? 11.132 3.893 12.128 1.00 24.52 177 HIS D CA 1
ATOM 5446 C C . HIS D 1 100 ? 11.404 4.354 13.560 1.00 26.89 177 HIS D C 1
ATOM 5447 O O . HIS D 1 100 ? 12.328 5.127 13.776 1.00 27.73 177 HIS D O 1
ATOM 5454 N N . GLU D 1 101 ? 10.567 3.915 14.514 1.00 26.27 178 GLU D N 1
ATOM 5455 C CA . GLU D 1 101 ? 10.646 4.473 15.854 1.00 25.75 178 GLU D CA 1
ATOM 5456 C C . GLU D 1 101 ? 11.227 3.537 16.915 1.00 27.16 178 GLU D C 1
ATOM 5457 O O . GLU D 1 101 ? 11.533 4.004 18.018 1.00 27.26 178 GLU D O 1
ATOM 5463 N N . ILE D 1 102 ? 11.425 2.251 16.607 1.00 26.02 179 ILE D N 1
ATOM 5464 C CA . ILE D 1 102 ? 11.841 1.328 17.668 1.00 29.08 179 ILE D CA 1
ATOM 5465 C C . ILE D 1 102 ? 13.266 1.604 18.153 1.00 29.04 179 ILE D C 1
ATOM 5466 O O . ILE D 1 102 ? 13.564 1.382 19.320 1.00 26.13 179 ILE D O 1
ATOM 5471 N N . GLY D 1 103 ? 14.168 2.055 17.269 1.00 26.60 180 GLY D N 1
ATOM 5472 C CA . GLY D 1 103 ? 15.503 2.421 17.719 1.00 26.70 180 GLY D CA 1
ATOM 5473 C C . GLY D 1 103 ? 15.498 3.553 18.740 1.00 27.92 180 GLY D C 1
ATOM 5474 O O . GLY D 1 103 ? 16.261 3.509 19.733 1.00 28.12 180 GLY D O 1
ATOM 5475 N N . ALA D 1 104 ? 14.647 4.573 18.505 1.00 24.08 181 ALA D N 1
ATOM 5476 C CA . ALA D 1 104 ? 14.509 5.672 19.448 1.00 25.10 181 ALA D CA 1
ATOM 5477 C C . ALA D 1 104 ? 13.935 5.131 20.761 1.00 25.02 181 ALA D C 1
ATOM 5478 O O . ALA D 1 104 ? 14.324 5.537 21.843 1.00 25.54 181 ALA D O 1
ATOM 5480 N N . MET D 1 105 ? 12.943 4.253 20.665 1.00 22.95 182 MET D N 1
ATOM 5481 C CA . MET D 1 105 ? 12.354 3.731 21.906 1.00 25.43 182 MET D CA 1
ATOM 5482 C C . MET D 1 105 ? 13.407 2.934 22.691 1.00 25.74 182 MET D C 1
ATOM 5483 O O . MET D 1 105 ? 13.466 2.979 23.931 1.00 26.95 182 MET D O 1
ATOM 5488 N N . LEU D 1 106 ? 14.243 2.185 21.977 1.00 26.34 183 LEU D N 1
ATOM 5489 C CA . LEU D 1 106 ? 15.290 1.416 22.638 1.00 27.23 183 LEU D CA 1
ATOM 5490 C C . LEU D 1 106 ? 16.305 2.331 23.296 1.00 26.49 183 LEU D C 1
ATOM 5491 O O . LEU D 1 106 ? 16.747 2.036 24.398 1.00 28.75 183 LEU D O 1
ATOM 5496 N N . ALA D 1 107 ? 16.688 3.424 22.622 1.00 26.26 184 ALA D N 1
ATOM 5497 C CA . ALA D 1 107 ? 17.598 4.394 23.221 1.00 25.47 184 ALA D CA 1
ATOM 5498 C C . ALA D 1 107 ? 17.010 4.930 24.524 1.00 28.52 184 ALA D C 1
ATOM 5499 O O . ALA D 1 107 ? 17.726 5.031 25.536 1.00 26.26 184 ALA D O 1
ATOM 5501 N N . ALA D 1 108 ? 15.712 5.329 24.488 1.00 26.59 185 ALA D N 1
ATOM 5502 C CA . ALA D 1 108 ? 15.062 5.855 25.680 1.00 25.28 185 ALA D CA 1
ATOM 5503 C C . ALA D 1 108 ? 15.042 4.815 26.808 1.00 23.55 185 ALA D C 1
ATOM 5504 O O . ALA D 1 108 ? 15.232 5.124 27.984 1.00 24.26 185 ALA D O 1
ATOM 5506 N N . TYR D 1 109 ? 14.795 3.569 26.443 1.00 26.42 186 TYR D N 1
ATOM 5507 C CA . TYR D 1 109 ? 14.681 2.503 27.415 1.00 26.72 186 TYR D CA 1
ATOM 5508 C C . TYR D 1 109 ? 16.033 2.245 28.079 1.00 29.43 186 TYR D C 1
ATOM 5509 O O . TYR D 1 109 ? 16.121 2.154 29.306 1.00 30.11 186 TYR D O 1
ATOM 5518 N N . HIS D 1 110 ? 17.075 2.109 27.263 1.00 29.60 187 HIS D N 1
ATOM 5519 C CA . HIS D 1 110 ? 18.432 1.943 27.780 1.00 33.61 187 HIS D CA 1
ATOM 5520 C C . HIS D 1 110 ? 18.777 3.076 28.743 1.00 32.73 187 HIS D C 1
ATOM 5521 O O . HIS D 1 110 ? 19.298 2.829 29.838 1.00 33.03 187 HIS D O 1
ATOM 5528 N N . LEU D 1 111 ? 18.498 4.337 28.353 1.00 27.54 188 LEU D N 1
ATOM 5529 C CA . LEU D 1 111 ? 18.790 5.457 29.225 1.00 24.75 188 LEU D CA 1
ATOM 5530 C C . LEU D 1 111 ? 18.043 5.336 30.562 1.00 27.42 188 LEU D C 1
ATOM 5531 O O . LEU D 1 111 ? 18.638 5.499 31.627 1.00 27.09 188 LEU D O 1
ATOM 5536 N N . ARG D 1 112 ? 16.730 5.090 30.512 1.00 23.99 189 ARG D N 1
ATOM 5537 C CA . ARG D 1 112 ? 15.968 5.026 31.753 1.00 27.30 189 ARG D CA 1
ATOM 5538 C C . ARG D 1 112 ? 16.483 3.925 32.676 1.00 29.55 189 ARG D C 1
ATOM 5539 O O . ARG D 1 112 ? 16.487 4.117 33.895 1.00 27.37 189 ARG D O 1
ATOM 5547 N N . ARG D 1 113 ? 16.858 2.775 32.106 1.00 31.40 190 ARG D N 1
ATOM 5548 C CA . ARG D 1 113 ? 17.389 1.683 32.929 1.00 32.30 190 ARG D CA 1
ATOM 5549 C C . ARG D 1 113 ? 18.698 2.066 33.622 1.00 34.66 190 ARG D C 1
ATOM 5550 O O . ARG D 1 113 ? 19.031 1.478 34.654 1.00 32.93 190 ARG D O 1
ATOM 5558 N N . LYS D 1 114 ? 19.423 3.043 33.080 1.00 32.15 191 LYS D N 1
ATOM 5559 C CA . LYS D 1 114 ? 20.637 3.565 33.698 1.00 37.58 191 LYS D CA 1
ATOM 5560 C C . LYS D 1 114 ? 20.372 4.817 34.523 1.00 36.47 191 LYS D C 1
ATOM 5561 O O . LYS D 1 114 ? 21.311 5.528 34.863 1.00 39.66 191 LYS D O 1
ATOM 5567 N N . GLY D 1 115 ? 19.106 5.131 34.823 1.00 33.63 192 GLY D N 1
ATOM 5568 C CA . GLY D 1 115 ? 18.812 6.243 35.701 1.00 32.99 192 GLY D CA 1
ATOM 5569 C C . GLY D 1 115 ? 18.817 7.615 35.029 1.00 32.27 192 GLY D C 1
ATOM 5570 O O . GLY D 1 115 ? 18.834 8.621 35.722 1.00 33.42 192 GLY D O 1
ATOM 5571 N N . VAL D 1 116 ? 18.756 7.664 33.687 1.00 28.58 193 VAL D N 1
ATOM 5572 C CA . VAL D 1 116 ? 18.672 8.934 32.985 1.00 27.74 193 VAL D CA 1
ATOM 5573 C C . VAL D 1 116 ? 17.227 9.126 32.550 1.00 28.58 193 VAL D C 1
ATOM 5574 O O . VAL D 1 116 ? 16.653 8.213 31.958 1.00 30.02 193 VAL D O 1
ATOM 5578 N N . PRO D 1 117 ? 16.602 10.278 32.850 1.00 31.77 194 PRO D N 1
ATOM 5579 C CA . PRO D 1 117 ? 15.191 10.496 32.521 1.00 32.10 194 PRO D CA 1
ATOM 5580 C C . PRO D 1 117 ? 14.901 10.777 31.037 1.00 31.38 194 PRO D C 1
ATOM 5581 O O . PRO D 1 117 ? 14.684 11.902 30.602 1.00 36.07 194 PRO D O 1
ATOM 5585 N N . ALA D 1 118 ? 14.873 9.722 30.249 1.00 30.13 195 ALA D N 1
ATOM 5586 C CA . ALA D 1 118 ? 14.615 9.864 28.823 1.00 26.17 195 ALA D CA 1
ATOM 5587 C C . ALA D 1 118 ? 13.112 9.993 28.594 1.00 27.76 195 ALA D C 1
ATOM 5588 O O . ALA D 1 118 ? 12.312 9.245 29.161 1.00 31.84 195 ALA D O 1
ATOM 5590 N N A LEU D 1 119 ? 12.723 10.947 27.735 0.50 26.00 196 LEU D N 1
ATOM 5591 N N B LEU D 1 119 ? 12.757 10.983 27.776 0.50 26.21 196 LEU D N 1
ATOM 5592 C CA A LEU D 1 119 ? 11.335 11.203 27.385 0.50 25.72 196 LEU D CA 1
ATOM 5593 C CA B LEU D 1 119 ? 11.400 11.215 27.342 0.50 26.04 196 LEU D CA 1
ATOM 5594 C C A LEU D 1 119 ? 11.155 10.945 25.891 0.50 25.32 196 LEU D C 1
ATOM 5595 C C B LEU D 1 119 ? 11.330 10.817 25.871 0.50 25.15 196 LEU D C 1
ATOM 5596 O O A LEU D 1 119 ? 11.571 11.756 25.060 0.50 23.97 196 LEU D O 1
ATOM 5597 O O B LEU D 1 119 ? 12.055 11.343 25.041 0.50 22.78 196 LEU D O 1
ATOM 5606 N N . TYR D 1 120 ? 10.503 9.822 25.562 1.00 24.48 197 TYR D N 1
ATOM 5607 C CA . TYR D 1 120 ? 10.387 9.372 24.180 1.00 23.68 197 TYR D CA 1
ATOM 5608 C C . TYR D 1 120 ? 9.217 10.114 23.543 1.00 24.82 197 TYR D C 1
ATOM 5609 O O . TYR D 1 120 ? 8.090 10.054 24.054 1.00 24.84 197 TYR D O 1
ATOM 5618 N N . LEU D 1 121 ? 9.505 10.871 22.470 1.00 22.24 198 LEU D N 1
ATOM 5619 C CA . LEU D 1 121 ? 8.526 11.802 21.937 1.00 23.32 198 LEU D CA 1
ATOM 5620 C C . LEU D 1 121 ? 7.628 11.117 20.910 1.00 24.49 198 LEU D C 1
ATOM 5621 O O . LEU D 1 121 ? 6.601 11.674 20.580 1.00 26.78 198 LEU D O 1
ATOM 5626 N N . GLY D 1 122 ? 8.018 9.960 20.375 1.00 22.81 199 GLY D N 1
ATOM 5627 C CA . GLY D 1 122 ? 7.467 9.522 19.102 1.00 22.69 199 GLY D CA 1
ATOM 5628 C C . GLY D 1 122 ? 8.456 9.916 17.993 1.00 24.04 199 GLY D C 1
ATOM 5629 O O . GLY D 1 122 ? 9.425 10.659 18.247 1.00 24.51 199 GLY D O 1
ATOM 5630 N N . PRO D 1 123 ? 8.219 9.446 16.751 1.00 23.94 200 PRO D N 1
ATOM 5631 C CA . PRO D 1 123 ? 9.151 9.692 15.649 1.00 25.02 200 PRO D CA 1
ATOM 5632 C C . PRO D 1 123 ? 8.862 10.978 14.884 1.00 24.96 200 PRO D C 1
ATOM 5633 O O . PRO D 1 123 ? 7.774 11.556 14.983 1.00 25.19 200 PRO D O 1
ATOM 5637 N N . ASP D 1 124 ? 9.858 11.391 14.088 1.00 23.91 201 ASP D N 1
ATOM 5638 C CA . ASP D 1 124 ? 9.626 12.273 12.948 1.00 26.23 201 ASP D CA 1
ATOM 5639 C C . ASP D 1 124 ? 9.285 13.691 13.412 1.00 25.55 201 ASP D C 1
ATOM 5640 O O . ASP D 1 124 ? 8.190 14.190 13.152 1.00 26.62 201 ASP D O 1
ATOM 5645 N N . THR D 1 125 ? 10.234 14.341 14.108 1.00 26.77 202 THR D N 1
ATOM 5646 C CA . THR D 1 125 ? 9.979 15.632 14.717 1.00 24.53 202 THR D CA 1
ATOM 5647 C C . THR D 1 125 ? 10.740 16.700 13.931 1.00 23.46 202 THR D C 1
ATOM 5648 O O . THR D 1 125 ? 11.965 16.656 13.896 1.00 26.75 202 THR D O 1
ATOM 5652 N N . PRO D 1 126 ? 10.052 17.734 13.394 1.00 25.09 203 PRO D N 1
ATOM 5653 C CA . PRO D 1 126 ? 10.752 18.870 12.782 1.00 26.93 203 PRO D CA 1
ATOM 5654 C C . PRO D 1 126 ? 11.723 19.484 13.789 1.00 27.16 203 PRO D C 1
ATOM 5655 O O . PRO D 1 126 ? 11.400 19.640 14.970 1.00 25.67 203 PRO D O 1
ATOM 5659 N N . LEU D 1 127 ? 12.909 19.862 13.296 1.00 24.39 204 LEU D N 1
ATOM 5660 C CA . LEU D 1 127 ? 13.964 20.318 14.197 1.00 25.26 204 LEU D CA 1
ATOM 5661 C C . LEU D 1 127 ? 13.608 21.595 14.943 1.00 25.77 204 LEU D C 1
ATOM 5662 O O . LEU D 1 127 ? 13.974 21.701 16.121 1.00 25.61 204 LEU D O 1
ATOM 5667 N N . PRO D 1 128 ? 12.947 22.613 14.335 1.00 25.07 205 PRO D N 1
ATOM 5668 C CA . PRO D 1 128 ? 12.591 23.800 15.105 1.00 25.30 205 PRO D CA 1
ATOM 5669 C C . PRO D 1 128 ? 11.700 23.454 16.293 1.00 24.72 205 PRO D C 1
ATOM 5670 O O . PRO D 1 128 ? 11.838 24.037 17.374 1.00 24.08 205 PRO D O 1
ATOM 5674 N N . ASP D 1 129 ? 10.734 22.542 16.060 1.00 23.09 206 ASP D N 1
ATOM 5675 C CA . ASP D 1 129 ? 9.829 22.133 17.123 1.00 25.47 206 ASP D CA 1
ATOM 5676 C C . ASP D 1 129 ? 10.578 21.349 18.194 1.00 23.19 206 ASP D C 1
ATOM 5677 O O . ASP D 1 129 ? 10.272 21.459 19.376 1.00 25.41 206 ASP D O 1
ATOM 5682 N N . LEU D 1 130 ? 11.506 20.494 17.773 1.00 21.10 207 LEU D N 1
ATOM 5683 C CA . LEU D 1 130 ? 12.293 19.727 18.726 1.00 21.89 207 LEU D CA 1
ATOM 5684 C C . LEU D 1 130 ? 13.106 20.701 19.584 1.00 25.21 207 LEU D C 1
ATOM 5685 O O . LEU D 1 130 ? 13.186 20.520 20.799 1.00 23.63 207 LEU D O 1
ATOM 5690 N N . ARG D 1 131 ? 13.722 21.701 18.944 1.00 21.58 208 ARG D N 1
ATOM 5691 C CA . ARG D 1 131 ? 14.502 22.697 19.677 1.00 20.95 208 ARG D CA 1
ATOM 5692 C C . ARG D 1 131 ? 13.624 23.450 20.674 1.00 22.89 208 ARG D C 1
ATOM 5693 O O . ARG D 1 131 ? 14.054 23.675 21.811 1.00 22.32 208 ARG D O 1
ATOM 5701 N N . ALA D 1 132 ? 12.377 23.764 20.278 1.00 24.34 209 ALA D N 1
ATOM 5702 C CA . ALA D 1 132 ? 11.523 24.548 21.160 1.00 27.08 209 ALA D CA 1
ATOM 5703 C C . ALA D 1 132 ? 11.174 23.694 22.393 1.00 25.01 209 ALA D C 1
ATOM 5704 O O . ALA D 1 132 ? 11.149 24.200 23.515 1.00 24.80 209 ALA D O 1
ATOM 5706 N N . LEU D 1 133 ? 10.810 22.419 22.180 1.00 22.02 210 LEU D N 1
ATOM 5707 C CA . LEU D 1 133 ? 10.437 21.588 23.332 1.00 23.35 210 LEU D CA 1
ATOM 5708 C C . LEU D 1 133 ? 11.625 21.391 24.276 1.00 22.96 210 LEU D C 1
ATOM 5709 O O . LEU D 1 133 ? 11.452 21.459 25.502 1.00 21.89 210 LEU D O 1
ATOM 5714 N N . ALA D 1 134 ? 12.814 21.086 23.718 1.00 22.08 211 ALA D N 1
ATOM 5715 C CA . ALA D 1 134 ? 14.015 20.970 24.541 1.00 21.83 211 ALA D CA 1
ATOM 5716 C C . ALA D 1 134 ? 14.205 22.228 25.405 1.00 23.44 211 ALA D C 1
ATOM 5717 O O . ALA D 1 134 ? 14.512 22.128 26.581 1.00 21.81 211 ALA D O 1
ATOM 5719 N N . ARG D 1 135 ? 14.019 23.400 24.813 1.00 22.96 212 ARG D N 1
ATOM 5720 C CA . ARG D 1 135 ? 14.200 24.672 25.552 1.00 23.29 212 ARG D CA 1
ATOM 5721 C C . ARG D 1 135 ? 13.145 24.766 26.659 1.00 24.59 212 ARG D C 1
ATOM 5722 O O . ARG D 1 135 ? 13.506 25.017 27.798 1.00 25.51 212 ARG D O 1
ATOM 5730 N N . ARG D 1 136 ? 11.891 24.513 26.305 1.00 21.83 213 ARG D N 1
ATOM 5731 C CA . ARG D 1 136 ? 10.782 24.668 27.281 1.00 25.54 213 ARG D CA 1
ATOM 5732 C C . ARG D 1 136 ? 10.949 23.704 28.461 1.00 22.35 213 ARG D C 1
ATOM 5733 O O . ARG D 1 136 ? 10.556 24.061 29.549 1.00 26.49 213 ARG D O 1
ATOM 5741 N N . LEU D 1 137 ? 11.443 22.502 28.207 1.00 22.21 214 LEU D N 1
ATOM 5742 C CA . LEU D 1 137 ? 11.579 21.574 29.310 1.00 21.36 214 LEU D CA 1
ATOM 5743 C C . LEU D 1 137 ? 12.946 21.652 29.998 1.00 23.09 214 LEU D C 1
ATOM 5744 O O . LEU D 1 137 ? 13.212 20.845 30.879 1.00 27.50 214 LEU D O 1
ATOM 5749 N N . GLY D 1 138 ? 13.851 22.530 29.576 1.00 22.02 215 GLY D N 1
ATOM 5750 C CA . GLY D 1 138 ? 15.172 22.536 30.207 1.00 23.46 215 GLY D CA 1
ATOM 5751 C C . GLY D 1 138 ? 15.937 21.238 29.978 1.00 23.30 215 GLY D C 1
ATOM 5752 O O . GLY D 1 138 ? 16.654 20.753 30.849 1.00 24.48 215 GLY D O 1
ATOM 5753 N N . ALA D 1 139 ? 15.764 20.622 28.804 1.00 23.86 216 ALA D N 1
ATOM 5754 C CA . ALA D 1 139 ? 16.402 19.337 28.546 1.00 22.80 216 ALA D CA 1
ATOM 5755 C C . ALA D 1 139 ? 17.927 19.447 28.535 1.00 23.72 216 ALA D C 1
ATOM 5756 O O . ALA D 1 139 ? 18.481 20.357 27.935 1.00 26.25 216 ALA D O 1
ATOM 5758 N N . GLY D 1 140 ? 18.576 18.449 29.115 1.00 21.97 217 GLY D N 1
ATOM 5759 C CA . GLY D 1 140 ? 20.025 18.396 29.177 1.00 28.80 217 GLY D CA 1
ATOM 5760 C C . GLY D 1 140 ? 20.619 17.779 27.914 1.00 27.33 217 GLY D C 1
ATOM 5761 O O . GLY D 1 140 ? 21.764 18.088 27.564 1.00 27.79 217 GLY D O 1
ATOM 5762 N N . ALA D 1 141 ? 19.814 16.976 27.187 1.00 24.09 218 ALA D N 1
ATOM 5763 C CA . ALA D 1 141 ? 20.359 16.325 25.997 1.00 22.03 218 ALA D CA 1
ATOM 5764 C C . ALA D 1 141 ? 19.203 15.979 25.072 1.00 24.02 218 ALA D C 1
ATOM 5765 O O . ALA D 1 141 ? 18.054 15.889 25.519 1.00 22.64 218 ALA D O 1
ATOM 5767 N N . VAL D 1 142 ? 19.542 15.830 23.782 1.00 22.24 219 VAL D N 1
ATOM 5768 C CA . VAL D 1 142 ? 18.585 15.319 22.803 1.00 20.41 219 VAL D CA 1
ATOM 5769 C C . VAL D 1 142 ? 19.251 14.129 22.102 1.00 22.65 219 VAL D C 1
ATOM 5770 O O . VAL D 1 142 ? 20.430 14.174 21.785 1.00 23.27 219 VAL D O 1
ATOM 5774 N N . VAL D 1 143 ? 18.495 13.033 21.917 1.00 21.81 220 VAL D N 1
ATOM 5775 C CA . VAL D 1 143 ? 19.009 11.837 21.268 1.00 22.78 220 VAL D CA 1
ATOM 5776 C C . VAL D 1 143 ? 18.149 11.531 20.036 1.00 25.25 220 VAL D C 1
ATOM 5777 O O . VAL D 1 143 ? 16.918 11.490 20.126 1.00 22.78 220 VAL D O 1
ATOM 5781 N N . LEU D 1 144 ? 18.813 11.294 18.893 1.00 23.49 221 LEU D N 1
ATOM 5782 C CA . LEU D 1 144 ? 18.111 10.979 17.647 1.00 25.50 221 LEU D CA 1
ATOM 5783 C C . LEU D 1 144 ? 18.560 9.616 17.142 1.00 24.24 221 LEU D C 1
ATOM 5784 O O . LEU D 1 144 ? 19.743 9.306 17.136 1.00 25.26 221 LEU D O 1
ATOM 5789 N N . SER D 1 145 ? 17.578 8.799 16.744 1.00 23.89 222 SER D N 1
ATOM 5790 C CA . SER D 1 145 ? 17.831 7.506 16.114 1.00 24.77 222 SER D CA 1
ATOM 5791 C C . SER D 1 145 ? 17.523 7.654 14.636 1.00 26.78 222 SER D C 1
ATOM 5792 O O . SER D 1 145 ? 16.387 8.000 14.314 1.00 24.20 222 SER D O 1
ATOM 5795 N N . ALA D 1 146 ? 18.532 7.384 13.787 1.00 26.63 223 ALA D N 1
ATOM 5796 C CA . ALA D 1 146 ? 18.386 7.324 12.336 1.00 27.80 223 ALA D CA 1
ATOM 5797 C C . ALA D 1 146 ? 18.543 5.886 11.847 1.00 30.83 223 ALA D C 1
ATOM 5798 O O . ALA D 1 146 ? 19.596 5.274 11.997 1.00 31.95 223 ALA D O 1
ATOM 5800 N N . VAL D 1 147 ? 17.468 5.353 11.257 1.00 28.67 224 VAL D N 1
ATOM 5801 C CA . VAL D 1 147 ? 17.498 4.020 10.672 1.00 29.73 224 VAL D CA 1
ATOM 5802 C C . VAL D 1 147 ? 17.875 4.113 9.195 1.00 30.61 224 VAL D C 1
ATOM 5803 O O . VAL D 1 147 ? 18.723 3.357 8.731 1.00 31.76 224 VAL D O 1
ATOM 5807 N N . LEU D 1 148 ? 17.234 5.046 8.481 1.00 28.19 225 LEU D N 1
ATOM 5808 C CA . LEU D 1 148 ? 17.599 5.400 7.110 1.00 33.64 225 LEU D CA 1
ATOM 5809 C C . LEU D 1 148 ? 18.620 6.537 7.134 1.00 31.54 225 LEU D C 1
ATOM 5810 O O . LEU D 1 148 ? 18.593 7.409 8.011 1.00 29.24 225 LEU D O 1
ATOM 5815 N N . SER D 1 149 ? 19.470 6.573 6.106 1.00 29.24 226 SER D N 1
ATOM 5816 C CA . SER D 1 149 ? 20.434 7.662 5.993 1.00 32.53 226 SER D CA 1
ATOM 5817 C C . SER D 1 149 ? 19.858 8.887 5.276 1.00 28.32 226 SER D C 1
ATOM 5818 O O . SER D 1 149 ? 20.325 9.995 5.521 1.00 29.48 226 SER D O 1
ATOM 5821 N N A GLU D 1 150 ? 18.827 8.681 4.449 0.50 29.64 227 GLU D N 1
ATOM 5822 N N B GLU D 1 150 ? 18.834 8.699 4.432 0.50 30.15 227 GLU D N 1
ATOM 5823 C CA A GLU D 1 150 ? 18.276 9.725 3.600 0.50 29.96 227 GLU D CA 1
ATOM 5824 C CA B GLU D 1 150 ? 18.338 9.786 3.598 0.50 30.91 227 GLU D CA 1
ATOM 5825 C C A GLU D 1 150 ? 17.743 10.918 4.399 0.50 29.98 227 GLU D C 1
ATOM 5826 C C B GLU D 1 150 ? 17.756 10.943 4.411 0.50 30.43 227 GLU D C 1
ATOM 5827 O O A GLU D 1 150 ? 17.977 12.055 4.001 0.50 28.02 227 GLU D O 1
ATOM 5828 O O B GLU D 1 150 ? 17.980 12.088 4.033 0.50 28.46 227 GLU D O 1
ATOM 5839 N N . PRO D 1 151 ? 16.974 10.736 5.502 1.00 27.97 228 PRO D N 1
ATOM 5840 C CA . PRO D 1 151 ? 16.494 11.880 6.266 1.00 25.46 228 PRO D CA 1
ATOM 5841 C C . PRO D 1 151 ? 17.642 12.740 6.793 1.00 23.66 228 PRO D C 1
ATOM 5842 O O . PRO D 1 151 ? 17.490 13.955 6.902 1.00 28.30 228 PRO D O 1
ATOM 5846 N N . LEU D 1 152 ? 18.783 12.112 7.140 1.00 24.07 229 LEU D N 1
ATOM 5847 C CA . LEU D 1 152 ? 19.931 12.877 7.619 1.00 26.24 229 LEU D CA 1
ATOM 5848 C C . LEU D 1 152 ? 20.558 13.696 6.493 1.00 27.46 229 LEU D C 1
ATOM 5849 O O . LEU D 1 152 ? 20.951 14.841 6.694 1.00 27.12 229 LEU D O 1
ATOM 5854 N N . ARG D 1 153 ? 20.677 13.085 5.317 1.00 29.91 230 ARG D N 1
ATOM 5855 C CA . ARG D 1 153 ? 21.307 13.747 4.179 1.00 29.50 230 ARG D CA 1
ATOM 5856 C C . ARG D 1 153 ? 20.519 15.003 3.800 1.00 29.81 230 ARG D C 1
ATOM 5857 O O . ARG D 1 153 ? 21.075 15.949 3.269 1.00 28.74 230 ARG D O 1
ATOM 5865 N N . ALA D 1 154 ? 19.212 15.027 4.084 1.00 28.26 231 ALA D N 1
ATOM 5866 C CA . ALA D 1 154 ? 18.364 16.136 3.727 1.00 29.19 231 ALA D CA 1
ATOM 5867 C C . ALA D 1 154 ? 18.538 17.333 4.677 1.00 30.87 231 ALA D C 1
ATOM 5868 O O . ALA D 1 154 ? 18.083 18.441 4.365 1.00 28.66 231 ALA D O 1
ATOM 5870 N N . LEU D 1 155 ? 19.165 17.134 5.847 1.00 26.14 232 LEU D N 1
ATOM 5871 C CA . LEU D 1 155 ? 19.201 18.214 6.829 1.00 25.04 232 LEU D CA 1
ATOM 5872 C C . LEU D 1 155 ? 20.394 19.124 6.539 1.00 23.94 232 LEU D C 1
ATOM 5873 O O . LEU D 1 155 ? 21.449 18.668 6.123 1.00 26.58 232 LEU D O 1
ATOM 5878 N N . PRO D 1 156 ? 20.255 20.432 6.792 1.00 24.25 233 PRO D N 1
ATOM 5879 C CA . PRO D 1 156 ? 21.352 21.386 6.616 1.00 26.60 233 PRO D CA 1
ATOM 5880 C C . PRO D 1 156 ? 22.545 21.106 7.520 1.00 29.10 233 PRO D C 1
ATOM 5881 O O . PRO D 1 156 ? 22.408 20.497 8.583 1.00 30.88 233 PRO D O 1
ATOM 5885 N N . ASP D 1 157 ? 23.744 21.492 7.064 1.00 26.85 234 ASP D N 1
ATOM 5886 C CA . ASP D 1 157 ? 24.907 21.445 7.935 1.00 26.39 234 ASP D CA 1
ATOM 5887 C C . ASP D 1 157 ? 24.586 22.168 9.247 1.00 28.56 234 ASP D C 1
ATOM 5888 O O . ASP D 1 157 ? 23.944 23.231 9.269 1.00 28.17 234 ASP D O 1
ATOM 5893 N N . GLY D 1 158 ? 25.025 21.550 10.352 1.00 28.73 235 GLY D N 1
ATOM 5894 C CA . GLY D 1 158 ? 24.918 22.174 11.660 1.00 27.33 235 GLY D CA 1
ATOM 5895 C C . GLY D 1 158 ? 23.498 22.130 12.227 1.00 28.88 235 GLY D C 1
ATOM 5896 O O . GLY D 1 158 ? 23.221 22.748 13.262 1.00 30.93 235 GLY D O 1
ATOM 5897 N N . ALA D 1 159 ? 22.594 21.394 11.579 1.00 24.51 236 ALA D N 1
ATOM 5898 C CA . ALA D 1 159 ? 21.184 21.525 11.933 1.00 26.63 236 ALA D CA 1
ATOM 5899 C C . ALA D 1 159 ? 20.890 20.934 13.331 1.00 27.03 236 ALA D C 1
ATOM 5900 O O . ALA D 1 159 ? 19.898 21.303 13.946 1.00 28.66 236 ALA D O 1
ATOM 5902 N N . LEU D 1 160 ? 21.723 20.022 13.826 1.00 25.89 237 LEU D N 1
ATOM 5903 C CA . LEU D 1 160 ? 21.451 19.409 15.127 1.00 27.01 237 LEU D CA 1
ATOM 5904 C C . LEU D 1 160 ? 22.184 20.138 16.238 1.00 29.22 237 LEU D C 1
ATOM 5905 O O . LEU D 1 160 ? 21.959 19.833 17.416 1.00 28.78 237 LEU D O 1
ATOM 5910 N N . LYS D 1 161 ? 23.052 21.098 15.891 1.00 26.47 238 LYS D N 1
ATOM 5911 C CA . LYS D 1 161 ? 23.853 21.721 16.936 1.00 27.59 238 LYS D CA 1
ATOM 5912 C C . LYS D 1 161 ? 22.945 22.513 17.895 1.00 24.83 238 LYS D C 1
ATOM 5913 O O . LYS D 1 161 ? 22.026 23.213 17.469 1.00 25.95 238 LYS D O 1
ATOM 5919 N N . ASP D 1 162 ? 23.281 22.464 19.192 1.00 29.36 239 ASP D N 1
ATOM 5920 C CA . ASP D 1 162 ? 22.605 23.292 20.192 1.00 33.26 239 ASP D CA 1
ATOM 5921 C C . ASP D 1 162 ? 21.115 22.985 20.355 1.00 34.16 239 ASP D C 1
ATOM 5922 O O . ASP D 1 162 ? 20.438 23.770 21.039 1.00 29.10 239 ASP D O 1
ATOM 5927 N N . LEU D 1 163 ? 20.615 21.850 19.815 1.00 25.91 240 LEU D N 1
ATOM 5928 C CA . LEU D 1 163 ? 19.266 21.452 20.202 1.00 28.31 240 LEU D CA 1
ATOM 5929 C C . LEU D 1 163 ? 19.182 21.340 21.731 1.00 25.38 240 LEU D C 1
ATOM 5930 O O . LEU D 1 163 ? 18.109 21.543 22.308 1.00 27.55 240 LEU D O 1
ATOM 5935 N N . ALA D 1 164 ? 20.272 20.840 22.335 1.00 23.73 241 ALA D N 1
ATOM 5936 C CA . ALA D 1 164 ? 20.509 20.850 23.763 1.00 23.75 241 ALA D CA 1
ATOM 5937 C C . ALA D 1 164 ? 22.012 20.973 23.927 1.00 27.40 241 ALA D C 1
ATOM 5938 O O . ALA D 1 164 ? 22.760 20.912 22.920 1.00 26.31 241 ALA D O 1
ATOM 5940 N N . PRO D 1 165 ? 22.539 21.153 25.159 1.00 25.53 242 PRO D N 1
ATOM 5941 C CA . PRO D 1 165 ? 23.998 21.244 25.272 1.00 26.23 242 PRO D CA 1
ATOM 5942 C C . PRO D 1 165 ? 24.681 19.958 24.795 1.00 28.88 242 PRO D C 1
ATOM 5943 O O . PRO D 1 165 ? 25.833 20.009 24.346 1.00 30.57 242 PRO D O 1
ATOM 5947 N N . ARG D 1 166 ? 23.995 18.797 24.899 1.00 25.08 243 ARG D N 1
ATOM 5948 C CA . ARG D 1 166 ? 24.506 17.536 24.376 1.00 25.55 243 ARG D CA 1
ATOM 5949 C C . ARG D 1 166 ? 23.501 16.961 23.381 1.00 25.08 243 ARG D C 1
ATOM 5950 O O . ARG D 1 166 ? 22.326 16.904 23.691 1.00 23.43 243 ARG D O 1
ATOM 5958 N N . VAL D 1 167 ? 23.956 16.634 22.170 1.00 23.04 244 VAL D N 1
ATOM 5959 C CA . VAL D 1 167 ? 23.091 16.071 21.148 1.00 23.74 244 VAL D CA 1
ATOM 5960 C C . VAL D 1 167 ? 23.772 14.818 20.604 1.00 26.44 244 VAL D C 1
ATOM 5961 O O . VAL D 1 167 ? 24.911 14.892 20.137 1.00 28.53 244 VAL D O 1
ATOM 5965 N N . PHE D 1 168 ? 23.071 13.682 20.674 1.00 22.41 245 PHE D N 1
ATOM 5966 C CA . PHE D 1 168 ? 23.638 12.420 20.235 1.00 22.57 245 PHE D CA 1
ATOM 5967 C C . PHE D 1 168 ? 22.833 11.913 19.052 1.00 23.13 245 PHE D C 1
ATOM 5968 O O . PHE D 1 168 ? 21.598 12.027 19.015 1.00 27.12 245 PHE D O 1
ATOM 5976 N N . LEU D 1 169 ? 23.547 11.261 18.146 1.00 21.35 246 LEU D N 1
ATOM 5977 C CA . LEU D 1 169 ? 22.963 10.664 16.959 1.00 23.16 246 LEU D CA 1
ATOM 5978 C C . LEU D 1 169 ? 23.520 9.260 16.754 1.00 25.22 246 LEU D C 1
ATOM 5979 O O . LEU D 1 169 ? 24.736 9.055 16.775 1.00 26.99 246 LEU D O 1
ATOM 5984 N N . GLY D 1 170 ? 22.620 8.305 16.552 1.00 24.18 247 GLY D N 1
ATOM 5985 C CA . GLY D 1 170 ? 23.051 6.954 16.230 1.00 25.83 247 GLY D CA 1
ATOM 5986 C C . GLY D 1 170 ? 21.986 6.215 15.421 1.00 24.95 247 GLY D C 1
ATOM 5987 O O . GLY D 1 170 ? 20.992 6.789 15.009 1.00 29.95 247 GLY D O 1
ATOM 5988 N N . GLY D 1 171 ? 22.206 4.910 15.234 1.00 26.69 248 GLY D N 1
ATOM 5989 C CA . GLY D 1 171 ? 21.342 4.079 14.414 1.00 25.39 248 GLY D CA 1
ATOM 5990 C C . GLY D 1 171 ? 22.040 3.668 13.115 1.00 30.05 248 GLY D C 1
ATOM 5991 O O . GLY D 1 171 ? 23.066 4.246 12.740 1.00 30.57 248 GLY D O 1
ATOM 5992 N N . GLN D 1 172 ? 21.449 2.681 12.422 1.00 29.99 249 GLN D N 1
ATOM 5993 C CA . GLN D 1 172 ? 22.050 2.144 11.204 1.00 34.07 249 GLN D CA 1
ATOM 5994 C C . GLN D 1 172 ? 22.228 3.214 10.128 1.00 36.18 249 GLN D C 1
ATOM 5995 O O . GLN D 1 172 ? 23.123 3.098 9.293 1.00 34.81 249 GLN D O 1
ATOM 6001 N N . GLY D 1 173 ? 21.397 4.253 10.140 1.00 35.19 250 GLY D N 1
ATOM 6002 C CA . GLY D 1 173 ? 21.484 5.287 9.119 1.00 31.56 250 GLY D CA 1
ATOM 6003 C C . GLY D 1 173 ? 22.486 6.390 9.435 1.00 29.70 250 GLY D C 1
ATOM 6004 O O . GLY D 1 173 ? 22.744 7.232 8.576 1.00 33.31 250 GLY D O 1
ATOM 6005 N N . ALA D 1 174 ? 23.069 6.391 10.643 1.00 29.03 251 ALA D N 1
ATOM 6006 C CA . ALA D 1 174 ? 24.004 7.442 11.031 1.00 29.46 251 ALA D CA 1
ATOM 6007 C C . ALA D 1 174 ? 25.438 6.934 10.909 1.00 33.44 251 ALA D C 1
ATOM 6008 O O . ALA D 1 174 ? 25.692 5.757 11.085 1.00 32.01 251 ALA D O 1
ATOM 6010 N N . GLY D 1 175 ? 26.372 7.862 10.723 1.00 34.02 252 GLY D N 1
ATOM 6011 C CA . GLY D 1 175 ? 27.787 7.534 10.768 1.00 34.87 252 GLY D CA 1
ATOM 6012 C C . GLY D 1 175 ? 28.531 8.735 11.328 1.00 33.34 252 GLY D C 1
ATOM 6013 O O . GLY D 1 175 ? 27.931 9.808 11.493 1.00 29.67 252 GLY D O 1
ATOM 6014 N N . PRO D 1 176 ? 29.835 8.594 11.639 1.00 30.01 253 PRO D N 1
ATOM 6015 C CA . PRO D 1 176 ? 30.584 9.666 12.272 1.00 30.77 253 PRO D CA 1
ATOM 6016 C C . PRO D 1 176 ? 30.702 10.943 11.438 1.00 32.52 253 PRO D C 1
ATOM 6017 O O . PRO D 1 176 ? 30.632 12.043 11.991 1.00 35.02 253 PRO D O 1
ATOM 6021 N N . GLU D 1 177 ? 30.877 10.838 10.117 1.00 31.45 254 GLU D N 1
ATOM 6022 C CA . GLU D 1 177 ? 31.059 12.072 9.342 1.00 34.69 254 GLU D CA 1
ATOM 6023 C C . GLU D 1 177 ? 29.732 12.835 9.202 1.00 30.36 254 GLU D C 1
ATOM 6024 O O . GLU D 1 177 ? 29.695 14.065 9.244 1.00 28.95 254 GLU D O 1
ATOM 6030 N N . GLU D 1 178 ? 28.629 12.091 9.083 1.00 33.23 255 GLU D N 1
ATOM 6031 C CA . GLU D 1 178 ? 27.327 12.746 9.046 1.00 33.65 255 GLU D CA 1
ATOM 6032 C C . GLU D 1 178 ? 27.018 13.411 10.397 1.00 30.15 255 GLU D C 1
ATOM 6033 O O . GLU D 1 178 ? 26.487 14.527 10.442 1.00 29.43 255 GLU D O 1
ATOM 6039 N N . ALA D 1 179 ? 27.367 12.747 11.514 1.00 27.39 256 ALA D N 1
ATOM 6040 C CA . ALA D 1 179 ? 27.152 13.367 12.805 1.00 29.03 256 ALA D CA 1
ATOM 6041 C C . ALA D 1 179 ? 27.961 14.659 12.895 1.00 30.23 256 ALA D C 1
ATOM 6042 O O . ALA D 1 179 ? 27.464 15.702 13.340 1.00 30.38 256 ALA D O 1
ATOM 6044 N N . ARG D 1 180 ? 29.223 14.593 12.444 1.00 34.18 257 ARG D N 1
ATOM 6045 C CA . ARG D 1 180 ? 30.077 15.770 12.462 1.00 29.92 257 ARG D CA 1
ATOM 6046 C C . ARG D 1 180 ? 29.457 16.898 11.631 1.00 29.50 257 ARG D C 1
ATOM 6047 O O . ARG D 1 180 ? 29.378 18.042 12.076 1.00 30.30 257 ARG D O 1
ATOM 6052 N N . ARG D 1 181 ? 28.986 16.588 10.427 1.00 25.81 258 ARG D N 1
ATOM 6053 C CA . ARG D 1 181 ? 28.425 17.605 9.539 1.00 27.49 258 ARG D CA 1
ATOM 6054 C C . ARG D 1 181 ? 27.221 18.294 10.190 1.00 31.14 258 ARG D C 1
ATOM 6055 O O . ARG D 1 181 ? 27.018 19.496 9.995 1.00 25.61 258 ARG D O 1
ATOM 6063 N N . LEU D 1 182 ? 26.420 17.518 10.935 1.00 28.38 259 LEU D N 1
ATOM 6064 C CA . LEU D 1 182 ? 25.188 18.007 11.552 1.00 25.20 259 LEU D CA 1
ATOM 6065 C C . LEU D 1 182 ? 25.393 18.671 12.909 1.00 27.04 259 LEU D C 1
ATOM 6066 O O . LEU D 1 182 ? 24.454 19.321 13.387 1.00 29.21 259 LEU D O 1
ATOM 6071 N N . GLY D 1 183 ? 26.565 18.482 13.528 1.00 27.59 260 GLY D N 1
ATOM 6072 C CA . GLY D 1 183 ? 26.906 19.051 14.827 1.00 30.05 260 GLY D CA 1
ATOM 6073 C C . GLY D 1 183 ? 26.384 18.221 16.005 1.00 31.53 260 GLY D C 1
ATOM 6074 O O . GLY D 1 183 ? 26.099 18.763 17.074 1.00 32.33 260 GLY D O 1
ATOM 6075 N N . ALA D 1 184 ? 26.290 16.898 15.822 1.00 29.14 261 ALA D N 1
ATOM 6076 C CA . ALA D 1 184 ? 25.913 15.978 16.887 1.00 27.09 261 ALA D CA 1
ATOM 6077 C C . ALA D 1 184 ? 27.081 15.073 17.237 1.00 31.14 261 ALA D C 1
ATOM 6078 O O . ALA D 1 184 ? 28.013 14.904 16.448 1.00 31.30 261 ALA D O 1
ATOM 6080 N N . GLU D 1 185 ? 27.010 14.474 18.430 1.00 28.69 262 GLU D N 1
ATOM 6081 C CA . GLU D 1 185 ? 27.985 13.462 18.822 1.00 28.50 262 GLU D CA 1
ATOM 6082 C C . GLU D 1 185 ? 27.511 12.111 18.318 1.00 33.04 262 GLU D C 1
ATOM 6083 O O . GLU D 1 185 ? 26.392 11.689 18.602 1.00 30.30 262 GLU D O 1
ATOM 6089 N N . TYR D 1 186 ? 28.405 11.407 17.609 1.00 28.93 263 TYR D N 1
ATOM 6090 C CA . TYR D 1 186 ? 28.033 10.098 17.101 1.00 28.42 263 TYR D CA 1
ATOM 6091 C C . TYR D 1 186 ? 28.191 9.039 18.184 1.00 28.60 263 TYR D C 1
ATOM 6092 O O . TYR D 1 186 ? 29.194 8.995 18.872 1.00 31.97 263 TYR D O 1
ATOM 6101 N N . MET D 1 187 ? 27.203 8.153 18.305 1.00 29.88 264 MET D N 1
ATOM 6102 C CA . MET D 1 187 ? 27.292 7.043 19.243 1.00 35.45 264 MET D CA 1
ATOM 6103 C C . MET D 1 187 ? 27.035 5.748 18.489 1.00 35.59 264 MET D C 1
ATOM 6104 O O . MET D 1 187 ? 25.973 5.568 17.885 1.00 34.07 264 MET D O 1
ATOM 6109 N N . GLU D 1 188 ? 28.019 4.844 18.549 1.00 40.23 265 GLU D N 1
ATOM 6110 C CA . GLU D 1 188 ? 28.037 3.617 17.767 1.00 43.67 265 GLU D CA 1
ATOM 6111 C C . GLU D 1 188 ? 27.071 2.595 18.357 1.00 45.23 265 GLU D C 1
ATOM 6112 O O . GLU D 1 188 ? 26.505 1.805 17.615 1.00 48.74 265 GLU D O 1
ATOM 6114 N N . ASP D 1 189 ? 26.886 2.589 19.684 1.00 37.85 266 ASP D N 1
ATOM 6115 C CA . ASP D 1 189 ? 25.965 1.612 20.251 1.00 36.01 266 ASP D CA 1
ATOM 6116 C C . ASP D 1 189 ? 25.419 2.124 21.570 1.00 34.72 266 ASP D C 1
ATOM 6117 O O . ASP D 1 189 ? 25.946 3.088 22.112 1.00 38.86 266 ASP D O 1
ATOM 6122 N N . LEU D 1 190 ? 24.306 1.513 22.027 1.00 37.84 267 LEU D N 1
ATOM 6123 C CA . LEU D 1 190 ? 23.576 1.976 23.201 1.00 44.76 267 LEU D CA 1
ATOM 6124 C C . LEU D 1 190 ? 24.453 1.938 24.455 1.00 53.65 267 LEU D C 1
ATOM 6125 O O . LEU D 1 190 ? 24.246 2.726 25.377 1.00 59.88 267 LEU D O 1
ATOM 6130 N N . LYS D 1 191 ? 25.429 1.019 24.495 1.00 54.72 268 LYS D N 1
ATOM 6131 C CA . LYS D 1 191 ? 26.342 0.935 25.630 1.00 60.86 268 LYS D CA 1
ATOM 6132 C C . LYS D 1 191 ? 27.092 2.258 25.793 1.00 62.97 268 LYS D C 1
ATOM 6133 O O . LYS D 1 191 ? 27.123 2.839 26.879 1.00 61.50 268 LYS D O 1
ATOM 6135 N N . GLY D 1 192 ? 27.689 2.738 24.696 1.00 58.36 269 GLY D N 1
ATOM 6136 C CA . GLY D 1 192 ? 28.433 3.988 24.712 1.00 64.56 269 GLY D CA 1
ATOM 6137 C C . GLY D 1 192 ? 27.567 5.207 25.048 1.00 55.77 269 GLY D C 1
ATOM 6138 O O . GLY D 1 192 ? 28.097 6.218 25.515 1.00 50.35 269 GLY D O 1
ATOM 6139 N N . LEU D 1 193 ? 26.253 5.108 24.794 1.00 54.95 270 LEU D N 1
ATOM 6140 C CA . LEU D 1 193 ? 25.360 6.255 24.915 1.00 46.41 270 LEU D CA 1
ATOM 6141 C C . LEU D 1 193 ? 25.199 6.664 26.379 1.00 43.44 270 LEU D C 1
ATOM 6142 O O . LEU D 1 193 ? 25.345 7.834 26.735 1.00 42.43 270 LEU D O 1
ATOM 6147 N N . ALA D 1 194 ? 24.899 5.699 27.251 1.00 51.21 271 ALA D N 1
ATOM 6148 C CA . ALA D 1 194 ? 24.751 6.016 28.668 1.00 51.72 271 ALA D CA 1
ATOM 6149 C C . ALA D 1 194 ? 26.107 6.386 29.293 1.00 46.60 271 ALA D C 1
ATOM 6150 O O . ALA D 1 194 ? 26.186 7.300 30.111 1.00 44.73 271 ALA D O 1
ATOM 6152 N N . GLU D 1 195 ? 27.171 5.696 28.872 1.00 53.44 272 GLU D N 1
ATOM 6153 C CA . GLU D 1 195 ? 28.510 6.008 29.364 1.00 49.78 272 GLU D CA 1
ATOM 6154 C C . GLU D 1 195 ? 28.907 7.430 28.976 1.00 55.50 272 GLU D C 1
ATOM 6155 O O . GLU D 1 195 ? 29.604 8.099 29.733 1.00 56.00 272 GLU D O 1
ATOM 6157 N N . ALA D 1 196 ? 28.455 7.896 27.798 1.00 48.25 273 ALA D N 1
ATOM 6158 C CA . ALA D 1 196 ? 28.857 9.201 27.278 1.00 47.21 273 ALA D CA 1
ATOM 6159 C C . ALA D 1 196 ? 28.360 10.344 28.165 1.00 54.71 273 ALA D C 1
ATOM 6160 O O . ALA D 1 196 ? 28.873 11.460 28.086 1.00 54.31 273 ALA D O 1
ATOM 6162 N N . LEU D 1 197 ? 27.378 10.051 29.019 1.00 52.20 274 LEU D N 1
ATOM 6163 C CA . LEU D 1 197 ? 26.830 11.020 29.951 1.00 54.07 274 LEU D CA 1
ATOM 6164 C C . LEU D 1 197 ? 27.471 10.914 31.344 1.00 61.97 274 LEU D C 1
ATOM 6165 O O . LEU D 1 197 ? 27.229 11.788 32.172 1.00 61.89 274 LEU D O 1
ATOM 6170 N N . TRP D 1 198 ? 28.291 9.876 31.604 1.00 63.06 275 TRP D N 1
ATOM 6171 C CA . TRP D 1 198 ? 29.072 9.806 32.837 1.00 65.23 275 TRP D CA 1
ATOM 6172 C C . TRP D 1 198 ? 29.875 11.103 32.991 1.00 63.44 275 TRP D C 1
ATOM 6173 O O . TRP D 1 198 ? 30.146 11.453 34.148 1.00 67.47 275 TRP D O 1
ATOM 6184 N N . LEU D 1 199 ? 30.507 11.570 31.929 0.00 76.78 276 LEU D N 1
ATOM 6185 C CA . LEU D 1 199 ? 31.501 12.630 31.940 0.00 84.68 276 LEU D CA 1
ATOM 6186 C C . LEU D 1 199 ? 31.170 13.629 30.844 0.00 87.36 276 LEU D C 1
ATOM 6187 O O . LEU D 1 199 ? 30.484 13.289 29.874 0.00 80.53 276 LEU D O 1
ATOM 6189 N N . PRO D 1 200 ? 31.639 14.870 30.969 0.00 96.79 277 PRO D N 1
ATOM 6190 C CA . PRO D 1 200 ? 31.305 15.895 29.978 0.00 95.22 277 PRO D CA 1
ATOM 6191 C C . PRO D 1 200 ? 32.297 15.971 28.828 0.00 92.63 277 PRO D C 1
ATOM 6192 O O . PRO D 1 200 ? 33.491 15.702 28.970 0.00 101.50 277 PRO D O 1
ATOM 6196 N N . ARG D 1 201 ? 31.768 16.356 27.669 0.00 82.39 278 ARG D N 1
ATOM 6197 C CA . ARG D 1 201 ? 32.574 16.592 26.473 0.00 78.96 278 ARG D CA 1
ATOM 6198 C C . ARG D 1 201 ? 31.741 17.274 25.394 0.00 69.19 278 ARG D C 1
ATOM 6199 O O . ARG D 1 201 ? 31.353 16.647 24.408 0.00 64.52 278 ARG D O 1
#

B-factor: mean 34.71, std 12.76, range [18.03, 108.7]

Radius of gyration: 28.06 Å; Cα contacts (8 Å, |Δi|>4): 1591; chains: 4; bounding box: 73×66×85 Å

Sequence (787 aa):
EDLGTGLLEALLRGDLAGAEALFRRGLRFWGPEGVLEHLLLPVLREVGEAWHRGEEIGVAEEEHLASSTFLRRARLQELLDLAGFPPGPPVLVTTPPGERRHEIGAMLAAYHLRRKGVPALYLGPDTPLPDLRALARRLGAGAVVLSAVLLSEPLRALPDGALKKDLAPRVFLGGQGAGPEEARRLGAEYMMEDDLKGLAEALWEDLGTGLLEALLRGDLAGAEEALFRRGLRFWGPEGVLEHLLLPVLREVGEAWHRGEIGVAEEEHLLASSTFLRRARLQELLDLAGFPPGPPVLVTTPPGERHEIGAMLLAAYHLRRKGVPALYLGPDTPLPDLRALARRLGAGAVVLSAVLSEPLRALPDGALKDLAPRVFLGGQGAGPEEARRLGAEYMEDLKGLAEALWLPVRPEDLGTGLLEALLRGDLAGAEALFRRRRGLRFWWGPEGVLEHLLLPVLREVGEAWHRGEIGVAEEHLLASSTFLRRARLQELLLDLAAGGFFPPPPGGPPVLVTTPPGERRHEIGAMLAAYHLRRRKGVPALYLGPDTPLPDLRALARRLGAGAVVLSAVLSEPLRALPDGALKDLAPRVFLGGQGAGPEEARRLGAEYMEDLKGLAEALWDLGTGLLEALLRGDLAGAEALFRRGLRFWGPEEGVLEHLLLPVLREVGEAWHRGEIGVAEEHLASSTFLRRARRLQELLLDLAGFPPGPPVLVTTPPGERRHEIGAMLAAYHLRRKGVPALLYLGPDTPLPDLRALARRLGAGAVVLSAVLSEEPLRALPDGALKDLAPRVFLGGQGAGPEEARRLGAEYMEDLKGLAEALWLPR

Solvent-accessible surface area: 31831 Å² total; per-residue (Å²): 166,94,15,22,66,22,0,25,90,0,0,38,133,9,47,24,65,22,0,36,50,29,8,56,89,0,32,30,42,40,0,7,60,11,0,2,115,62,0,0,35,51,3,31,145,66,1,30,94,8,127,143,125,65,112,20,22,33,0,27,45,32,4,0,22,16,18,0,36,9,8,0,23,56,6,4,34,16,0,0,27,12,103,49,95,15,7,0,0,0,0,0,38,54,2,148,91,16,26,22,0,1,9,5,0,0,32,0,14,29,80,17,19,14,1,1,17,0,1,30,37,0,45,22,98,34,0,87,62,5,3,146,128,30,46,5,31,0,0,6,2,9,0,46,81,54,84,16,0,160,85,19,93,111,20,18,0,133,50,1,16,110,81,7,0,0,12,35,168,10,12,19,83,120,41,1,188,74,0,35,14,73,60,39,141,74,64,65,8,6,9,130,31,49,96,118,134,27,6,74,22,0,20,92,0,0,40,141,9,47,33,39,22,0,32,61,30,1,11,126,0,2,116,156,65,19,24,69,16,0,4,52,86,0,0,34,41,4,34,149,73,2,31,99,5,128,141,129,65,109,22,24,30,1,25,45,31,7,0,22,15,17,0,33,6,8,0,30,33,2,1,31,13,24,27,43,34,125,47,97,14,8,0,0,0,0,0,41,49,0,135,90,18,28,26,0,1,10,5,0,2,43,0,16,114,77,45,8,9,0,1,15,0,1,30,33,0,46,19,82,33,0,78,62,2,3,211,124,29,48,4,34,0,0,6,2,8,0,56,74,43,98,15,0,140,85,21,93,109,21,17,0,140,76,2,13,113,97,5,0,1,13,39,170,13,12,21,79,62,43,1,171,78,0,34,11,66,59,33,133,58,57,158,26,5,5,71,40,26,132,160,154,110,58,45,135,62,0,22,93,22,0,21,70,0,2,41,145,20,46,21,47,22,0,18,46,34,7,60,73,0,29,21,12,25,0,6,57,12,0,2,106,64,1,0,40,54,4,34,140,69,3,32,96,5,126,144,131,63,107,25,17,30,0,7,47,29,5,0,24,13,9,0,31,6,6,0,32,59,5,3,36,17,0,0,26,12,82,47,97,15,6,0,0,0,0,0,38,48,0,113,88,16,26,22,0,0,8,4,0,0,34,0,18,24,83,14,25,15,1,0,20,0,0,31,38,0,50,20,96,34,0,86,58,3,2,204,125,27,45,3,33,0,0,5,2,9,0,31,74,63,89,12,1,183,85,20,95,112,36,17,0,77,67,3,15,110,80,7,1,0,13,38,155,12,14,17,75,111,44,1,173,76,0,32,12,71,75,41,109,58,58,74,16,7,16,132,34,31,125,174,29,21,84,21,0,21,90,1,1,39,142,10,48,34,35,21,0,34,56,31,1,14,119,0,1,108,157,80,18,29,107,13,0,12,111,81,0,0,42,48,4,33,146,69,2,32,96,6,126,146,130,64,111,19,22,30,0,22,45,31,3,0,21,17,13,0,32,10,7,0,28,34,2,2,15,16,25,12,87,22,130,52,89,24,8,0,0,0,0,0,38,48,0,144,89,17,29,25,0,0,15,4,0,10,33,0,14,130,108,46,26,25,1,10,11,0,0,27,28,0,46,15,102,30,0,90,43,2,4,177,102,25,50,9,34,1,0,6,1,8,0,54,73,59,110,12,0,192,87,17,93,110,34,17,0,117,91,6,8,120,37,7,0,0,13,38,174,12,12,18,82,128,37,1,144,73,0,32,13,56,78,34,80,88,60,71,22,6,7,34,27,54,215,62,127,110

CATH classification: 1.10.1240.10 (+1 more: 3.40.50.280)

InterPro domains:
  IPR000551 MerR-type HTH domain [PF13411] (7-75)
  IPR000551 MerR-type HTH domain [PS50937] (6-76)
  IPR000551 MerR-type HTH domain [SM00422] (7-77)
  IPR003759 Cobalamin (vitamin B12)-binding module, cap domain [PF02607] (86-155)
  IPR009061 Putative DNA-binding domain superfamily [SSF46955] (7-75)
  IPR036594 Methionine synthase domain [G3DSA:1.10.1240.10] (81-159)
  IPR036724 Cobalamin-binding domain superfamily [SSF52242] (162-248)
  IPR047057 MerR transcriptional regulator [PTHR30204] (3-155)

Nearest PDB structures (foldseek):
  5c8d-assembly1_C  TM=1.002E+00  e=2.726E-35  Thermus thermophilus HB27
  5c8d-assembly2_E  TM=1.001E+00  e=3.066E-35  Thermus thermophilus HB27
  8c34-assembly1_A  TM=1.003E+00  e=1.053E-34  Thermus thermophilus HB27
  5c8d-assembly1_A  TM=1.000E+00  e=1.332E-34  Thermus thermophilus HB27
  5c8e-assembly2_F  TM=1.001E+00  e=1.332E-34  Thermus thermophilus HB27

Secondary structure (DSSP, 8-state):
--HHHHHHHHHHTT-HHHHHHHHHHHHHHHHHHHHIIIIIHHHHHHHHHHHHTTSS-HHHHHHHHHHHHHHHHHHHHHS---SSS-EEEE--TT----HHHHHHHHHHHHTT--EEE--S---HHHHHHHHHHHT-SEEEEE-SSSHHHHTSPTTTTTTSSSEEEEESTT--HHHHHHHT-EE---THHHHHHH-/-HHHHHHHHHHHTT-HHHHHHHHHHHHHHHHHHHHIIIIIHHHHHHHHHHHHTTSS-HHHHHHHHHHHHHHHHHHHHHH----SS-EEEE--TT----HHHHHHHHHHHHTT--EEE--S---HHHHHHHHHHHT-SEEEEE-SSSHHHHTSPTTTTTTSSSEEEEESTT--HHHHHHHTPEE-SSHHHHHHHH---/--GGGHHHHHHHHHHTT-HHHHHHHHHHHHHHHHHHHHIIIIIHHHHHHHHHHHHTTSS-HHHHHHHHHHHHHHHHHHHHHS---SSS-EEEE--TT----HHHHHHHHHHHHTT--EEE--S---HHHHHHHHHHHT-SEEEEE-SSSHHHHTSPTTTTTTSSSEEEEESTT--HHHHHHHT-EE---THHHHHHH-/-HHHHHHHHHHTT-HHHHHHHHHHHHHHHHHHHHIIIIIHHHHHHHHHHHHTTSS-HHHHHHHHHHHHHHHHHHHHHH---SSS-EEEE--TT----HHHHHHHHHHHHTT--EEE--S---HHHHHHHHHHTT-SEEEEE-SSSHHHHTSPTTTTTTSSSEEEEESTT--HHHHHHHT-EE-SSHHHHHHTTSS--

Organism: Thermus thermophilus (strain ATCC 27634 / DSM 579 / HB8) (NCBI:txid300852)

Foldseek 3Di:
DPLQVQLLVCQLVVNLVSNVVSLVVLCVPLNDLGSCVRHVVVNLVVLVVCVVVVNDDPVSSCSSVVSSLVVLVVLQVPFAADDDQAEEFEAAAPAQDGVQSSLLSSLQSNVPGRYDYPHYHDYQVVLQVVSVVSVHQEYEYEDAAQVSLVPAQFLQQQRSHVAYEYEHPNDDCVSCNRNNHHYDYDSNCPNVVVD/DVLQVVLLVCLQVVVLVSNVVSLVVQCVVQNDVGSVVPHLVVNLVVLVVCVVVVNDDPVSSVSSVVSSVVVLVVLLVVLDAADDQAEEFEAEAPAQDGVQSSVLSNLLSNLVGRYHYPHYHDYQVVLLVVCVVSVHQEYEHEHAAQVSLVPDAFQSQQRSHNAYEYEHPNDDPVSCNRNNHHYQDDSVSSNVVPRDD/DDLLCLQVVLLVCLQVVNLVVNVVSLVVLCVVLNDLGSCVRHVVVSLVVLVVCCVVVNDHDVSSVSSVVSSVVVLVVLQVPQDQDDDAAEEFEAEAPAQPGVQSSSLQNLQSNVVGNYDYDHYHDYQVVLLVVCVVSVHQEYEYEHAAQVSLVPAAFQQQQRSHNAYEYEHPNDDCVSCNRNNHHYDYDSNCPNVVSD/DLQVQLLVCLQVVVLVSNVVSLVVLCVVLNDVRSCVPHLVVNLVVLVVCVVVVNDDPVSSCSNVVSSVVVLVVLLVVLPAQDDQEAEFEAEAPAQDGVVSSVLSNLQSVVRHGYDYDHYHDYLVRLLVVCVVRVHQEYEHEDAAQVSLVPDQFLSQAPSHVAYEYEHPNDDCVSCNRNRHHYDDDSVVVNVCVVDDD